Protein 3NYW (pdb70)

Organism: Bacteroides thetaiotaomicron (strain ATCC 29148 / DSM 2079 / JCM 5827 / CCUG 10774 / NCTC 10582 / VPI-5482 / E50) (NCBI:txid226186)

CATH classification: 3.40.50.720

Secondary structure (DSSP, 8-state):
----EEEEESTTSHHHHHHHHHHHHHT-EEEEEES-HHHHHHHHHH----TTSPPPEEEE--TT-HHHHHHHHHHHHHHH--EEEEEE--------S-HHHHHHH--TTTHHHHHHHHHHHH---SS-EEEEEE----TTHHHHHHHHHHHHHHHHHHHHGGGTEEEEEEEESS-----TTTT--S-TT---HHHHHHHHHHHHTS-TT----EEEE--HHHH-/---EEEEETTTSHHHHHHHHHHHHHT-EEEEEES-HHHHHHHHHH----SS-PPPEEEE--TTSHHHHHHHHHHHHHHH--EEEEEE-----HHHHHHH--TTTHHHHHHHHHHHH---SS-EEEEEE----SHHHHHHHHHHHHHHHHHHHHGGGTEEEEEEE-S---SS----------HHHHHHHHHHHHHS-TT----EEE----S--/---EEEEETTTSHHHHHHHHHHHHHT-EEEEEES-HHHHHHHHHH----SS-PPPEEEE--TT-HHHHHHHHHHHHHHH--EEEEEE------HHHHHHH--TTTHHHHHHHHHHHH---SS-EEEEEE----GGGHHHHHHHHHHHHHHHHHHHHGGGTEEEEEEEESS-----TTTT--S-S----HHHHHHHHHHHHHS-TT----EEEE--HHHH-/--SEEEEETTTSHHHHHHHHHHHHTT-EEEEEES-TTHHHHHHHH----SS----EEEE--TTSHHHHHHHHHHHHHHH--EEEEEE-----HHHHHHH--TTTHHHHHHHHHHHH---SS-EEEEEE----TTHHHHHHHHHHHHHHHHHHHHGGGTEEEEEEEES--------HHHHHHHHHHHHHS-TT----EEEE--TTT-

B-factor: mean 43.27, std 13.23, range [15.49, 85.85]

Sequence (862 aa):
KQKGLAIITGASQGIGAVIAAGLATDGYRVVLIARSKQNLEKVHDEIRSNKHVQEPIVLPLDITDCTKADTEIKDIHQKYGAVDILVNAAAFDGSLSEPVDNFRKIEINVIAQYGILKTVTEIKVQKNGYIFNVASADGGIYGSTKFALLGLAESLYRELAPLGIRVTTLCPGWVNTDAKKAGTPFKDEEIQPDDLLNTIRCLLNLSENVCIKDIVFEKKSIIEQKGLAIITGASQGIGAVIAAGLATDGYRVVLIARSKQNLEKVHDEIRSNKHVQEPIVLPLDITDCTKADTEIKDIHQKYGAVDILVNAAAFEPVDNFRKIEINVIAQYGILKTVTEIKVQKNGYIFNVAADGGIYGSTKFALLGLAESLYRELAPLGIRVTTLCPGWVNTDAKKFKDEEIQPDDLLNTIRCLLNLSENVCIKDIVFEKKSIIQKGLAIITGASQGIGAVIAAGLATDGYRVVLIARSKQNLEKVHDEIRSNKHVQEPIVLPLDITDCTKADTEIKDIHQKYGAVDILVNAAAFSEPVDNFRKIEINVIAQYGILKTVTEIKVQKNGYIFNVASFADGGIYGSTKFALLGLAESLYRELAPLGIRVTTLCPGWVNTDAKKAGTPFKDEEIQPDDLLNTIRCLLNLSENVCIKDIVFEKKSIIEQKGLAIITGASQGIGAVIAAGLATDGYRVVLIARSKQNLEKVHDEIRSNKHVQEPIVLPLDITDCTKADTEIKDIHQKYGAVDILVNAAAFEPVDNFRKIEINVIAQYGILKTVTEIKVQKNGYIFNVASRDGGIYGSTKFALLGLAESLYRELAPLGIRVTTLCPGWVNDEEIQPDDLLNTIRCLLNLSENVCIKDIVFEKKSII

InterPro domains:
  IPR002347 Short-chain dehydrogenase/reductase SDR [PF00106] (8-197)
  IPR002347 Short-chain dehydrogenase/reductase SDR [PR00080] (84-95)
  IPR002347 Short-chain dehydrogenase/reductase SDR [PR00080] (136-144)
  IPR002347 Short-chain dehydrogenase/reductase SDR [PR00080] (156-175)
  IPR002347 Short-chain dehydrogenase/reductase SDR [PR00081] (7-24)
  IPR002347 Short-chain dehydrogenase/reductase SDR [PR00081] (84-95)
  IPR002347 Short-chain dehydrogenase/reductase SDR [PR00081] (130-146)
  IPR002347 Short-chain dehydrogenase/reductase SDR [PR00081] (156-175)
  IPR002347 Short-chain dehydrogenase/reductase SDR [PR00081] (177-194)
  IPR036291 NAD(P)-binding domain superfamily [SSF51735] (6-208)

Solvent-accessible surface area: 37883 Å² total

Radius of gyration: 29.94 Å; Cα contacts (8 Å, |Δi|>4): 1720; chains: 4; bounding box: 65×70×88 Å

Structure (mmCIF, N/CA/C/O backbone):
data_3NYW
#
_entry.id   3NYW
#
_cell.length_a   59.883
_cell.length_b   105.715
_cell.length_c   78.830
_cell.angle_alpha   90.00
_cell.angle_beta   98.31
_cell.angle_gamma   90.00
#
_symmetry.space_group_name_H-M   'P 1 21 1'
#
loop_
_entity.id
_entity.type
_entity.pdbx_description
1 polymer 'Putative oxidoreductase'
2 water water
#
loop_
_atom_site.group_PDB
_atom_site.id
_atom_site.type_symbol
_atom_site.label_atom_id
_atom_site.label_alt_id
_atom_site.label_comp_id
_atom_site.label_asym_id
_atom_site.label_entity_id
_atom_site.label_seq_id
_atom_site.pdbx_PDB_ins_code
_atom_site.Cartn_x
_atom_site.Cartn_y
_atom_site.Cartn_z
_atom_site.occupancy
_atom_site.B_iso_or_equiv
_atom_site.auth_seq_id
_atom_site.auth_comp_id
_atom_site.auth_asym_id
_atom_site.auth_atom_id
_atom_site.pdbx_PDB_model_num
ATOM 1 N N . LYS A 1 5 ? 55.422 58.808 -16.872 1.00 54.74 3 LYS A N 1
ATOM 2 C CA . LYS A 1 5 ? 56.161 58.180 -15.732 1.00 55.19 3 LYS A CA 1
ATOM 3 C C . LYS A 1 5 ? 56.022 56.652 -15.694 1.00 52.74 3 LYS A C 1
ATOM 4 O O . LYS A 1 5 ? 54.946 56.118 -15.428 1.00 51.89 3 LYS A O 1
ATOM 10 N N . GLN A 1 6 ? 57.124 55.960 -15.967 1.00 51.29 4 GLN A N 1
ATOM 11 C CA . GLN A 1 6 ? 57.151 54.501 -15.968 1.00 50.74 4 GLN A CA 1
ATOM 12 C C . GLN A 1 6 ? 56.801 53.954 -14.583 1.00 47.25 4 GLN A C 1
ATOM 13 O O . GLN A 1 6 ? 57.145 54.562 -13.575 1.00 45.96 4 GLN A O 1
ATOM 19 N N . LYS A 1 7 ? 56.113 52.815 -14.538 1.00 43.26 5 LYS A N 1
ATOM 20 C CA . LYS A 1 7 ? 55.754 52.196 -13.265 1.00 39.62 5 LYS A CA 1
ATOM 21 C C . LYS A 1 7 ? 56.921 51.343 -12.750 1.00 37.32 5 LYS A C 1
ATOM 22 O O . LYS A 1 7 ? 57.437 50.476 -13.463 1.00 36.60 5 LYS A O 1
ATOM 28 N N . GLY A 1 8 ? 57.330 51.604 -11.510 1.00 32.46 6 GLY A N 1
ATOM 29 C CA . GLY A 1 8 ? 58.441 50.877 -10.924 1.00 29.05 6 GLY A CA 1
ATOM 30 C C . GLY A 1 8 ? 58.042 49.720 -10.032 1.00 26.38 6 GLY A C 1
ATOM 31 O O . GLY A 1 8 ? 57.041 49.043 -10.272 1.00 27.55 6 GLY A O 1
ATOM 32 N N . LEU A 1 9 ? 58.842 49.507 -8.993 1.00 25.35 7 LEU A N 1
ATOM 33 C CA . LEU A 1 9 ? 58.638 48.439 -8.026 1.00 24.71 7 LEU A CA 1
ATOM 34 C C . LEU A 1 9 ? 57.546 48.761 -7.007 1.00 24.86 7 LEU A C 1
ATOM 35 O O . LEU A 1 9 ? 57.382 49.909 -6.602 1.00 23.21 7 LEU A O 1
ATOM 40 N N . ALA A 1 10 ? 56.811 47.726 -6.608 1.00 23.53 8 ALA A N 1
ATOM 41 C CA . ALA A 1 10 ? 55.751 47.823 -5.611 1.00 23.47 8 ALA A CA 1
ATOM 42 C C . ALA A 1 10 ? 56.008 46.684 -4.632 1.00 23.72 8 ALA A C 1
ATOM 43 O O . ALA A 1 10 ? 55.819 45.503 -4.972 1.00 24.65 8 ALA A O 1
ATOM 45 N N . ILE A 1 11 ? 56.440 47.035 -3.425 1.00 22.49 9 ILE A N 1
ATOM 46 C CA . ILE A 1 11 ? 56.743 46.048 -2.406 1.00 21.38 9 ILE A CA 1
ATOM 47 C C . ILE A 1 11 ? 55.525 45.781 -1.527 1.00 23.06 9 ILE A C 1
ATOM 48 O O . ILE A 1 11 ? 54.980 46.714 -0.932 1.00 24.72 9 ILE A O 1
ATOM 53 N N . ILE A 1 12 ? 55.106 44.518 -1.436 1.00 21.90 10 ILE A N 1
ATOM 54 C CA . ILE A 1 12 ? 53.945 44.154 -0.610 1.00 21.33 10 ILE A CA 1
ATOM 55 C C . ILE A 1 12 ? 54.310 43.122 0.465 1.00 23.02 10 ILE A C 1
ATOM 56 O O . ILE A 1 12 ? 54.838 42.050 0.156 1.00 24.25 10 ILE A O 1
ATOM 61 N N . THR A 1 13 ? 54.064 43.451 1.731 1.00 23.41 11 THR A N 1
ATOM 62 C CA . THR A 1 13 ? 54.346 42.492 2.805 1.00 23.57 11 THR A CA 1
ATOM 63 C C . THR A 1 13 ? 53.073 41.663 3.028 1.00 24.72 11 THR A C 1
ATOM 64 O O . THR A 1 13 ? 51.962 42.127 2.725 1.00 25.03 11 THR A O 1
ATOM 68 N N . GLY A 1 14 ? 53.230 40.451 3.551 1.00 23.34 12 GLY A N 1
ATOM 69 C CA . GLY A 1 14 ? 52.089 39.570 3.757 1.00 22.39 12 GLY A CA 1
ATOM 70 C C . GLY A 1 14 ? 51.451 39.313 2.406 1.00 24.43 12 GLY A C 1
ATOM 71 O O . GLY A 1 14 ? 50.230 39.337 2.268 1.00 26.10 12 GLY A O 1
ATOM 72 N N . ALA A 1 15 ? 52.291 39.049 1.409 1.00 23.35 13 ALA A N 1
ATOM 73 C CA . ALA A 1 15 ? 51.841 38.849 0.040 1.00 23.31 13 ALA A CA 1
ATOM 74 C C . ALA A 1 15 ? 51.444 37.440 -0.365 1.00 23.15 13 ALA A C 1
ATOM 75 O O . ALA A 1 15 ? 50.917 37.245 -1.447 1.00 23.56 13 ALA A O 1
ATOM 77 N N . SER A 1 16 ? 51.690 36.456 0.490 1.00 24.63 14 SER A N 1
ATOM 78 C CA . SER A 1 16 ? 51.354 35.081 0.139 1.00 25.17 14 SER A CA 1
ATOM 79 C C . SER A 1 16 ? 49.886 34.699 0.383 1.00 27.97 14 SER A C 1
ATOM 80 O O . SER A 1 16 ? 49.441 33.641 -0.067 1.00 29.28 14 SER A O 1
ATOM 83 N N . GLN A 1 17 ? 49.141 35.554 1.081 1.00 27.46 15 GLN A N 1
ATOM 84 C CA . GLN A 1 17 ? 47.739 35.278 1.384 1.00 29.71 15 GLN A CA 1
ATOM 85 C C . GLN A 1 17 ? 46.956 36.541 1.739 1.00 28.95 15 GLN A C 1
ATOM 86 O O . GLN A 1 17 ? 47.462 37.656 1.636 1.00 28.40 15 GLN A O 1
ATOM 92 N N . GLY A 1 18 ? 45.714 36.336 2.170 1.00 28.59 16 GLY A N 1
ATOM 93 C CA . GLY A 1 18 ? 44.863 37.430 2.582 1.00 25.84 16 GLY A CA 1
ATOM 94 C C . GLY A 1 18 ? 44.811 38.649 1.689 1.00 25.71 16 GLY A C 1
ATOM 95 O O . GLY A 1 18 ? 44.818 38.546 0.462 1.00 26.83 16 GLY A O 1
ATOM 96 N N . ILE A 1 19 ? 44.743 39.808 2.333 1.00 25.85 17 ILE A N 1
ATOM 97 C CA . ILE A 1 19 ? 44.652 41.093 1.655 1.00 26.47 17 ILE A CA 1
ATOM 98 C C . ILE A 1 19 ? 45.899 41.413 0.837 1.00 25.42 17 ILE A C 1
ATOM 99 O O . ILE A 1 19 ? 45.792 41.905 -0.272 1.00 25.14 17 ILE A O 1
ATOM 104 N N . GLY A 1 20 ? 47.073 41.125 1.384 1.00 24.14 18 GLY A N 1
ATOM 105 C CA . GLY A 1 20 ? 48.306 41.410 0.671 1.00 26.24 18 GLY A CA 1
ATOM 106 C C . GLY A 1 20 ? 48.368 4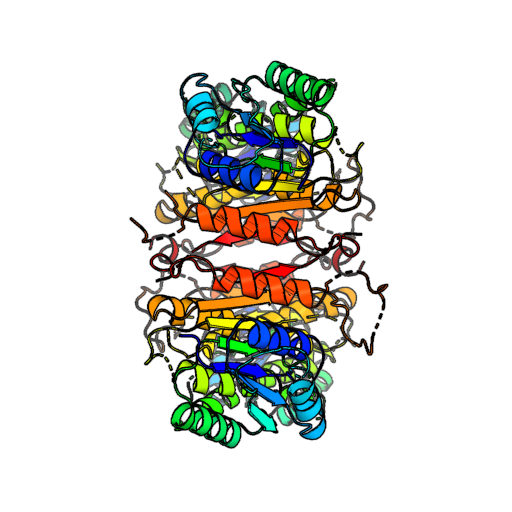0.712 -0.666 1.00 25.83 18 GLY A C 1
ATOM 107 O O . GLY A 1 20 ? 48.743 41.307 -1.670 1.00 24.86 18 GLY A O 1
ATOM 108 N N . ALA A 1 21 ? 47.979 39.442 -0.674 1.00 25.50 19 ALA A N 1
ATOM 109 C CA . ALA A 1 21 ? 47.991 38.646 -1.888 1.00 23.80 19 ALA A CA 1
ATOM 110 C C . ALA A 1 21 ? 47.135 39.269 -2.993 1.00 22.78 19 ALA A C 1
ATOM 111 O O . ALA A 1 21 ? 47.550 39.292 -4.136 1.00 20.95 19 ALA A O 1
ATOM 113 N N . VAL A 1 22 ? 45.952 39.781 -2.636 1.00 23.16 20 VAL A N 1
ATOM 114 C CA . VAL A 1 22 ? 45.037 40.417 -3.589 1.00 21.25 20 VAL A CA 1
ATOM 115 C C . VAL A 1 22 ? 45.565 41.760 -4.110 1.00 22.10 20 VAL A C 1
ATOM 116 O O . VAL A 1 22 ? 45.485 42.043 -5.305 1.00 21.04 20 VAL A O 1
ATOM 120 N N . ILE A 1 23 ? 46.080 42.597 -3.216 1.00 22.65 21 ILE A N 1
ATOM 121 C CA . ILE A 1 23 ? 46.607 43.894 -3.643 1.00 22.31 21 ILE A CA 1
ATOM 122 C C . ILE A 1 23 ? 47.798 43.664 -4.581 1.00 23.59 21 ILE A C 1
ATOM 123 O O . ILE A 1 23 ? 47.884 44.275 -5.641 1.00 23.41 21 ILE A O 1
ATOM 128 N N . ALA A 1 24 ? 48.697 42.755 -4.200 1.00 24.83 22 ALA A N 1
ATOM 129 C CA . ALA A 1 24 ? 49.870 42.457 -5.026 1.00 24.49 22 ALA A CA 1
ATOM 130 C C . ALA A 1 24 ? 49.439 42.070 -6.444 1.00 26.13 22 ALA A C 1
ATOM 131 O O . ALA A 1 24 ? 50.020 42.532 -7.435 1.00 27.07 22 ALA A O 1
ATOM 133 N N . ALA A 1 25 ? 48.420 41.219 -6.526 1.00 26.33 23 ALA A N 1
ATOM 134 C CA . ALA A 1 25 ? 47.874 40.751 -7.803 1.00 25.53 23 ALA A CA 1
ATOM 135 C C . ALA A 1 25 ? 47.370 41.936 -8.621 1.00 26.48 23 ALA A C 1
ATOM 136 O O . ALA A 1 25 ? 47.703 42.090 -9.799 1.00 28.96 23 ALA A O 1
ATOM 138 N N . GLY A 1 26 ? 46.574 42.786 -7.988 1.00 25.74 24 GLY A N 1
ATOM 139 C CA . GLY A 1 26 ? 46.062 43.940 -8.699 1.00 24.87 24 GLY A CA 1
ATOM 140 C C . GLY A 1 26 ? 47.154 44.900 -9.160 1.00 24.01 24 GLY A C 1
ATOM 141 O O . GLY A 1 26 ? 47.099 45.421 -10.281 1.00 24.87 24 GLY A O 1
ATOM 142 N N . LEU A 1 27 ? 48.147 45.147 -8.310 1.00 23.48 25 LEU A N 1
ATOM 143 C CA . LEU A 1 27 ? 49.209 46.078 -8.683 1.00 23.28 25 LEU A CA 1
ATOM 144 C C . LEU A 1 27 ? 50.024 45.515 -9.849 1.00 24.24 25 LEU A C 1
ATOM 145 O O . LEU A 1 27 ? 50.511 46.262 -10.698 1.00 24.76 25 LEU A O 1
ATOM 150 N N . ALA A 1 28 ? 50.155 44.196 -9.909 1.00 26.96 26 ALA A N 1
ATOM 151 C CA . ALA A 1 28 ? 50.875 43.584 -11.015 1.00 27.86 26 ALA A CA 1
ATOM 152 C C . ALA A 1 28 ? 50.066 43.842 -12.300 1.00 30.26 26 ALA A C 1
ATOM 153 O O . ALA A 1 28 ? 50.618 44.198 -13.336 1.00 29.85 26 ALA A O 1
ATOM 155 N N . THR A 1 29 ? 48.748 43.675 -12.224 1.00 32.74 27 THR A N 1
ATOM 156 C CA . THR A 1 29 ? 47.899 43.897 -13.391 1.00 33.28 27 THR A CA 1
ATOM 157 C C . THR A 1 29 ? 47.918 45.360 -13.832 1.00 33.78 27 THR A C 1
ATOM 158 O O . THR A 1 29 ? 47.690 45.660 -15.005 1.00 33.51 27 THR A O 1
ATOM 162 N N . ASP A 1 30 ? 48.188 46.264 -12.893 1.00 31.34 28 ASP A N 1
ATOM 163 C CA . ASP A 1 30 ? 48.234 47.691 -13.195 1.00 30.43 28 ASP A CA 1
ATOM 164 C C . ASP A 1 30 ? 49.535 48.118 -13.888 1.00 30.77 28 ASP A C 1
ATOM 165 O O . ASP A 1 30 ? 49.619 49.225 -14.423 1.00 31.13 28 ASP A O 1
ATOM 170 N N . GLY A 1 31 ? 50.546 47.254 -13.862 1.00 27.76 29 GLY A N 1
ATOM 171 C CA . GLY A 1 31 ? 51.799 47.575 -14.527 1.00 29.51 29 GLY A CA 1
ATOM 172 C C . GLY A 1 31 ? 53.043 47.634 -13.660 1.00 28.33 29 GLY A C 1
ATOM 173 O O . GLY A 1 31 ? 54.150 47.776 -14.170 1.00 29.36 29 GLY A O 1
ATOM 174 N N . TYR A 1 32 ? 52.868 47.534 -12.352 1.00 27.67 30 TYR A N 1
ATOM 175 C CA . TYR A 1 32 ? 54.001 47.573 -11.431 1.00 27.49 30 TYR A CA 1
ATOM 176 C C . TYR A 1 32 ? 54.705 46.220 -11.382 1.00 26.46 30 TYR A C 1
ATOM 177 O O . TYR A 1 32 ? 54.095 45.188 -11.652 1.00 27.71 30 TYR A O 1
ATOM 186 N N . ARG A 1 33 ? 55.988 46.234 -11.051 1.00 27.42 31 ARG A N 1
ATOM 187 C CA . ARG A 1 33 ? 56.741 45.004 -10.892 1.00 27.86 31 ARG A CA 1
ATOM 188 C C . ARG A 1 33 ? 56.654 44.811 -9.391 1.00 26.98 31 ARG A C 1
ATOM 189 O O . ARG A 1 33 ? 57.262 45.575 -8.619 1.00 27.12 31 ARG A O 1
ATOM 197 N N . VAL A 1 34 ? 55.889 43.806 -8.977 1.00 26.86 32 VAL A N 1
ATOM 198 C CA . VAL A 1 34 ? 55.672 43.555 -7.558 1.00 24.26 32 VAL A CA 1
ATOM 199 C C . VAL A 1 34 ? 56.704 42.660 -6.857 1.00 25.88 32 VAL A C 1
ATOM 200 O O . VAL A 1 34 ? 57.191 41.696 -7.418 1.00 27.47 32 VAL A O 1
ATOM 204 N N . VAL A 1 35 ? 57.013 42.999 -5.618 1.00 22.54 33 VAL A N 1
ATOM 205 C CA . VAL A 1 35 ? 57.957 42.273 -4.814 1.00 24.50 33 VAL A CA 1
ATOM 206 C C . VAL A 1 35 ? 57.113 41.650 -3.701 1.00 25.21 33 VAL A C 1
ATOM 207 O O . VAL A 1 35 ? 56.587 42.303 -2.794 1.00 25.87 33 VAL A O 1
ATOM 211 N N . LEU A 1 36 ? 56.988 40.344 -3.767 1.00 25.89 34 LEU A N 1
ATOM 212 C CA . LEU A 1 36 ? 56.162 39.630 -2.816 1.00 25.39 34 LEU A CA 1
ATOM 213 C C . LEU A 1 36 ? 56.984 39.241 -1.579 1.00 27.99 34 LEU A C 1
ATOM 214 O O . LEU A 1 36 ? 57.922 38.480 -1.656 1.00 27.60 34 LEU A O 1
ATOM 219 N N . ILE A 1 37 ? 56.632 39.779 -0.418 1.00 27.58 35 ILE A N 1
ATOM 220 C CA . ILE A 1 37 ? 57.337 39.447 0.849 1.00 26.11 35 ILE A CA 1
ATOM 221 C C . ILE A 1 37 ? 56.436 38.661 1.855 1.00 27.82 35 ILE A C 1
ATOM 222 O O . ILE A 1 37 ? 55.275 39.021 2.077 1.00 27.44 35 ILE A O 1
ATOM 227 N N . ALA A 1 38 ? 56.987 37.584 2.407 1.00 28.66 36 ALA A N 1
ATOM 228 C CA . ALA A 1 38 ? 56.335 36.722 3.368 1.00 32.39 36 ALA A CA 1
ATOM 229 C C . ALA A 1 38 ? 57.344 35.637 3.699 1.00 33.45 36 ALA A C 1
ATOM 230 O O . ALA A 1 38 ? 58.398 35.614 3.075 1.00 33.72 36 ALA A O 1
ATOM 232 N N . ARG A 1 39 ? 57.025 34.740 4.635 1.00 37.97 37 ARG A N 1
ATOM 233 C CA . ARG A 1 39 ? 57.963 33.681 4.968 1.00 39.83 37 ARG A CA 1
ATOM 234 C C . ARG A 1 39 ? 57.872 32.443 4.074 1.00 38.67 37 ARG A C 1
ATOM 235 O O . ARG A 1 39 ? 58.885 31.806 3.773 1.00 38.98 37 ARG A O 1
ATOM 243 N N . SER A 1 40 ? 56.667 32.096 3.641 1.00 39.34 38 SER A N 1
ATOM 244 C CA . SER A 1 40 ? 56.491 30.929 2.782 1.00 38.20 38 SER A CA 1
ATOM 245 C C . SER A 1 40 ? 56.909 31.135 1.332 1.00 37.60 38 SER A C 1
ATOM 246 O O . SER A 1 40 ? 56.209 31.785 0.549 1.00 36.24 38 SER A O 1
ATOM 249 N N . LYS A 1 41 ? 58.044 30.554 0.970 1.00 37.24 39 LYS A N 1
ATOM 250 C CA . LYS A 1 41 ? 58.533 30.645 -0.392 1.00 39.47 39 LYS A CA 1
ATOM 251 C C . LYS A 1 41 ? 57.513 29.936 -1.291 1.00 40.13 39 LYS A C 1
ATOM 252 O O . LYS A 1 41 ? 57.197 30.405 -2.390 1.00 40.26 39 LYS A O 1
ATOM 258 N N . GLN A 1 42 ? 56.994 28.810 -0.807 1.00 39.61 40 GLN A N 1
ATOM 259 C CA . GLN A 1 42 ? 56.013 28.024 -1.557 1.00 39.25 40 GLN A CA 1
ATOM 260 C C . GLN A 1 42 ? 54.780 28.848 -1.904 1.00 38.65 40 GLN A C 1
ATOM 261 O O . GLN A 1 42 ? 54.382 28.937 -3.068 1.00 37.47 40 GLN A O 1
ATOM 267 N N . ASN A 1 43 ? 54.180 29.447 -0.880 1.00 38.55 41 ASN A N 1
ATOM 268 C CA . ASN A 1 43 ? 52.975 30.241 -1.051 1.00 38.39 41 ASN A CA 1
ATOM 269 C C . ASN A 1 43 ? 53.217 31.538 -1.816 1.00 36.04 41 ASN A C 1
ATOM 270 O O . ASN A 1 43 ? 52.327 32.021 -2.518 1.00 36.73 41 ASN A O 1
ATOM 275 N N . LEU A 1 44 ? 54.418 32.097 -1.701 1.00 34.78 42 LEU A N 1
ATOM 276 C CA . LEU A 1 44 ? 54.720 33.313 -2.442 1.00 32.54 42 LEU A CA 1
ATOM 277 C C . LEU A 1 44 ? 54.740 32.906 -3.911 1.00 33.33 42 LEU A C 1
ATOM 278 O O . LEU A 1 44 ? 54.177 33.582 -4.775 1.00 29.68 42 LEU A O 1
ATOM 283 N N . GLU A 1 45 ? 55.371 31.771 -4.189 1.00 34.19 43 GLU A N 1
ATOM 284 C CA . GLU A 1 45 ? 55.443 31.296 -5.559 1.00 35.27 43 GLU A CA 1
ATOM 285 C C . GLU A 1 45 ? 54.071 30.999 -6.146 1.00 33.18 43 GLU A C 1
ATOM 286 O O . GLU A 1 45 ? 53.844 31.256 -7.333 1.00 33.22 43 GLU A O 1
ATOM 292 N N . LYS A 1 46 ? 53.145 30.477 -5.339 1.00 32.61 44 LYS A N 1
ATOM 293 C CA . LYS A 1 46 ? 51.810 30.221 -5.875 1.00 32.45 44 LYS A CA 1
ATOM 294 C C . LYS A 1 46 ? 51.224 31.564 -6.296 1.00 30.70 44 LYS A C 1
ATOM 295 O O . LYS A 1 46 ? 50.596 31.662 -7.347 1.00 32.19 44 LYS A O 1
ATOM 301 N N . VAL A 1 47 ? 51.441 32.604 -5.490 1.00 29.91 45 VAL A N 1
ATOM 302 C CA . VAL A 1 47 ? 50.920 33.924 -5.846 1.00 28.66 45 VAL A CA 1
ATOM 303 C C . VAL A 1 47 ? 51.624 34.383 -7.110 1.00 28.99 45 VAL A C 1
ATOM 304 O O . VAL A 1 47 ? 50.995 34.915 -8.029 1.00 28.16 45 VAL A O 1
ATOM 308 N N . HIS A 1 48 ? 52.931 34.167 -7.163 1.00 31.55 46 HIS A N 1
ATOM 309 C CA . HIS A 1 48 ? 53.689 34.519 -8.351 1.00 34.10 46 HIS A CA 1
ATOM 310 C C . HIS A 1 48 ? 53.097 33.794 -9.577 1.00 34.70 46 HIS A C 1
ATOM 311 O O . HIS A 1 48 ? 52.833 34.418 -10.607 1.00 35.18 46 HIS A O 1
ATOM 318 N N . ASP A 1 49 ? 52.875 32.484 -9.464 1.00 35.86 47 ASP A N 1
ATOM 319 C CA . ASP A 1 49 ? 52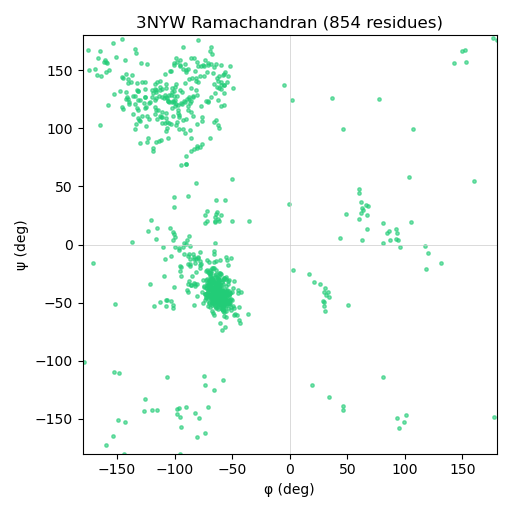.325 31.728 -10.591 1.00 38.01 47 ASP A CA 1
ATOM 320 C C . ASP A 1 49 ? 50.897 32.122 -10.969 1.00 37.90 47 ASP A C 1
ATOM 321 O O . ASP A 1 49 ? 50.561 32.130 -12.149 1.00 39.29 47 ASP A O 1
ATOM 326 N N . GLU A 1 50 ? 50.061 32.448 -9.982 1.00 37.89 48 GLU A N 1
ATOM 327 C CA . GLU A 1 50 ? 48.679 32.848 -10.257 1.00 37.92 48 GLU A CA 1
ATOM 328 C C . GLU A 1 50 ? 48.615 34.142 -11.070 1.00 37.74 48 GLU A C 1
ATOM 329 O O . GLU A 1 50 ? 47.815 34.262 -11.997 1.00 38.79 48 GLU A O 1
ATOM 335 N N . ILE A 1 51 ? 49.462 35.108 -10.720 1.00 37.55 49 ILE A N 1
ATOM 336 C CA . ILE A 1 51 ? 49.507 36.398 -11.414 1.00 34.88 49 ILE A CA 1
ATOM 337 C C . ILE A 1 51 ? 49.926 36.179 -12.875 1.00 35.88 49 ILE A C 1
ATOM 338 O O . ILE A 1 51 ? 49.341 36.746 -13.796 1.00 33.83 49 ILE A O 1
ATOM 351 N N . ARG A 1 53 ? 49.459 33.563 -14.628 1.00 42.81 51 ARG A N 1
ATOM 352 C CA . ARG A 1 53 ? 48.396 32.851 -15.338 1.00 44.94 51 ARG A CA 1
ATOM 353 C C . ARG A 1 53 ? 47.250 33.808 -15.655 1.00 45.32 51 ARG A C 1
ATOM 354 O O . ARG A 1 53 ? 46.560 33.656 -16.664 1.00 44.24 51 ARG A O 1
ATOM 362 N N . SER A 1 54 ? 47.041 34.784 -14.778 1.00 45.32 52 SER A N 1
ATOM 363 C CA . SER A 1 54 ? 45.980 35.765 -14.969 1.00 46.78 52 SER A CA 1
ATOM 364 C C . SER A 1 54 ? 46.317 36.674 -16.135 1.00 47.00 52 SER A C 1
ATOM 365 O O . SER A 1 54 ? 45.424 37.164 -16.833 1.00 45.55 52 SER A O 1
ATOM 368 N N . ASN A 1 55 ? 47.612 36.908 -16.328 1.00 46.88 53 ASN A N 1
ATOM 369 C CA . ASN A 1 55 ? 48.095 37.743 -17.416 1.00 49.34 53 ASN A CA 1
ATOM 370 C C . ASN A 1 55 ? 49.594 37.521 -17.601 1.00 49.65 53 ASN A C 1
ATOM 371 O O . ASN A 1 55 ? 50.420 38.035 -16.845 1.00 48.19 53 ASN A O 1
ATOM 376 N N . LYS A 1 56 ? 49.919 36.751 -18.631 1.00 50.96 54 LYS A N 1
ATOM 377 C CA . LYS A 1 56 ? 51.285 36.386 -18.979 1.00 52.99 54 LYS A CA 1
ATOM 378 C C . LYS A 1 56 ? 52.220 37.538 -19.343 1.00 53.30 54 LYS A C 1
ATOM 379 O O . LYS A 1 56 ? 53.439 37.416 -19.212 1.00 54.32 54 LYS A O 1
ATOM 385 N N . HIS A 1 57 ? 51.655 38.653 -19.789 1.00 53.39 55 HIS A N 1
ATOM 386 C CA . HIS A 1 57 ? 52.460 39.795 -20.216 1.00 53.83 55 HIS A CA 1
ATOM 387 C C . HIS A 1 57 ? 52.796 40.825 -19.137 1.00 53.52 55 HIS A C 1
ATOM 388 O O . HIS A 1 57 ? 53.465 41.825 -19.415 1.00 54.52 55 HIS A O 1
ATOM 395 N N . VAL A 1 58 ? 52.341 40.581 -17.913 1.00 51.26 56 VAL A N 1
ATOM 396 C CA . VAL A 1 58 ? 52.597 41.487 -16.796 1.00 48.74 56 VAL A CA 1
ATOM 397 C C . VAL A 1 58 ? 54.069 41.407 -16.409 1.00 47.48 56 VAL A C 1
ATOM 398 O O . VAL A 1 58 ? 54.722 40.398 -16.687 1.00 46.58 56 VAL A O 1
ATOM 402 N N . GLN A 1 59 ? 54.601 42.461 -15.786 1.00 44.09 57 GLN A N 1
ATOM 403 C CA . GLN A 1 59 ? 55.988 42.405 -15.342 1.00 42.62 57 GLN A CA 1
ATOM 404 C C . GLN A 1 59 ? 56.018 41.228 -14.376 1.00 40.55 57 GLN A C 1
ATOM 405 O O . GLN A 1 59 ? 55.074 41.031 -13.612 1.00 37.55 57 GLN A O 1
ATOM 411 N N . GLU A 1 60 ? 57.082 40.434 -14.425 1.00 39.38 58 GLU A N 1
ATOM 412 C CA . GLU A 1 60 ? 57.177 39.255 -13.566 1.00 38.56 58 GLU A CA 1
ATOM 413 C C . GLU A 1 60 ? 57.434 39.543 -12.096 1.00 36.34 58 GLU A C 1
ATOM 414 O O . GLU A 1 60 ? 58.423 40.177 -11.742 1.00 36.08 58 GLU A O 1
ATOM 420 N N . PRO A 1 61 ? 56.554 39.044 -11.218 1.00 35.12 59 PRO A N 1
ATOM 421 C CA . PRO A 1 61 ? 56.673 39.240 -9.775 1.00 33.74 59 PRO A CA 1
ATOM 422 C C . PRO A 1 61 ? 57.966 38.685 -9.220 1.00 33.32 59 PRO A C 1
ATOM 423 O O . PRO A 1 61 ? 58.383 37.586 -9.581 1.00 34.28 59 PRO A O 1
ATOM 427 N N . ILE A 1 62 ? 58.584 39.450 -8.331 1.00 32.00 60 ILE A N 1
ATOM 428 C CA . ILE A 1 62 ? 59.819 39.045 -7.680 1.00 31.00 60 ILE A CA 1
ATOM 429 C C . ILE A 1 62 ? 59.398 38.387 -6.381 1.00 32.66 60 ILE A C 1
ATOM 430 O O . ILE A 1 62 ? 58.733 39.012 -5.547 1.00 32.53 60 ILE A O 1
ATOM 435 N N . VAL A 1 63 ? 59.767 37.127 -6.216 1.00 30.54 61 VAL A N 1
ATOM 436 C CA . VAL A 1 63 ? 59.446 36.387 -5.005 1.00 30.64 61 VAL A CA 1
ATOM 437 C C . VAL A 1 63 ? 60.566 36.643 -3.990 1.00 31.29 61 VAL A C 1
ATOM 438 O O . VAL A 1 63 ? 61.738 36.468 -4.306 1.00 31.62 61 VAL A O 1
ATOM 442 N N . LEU A 1 64 ? 60.210 37.068 -2.783 1.00 30.41 62 LEU A N 1
ATOM 443 C CA . LEU A 1 64 ? 61.212 37.354 -1.760 1.00 33.13 62 LEU A CA 1
ATOM 444 C C . LEU A 1 64 ? 60.917 36.688 -0.423 1.00 36.74 62 LEU A C 1
ATOM 445 O O . LEU A 1 64 ? 60.282 37.290 0.455 1.00 36.77 62 LEU A O 1
ATOM 450 N N . PRO A 1 65 ? 61.384 35.435 -0.249 1.00 39.06 63 PRO A N 1
ATOM 451 C CA . PRO A 1 65 ? 61.198 34.641 0.972 1.00 40.50 63 PRO A CA 1
ATOM 452 C C . PRO A 1 65 ? 61.877 35.353 2.122 1.00 41.40 63 PRO A C 1
ATOM 453 O O . PRO A 1 65 ? 63.093 35.299 2.260 1.00 42.67 63 PRO A O 1
ATOM 457 N N . LEU A 1 66 ? 61.085 36.006 2.959 1.00 42.55 64 LEU A N 1
ATOM 458 C CA . LEU A 1 66 ? 61.646 36.756 4.063 1.00 42.07 64 LEU A CA 1
ATOM 459 C C . LEU A 1 66 ? 60.829 36.794 5.342 1.00 43.18 64 LEU A C 1
ATOM 460 O O . LEU A 1 66 ? 59.598 36.832 5.325 1.00 43.67 64 LEU A O 1
ATOM 465 N N . ASP A 1 67 ? 61.550 36.778 6.455 1.00 43.41 65 ASP A N 1
ATOM 466 C CA . ASP A 1 67 ? 60.959 36.894 7.770 1.00 45.19 65 ASP A CA 1
ATOM 467 C C . ASP A 1 67 ? 61.310 38.347 8.056 1.00 45.48 65 ASP A C 1
ATOM 468 O O . ASP A 1 67 ? 62.466 38.652 8.348 1.00 45.03 65 ASP A O 1
ATOM 473 N N . ILE A 1 68 ? 60.339 39.251 7.947 1.00 47.64 66 ILE A N 1
ATOM 474 C CA . ILE A 1 68 ? 60.626 40.669 8.164 1.00 49.45 66 ILE A CA 1
ATOM 475 C C . ILE A 1 68 ? 61.047 41.052 9.582 1.00 50.88 66 ILE A C 1
ATOM 476 O O . ILE A 1 68 ? 61.289 42.231 9.862 1.00 52.50 66 ILE A O 1
ATOM 481 N N . THR A 1 69 ? 61.140 40.064 10.474 1.00 51.80 67 THR A N 1
ATOM 482 C CA . THR A 1 69 ? 61.580 40.321 11.846 1.00 52.33 67 THR A CA 1
ATOM 483 C C . THR A 1 69 ? 63.106 40.340 11.810 1.00 52.02 67 THR A C 1
ATOM 484 O O . THR A 1 69 ? 63.757 40.748 12.771 1.00 52.98 67 THR A O 1
ATOM 488 N N . ASP A 1 70 ? 63.665 39.879 10.694 1.00 50.77 68 ASP A N 1
ATOM 489 C CA . ASP A 1 70 ? 65.111 39.883 10.499 1.00 51.24 68 ASP A CA 1
ATOM 490 C C . ASP A 1 70 ? 65.413 41.182 9.747 1.00 50.60 68 ASP A C 1
ATOM 491 O O . ASP A 1 70 ? 65.799 41.176 8.571 1.00 48.82 68 ASP A O 1
ATOM 496 N N . CYS A 1 71 ? 65.217 42.291 10.456 1.00 50.48 69 CYS A N 1
ATOM 497 C CA . CYS A 1 71 ? 65.419 43.630 9.922 1.00 50.42 69 CYS A CA 1
ATOM 498 C C . CYS A 1 71 ? 66.672 43.807 9.059 1.00 49.58 69 CYS A C 1
ATOM 499 O O . CYS A 1 71 ? 66.620 44.472 8.019 1.00 49.95 69 CYS A O 1
ATOM 502 N N . THR A 1 72 ? 67.788 43.211 9.476 1.00 48.42 70 THR A N 1
ATOM 503 C CA . THR A 1 72 ? 69.034 43.320 8.723 1.00 47.83 70 THR A CA 1
ATOM 504 C C . THR A 1 72 ? 68.971 42.592 7.378 1.00 46.71 70 THR A C 1
ATOM 505 O O . THR A 1 72 ? 69.435 43.111 6.358 1.00 47.50 70 THR A O 1
ATOM 509 N N . LYS A 1 73 ? 68.389 41.399 7.366 1.00 45.65 71 LYS A N 1
ATOM 510 C CA . LYS A 1 73 ? 68.273 40.645 6.120 1.00 44.18 71 LYS A CA 1
ATOM 511 C C . LYS A 1 73 ? 67.265 41.309 5.186 1.00 40.71 71 LYS A C 1
ATOM 512 O O . LYS A 1 73 ? 67.387 41.229 3.967 1.00 40.08 71 LYS A O 1
ATOM 518 N N . ALA A 1 74 ? 66.267 41.962 5.767 1.00 37.74 72 ALA A N 1
ATOM 519 C CA . ALA A 1 74 ? 65.248 42.642 4.975 1.00 35.58 72 ALA A CA 1
ATOM 520 C C . ALA A 1 74 ? 65.866 43.843 4.262 1.00 34.97 72 ALA A C 1
ATOM 521 O O . ALA A 1 74 ? 65.668 44.040 3.064 1.00 34.24 72 ALA A O 1
ATOM 523 N N . ASP A 1 75 ? 66.625 44.635 5.009 1.00 34.23 73 ASP A N 1
ATOM 524 C CA . ASP A 1 75 ? 67.289 45.817 4.466 1.00 34.23 73 ASP A CA 1
ATOM 525 C C . ASP A 1 75 ? 68.182 45.411 3.295 1.00 34.80 73 ASP A C 1
ATOM 526 O O . ASP A 1 75 ? 68.122 45.996 2.218 1.00 33.93 73 ASP A O 1
ATOM 531 N N . THR A 1 76 ? 69.009 44.396 3.514 1.00 35.78 74 THR A N 1
ATOM 532 C CA . THR A 1 76 ? 69.921 43.915 2.482 1.00 35.85 74 THR A CA 1
ATOM 533 C C . THR A 1 76 ? 69.211 43.480 1.186 1.00 35.74 74 THR A C 1
ATOM 534 O O . THR A 1 76 ? 69.560 43.930 0.087 1.00 34.35 74 THR A O 1
ATOM 538 N N . GLU A 1 77 ? 68.210 42.616 1.316 1.00 35.60 75 GLU A N 1
ATOM 539 C CA . GLU A 1 77 ? 67.471 42.124 0.158 1.00 35.45 75 GLU A CA 1
ATOM 540 C C . GLU A 1 77 ? 66.778 43.261 -0.591 1.00 34.81 75 GLU A C 1
ATOM 541 O O . GLU A 1 77 ? 66.912 43.391 -1.807 1.00 34.64 75 GLU A O 1
ATOM 547 N N . ILE A 1 78 ? 66.024 44.077 0.140 1.00 34.63 76 ILE A N 1
ATOM 548 C CA . ILE A 1 78 ? 65.304 45.190 -0.470 1.00 32.50 76 ILE A CA 1
ATOM 549 C C . ILE A 1 78 ? 66.237 46.132 -1.221 1.00 32.22 76 ILE A C 1
ATOM 550 O O . ILE A 1 78 ? 65.977 46.482 -2.381 1.00 32.19 76 ILE A O 1
ATOM 555 N N . LYS A 1 79 ? 67.329 46.537 -0.582 1.00 31.99 77 LYS A N 1
ATOM 556 C CA . LYS A 1 79 ? 68.266 47.430 -1.249 1.00 31.86 77 LYS A CA 1
ATOM 557 C C . LYS A 1 79 ? 68.886 46.819 -2.506 1.00 30.69 77 LYS A C 1
ATOM 558 O O . LYS A 1 79 ? 69.119 47.524 -3.489 1.00 27.91 77 LYS A O 1
ATOM 564 N N . ASP A 1 80 ? 69.138 45.513 -2.491 1.00 31.78 78 ASP A N 1
ATOM 565 C CA . ASP A 1 80 ? 69.704 44.860 -3.672 1.00 34.54 78 ASP A CA 1
ATOM 566 C C . ASP A 1 80 ? 68.698 44.922 -4.829 1.00 34.01 78 ASP A C 1
ATOM 567 O O . ASP A 1 80 ? 69.073 45.138 -5.984 1.00 33.92 78 ASP A O 1
ATOM 572 N N . ILE A 1 81 ? 67.418 44.726 -4.514 1.00 31.97 79 ILE A N 1
ATOM 573 C CA . ILE A 1 81 ? 66.381 44.770 -5.536 1.00 29.42 79 ILE A CA 1
ATOM 574 C C . ILE A 1 81 ? 66.266 46.181 -6.095 1.00 29.01 79 ILE A C 1
ATOM 575 O O . ILE A 1 81 ? 66.049 46.355 -7.291 1.00 28.92 79 ILE A O 1
ATOM 580 N N . HIS A 1 82 ? 66.417 47.187 -5.236 1.00 27.12 80 HIS A N 1
ATOM 581 C CA . HIS A 1 82 ? 66.353 48.577 -5.694 1.00 28.84 80 HIS A CA 1
ATOM 582 C C . HIS A 1 82 ? 67.530 48.841 -6.635 1.00 30.04 80 HIS A C 1
ATOM 583 O O . HIS A 1 82 ? 67.375 49.470 -7.685 1.00 30.40 80 HIS A O 1
ATOM 590 N N . GLN A 1 83 ? 68.705 48.348 -6.260 1.00 32.49 81 GLN A N 1
ATOM 591 C CA . GLN A 1 83 ? 69.883 48.531 -7.095 1.00 36.71 81 GLN A CA 1
ATOM 592 C C . GLN A 1 83 ? 69.636 47.824 -8.415 1.00 36.37 81 GLN A C 1
ATOM 593 O O . GLN A 1 83 ? 69.955 48.334 -9.478 1.00 35.97 81 GLN A O 1
ATOM 599 N N . LYS A 1 84 ? 69.023 46.652 -8.331 1.00 38.50 82 LYS A N 1
ATOM 600 C CA . LYS A 1 84 ? 68.749 45.832 -9.504 1.00 39.04 82 LYS A CA 1
ATOM 601 C C . LYS A 1 84 ? 67.633 46.318 -10.432 1.00 38.45 82 LYS A C 1
ATOM 602 O O . LYS A 1 84 ? 67.805 46.356 -11.651 1.00 36.18 82 LYS A O 1
ATOM 608 N N . TYR A 1 85 ? 66.496 46.706 -9.860 1.00 36.74 83 TYR A N 1
ATOM 609 C CA . TYR A 1 85 ? 65.364 47.118 -10.679 1.00 35.31 83 TYR A CA 1
ATOM 610 C C . TYR A 1 85 ? 64.957 48.577 -10.709 1.00 33.08 83 TYR A C 1
ATOM 611 O O . TYR A 1 85 ? 64.026 48.932 -11.413 1.00 31.79 83 TYR A O 1
ATOM 620 N N . GLY A 1 86 ? 65.631 49.430 -9.954 1.00 30.88 84 GLY A N 1
ATOM 621 C CA . GLY A 1 86 ? 65.273 50.833 -10.011 1.00 27.59 84 GLY A CA 1
ATOM 622 C C . GLY A 1 86 ? 64.313 51.352 -8.968 1.00 26.95 84 GLY A C 1
ATOM 623 O O . GLY A 1 86 ? 64.158 50.778 -7.897 1.00 28.73 84 GLY A O 1
ATOM 624 N N . ALA A 1 87 ? 63.668 52.460 -9.309 1.00 27.09 85 ALA A N 1
ATOM 625 C CA . ALA A 1 87 ? 62.739 53.154 -8.425 1.00 25.56 85 ALA A CA 1
ATOM 626 C C . ALA A 1 87 ? 61.660 52.314 -7.740 1.00 23.50 85 ALA A C 1
ATOM 627 O O . ALA A 1 87 ? 61.026 51.458 -8.351 1.00 21.05 85 ALA A O 1
ATOM 629 N N . VAL A 1 88 ? 61.493 52.564 -6.449 1.00 21.88 86 VAL A N 1
ATOM 630 C CA . VAL A 1 88 ? 60.477 51.893 -5.648 1.00 23.89 86 VAL A CA 1
ATOM 631 C C . VAL A 1 88 ? 59.337 52.911 -5.532 1.00 23.08 86 VAL A C 1
ATOM 632 O O . VAL A 1 88 ? 59.479 53.951 -4.882 1.00 22.41 86 VAL A O 1
ATOM 636 N N . ASP A 1 89 ? 58.222 52.616 -6.192 1.00 23.37 87 ASP A N 1
ATOM 637 C CA . ASP A 1 89 ? 57.075 53.524 -6.201 1.00 22.63 87 ASP A CA 1
ATOM 638 C C . ASP A 1 89 ? 56.136 53.356 -5.040 1.00 21.93 87 ASP A C 1
ATOM 639 O O . ASP A 1 89 ? 55.562 54.319 -4.567 1.00 21.03 87 ASP A O 1
ATOM 644 N N . ILE A 1 90 ? 55.982 52.116 -4.594 1.00 23.48 88 ILE A N 1
ATOM 645 C CA . ILE A 1 90 ? 55.007 51.806 -3.565 1.00 22.88 88 ILE A CA 1
ATOM 646 C C . ILE A 1 90 ? 55.441 50.769 -2.551 1.00 23.40 88 ILE A C 1
ATOM 647 O O . ILE A 1 90 ? 56.159 49.819 -2.878 1.00 23.15 88 ILE A O 1
ATOM 652 N N . LEU A 1 91 ? 54.966 50.948 -1.324 1.00 21.55 89 LEU A N 1
ATOM 653 C CA . LEU A 1 91 ? 55.178 49.975 -0.261 1.00 20.86 89 LEU A CA 1
ATOM 654 C C . LEU A 1 91 ? 53.788 49.732 0.344 1.00 21.33 89 LEU A C 1
ATOM 655 O O . LEU A 1 91 ? 53.099 50.676 0.743 1.00 20.50 89 LEU A O 1
ATOM 660 N N . VAL A 1 92 ? 53.354 48.482 0.384 1.00 23.02 90 VAL A N 1
ATOM 661 C CA . VAL A 1 92 ? 52.067 48.173 1.007 1.00 20.95 90 VAL A CA 1
ATOM 662 C C . VAL A 1 92 ? 52.384 47.268 2.189 1.00 21.76 90 VAL A C 1
ATOM 663 O O . VAL A 1 92 ? 52.951 46.184 2.001 1.00 22.52 90 VAL A O 1
ATOM 667 N N . ASN A 1 93 ? 52.050 47.719 3.395 1.00 21.67 91 ASN A N 1
ATOM 668 C CA . ASN A 1 93 ? 52.267 46.924 4.590 1.00 22.33 91 ASN A CA 1
ATOM 669 C C . ASN A 1 93 ? 50.952 46.234 4.875 1.00 23.51 91 ASN A C 1
ATOM 670 O O . ASN A 1 93 ? 50.029 46.829 5.442 1.00 22.44 91 ASN A O 1
ATOM 675 N N . ALA A 1 94 ? 50.871 44.972 4.472 1.00 23.88 92 ALA A N 1
ATOM 676 C CA . ALA A 1 94 ? 49.658 44.194 4.643 1.00 23.45 92 ALA A CA 1
ATOM 677 C C . ALA A 1 94 ? 49.900 42.908 5.430 1.00 26.90 92 ALA A C 1
ATOM 678 O O . ALA A 1 94 ? 49.039 42.029 5.455 1.00 26.42 92 ALA A O 1
ATOM 680 N N . ALA A 1 95 ? 51.075 42.789 6.049 1.00 28.96 93 ALA A N 1
ATOM 681 C CA . ALA A 1 95 ? 51.379 41.609 6.860 1.00 32.81 93 ALA A CA 1
ATOM 682 C C . ALA A 1 95 ? 50.330 41.543 7.975 1.00 36.81 93 ALA A C 1
ATOM 683 O O . ALA A 1 95 ? 50.025 42.552 8.620 1.00 36.92 93 ALA A O 1
ATOM 685 N N . ALA A 1 96 ? 49.775 40.357 8.189 1.00 40.49 94 ALA A N 1
ATOM 686 C CA . ALA A 1 96 ? 48.755 40.164 9.208 1.00 44.39 94 ALA A CA 1
ATOM 687 C C . ALA A 1 96 ? 49.251 40.566 10.584 1.00 47.80 94 ALA A C 1
ATOM 688 O O . ALA A 1 96 ? 50.447 40.706 10.813 1.00 49.37 94 ALA A O 1
ATOM 698 N N . PHE A 1 98 ? 50.153 39.706 14.168 1.00 56.85 96 PHE A N 1
ATOM 699 C CA . PHE A 1 98 ? 50.525 38.549 14.983 1.00 59.69 96 PHE A CA 1
ATOM 700 C C . PHE A 1 98 ? 50.028 38.873 16.384 1.00 61.30 96 PHE A C 1
ATOM 701 O O . PHE A 1 98 ? 50.696 39.580 17.138 1.00 59.15 96 PHE A O 1
ATOM 717 N N . ASP A 1 100 ? 49.262 36.989 19.489 1.00 66.03 98 ASP A N 1
ATOM 718 C CA . ASP A 1 100 ? 49.246 35.915 20.473 1.00 65.74 98 ASP A CA 1
ATOM 719 C C . ASP A 1 100 ? 50.568 35.185 20.574 1.00 65.86 98 ASP A C 1
ATOM 720 O O . ASP A 1 100 ? 51.115 34.704 19.582 1.00 65.82 98 ASP A O 1
ATOM 725 N N . GLY A 1 101 ? 51.071 35.119 21.800 1.00 67.85 99 GLY A N 1
ATOM 726 C CA . GLY A 1 101 ? 52.318 34.439 22.069 1.00 71.21 99 GLY A CA 1
ATOM 727 C C . GLY A 1 101 ? 52.079 33.409 23.152 1.00 73.14 99 GLY A C 1
ATOM 728 O O . GLY A 1 101 ? 51.694 33.735 24.277 1.00 72.21 99 GLY A O 1
ATOM 729 N N . SER A 1 102 ? 52.289 32.152 22.801 1.00 74.97 100 SER A N 1
ATOM 730 C CA . SER A 1 102 ? 52.108 31.062 23.740 1.00 76.71 100 SER A CA 1
ATOM 731 C C . SER A 1 102 ? 53.339 30.946 24.637 1.00 76.77 100 SER A C 1
ATOM 732 O O . SER A 1 102 ? 54.251 30.159 24.371 1.00 76.96 100 SER A O 1
ATOM 735 N N . LEU A 1 103 ? 53.364 31.762 25.686 1.00 76.72 101 LEU A N 1
ATOM 736 C CA . LEU A 1 103 ? 54.460 31.765 26.650 1.00 75.55 101 LEU A CA 1
ATOM 737 C C . LEU A 1 103 ? 53.896 32.003 28.041 1.00 74.70 101 LEU A C 1
ATOM 738 O O . LEU A 1 103 ? 52.796 32.537 28.194 1.00 74.68 101 LEU A O 1
ATOM 743 N N . SER A 1 104 ? 54.659 31.609 29.054 1.00 74.34 102 SER A N 1
ATOM 744 C CA . SER A 1 104 ? 54.243 31.765 30.441 1.00 73.45 102 SER A CA 1
ATOM 745 C C . SER A 1 104 ? 54.003 33.224 30.827 1.00 72.78 102 SER A C 1
ATOM 746 O O . SER A 1 104 ? 52.867 33.627 31.087 1.00 72.58 102 SER A O 1
ATOM 749 N N . GLU A 1 105 ? 55.078 34.010 30.857 1.00 71.39 103 GLU A N 1
ATOM 750 C CA . GLU A 1 105 ? 55.003 35.418 31.235 1.00 69.79 103 GLU A CA 1
ATOM 751 C C . GLU A 1 105 ? 54.452 36.341 30.146 1.00 67.98 103 GLU A C 1
ATOM 752 O O . GLU A 1 105 ? 55.018 36.444 29.053 1.00 67.87 103 GLU A O 1
ATOM 758 N N . PRO A 1 106 ? 53.329 37.023 30.435 1.00 66.06 104 PRO A N 1
ATOM 759 C CA . PRO A 1 106 ? 52.682 37.951 29.498 1.00 64.26 104 PRO A CA 1
ATOM 760 C C . PRO A 1 106 ? 53.565 39.149 29.129 1.00 62.60 104 PRO A C 1
ATOM 761 O O . PRO A 1 106 ? 53.507 39.645 28.004 1.00 62.93 104 PRO A O 1
ATOM 765 N N . VAL A 1 107 ? 54.376 39.617 30.074 1.00 59.79 105 VAL A N 1
ATOM 766 C CA . VAL A 1 107 ? 55.254 40.745 29.800 1.00 57.83 105 VAL A CA 1
ATOM 767 C C . VAL A 1 107 ? 56.214 40.340 28.689 1.00 57.72 105 VAL A C 1
ATOM 768 O O . VAL A 1 107 ? 56.677 41.181 27.912 1.00 56.29 105 VAL A O 1
ATOM 772 N N . ASP A 1 108 ? 56.506 39.044 28.615 1.00 57.63 106 ASP A N 1
ATOM 773 C CA . ASP A 1 108 ? 57.403 38.536 27.587 1.00 58.25 106 ASP A CA 1
ATOM 774 C C . ASP A 1 108 ? 56.625 38.374 26.289 1.00 57.27 106 ASP A C 1
ATOM 775 O O . ASP A 1 108 ? 57.170 38.577 25.207 1.00 57.59 106 ASP A O 1
ATOM 780 N N . ASN A 1 109 ? 55.350 38.011 26.397 1.00 55.80 107 ASN A N 1
ATOM 781 C CA . ASN A 1 109 ? 54.510 37.871 25.213 1.00 54.93 107 ASN A CA 1
ATOM 782 C C . ASN A 1 109 ? 54.315 39.250 24.612 1.00 53.30 107 ASN A C 1
ATOM 783 O O . ASN A 1 109 ? 54.247 39.400 23.396 1.00 52.24 107 ASN A O 1
ATOM 788 N N . PHE A 1 110 ? 54.229 40.259 25.474 1.00 51.48 108 PHE A N 1
ATOM 789 C CA . PHE A 1 110 ? 54.062 41.630 25.014 1.00 50.42 108 PHE A CA 1
ATOM 790 C C . PHE A 1 110 ? 55.316 42.049 24.245 1.00 49.98 108 PHE A C 1
ATOM 791 O O . PHE A 1 110 ? 55.224 42.698 23.211 1.00 49.06 108 PHE A O 1
ATOM 799 N N . ARG A 1 111 ? 56.488 41.670 24.744 1.00 51.27 109 ARG A N 1
ATOM 800 C CA . ARG A 1 111 ? 57.729 42.005 24.056 1.00 52.36 109 ARG A CA 1
ATOM 801 C C . ARG A 1 111 ? 57.718 41.425 22.657 1.00 52.15 109 ARG A C 1
ATOM 802 O O . ARG A 1 111 ? 57.905 42.144 21.678 1.00 52.55 109 ARG A O 1
ATOM 810 N N . LYS A 1 112 ? 57.503 40.116 22.570 1.00 50.89 110 LYS A N 1
ATOM 811 C CA . LYS A 1 112 ? 57.485 39.433 21.283 1.00 50.29 110 LYS A CA 1
ATOM 812 C C . LYS A 1 112 ? 56.439 40.000 20.332 1.00 48.09 110 LYS A C 1
ATOM 813 O O . LYS A 1 112 ? 56.688 40.136 19.138 1.00 47.93 110 LYS A O 1
ATOM 819 N N . ILE A 1 113 ? 55.264 40.322 20.856 1.00 46.46 111 ILE A N 1
ATOM 820 C CA . ILE A 1 113 ? 54.207 40.874 20.022 1.00 44.90 111 ILE A CA 1
ATOM 821 C C . ILE A 1 113 ? 54.624 42.240 19.472 1.00 43.62 111 ILE A C 1
ATOM 822 O O . ILE A 1 113 ? 54.399 42.541 18.309 1.00 40.81 111 ILE A O 1
ATOM 835 N N . GLU A 1 115 ? 57.719 43.277 19.089 1.00 41.77 113 GLU A N 1
ATOM 836 C CA . GLU A 1 115 ? 58.844 43.032 18.191 1.00 43.05 113 GLU A CA 1
ATOM 837 C C . GLU A 1 115 ? 58.389 42.627 16.791 1.00 42.63 113 GLU A C 1
ATOM 838 O O . GLU A 1 115 ? 58.869 43.167 15.791 1.00 42.19 113 GLU A O 1
ATOM 844 N N . ILE A 1 116 ? 57.467 41.673 16.730 1.00 40.70 114 ILE A N 1
ATOM 845 C CA . ILE A 1 116 ? 56.961 41.169 15.461 1.00 42.05 114 ILE A CA 1
ATOM 846 C C . ILE A 1 116 ? 56.069 42.135 14.672 1.00 41.73 114 ILE A C 1
ATOM 847 O O . ILE A 1 116 ? 56.069 42.111 13.438 1.00 42.04 114 ILE A O 1
ATOM 852 N N . ASN A 1 117 ? 55.314 42.979 15.371 1.00 40.04 115 ASN A N 1
ATOM 853 C CA . ASN A 1 117 ? 54.411 43.910 14.692 1.00 40.05 115 ASN A CA 1
ATOM 854 C C . ASN A 1 117 ? 54.865 45.352 14.534 1.00 38.69 115 ASN A C 1
ATOM 855 O O . ASN A 1 117 ? 54.568 45.976 13.519 1.00 39.65 115 ASN A O 1
ATOM 860 N N . VAL A 1 118 ? 55.562 45.893 15.526 1.00 35.58 116 VAL A N 1
ATOM 861 C CA . VAL A 1 118 ? 55.988 47.284 15.438 1.00 34.77 116 VAL A CA 1
ATOM 862 C C . VAL A 1 118 ? 57.446 47.499 15.059 1.00 35.06 116 VAL A C 1
ATOM 863 O O . VAL A 1 118 ? 57.740 48.258 14.137 1.00 34.31 116 VAL A O 1
ATOM 867 N N . ILE A 1 119 ? 58.355 46.849 15.774 1.00 34.94 117 ILE A N 1
ATOM 868 C CA . ILE A 1 119 ? 59.776 46.987 15.481 1.00 36.33 117 ILE A CA 1
ATOM 869 C C . ILE A 1 119 ? 60.063 46.503 14.063 1.00 35.40 117 ILE A C 1
ATOM 870 O O . ILE A 1 119 ? 60.797 47.147 13.317 1.00 36.13 117 ILE A O 1
ATOM 875 N N . ALA A 1 120 ? 59.464 45.375 13.692 1.00 34.48 118 ALA A N 1
ATOM 876 C CA . ALA A 1 120 ? 59.662 44.803 12.365 1.00 34.24 118 ALA A CA 1
ATOM 877 C C . ALA A 1 120 ? 59.149 45.779 11.310 1.00 33.38 118 ALA A C 1
ATOM 878 O O . ALA A 1 120 ? 59.846 46.096 10.350 1.00 33.28 118 ALA A O 1
ATOM 880 N N . GLN A 1 121 ? 57.923 46.247 11.502 1.00 33.69 119 GLN A N 1
ATOM 881 C CA . GLN A 1 121 ? 57.309 47.206 10.594 1.00 34.69 119 GLN A CA 1
ATOM 882 C C . GLN A 1 121 ? 58.219 48.430 10.444 1.00 33.25 119 GLN A C 1
ATOM 883 O O . GLN A 1 121 ? 58.421 48.931 9.344 1.00 32.90 119 GLN A O 1
ATOM 889 N N . TYR A 1 122 ? 58.760 48.898 11.565 1.00 33.05 120 TYR A N 1
ATOM 890 C CA . TYR A 1 122 ? 59.662 50.053 11.588 1.00 33.30 120 TYR A CA 1
ATOM 891 C C . TYR A 1 122 ? 60.866 49.792 10.676 1.00 33.29 120 TYR A C 1
ATOM 892 O O . TYR A 1 122 ? 61.288 50.661 9.909 1.00 32.51 120 TYR A O 1
ATOM 901 N N . GLY A 1 123 ? 61.404 48.581 10.771 1.00 33.47 121 GLY A N 1
ATOM 902 C CA . GLY A 1 123 ? 62.546 48.204 9.967 1.00 31.93 121 GLY A CA 1
ATOM 903 C C . GLY A 1 123 ? 62.262 48.338 8.489 1.00 31.75 121 GLY A C 1
ATOM 904 O O . GLY A 1 123 ? 62.991 49.030 7.783 1.00 33.70 121 GLY A O 1
ATOM 905 N N . ILE A 1 124 ? 61.210 47.672 8.021 1.00 29.84 122 ILE A N 1
ATOM 906 C CA . ILE A 1 124 ? 60.821 47.735 6.612 1.00 28.52 122 ILE A CA 1
ATOM 907 C C . ILE A 1 124 ? 60.653 49.186 6.190 1.00 27.26 122 ILE A C 1
ATOM 908 O O . ILE A 1 124 ? 61.163 49.606 5.152 1.00 25.09 122 ILE A O 1
ATOM 913 N N . LEU A 1 125 ? 59.911 49.935 7.001 1.00 27.60 123 LEU A N 1
ATOM 914 C CA . LEU A 1 125 ? 59.659 51.346 6.746 1.00 27.17 123 LEU A CA 1
ATOM 915 C C . LEU A 1 125 ? 60.956 52.128 6.602 1.00 27.91 123 LEU A C 1
ATOM 916 O O . LEU A 1 125 ? 61.127 52.888 5.653 1.00 28.04 123 LEU A O 1
ATOM 921 N N . LYS A 1 126 ? 61.862 51.933 7.555 1.00 28.35 124 LYS A N 1
ATOM 922 C CA . LYS A 1 126 ? 63.145 52.621 7.549 1.00 29.50 124 LYS A CA 1
ATOM 923 C C . LYS A 1 126 ? 63.895 52.396 6.236 1.00 27.32 124 LYS A C 1
ATOM 924 O O . LYS A 1 126 ? 64.375 53.340 5.626 1.00 24.32 124 LYS A O 1
ATOM 930 N N . THR A 1 127 ? 63.973 51.146 5.795 1.00 25.85 125 THR A N 1
ATOM 931 C CA . THR A 1 127 ? 64.674 50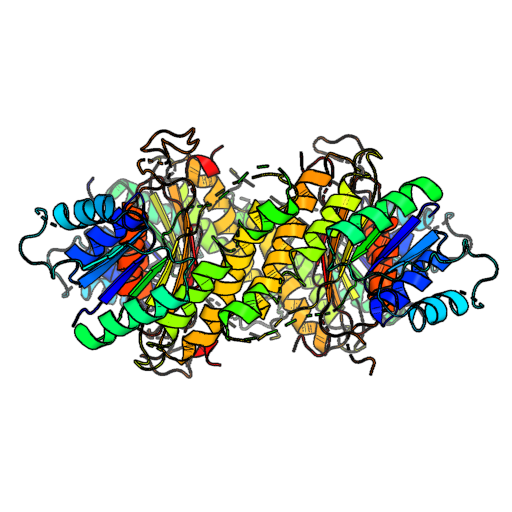.826 4.555 1.00 26.93 125 THR A CA 1
ATOM 932 C C . THR A 1 127 ? 64.023 51.447 3.318 1.00 25.58 125 THR A C 1
ATOM 933 O O . THR A 1 127 ? 64.697 52.076 2.507 1.00 26.73 125 THR A O 1
ATOM 937 N N . VAL A 1 128 ? 62.714 51.270 3.176 1.00 25.50 126 VAL A N 1
ATOM 938 C CA . VAL A 1 128 ? 62.010 51.803 2.019 1.00 22.22 126 VAL A CA 1
ATOM 939 C C . VAL A 1 128 ? 61.930 53.327 2.018 1.00 22.31 126 VAL A C 1
ATOM 940 O O . VAL A 1 128 ? 62.029 53.938 0.955 1.00 22.94 126 VAL A O 1
ATOM 944 N N . THR A 1 129 ? 61.760 53.940 3.190 1.00 23.67 127 THR A N 1
ATOM 945 C CA . THR A 1 129 ? 61.685 55.395 3.246 1.00 23.22 127 THR A CA 1
ATOM 946 C C . THR A 1 129 ? 63.036 56.028 2.907 1.00 26.38 127 THR A C 1
ATOM 947 O O . THR A 1 129 ? 63.082 57.101 2.308 1.00 26.09 127 THR A O 1
ATOM 951 N N . GLU A 1 130 ? 64.150 55.395 3.265 1.00 27.85 128 GLU A N 1
ATOM 952 C CA . GLU A 1 130 ? 65.399 56.047 2.884 1.00 29.95 128 GLU A CA 1
ATOM 953 C C . GLU A 1 130 ? 65.631 55.913 1.377 1.00 27.21 128 GLU A C 1
ATOM 954 O O . GLU A 1 130 ? 66.322 56.734 0.773 1.00 30.09 128 GLU A O 1
ATOM 960 N N . ILE A 1 131 ? 65.018 54.909 0.758 1.00 25.66 129 ILE A N 1
ATOM 961 C CA . ILE A 1 131 ? 65.135 54.744 -0.686 1.00 22.71 129 ILE A CA 1
ATOM 962 C C . ILE A 1 131 ? 64.279 55.838 -1.336 1.00 23.46 129 ILE A C 1
ATOM 963 O O . ILE A 1 131 ? 64.730 56.570 -2.236 1.00 22.61 129 ILE A O 1
ATOM 976 N N . LYS A 1 133 ? 63.214 58.584 0.039 1.00 21.09 131 LYS A N 1
ATOM 977 C CA . LYS A 1 133 ? 63.693 59.921 0.358 1.00 24.32 131 LYS A CA 1
ATOM 978 C C . LYS A 1 133 ? 64.688 60.373 -0.704 1.00 24.63 131 LYS A C 1
ATOM 979 O O . LYS A 1 133 ? 64.677 61.525 -1.118 1.00 23.70 131 LYS A O 1
ATOM 985 N N . VAL A 1 134 ? 65.548 59.456 -1.139 1.00 23.84 132 VAL A N 1
ATOM 986 C CA . VAL A 1 134 ? 66.518 59.777 -2.172 1.00 23.60 132 VAL A CA 1
ATOM 987 C C . VAL A 1 134 ? 65.764 60.103 -3.459 1.00 24.61 132 VAL A C 1
ATOM 988 O O . VAL A 1 134 ? 66.091 61.062 -4.150 1.00 23.91 132 VAL A O 1
ATOM 992 N N . GLN A 1 135 ? 64.724 59.324 -3.751 1.00 23.33 133 GLN A N 1
ATOM 993 C CA . GLN A 1 135 ? 63.910 59.525 -4.949 1.00 22.15 133 GLN A CA 1
ATOM 994 C C . GLN A 1 135 ? 63.048 60.798 -4.854 1.00 22.23 133 GLN A C 1
ATOM 995 O O . GLN A 1 135 ? 62.648 61.349 -5.871 1.00 18.79 133 GLN A O 1
ATOM 1001 N N . LYS A 1 136 ? 62.767 61.258 -3.636 1.00 24.13 134 LYS A N 1
ATOM 1002 C CA . LYS A 1 136 ? 61.881 62.415 -3.442 1.00 26.55 134 LYS A CA 1
ATOM 1003 C C . LYS A 1 136 ? 60.497 62.040 -4.007 1.00 26.34 134 LYS A C 1
ATOM 1004 O O . LYS A 1 136 ? 59.812 62.878 -4.606 1.00 27.20 134 LYS A O 1
ATOM 1010 N N . ASN A 1 137 ? 60.105 60.777 -3.834 1.00 26.17 135 ASN A N 1
ATOM 1011 C CA . ASN A 1 137 ? 58.815 60.283 -4.327 1.00 24.50 135 ASN A CA 1
ATOM 1012 C C . ASN A 1 137 ? 58.532 58.844 -3.890 1.00 23.06 135 ASN A C 1
ATOM 1013 O O . ASN A 1 137 ? 59.447 58.044 -3.680 1.00 20.32 135 ASN A O 1
ATOM 1018 N N . GLY A 1 138 ? 57.250 58.537 -3.743 1.00 21.48 136 GLY A N 1
ATOM 1019 C CA . GLY A 1 138 ? 56.837 57.211 -3.334 1.00 21.86 136 GLY A CA 1
ATOM 1020 C C . GLY A 1 138 ? 55.510 57.267 -2.600 1.00 22.28 136 GLY A C 1
ATOM 1021 O O . GLY A 1 138 ? 55.043 58.346 -2.228 1.00 20.51 136 GLY A O 1
ATOM 1022 N N . TYR A 1 139 ? 54.888 56.111 -2.400 1.00 22.63 137 TYR A N 1
ATOM 1023 C CA . TYR A 1 139 ? 53.615 56.070 -1.685 1.00 23.24 137 TYR A CA 1
ATOM 1024 C C . TYR A 1 139 ? 53.588 54.854 -0.759 1.00 22.44 137 TYR A C 1
ATOM 1025 O O . TYR A 1 139 ? 53.767 53.717 -1.198 1.00 23.35 137 TYR A O 1
ATOM 1034 N N . ILE A 1 140 ? 53.388 55.113 0.526 1.00 19.56 138 ILE A N 1
ATOM 1035 C CA . ILE A 1 140 ? 53.323 54.065 1.513 1.00 20.51 138 ILE A CA 1
ATOM 1036 C C . ILE A 1 140 ? 51.861 53.843 1.944 1.00 23.30 138 ILE A C 1
ATOM 1037 O O . ILE A 1 140 ? 51.163 54.796 2.312 1.00 23.43 138 ILE A O 1
ATOM 1042 N N . PHE A 1 141 ? 51.414 52.591 1.894 1.00 23.32 139 PHE A N 1
ATOM 1043 C CA . PHE A 1 141 ? 50.059 52.208 2.295 1.00 23.31 139 PHE A CA 1
ATOM 1044 C C . PHE A 1 141 ? 50.113 51.222 3.476 1.00 24.35 139 PHE A C 1
ATOM 1045 O O . PHE A 1 141 ? 50.851 50.236 3.430 1.00 25.16 139 PHE A O 1
ATOM 1053 N N . ASN A 1 142 ? 49.344 51.481 4.529 1.00 23.24 140 ASN A N 1
ATOM 1054 C CA . ASN A 1 142 ? 49.317 50.566 5.667 1.00 25.80 140 ASN A CA 1
ATOM 1055 C C . ASN A 1 142 ? 47.924 49.977 5.807 1.00 28.41 140 ASN A C 1
ATOM 1056 O O . ASN A 1 142 ? 46.924 50.691 5.738 1.00 28.11 140 ASN A O 1
ATOM 1061 N N . VAL A 1 143 ? 47.853 48.667 5.979 1.00 28.83 141 VAL A N 1
ATOM 1062 C CA . VAL A 1 143 ? 46.567 48.018 6.145 1.00 32.24 141 VAL A CA 1
ATOM 1063 C C . VAL A 1 143 ? 46.391 47.602 7.593 1.00 34.70 141 VAL A C 1
ATOM 1064 O O . VAL A 1 143 ? 46.940 46.589 8.020 1.00 36.20 141 VAL A O 1
ATOM 1068 N N . ALA A 1 144 ? 45.639 48.390 8.349 1.00 35.23 142 ALA A N 1
ATOM 1069 C CA . ALA A 1 144 ? 45.398 48.076 9.753 1.00 39.98 142 ALA A CA 1
ATOM 1070 C C . ALA A 1 144 ? 44.315 47.002 9.866 1.00 42.52 142 ALA A C 1
ATOM 1071 O O . ALA A 1 144 ? 43.734 46.581 8.868 1.00 43.51 142 ALA A O 1
ATOM 1073 N N . SER A 1 145 ? 44.051 46.550 11.085 1.00 47.80 143 SER A N 1
ATOM 1074 C CA . SER A 1 145 ? 43.019 45.542 11.301 1.00 50.53 143 SER A CA 1
ATOM 1075 C C . SER A 1 145 ? 42.376 45.760 12.657 1.00 50.35 143 SER A C 1
ATOM 1076 O O . SER A 1 145 ? 42.074 46.892 13.025 1.00 50.60 143 SER A O 1
ATOM 1079 N N . ALA A 1 153 ? 39.991 41.211 27.137 1.00 71.56 151 ALA A N 1
ATOM 1080 C CA . ALA A 1 153 ? 40.758 41.487 28.346 1.00 71.19 151 ALA A CA 1
ATOM 1081 C C . ALA A 1 153 ? 42.235 41.190 28.104 1.00 70.68 151 ALA A C 1
ATOM 1082 O O . ALA A 1 153 ? 42.851 40.408 28.825 1.00 70.82 151 ALA A O 1
ATOM 1084 N N . ASP A 1 154 ? 42.788 41.832 27.082 1.00 69.83 152 ASP A N 1
ATOM 1085 C CA . ASP A 1 154 ? 44.182 41.666 26.702 1.00 68.85 152 ASP A CA 1
ATOM 1086 C C . ASP A 1 154 ? 45.148 42.212 27.746 1.00 67.37 152 ASP A C 1
ATOM 1087 O O . ASP A 1 154 ? 46.321 41.833 27.781 1.00 67.44 152 ASP A O 1
ATOM 1092 N N . GLY A 1 155 ? 44.652 43.098 28.602 1.00 64.91 153 GLY A N 1
ATOM 1093 C CA . GLY A 1 155 ? 45.518 43.708 29.589 1.00 61.72 153 GLY A CA 1
ATOM 1094 C C . GLY A 1 155 ? 46.142 44.899 28.884 1.00 59.69 153 GLY A C 1
ATOM 1095 O O . GLY A 1 155 ? 47.096 45.507 29.368 1.00 59.05 153 GLY A O 1
ATOM 1096 N N . GLY A 1 156 ? 45.589 45.210 27.713 1.00 57.35 154 GLY A N 1
ATOM 1097 C CA . GLY A 1 156 ? 46.057 46.329 26.919 1.00 54.98 154 GLY A CA 1
ATOM 1098 C C . GLY A 1 156 ? 47.055 45.993 25.827 1.00 53.52 154 GLY A C 1
ATOM 1099 O O . GLY A 1 156 ? 47.464 46.878 25.079 1.00 52.54 154 GLY A O 1
ATOM 1100 N N . ILE A 1 157 ? 47.444 44.728 25.714 1.00 52.06 155 ILE A N 1
ATOM 1101 C CA . ILE A 1 157 ? 48.425 44.337 24.702 1.00 52.65 155 ILE A CA 1
ATOM 1102 C C . ILE A 1 157 ? 48.003 44.574 23.245 1.00 52.46 155 ILE A C 1
ATOM 1103 O O . ILE A 1 157 ? 48.795 45.060 22.443 1.00 52.16 155 ILE A O 1
ATOM 1108 N N . TYR A 1 158 ? 46.766 44.245 22.892 1.00 52.20 156 TYR A N 1
ATOM 1109 C CA . TYR A 1 158 ? 46.324 44.464 21.520 1.00 51.67 156 TYR A CA 1
ATOM 1110 C C . TYR A 1 158 ? 46.249 45.957 21.211 1.00 50.39 156 TYR A C 1
ATOM 1111 O O . TYR A 1 158 ? 46.910 46.440 20.300 1.00 50.63 156 TYR A O 1
ATOM 1120 N N . GLY A 1 159 ? 45.438 46.681 21.975 1.00 48.03 157 GLY A N 1
ATOM 1121 C CA . GLY A 1 159 ? 45.281 48.110 21.753 1.00 44.93 157 GLY A CA 1
ATOM 1122 C C . GLY A 1 159 ? 46.577 48.892 21.653 1.00 42.33 157 GLY A C 1
ATOM 1123 O O . GLY A 1 159 ? 46.708 49.788 20.822 1.00 41.56 157 GLY A O 1
ATOM 1124 N N . SER A 1 160 ? 47.540 48.552 22.499 1.00 40.17 158 SER A N 1
ATOM 1125 C CA . SER A 1 160 ? 48.827 49.231 22.508 1.00 37.27 158 SER A CA 1
ATOM 1126 C C . SER A 1 160 ? 49.604 49.014 21.200 1.00 37.16 158 SER A C 1
ATOM 1127 O O . SER A 1 160 ? 50.167 49.957 20.634 1.00 34.44 158 SER A O 1
ATOM 1130 N N . THR A 1 161 ? 49.633 47.768 20.729 1.00 36.10 159 THR A N 1
ATOM 1131 C CA . THR A 1 161 ? 50.336 47.425 19.496 1.00 35.96 159 THR A CA 1
ATOM 1132 C C . THR A 1 161 ? 49.680 48.109 18.290 1.00 35.04 159 THR A C 1
ATOM 1133 O O . THR A 1 161 ? 50.357 48.582 17.381 1.00 34.09 159 THR A O 1
ATOM 1137 N N . LYS A 1 162 ? 48.355 48.167 18.302 1.00 34.86 160 LYS A N 1
ATOM 1138 C CA . LYS A 1 162 ? 47.604 48.800 17.234 1.00 35.91 160 LYS A CA 1
ATOM 1139 C C . LYS A 1 162 ? 47.911 50.303 17.159 1.00 36.29 160 LYS A C 1
ATOM 1140 O O . LYS A 1 162 ? 48.223 50.824 16.090 1.00 36.51 160 LYS A O 1
ATOM 1146 N N . PHE A 1 163 ? 47.828 51.002 18.286 1.00 35.16 161 PHE A N 1
ATOM 1147 C CA . PHE A 1 163 ? 48.112 52.432 18.281 1.00 36.23 161 PHE A CA 1
ATOM 1148 C C . PHE A 1 163 ? 49.561 52.725 17.928 1.00 34.65 161 PHE A C 1
ATOM 1149 O O . PHE A 1 163 ? 49.840 53.676 17.211 1.00 35.84 161 PHE A O 1
ATOM 1157 N N . ALA A 1 164 ? 50.482 51.914 18.436 1.00 33.93 162 ALA A N 1
ATOM 1158 C CA . ALA A 1 164 ? 51.892 52.111 18.137 1.00 32.57 162 ALA A CA 1
ATOM 1159 C C . ALA A 1 164 ? 52.072 52.189 16.622 1.00 31.75 162 ALA A C 1
ATOM 1160 O O . ALA A 1 164 ? 52.852 52.992 16.121 1.00 31.99 162 ALA A O 1
ATOM 1162 N N . LEU A 1 165 ? 51.350 51.349 15.891 1.00 31.05 163 LEU A N 1
ATOM 1163 C CA . LEU A 1 165 ? 51.447 51.368 14.440 1.00 31.24 163 LEU A CA 1
ATOM 1164 C C . LEU A 1 165 ? 50.847 52.660 13.883 1.00 30.57 163 LEU A C 1
ATOM 1165 O O . LEU A 1 165 ? 51.424 53.287 13.007 1.00 29.97 163 LEU A O 1
ATOM 1170 N N . LEU A 1 166 ? 49.691 53.059 14.401 1.00 31.75 164 LEU A N 1
ATOM 1171 C CA . LEU A 1 166 ? 49.046 54.289 13.957 1.00 30.50 164 LEU A CA 1
ATOM 1172 C C . LEU A 1 166 ? 49.922 55.505 14.281 1.00 30.04 164 LEU A C 1
ATOM 1173 O O . LEU A 1 166 ? 49.998 56.463 13.501 1.00 28.95 164 LEU A O 1
ATOM 1178 N N . GLY A 1 167 ? 50.579 55.460 15.438 1.00 27.34 165 GLY A N 1
ATOM 1179 C CA . GLY A 1 167 ? 51.442 56.553 15.836 1.00 27.44 165 GLY A CA 1
ATOM 1180 C C . GLY A 1 167 ? 52.613 56.685 14.887 1.00 25.72 165 GLY A C 1
ATOM 1181 O O . GLY A 1 167 ? 53.060 57.783 14.572 1.00 26.46 165 GLY A O 1
ATOM 1182 N N . LEU A 1 168 ? 53.106 55.550 14.423 1.00 26.01 166 LEU A N 1
ATOM 1183 C CA . LEU A 1 168 ? 54.221 55.524 13.504 1.00 27.62 166 LEU A CA 1
ATOM 1184 C C . LEU A 1 168 ? 53.788 56.142 12.161 1.00 28.14 166 LEU A C 1
ATOM 1185 O O . LEU A 1 168 ? 54.462 57.027 11.611 1.00 25.00 166 LEU A O 1
ATOM 1190 N N . ALA A 1 169 ? 52.643 55.689 11.658 1.00 26.35 167 ALA A N 1
ATOM 1191 C CA . ALA A 1 169 ? 52.092 56.185 10.401 1.00 26.57 167 ALA A CA 1
ATOM 1192 C C . ALA A 1 169 ? 51.854 57.702 10.456 1.00 27.06 167 ALA A C 1
ATOM 1193 O O . ALA A 1 169 ? 52.268 58.446 9.575 1.00 25.09 167 ALA A O 1
ATOM 1195 N N . GLU A 1 170 ? 51.194 58.153 11.508 1.00 30.08 168 GLU A N 1
ATOM 1196 C CA . GLU A 1 170 ? 50.896 59.567 11.644 1.00 32.73 168 GLU A CA 1
ATOM 1197 C C . GLU A 1 170 ? 52.138 60.447 11.585 1.00 32.04 168 GLU A C 1
ATOM 1198 O O . GLU A 1 170 ? 52.123 61.486 10.934 1.00 32.36 168 GLU A O 1
ATOM 1204 N N . SER A 1 171 ? 53.216 60.044 12.247 1.00 30.54 169 SER A N 1
ATOM 1205 C CA . SER A 1 171 ? 54.416 60.868 12.210 1.00 32.52 169 SER A CA 1
ATOM 1206 C C . SER A 1 171 ? 55.113 60.824 10.853 1.00 31.22 169 SER A C 1
ATOM 1207 O O . SER A 1 171 ? 55.625 61.838 10.398 1.00 32.28 169 SER A O 1
ATOM 1210 N N . LEU A 1 172 ? 55.133 59.671 10.187 1.00 30.54 170 LEU A N 1
ATOM 1211 C CA . LEU A 1 172 ? 55.771 59.616 8.868 1.00 29.68 170 LEU A CA 1
ATOM 1212 C C . LEU A 1 172 ? 54.919 60.408 7.863 1.00 30.02 170 LEU A C 1
ATOM 1213 O O . LEU A 1 172 ? 55.422 60.931 6.869 1.00 28.11 170 LEU A O 1
ATOM 1218 N N . TYR A 1 173 ? 53.621 60.495 8.129 1.00 28.73 171 TYR A N 1
ATOM 1219 C CA . TYR A 1 173 ? 52.724 61.241 7.250 1.00 29.71 171 TYR A CA 1
ATOM 1220 C C . TYR A 1 173 ? 53.216 62.689 7.187 1.00 30.16 171 TYR A C 1
ATOM 1221 O O . TYR A 1 173 ? 53.444 63.242 6.113 1.00 30.50 171 TYR A O 1
ATOM 1230 N N . ARG A 1 174 ? 53.392 63.292 8.355 1.00 31.37 172 ARG A N 1
ATOM 1231 C CA . ARG A 1 174 ? 53.867 64.673 8.447 1.00 34.79 172 ARG A CA 1
ATOM 1232 C C . ARG A 1 174 ? 55.336 64.777 8.046 1.00 34.51 172 ARG A C 1
ATOM 1233 O O . ARG A 1 174 ? 55.731 65.693 7.328 1.00 33.74 172 ARG A O 1
ATOM 1241 N N . GLU A 1 175 ? 56.144 63.839 8.525 1.00 34.42 173 GLU A N 1
ATOM 1242 C CA . GLU A 1 175 ? 57.570 63.828 8.213 1.00 35.20 173 GLU A CA 1
ATOM 1243 C C . GLU A 1 175 ? 57.894 63.685 6.731 1.00 34.75 173 GLU A C 1
ATOM 1244 O O . GLU A 1 175 ? 58.755 64.388 6.218 1.00 35.58 173 GLU A O 1
ATOM 1250 N N . LEU A 1 176 ? 57.201 62.781 6.047 1.00 33.03 174 LEU A N 1
ATOM 1251 C CA . LEU A 1 176 ? 57.467 62.509 4.635 1.00 33.78 174 LEU A CA 1
ATOM 1252 C C . LEU A 1 176 ? 56.792 63.397 3.595 1.00 34.26 174 LEU A C 1
ATOM 1253 O O . LEU A 1 176 ? 57.306 63.546 2.487 1.00 33.81 174 LEU A O 1
ATOM 1258 N N . ALA A 1 177 ? 55.642 63.961 3.940 1.00 36.79 175 ALA A N 1
ATOM 1259 C CA . ALA A 1 177 ? 54.901 64.817 3.020 1.00 41.34 175 ALA A CA 1
ATOM 1260 C C . ALA A 1 177 ? 55.771 65.824 2.265 1.00 41.34 175 ALA A C 1
ATOM 1261 O O . ALA A 1 177 ? 55.732 65.881 1.037 1.00 43.49 175 ALA A O 1
ATOM 1263 N N . PRO A 1 178 ? 56.567 66.628 2.985 1.00 42.64 176 PRO A N 1
ATOM 1264 C CA . PRO A 1 178 ? 57.429 67.618 2.332 1.00 43.37 176 PRO A CA 1
ATOM 1265 C C . PRO A 1 178 ? 58.549 67.029 1.471 1.00 44.68 176 PRO A C 1
ATOM 1266 O O . PRO A 1 178 ? 59.244 67.756 0.756 1.00 46.12 176 PRO A O 1
ATOM 1270 N N . LEU A 1 179 ? 58.725 65.714 1.537 1.00 43.57 177 LEU A N 1
ATOM 1271 C CA . LEU A 1 179 ? 59.764 65.056 0.754 1.00 41.75 177 LEU A CA 1
ATOM 1272 C C . LEU A 1 179 ? 59.205 64.412 -0.500 1.00 39.06 177 LEU A C 1
ATOM 1273 O O . LEU A 1 179 ? 59.914 63.714 -1.212 1.00 41.60 177 LEU A O 1
ATOM 1278 N N . GLY A 1 180 ? 57.928 64.655 -0.766 1.00 36.49 178 GLY A N 1
ATOM 1279 C CA . GLY A 1 180 ? 57.297 64.089 -1.944 1.00 32.39 178 GLY A CA 1
ATOM 1280 C C . GLY A 1 180 ? 56.801 62.675 -1.704 1.00 28.67 178 GLY A C 1
ATOM 1281 O O . GLY A 1 180 ? 56.416 61.987 -2.633 1.00 29.39 178 GLY A O 1
ATOM 1282 N N . ILE A 1 181 ? 56.810 62.241 -0.452 1.00 25.28 179 ILE A N 1
ATOM 1283 C CA . ILE A 1 181 ? 56.368 60.895 -0.112 1.00 21.98 179 ILE A CA 1
ATOM 1284 C C . ILE A 1 181 ? 55.036 60.912 0.642 1.00 22.73 179 ILE A C 1
ATOM 1285 O O . ILE A 1 181 ? 54.906 61.583 1.662 1.00 21.91 179 ILE A O 1
ATOM 1290 N N . ARG A 1 182 ? 54.062 60.157 0.141 1.00 23.17 180 ARG A N 1
ATOM 1291 C CA . ARG A 1 182 ? 52.739 60.094 0.767 1.00 22.97 180 ARG A CA 1
ATOM 1292 C C . ARG A 1 182 ? 52.477 58.828 1.563 1.00 23.26 180 ARG A C 1
ATOM 1293 O O . ARG A 1 182 ? 53.008 57.757 1.262 1.00 21.55 180 ARG A O 1
ATOM 1301 N N . VAL A 1 183 ? 51.659 58.988 2.597 1.00 22.54 181 VAL A N 1
ATOM 1302 C CA . VAL A 1 183 ? 51.304 57.910 3.504 1.00 23.40 181 VAL A CA 1
ATOM 1303 C C . VAL A 1 183 ? 49.797 57.864 3.742 1.00 25.61 181 VAL A C 1
ATOM 1304 O O . VAL A 1 183 ? 49.159 58.893 4.015 1.00 23.35 181 VAL A O 1
ATOM 1308 N N . THR A 1 184 ? 49.232 56.665 3.644 1.00 24.39 182 THR A N 1
ATOM 1309 C CA . THR A 1 184 ? 47.807 56.488 3.881 1.00 23.33 182 THR A CA 1
ATOM 1310 C C . THR A 1 184 ? 47.603 55.178 4.608 1.00 23.14 182 THR A C 1
ATOM 1311 O O . THR A 1 184 ? 48.156 54.153 4.218 1.00 26.81 182 THR A O 1
ATOM 1315 N N . THR A 1 185 ? 46.833 55.224 5.683 1.00 23.32 183 THR A N 1
ATOM 1316 C CA . THR A 1 185 ? 46.534 54.022 6.448 1.00 22.79 183 THR A CA 1
ATOM 1317 C C . THR A 1 185 ? 45.083 53.642 6.193 1.00 24.22 183 THR A C 1
ATOM 1318 O O . THR A 1 185 ? 44.178 54.466 6.334 1.00 20.14 183 THR A O 1
ATOM 1322 N N . LEU A 1 186 ? 44.865 52.397 5.795 1.00 23.13 184 LEU A N 1
ATOM 1323 C CA . LEU A 1 186 ? 43.517 51.928 5.545 1.00 24.66 184 LEU A CA 1
ATOM 1324 C C . LEU A 1 186 ? 43.141 51.105 6.767 1.00 25.46 184 LEU A C 1
ATOM 1325 O O . LEU A 1 186 ? 43.916 50.262 7.215 1.00 24.42 184 LEU A O 1
ATOM 1330 N N . CYS A 1 187 ? 41.965 51.372 7.323 1.00 25.71 185 CYS A N 1
ATOM 1331 C CA . CYS A 1 187 ? 41.512 50.662 8.509 1.00 27.73 185 CYS A CA 1
ATOM 1332 C C . CYS A 1 187 ? 40.171 49.999 8.234 1.00 27.48 185 CYS A C 1
ATOM 1333 O O . CYS A 1 187 ? 39.120 50.595 8.439 1.00 27.17 185 CYS A O 1
ATOM 1336 N N . PRO A 1 188 ? 40.194 48.741 7.776 1.00 28.76 186 PRO A N 1
ATOM 1337 C CA . PRO A 1 188 ? 38.944 48.044 7.483 1.00 29.02 186 PRO A CA 1
ATOM 1338 C C . PRO A 1 188 ? 38.472 47.177 8.626 1.00 28.73 186 PRO A C 1
ATOM 1339 O O . PRO A 1 188 ? 39.253 46.793 9.496 1.00 29.34 186 PRO A O 1
ATOM 1343 N N . GLY A 1 189 ? 37.180 46.874 8.613 1.00 31.27 187 GLY A N 1
ATOM 1344 C CA . GLY A 1 189 ? 36.633 45.971 9.607 1.00 29.83 187 GLY A CA 1
ATOM 1345 C C . GLY A 1 189 ? 36.972 44.620 8.999 1.00 30.39 187 GLY A C 1
ATOM 1346 O O . GLY A 1 189 ? 38.015 44.490 8.352 1.00 27.70 187 GLY A O 1
ATOM 1347 N N . TRP A 1 190 ? 36.115 43.622 9.170 1.00 29.99 188 TRP A N 1
ATOM 1348 C CA . TRP A 1 190 ? 36.389 42.305 8.589 1.00 31.71 188 TRP A CA 1
ATOM 1349 C C . TRP A 1 190 ? 36.471 42.390 7.060 1.00 31.98 188 TRP A C 1
ATOM 1350 O O . TRP A 1 190 ? 35.622 43.020 6.419 1.00 32.62 188 TRP A O 1
ATOM 1361 N N . VAL A 1 191 ? 37.482 41.750 6.481 1.00 30.60 189 VAL A N 1
ATOM 1362 C CA . VAL A 1 191 ? 37.649 41.747 5.035 1.00 29.90 189 VAL A CA 1
ATOM 1363 C C . VAL A 1 191 ? 37.478 40.312 4.539 1.00 30.40 189 VAL A C 1
ATOM 1364 O O . VAL A 1 191 ? 37.952 39.365 5.170 1.00 31.41 189 VAL A O 1
ATOM 1368 N N . ASN A 1 192 ? 36.804 40.163 3.403 1.00 29.82 190 ASN A N 1
ATOM 1369 C CA . ASN A 1 192 ? 36.517 38.852 2.832 1.00 29.46 190 ASN A CA 1
ATOM 1370 C C . ASN A 1 192 ? 37.665 38.132 2.128 1.00 29.32 190 ASN A C 1
ATOM 1371 O O . ASN A 1 192 ? 37.826 38.227 0.914 1.00 30.79 190 ASN A O 1
ATOM 1376 N N . THR A 1 193 ? 38.461 37.398 2.894 1.00 28.37 191 THR A N 1
ATOM 1377 C CA . THR A 1 193 ? 39.570 36.644 2.316 1.00 28.97 191 THR A CA 1
ATOM 1378 C C . THR A 1 193 ? 39.696 35.345 3.077 1.00 29.77 191 THR A C 1
ATOM 1379 O O . THR A 1 193 ? 38.943 35.097 4.021 1.00 28.45 191 THR A O 1
ATOM 1383 N N . ASP A 1 194 ? 40.669 34.530 2.676 1.00 30.11 192 ASP A N 1
ATOM 1384 C CA . ASP A 1 194 ? 40.904 33.252 3.333 1.00 31.96 192 ASP A CA 1
ATOM 1385 C C . ASP A 1 194 ? 41.332 33.434 4.787 1.00 30.68 192 ASP A C 1
ATOM 1386 O O . ASP A 1 194 ? 41.010 32.609 5.646 1.00 30.69 192 ASP A O 1
ATOM 1399 N N . ALA A 1 196 ? 40.215 35.620 6.812 1.00 29.89 194 ALA A N 1
ATOM 1400 C CA . ALA A 1 196 ? 39.013 35.851 7.612 1.00 30.53 194 ALA A CA 1
ATOM 1401 C C . ALA A 1 196 ? 38.448 34.470 7.978 1.00 30.52 194 ALA A C 1
ATOM 1402 O O . ALA A 1 196 ? 38.004 34.249 9.105 1.00 31.13 194 ALA A O 1
ATOM 1404 N N . LYS A 1 197 ? 38.467 33.549 7.020 1.00 29.19 195 LYS A N 1
ATOM 1405 C CA . LYS A 1 197 ? 37.984 32.192 7.276 1.00 32.30 195 LYS A CA 1
ATOM 1406 C C . LYS A 1 197 ? 38.858 31.553 8.361 1.00 31.84 195 LYS A C 1
ATOM 1407 O O . LYS A 1 197 ? 38.363 30.940 9.297 1.00 32.52 195 LYS A O 1
ATOM 1413 N N . LYS A 1 198 ? 40.166 31.717 8.234 1.00 33.23 196 LYS A N 1
ATOM 1414 C CA . LYS A 1 198 ? 41.099 31.181 9.213 1.00 33.44 196 LYS A CA 1
ATOM 1415 C C . LYS A 1 198 ? 40.816 31.758 10.609 1.00 33.75 196 LYS A C 1
ATOM 1416 O O . LYS A 1 198 ? 41.018 31.084 11.618 1.00 31.03 196 LYS A O 1
ATOM 1422 N N . ALA A 1 199 ? 40.343 33.001 10.669 1.00 34.36 197 ALA A N 1
ATOM 1423 C CA . ALA A 1 199 ? 40.034 33.633 11.955 1.00 36.07 197 ALA A CA 1
ATOM 1424 C C . ALA A 1 199 ? 38.601 33.323 12.390 1.00 38.13 197 ALA A C 1
ATOM 1425 O O . ALA A 1 199 ? 38.097 33.877 13.376 1.00 37.85 197 ALA A O 1
ATOM 1427 N N . GLY A 1 200 ? 37.949 32.441 11.635 1.00 38.90 198 GLY A N 1
ATOM 1428 C CA . GLY A 1 200 ? 36.590 32.033 11.947 1.00 40.90 198 GLY A CA 1
ATOM 1429 C C . GLY A 1 200 ? 35.546 33.134 11.959 1.00 41.95 198 GLY A C 1
ATOM 1430 O O . GLY A 1 200 ? 34.746 33.219 12.889 1.00 42.80 198 GLY A O 1
ATOM 1431 N N . THR A 1 201 ? 35.537 33.971 10.927 1.00 41.78 199 THR A N 1
ATOM 1432 C CA . THR A 1 201 ? 34.572 35.058 10.844 1.00 42.60 199 THR A CA 1
ATOM 1433 C C . THR A 1 201 ? 33.144 34.536 10.918 1.00 44.03 199 THR A C 1
ATOM 1434 O O . THR A 1 201 ? 32.812 33.535 10.299 1.00 44.03 199 THR A O 1
ATOM 1438 N N . PRO A 1 202 ? 32.277 35.220 11.678 1.00 46.18 200 PRO A N 1
ATOM 1439 C CA . PRO A 1 202 ? 30.887 34.776 11.793 1.00 46.00 200 PRO A CA 1
ATOM 1440 C C . PRO A 1 202 ? 30.014 35.341 10.669 1.00 46.28 200 PRO A C 1
ATOM 1441 O O . PRO A 1 202 ? 28.819 35.027 10.578 1.00 47.53 200 PRO A O 1
ATOM 1445 N N . PHE A 1 203 ? 30.621 36.148 9.800 1.00 43.50 201 PHE A N 1
ATOM 1446 C CA . PHE A 1 203 ? 29.900 36.781 8.700 1.00 41.58 201 PHE A CA 1
ATOM 1447 C C . PHE A 1 203 ? 29.964 36.059 7.360 1.00 42.32 201 PHE A C 1
ATOM 1448 O O . PHE A 1 203 ? 30.915 35.333 7.068 1.00 43.72 201 PHE A O 1
ATOM 1456 N N . LYS A 1 204 ? 28.936 36.277 6.546 1.00 41.85 202 LYS A N 1
ATOM 1457 C CA . LYS A 1 204 ? 28.872 35.704 5.211 1.00 41.47 202 LYS A CA 1
ATOM 1458 C C . LYS A 1 204 ? 29.922 36.468 4.415 1.00 41.05 202 LYS A C 1
ATOM 1459 O O . LYS A 1 204 ? 30.236 37.618 4.739 1.00 38.81 202 LYS A O 1
ATOM 1465 N N . ASP A 1 205 ? 30.449 35.850 3.365 1.00 40.19 203 ASP A N 1
ATOM 1466 C CA . ASP A 1 205 ? 31.467 36.507 2.552 1.00 40.97 203 ASP A CA 1
ATOM 1467 C C . ASP A 1 205 ? 31.040 37.894 2.071 1.00 41.34 203 ASP A C 1
ATOM 1468 O O . ASP A 1 205 ? 31.784 38.864 2.241 1.00 40.29 203 ASP A O 1
ATOM 1473 N N . GLU A 1 206 ? 29.844 37.985 1.487 1.00 42.00 204 GLU A N 1
ATOM 1474 C CA . GLU A 1 206 ? 29.352 39.257 0.965 1.00 43.84 204 GLU A CA 1
ATOM 1475 C C . GLU A 1 206 ? 29.052 40.302 2.028 1.00 42.07 204 GLU A C 1
ATOM 1476 O O . GLU A 1 206 ? 28.997 41.494 1.728 1.00 43.17 204 GLU A O 1
ATOM 1482 N N . GLU A 1 207 ? 28.868 39.870 3.268 1.00 39.54 205 GLU A N 1
ATOM 1483 C CA . GLU A 1 207 ? 28.576 40.814 4.332 1.00 38.15 205 GLU A CA 1
ATOM 1484 C C . GLU A 1 207 ? 29.798 41.634 4.692 1.00 36.14 205 GLU A C 1
ATOM 1485 O O . GLU A 1 207 ? 29.680 42.763 5.157 1.00 34.35 205 GLU A O 1
ATOM 1499 N N . ILE A 1 209 ? 33.765 43.432 4.074 1.00 34.42 207 ILE A N 1
ATOM 1500 C CA . ILE A 1 209 ? 34.433 44.361 3.175 1.00 33.77 207 ILE A CA 1
ATOM 1501 C C . ILE A 1 209 ? 35.180 43.439 2.204 1.00 32.52 207 ILE A C 1
ATOM 1502 O O . ILE A 1 209 ? 35.795 42.466 2.629 1.00 33.35 207 ILE A O 1
ATOM 1507 N N . GLN A 1 210 ? 35.124 43.724 0.913 1.00 30.66 208 GLN A N 1
ATOM 1508 C CA . GLN A 1 210 ? 35.834 42.883 -0.038 1.00 30.56 208 GLN A CA 1
ATOM 1509 C C . GLN A 1 210 ? 37.268 43.388 -0.212 1.00 30.13 208 GLN A C 1
ATOM 1510 O O . GLN A 1 210 ? 37.543 44.574 -0.043 1.00 30.07 208 GLN A O 1
ATOM 1516 N N . PRO A 1 211 ? 38.202 42.479 -0.529 1.00 31.24 209 PRO A N 1
ATOM 1517 C CA . PRO A 1 211 ? 39.615 42.811 -0.729 1.00 29.24 209 PRO A CA 1
ATOM 1518 C C . PRO A 1 211 ? 39.755 43.859 -1.812 1.00 28.80 209 PRO A C 1
ATOM 1519 O O . PRO A 1 211 ? 40.540 44.793 -1.683 1.00 30.31 209 PRO A O 1
ATOM 1523 N N . ASP A 1 212 ? 38.993 43.685 -2.889 1.00 29.71 210 ASP A N 1
ATOM 1524 C CA . ASP A 1 212 ? 39.022 44.619 -4.000 1.00 31.03 210 ASP A CA 1
ATOM 1525 C C . ASP A 1 212 ? 38.744 46.062 -3.600 1.00 29.76 210 ASP A C 1
ATOM 1526 O O . ASP A 1 212 ? 39.224 46.991 -4.256 1.00 31.36 210 ASP A O 1
ATOM 1531 N N . ASP A 1 213 ? 37.951 46.258 -2.551 1.00 27.31 211 ASP A N 1
ATOM 1532 C CA . ASP A 1 213 ? 37.655 47.607 -2.107 1.00 25.61 211 ASP A CA 1
ATOM 1533 C C . ASP A 1 213 ? 38.940 48.288 -1.636 1.00 25.41 211 ASP A C 1
ATOM 1534 O O . ASP A 1 213 ? 39.150 49.467 -1.919 1.00 24.62 211 ASP A O 1
ATOM 1539 N N . LEU A 1 214 ? 39.789 47.553 -0.916 1.00 24.23 212 LEU A N 1
ATOM 1540 C CA . LEU A 1 214 ? 41.057 48.118 -0.453 1.00 23.95 212 LEU A CA 1
ATOM 1541 C C . LEU A 1 214 ? 41.948 48.368 -1.666 1.00 22.46 212 LEU A C 1
ATOM 1542 O O . LEU A 1 214 ? 42.522 49.440 -1.804 1.00 20.41 212 LEU A O 1
ATOM 1547 N N . LEU A 1 215 ? 42.038 47.370 -2.546 1.00 23.46 213 LEU A N 1
ATOM 1548 C CA . LEU A 1 215 ? 42.829 47.478 -3.768 1.00 21.56 213 LEU A CA 1
ATOM 1549 C C . LEU A 1 215 ? 42.352 48.648 -4.631 1.00 22.84 213 LEU A C 1
ATOM 1550 O O . LEU A 1 215 ? 43.146 49.467 -5.074 1.00 20.71 213 LEU A O 1
ATOM 1555 N N . ASN A 1 216 ? 41.048 48.720 -4.871 1.00 22.76 214 ASN A N 1
ATOM 1556 C CA . ASN A 1 216 ? 40.508 49.802 -5.682 1.00 24.09 214 ASN A CA 1
ATOM 1557 C C . ASN A 1 216 ? 40.687 51.152 -5.003 1.00 23.08 214 ASN A C 1
ATOM 1558 O O . ASN A 1 216 ? 40.868 52.146 -5.681 1.00 25.04 214 ASN A O 1
ATOM 1563 N N . THR A 1 217 ? 40.674 51.197 -3.669 1.00 23.80 215 THR A N 1
ATOM 1564 C CA . THR A 1 217 ? 40.873 52.474 -2.991 1.00 23.35 215 THR A CA 1
ATOM 1565 C C . THR A 1 217 ? 42.347 52.900 -3.168 1.00 23.95 215 THR A C 1
ATOM 1566 O O . THR A 1 217 ? 42.643 54.081 -3.371 1.00 22.04 215 THR A O 1
ATOM 1570 N N . ILE A 1 218 ? 43.254 51.929 -3.099 1.00 23.21 216 ILE A N 1
ATOM 1571 C CA . ILE A 1 218 ? 44.673 52.196 -3.284 1.00 22.70 216 ILE A CA 1
ATOM 1572 C C . ILE A 1 218 ? 44.872 52.739 -4.706 1.00 23.50 216 ILE A C 1
ATOM 1573 O O . ILE A 1 218 ? 45.621 53.701 -4.920 1.00 24.10 216 ILE A O 1
ATOM 1578 N N . ARG A 1 219 ? 44.174 52.138 -5.671 1.00 24.89 217 ARG A N 1
ATOM 1579 C CA . ARG A 1 219 ? 44.249 52.595 -7.058 1.00 22.71 217 ARG A CA 1
ATOM 1580 C C . ARG A 1 219 ? 43.748 54.039 -7.166 1.00 23.83 217 ARG A C 1
ATOM 1581 O O . ARG A 1 219 ? 44.315 54.852 -7.894 1.00 24.19 217 ARG A O 1
ATOM 1589 N N . CYS A 1 220 ? 42.687 54.362 -6.438 1.00 23.63 218 CYS A N 1
ATOM 1590 C CA . CYS A 1 220 ? 42.161 55.720 -6.474 1.00 23.47 218 CYS A CA 1
ATOM 1591 C C . CYS A 1 220 ? 43.181 56.722 -5.888 1.00 24.57 218 CYS A C 1
ATOM 1592 O O . CYS A 1 220 ? 43.390 57.807 -6.442 1.00 26.64 218 CYS A O 1
ATOM 1595 N N . LEU A 1 221 ? 43.813 56.359 -4.775 1.00 23.13 219 LEU A N 1
ATOM 1596 C CA . LEU A 1 221 ? 44.807 57.223 -4.140 1.00 24.45 219 LEU A CA 1
ATOM 1597 C C . LEU A 1 221 ? 46.000 57.480 -5.057 1.00 24.34 219 LEU A C 1
ATOM 1598 O O . LEU A 1 221 ? 46.494 58.607 -5.147 1.00 23.56 219 LEU A O 1
ATOM 1603 N N . LEU A 1 222 ? 46.456 56.432 -5.735 1.00 24.68 220 LEU A N 1
ATOM 1604 C CA . LEU A 1 222 ? 47.599 56.533 -6.645 1.00 26.84 220 LEU A CA 1
ATOM 1605 C C . LEU A 1 222 ? 47.315 57.462 -7.831 1.00 28.84 220 LEU A C 1
ATOM 1606 O O . LEU A 1 222 ? 48.241 57.965 -8.453 1.00 32.21 220 LEU A O 1
ATOM 1611 N N . ASN A 1 223 ? 46.042 57.685 -8.143 1.00 28.80 221 ASN A N 1
ATOM 1612 C CA . ASN A 1 223 ? 45.683 58.542 -9.260 1.00 30.42 221 ASN A CA 1
ATOM 1613 C C . ASN A 1 223 ? 45.283 59.956 -8.851 1.00 30.91 221 ASN A C 1
ATOM 1614 O O . ASN A 1 223 ? 44.994 60.790 -9.707 1.00 30.82 221 ASN A O 1
ATOM 1619 N N . LEU A 1 224 ? 45.270 60.232 -7.551 1.00 29.18 222 LEU A N 1
ATOM 1620 C CA . LEU A 1 224 ? 44.945 61.577 -7.071 1.00 30.06 222 LEU A CA 1
ATOM 1621 C C . LEU A 1 224 ? 46.073 62.509 -7.497 1.00 31.37 222 LEU A C 1
ATOM 1622 O O . LEU A 1 224 ? 47.158 62.045 -7.846 1.00 30.55 222 LEU A O 1
ATOM 1627 N N . SER A 1 225 ? 45.847 63.819 -7.460 1.00 31.99 223 SER A N 1
ATOM 1628 C CA . SER A 1 225 ? 46.926 64.718 -7.849 1.00 33.41 223 SER A CA 1
ATOM 1629 C C . SER A 1 225 ? 48.050 64.607 -6.804 1.00 34.30 223 SER A C 1
ATOM 1630 O O . SER A 1 225 ? 47.794 64.369 -5.624 1.00 34.10 223 SER A O 1
ATOM 1633 N N . GLU A 1 226 ? 49.293 64.764 -7.246 1.00 36.43 224 GLU A N 1
ATOM 1634 C CA . GLU A 1 226 ? 50.453 64.620 -6.363 1.00 38.47 224 GLU A CA 1
ATOM 1635 C C . GLU A 1 226 ? 50.428 65.353 -5.022 1.00 36.25 224 GLU A C 1
ATOM 1636 O O . GLU A 1 226 ? 50.997 64.874 -4.047 1.00 37.50 224 GLU A O 1
ATOM 1642 N N . ASN A 1 227 ? 49.774 66.502 -4.958 1.00 36.35 225 ASN A N 1
ATOM 1643 C CA . ASN A 1 227 ? 49.739 67.243 -3.707 1.00 35.34 225 ASN A CA 1
ATOM 1644 C C . ASN A 1 227 ? 48.598 66.898 -2.759 1.00 33.40 225 ASN A C 1
ATOM 1645 O O . ASN A 1 227 ? 48.451 67.511 -1.706 1.00 32.12 225 ASN A O 1
ATOM 1650 N N . VAL A 1 228 ? 47.799 65.908 -3.129 1.00 31.12 226 VAL A N 1
ATOM 1651 C CA . VAL A 1 228 ? 46.676 65.503 -2.295 1.00 30.71 226 VAL A CA 1
ATOM 1652 C C . VAL A 1 228 ? 47.091 64.453 -1.289 1.00 28.20 226 VAL A C 1
ATOM 1653 O O . VAL A 1 228 ? 47.536 63.367 -1.656 1.00 28.01 226 VAL A O 1
ATOM 1657 N N . CYS A 1 229 ? 46.935 64.787 -0.015 1.00 27.11 227 CYS A N 1
ATOM 1658 C CA . CYS A 1 229 ? 47.288 63.882 1.060 1.00 26.21 227 CYS A CA 1
ATOM 1659 C C . CYS A 1 229 ? 46.055 63.485 1.879 1.00 26.18 227 CYS A C 1
ATOM 1660 O O . CYS A 1 229 ? 45.241 64.339 2.278 1.00 26.55 227 CYS A O 1
ATOM 1663 N N . ILE A 1 230 ? 45.918 62.180 2.095 1.00 23.26 228 ILE A N 1
ATOM 1664 C CA . ILE A 1 230 ? 44.820 61.603 2.861 1.00 23.99 228 ILE A CA 1
ATOM 1665 C C . ILE A 1 230 ? 45.502 60.671 3.843 1.00 24.93 228 ILE A C 1
ATOM 1666 O O . ILE A 1 230 ? 46.003 59.612 3.463 1.00 26.54 228 ILE A O 1
ATOM 1671 N N . LYS A 1 231 ? 45.528 61.071 5.106 1.00 25.62 229 LYS A N 1
ATOM 1672 C CA . LYS A 1 231 ? 46.183 60.286 6.138 1.00 25.22 229 LYS A CA 1
ATOM 1673 C C . LYS A 1 231 ? 45.590 58.888 6.332 1.00 26.86 229 LYS A C 1
ATOM 1674 O O . LYS A 1 231 ? 46.326 57.896 6.434 1.00 26.74 229 LYS A O 1
ATOM 1680 N N . ASP A 1 232 ? 44.267 58.794 6.376 1.00 26.58 230 ASP A N 1
ATOM 1681 C CA . ASP A 1 232 ? 43.652 57.494 6.588 1.00 27.22 230 ASP A CA 1
ATOM 1682 C C . ASP A 1 232 ? 42.211 57.403 6.117 1.00 26.43 230 ASP A C 1
ATOM 1683 O O . ASP A 1 232 ? 41.515 58.409 5.991 1.00 27.92 230 ASP A O 1
ATOM 1688 N N . ILE A 1 233 ? 41.789 56.180 5.836 1.00 24.70 231 ILE A N 1
ATOM 1689 C CA . ILE A 1 233 ? 40.435 55.907 5.410 1.00 24.85 231 ILE A CA 1
ATOM 1690 C C . ILE A 1 233 ? 39.882 54.747 6.232 1.00 25.53 231 ILE A C 1
ATOM 1691 O O . ILE A 1 233 ? 40.472 53.672 6.273 1.00 24.21 231 ILE A O 1
ATOM 1696 N N . VAL A 1 234 ? 38.750 54.976 6.890 1.00 26.12 232 VAL A N 1
ATOM 1697 C CA . VAL A 1 234 ? 38.126 53.942 7.706 1.00 26.48 232 VAL A CA 1
ATOM 1698 C C . VAL A 1 234 ? 36.971 53.252 6.966 1.00 28.04 232 VAL A C 1
ATOM 1699 O O . VAL A 1 234 ? 36.040 53.912 6.491 1.00 25.71 232 VAL A O 1
ATOM 1703 N N . PHE A 1 235 ? 37.058 51.924 6.870 1.00 26.70 233 PHE A N 1
ATOM 1704 C CA . PHE A 1 235 ? 36.062 51.097 6.190 1.00 26.39 233 PHE A CA 1
ATOM 1705 C C . PHE A 1 235 ? 35.201 50.342 7.206 1.00 28.58 233 PHE A C 1
ATOM 1706 O O . PHE A 1 235 ? 35.724 49.601 8.032 1.00 30.57 233 PHE A O 1
ATOM 1714 N N . GLU A 1 236 ? 33.891 50.521 7.134 1.00 27.66 234 GLU A N 1
ATOM 1715 C CA . GLU A 1 236 ? 32.972 49.831 8.032 1.00 29.17 234 GLU A CA 1
ATOM 1716 C C . GLU A 1 236 ? 31.997 48.948 7.255 1.00 30.43 234 GLU A C 1
ATOM 1717 O O . GLU A 1 236 ? 31.598 49.280 6.141 1.00 28.87 234 GLU A O 1
ATOM 1731 N N . LYS A 1 238 ? 28.363 47.388 6.676 1.00 34.16 236 LYS A N 1
ATOM 1732 C CA . LYS A 1 238 ? 27.000 47.809 6.951 1.00 38.10 236 LYS A CA 1
ATOM 1733 C C . LYS A 1 238 ? 26.464 47.072 8.184 1.00 38.97 236 LYS A C 1
ATOM 1734 O O . LYS A 1 238 ? 25.923 47.693 9.098 1.00 37.59 236 LYS A O 1
ATOM 1740 N N . LYS A 1 239 ? 26.641 45.754 8.209 1.00 41.69 237 LYS A N 1
ATOM 1741 C CA . LYS A 1 239 ? 26.166 44.926 9.319 1.00 45.81 237 LYS A CA 1
ATOM 1742 C C . LYS A 1 239 ? 26.653 45.416 10.683 1.00 45.71 237 LYS A C 1
ATOM 1743 O O . LYS A 1 239 ? 25.863 45.539 11.618 1.00 46.13 237 LYS A O 1
ATOM 1749 N N . SER A 1 240 ? 27.951 45.683 10.793 1.00 46.33 238 SER A N 1
ATOM 1750 C CA . SER A 1 240 ? 28.537 46.161 12.043 1.00 47.13 238 SER A CA 1
ATOM 1751 C C . SER A 1 240 ? 27.805 47.399 12.534 1.00 47.46 238 SER A C 1
ATOM 1752 O O . SER A 1 240 ? 27.583 47.566 13.734 1.00 49.31 238 SER A O 1
ATOM 1755 N N . ILE A 1 241 ? 27.428 48.269 11.603 1.00 46.19 239 ILE A N 1
ATOM 1756 C CA . ILE A 1 241 ? 26.693 49.479 11.947 1.00 45.23 239 ILE A CA 1
ATOM 1757 C C . ILE A 1 241 ? 25.262 49.077 12.295 1.00 46.11 239 ILE A C 1
ATOM 1758 O O . ILE A 1 241 ? 24.681 49.565 13.263 1.00 46.57 239 ILE A O 1
ATOM 1763 N N . ILE A 1 242 ? 24.700 48.172 11.501 1.00 46.19 240 ILE A N 1
ATOM 1764 C CA . ILE A 1 242 ? 23.341 47.713 11.727 1.00 48.04 240 ILE A CA 1
ATOM 1765 C C . ILE A 1 242 ? 23.236 47.063 13.092 1.00 49.50 240 ILE A C 1
ATOM 1766 O O . ILE A 1 242 ? 22.158 47.017 13.677 1.00 50.88 240 ILE A O 1
ATOM 1771 N N . GLU A 1 243 ? 24.362 46.553 13.591 1.00 50.95 241 GLU A N 1
ATOM 1772 C CA . GLU A 1 243 ? 24.410 45.946 14.910 1.00 50.78 241 GLU A CA 1
ATOM 1773 C C . GLU A 1 243 ? 24.639 47.128 15.851 1.00 51.62 241 GLU A C 1
ATOM 1774 O O . GLU A 1 243 ? 25.525 47.049 16.743 1.00 51.77 241 GLU A O 1
ATOM 1780 N N . GLN B 1 6 ? 39.466 54.447 55.154 1.00 66.61 4 GLN B N 1
ATOM 1781 C CA . GLN B 1 6 ? 40.904 54.779 55.396 1.00 66.56 4 GLN B CA 1
ATOM 1782 C C . GLN B 1 6 ? 41.693 54.785 54.087 1.00 64.44 4 GLN B C 1
ATOM 1783 O O . GLN B 1 6 ? 41.457 53.961 53.200 1.00 65.06 4 GLN B O 1
ATOM 1789 N N . LYS B 1 7 ? 42.628 55.722 53.972 1.00 60.73 5 LYS B N 1
ATOM 1790 C CA . LYS B 1 7 ? 43.441 55.845 52.771 1.00 56.57 5 LYS B CA 1
ATOM 1791 C C . LYS B 1 7 ? 44.643 54.909 52.777 1.00 53.95 5 LYS B C 1
ATOM 1792 O O . LYS B 1 7 ? 45.426 54.885 53.728 1.00 54.25 5 LYS B O 1
ATOM 1798 N N . GLY B 1 8 ? 44.781 54.140 51.701 1.00 50.30 6 GLY B N 1
ATOM 1799 C CA . GLY B 1 8 ? 45.884 53.204 51.585 1.00 46.14 6 GLY B CA 1
ATOM 1800 C C . GLY B 1 8 ? 47.082 53.729 50.815 1.00 43.30 6 GLY B C 1
ATOM 1801 O O . GLY B 1 8 ? 47.374 54.924 50.829 1.00 41.60 6 GLY B O 1
ATOM 1802 N N . LEU B 1 9 ? 47.772 52.820 50.135 1.00 42.37 7 LEU B N 1
ATOM 1803 C CA . LEU B 1 9 ? 48.962 53.148 49.355 1.00 42.39 7 LEU B CA 1
ATOM 1804 C C . LEU B 1 9 ? 48.701 53.929 48.063 1.00 42.56 7 LEU B C 1
ATOM 1805 O O . LEU B 1 9 ? 47.667 53.769 47.417 1.00 43.94 7 LEU B O 1
ATOM 1810 N N . ALA B 1 10 ? 49.664 54.772 47.704 1.00 41.93 8 ALA B N 1
ATOM 1811 C CA . ALA B 1 10 ? 49.618 55.560 46.483 1.00 41.33 8 ALA B CA 1
ATOM 1812 C C . ALA B 1 10 ? 51.001 55.380 45.872 1.00 41.06 8 ALA B C 1
ATOM 1813 O O . ALA B 1 10 ? 51.976 55.960 46.344 1.00 42.29 8 ALA B O 1
ATOM 1815 N N . ILE B 1 11 ? 51.082 54.554 44.838 1.00 40.32 9 ILE B N 1
ATOM 1816 C CA . ILE B 1 11 ? 52.344 54.263 44.168 1.00 39.10 9 ILE B CA 1
ATOM 1817 C C . ILE B 1 11 ? 52.666 55.293 43.081 1.00 39.39 9 ILE B C 1
ATOM 1818 O O . ILE B 1 11 ? 51.874 55.506 42.163 1.00 39.59 9 ILE B O 1
ATOM 1823 N N . ILE B 1 12 ? 53.829 55.926 43.179 1.00 39.08 10 ILE B N 1
ATOM 1824 C CA . ILE B 1 12 ? 54.218 56.942 42.205 1.00 39.95 10 ILE B CA 1
ATOM 1825 C C . ILE B 1 12 ? 55.564 56.697 41.520 1.00 40.86 10 ILE B C 1
ATOM 1826 O O . ILE B 1 12 ? 56.607 56.665 42.178 1.00 40.98 10 ILE B O 1
ATOM 1831 N N . THR B 1 13 ? 55.540 56.538 40.198 1.00 40.57 11 THR B N 1
ATOM 1832 C CA . THR B 1 13 ? 56.770 56.347 39.433 1.00 40.63 11 THR B CA 1
ATOM 1833 C C . THR B 1 13 ? 57.248 57.736 39.015 1.00 40.34 11 THR B C 1
ATOM 1834 O O . THR B 1 13 ? 56.437 58.648 38.828 1.00 39.14 11 THR B O 1
ATOM 1838 N N . GLY B 1 14 ? 58.559 57.891 38.868 1.00 40.89 12 GLY B N 1
ATOM 1839 C CA . GLY B 1 14 ? 59.111 59.184 38.513 1.00 39.84 12 GLY B CA 1
ATOM 1840 C C . GLY B 1 14 ? 58.882 60.110 39.696 1.00 40.96 12 GLY B C 1
ATOM 1841 O O . GLY B 1 14 ? 58.674 61.308 39.531 1.00 40.80 12 GLY B O 1
ATOM 1842 N N . ALA B 1 15 ? 58.931 59.541 40.896 1.00 41.03 13 ALA B N 1
ATOM 1843 C CA . ALA B 1 15 ? 58.693 60.291 42.122 1.00 42.74 13 ALA B CA 1
ATOM 1844 C C . ALA B 1 15 ? 59.865 61.088 42.676 1.00 44.66 13 ALA B C 1
ATOM 1845 O O . ALA B 1 15 ? 59.669 61.922 43.555 1.00 46.15 13 ALA B O 1
ATOM 1847 N N . SER B 1 16 ? 61.075 60.850 42.174 1.00 47.15 14 SER B N 1
ATOM 1848 C CA . SER B 1 16 ? 62.248 61.558 42.683 1.00 49.25 14 SER B CA 1
ATOM 1849 C C . SER B 1 16 ? 62.398 62.989 42.175 1.00 50.45 14 SER B C 1
ATOM 1850 O O . SER B 1 16 ? 63.133 63.784 42.760 1.00 50.79 14 SER B O 1
ATOM 1853 N N . GLN B 1 17 ? 61.702 63.320 41.094 1.00 52.54 15 GLN B N 1
ATOM 1854 C CA . GLN B 1 17 ? 61.800 64.656 40.518 1.00 54.42 15 GLN B CA 1
ATOM 1855 C C . GLN B 1 17 ? 60.564 65.101 39.739 1.00 53.80 15 GLN B C 1
ATOM 1856 O O . GLN B 1 17 ? 59.626 64.331 39.518 1.00 54.36 15 GLN B O 1
ATOM 1862 N N . GLY B 1 18 ? 60.590 66.362 39.325 1.00 52.04 16 GLY B N 1
ATOM 1863 C CA . GLY B 1 18 ? 59.511 66.928 38.544 1.00 50.37 16 GLY B CA 1
ATOM 1864 C C . GLY B 1 18 ? 58.089 66.684 39.001 1.00 49.11 16 GLY B C 1
ATOM 1865 O O . GLY B 1 18 ? 57.772 66.729 40.191 1.00 49.37 16 GLY B O 1
ATOM 1866 N N . ILE B 1 19 ? 57.226 66.419 38.028 1.00 47.81 17 ILE B N 1
ATOM 1867 C CA . ILE B 1 19 ? 55.813 66.201 38.279 1.00 45.39 17 ILE B CA 1
ATOM 1868 C C . ILE B 1 19 ? 55.533 65.106 39.293 1.00 44.43 17 ILE B C 1
ATOM 1869 O O . ILE B 1 19 ? 54.741 65.305 40.213 1.00 43.57 17 ILE B O 1
ATOM 1874 N N . GLY B 1 20 ? 56.180 63.956 39.135 1.00 42.51 18 GLY B N 1
ATOM 1875 C CA . GLY B 1 20 ? 55.969 62.870 40.071 1.00 40.95 18 GLY B CA 1
ATOM 1876 C C . GLY B 1 20 ? 56.290 63.338 41.478 1.00 40.70 18 GLY B C 1
ATOM 1877 O O . GLY B 1 20 ? 55.579 63.024 42.436 1.00 39.63 18 GLY B O 1
ATOM 1878 N N . ALA B 1 21 ? 57.370 64.101 41.602 1.00 40.00 19 ALA B N 1
ATOM 1879 C CA . ALA B 1 21 ? 57.770 64.620 42.900 1.00 39.35 19 ALA B CA 1
ATOM 1880 C C . ALA B 1 21 ? 56.615 65.425 43.501 1.00 38.34 19 ALA B C 1
ATOM 1881 O O . ALA B 1 21 ? 56.124 65.100 44.584 1.00 37.57 19 ALA B O 1
ATOM 1883 N N . VAL B 1 22 ? 56.175 66.458 42.783 1.00 37.15 20 VAL B N 1
ATOM 1884 C CA . VAL B 1 22 ? 55.092 67.317 43.249 1.00 36.62 20 VAL B CA 1
ATOM 1885 C C . VAL B 1 22 ? 53.800 66.559 43.518 1.00 35.41 20 VAL B C 1
ATOM 1886 O O . VAL B 1 22 ? 53.059 66.909 44.434 1.00 36.31 20 VAL B O 1
ATOM 1890 N N . ILE B 1 23 ? 53.522 65.518 42.736 1.00 33.74 21 ILE B N 1
ATOM 1891 C CA . ILE B 1 23 ? 52.296 64.750 42.945 1.00 32.67 21 ILE B CA 1
ATOM 1892 C C . ILE B 1 23 ? 52.427 63.891 44.208 1.00 33.44 21 ILE B C 1
ATOM 1893 O O . ILE B 1 23 ? 51.498 63.793 45.001 1.00 32.53 21 ILE B O 1
ATOM 1898 N N . ALA B 1 24 ? 53.588 63.274 44.391 1.00 33.77 22 ALA B N 1
ATOM 1899 C CA . ALA B 1 24 ? 53.831 62.439 45.563 1.00 35.78 22 ALA B CA 1
ATOM 1900 C C . ALA B 1 24 ? 53.643 63.207 46.875 1.00 35.68 22 ALA B C 1
ATOM 1901 O O . ALA B 1 24 ? 52.889 62.780 47.750 1.00 35.56 22 ALA B O 1
ATOM 1903 N N . ALA B 1 25 ? 54.319 64.344 47.011 1.00 36.58 23 ALA B N 1
ATOM 1904 C CA . ALA B 1 25 ? 54.204 65.141 48.233 1.00 36.21 23 ALA B CA 1
ATOM 1905 C C . ALA B 1 25 ? 52.761 65.599 48.425 1.00 36.39 23 ALA B C 1
ATOM 1906 O O . ALA B 1 25 ? 52.274 65.715 49.557 1.00 37.40 23 ALA B O 1
ATOM 1908 N N . GLY B 1 26 ? 52.079 65.847 47.310 1.00 36.01 24 GLY B N 1
ATOM 1909 C CA . GLY B 1 26 ? 50.696 66.291 47.369 1.00 34.44 24 GLY B CA 1
ATOM 1910 C C . GLY B 1 26 ? 49.780 65.223 47.940 1.00 34.88 24 GLY B C 1
ATOM 1911 O O . GLY B 1 26 ? 48.975 65.493 48.840 1.00 35.43 24 GLY B O 1
ATOM 1912 N N . LEU B 1 27 ? 49.893 64.008 47.410 1.00 34.18 25 LEU B N 1
ATOM 1913 C CA . LEU B 1 27 ? 49.077 62.896 47.890 1.00 35.91 25 LEU B CA 1
ATOM 1914 C C . LEU B 1 27 ? 49.464 62.522 49.336 1.00 35.53 25 LEU B C 1
ATOM 1915 O O . LEU B 1 27 ? 48.629 62.053 50.108 1.00 34.31 25 LEU B O 1
ATOM 1920 N N . ALA B 1 28 ? 50.728 62.729 49.693 1.00 35.66 26 ALA B N 1
ATOM 1921 C CA . ALA B 1 28 ? 51.179 62.432 51.049 1.00 36.02 26 ALA B CA 1
ATOM 1922 C C . ALA B 1 28 ? 50.423 63.375 51.980 1.00 36.18 26 ALA B C 1
ATOM 1923 O O . ALA B 1 28 ? 49.762 62.939 52.925 1.00 35.16 26 ALA B O 1
ATOM 1925 N N . THR B 1 29 ? 50.515 64.669 51.695 1.00 36.65 27 THR B N 1
ATOM 1926 C CA . THR B 1 29 ? 49.811 65.675 52.482 1.00 37.36 27 THR B CA 1
ATOM 1927 C C . THR B 1 29 ? 48.315 65.335 52.569 1.00 39.70 27 THR B C 1
ATOM 1928 O O . THR B 1 29 ? 47.670 65.594 53.588 1.00 39.34 27 THR B O 1
ATOM 1932 N N . ASP B 1 30 ? 47.771 64.749 51.502 1.00 40.88 28 ASP B N 1
ATOM 1933 C CA . ASP B 1 30 ? 46.354 64.398 51.469 1.00 41.33 28 ASP B CA 1
ATOM 1934 C C . ASP B 1 30 ? 45.978 63.220 52.354 1.00 41.26 28 ASP B C 1
ATOM 1935 O O . ASP B 1 30 ? 44.812 63.070 52.703 1.00 42.35 28 ASP B O 1
ATOM 1940 N N . GLY B 1 31 ? 46.943 62.374 52.702 1.00 41.31 29 GLY B N 1
ATOM 1941 C CA . GLY B 1 31 ? 46.627 61.251 53.566 1.00 39.85 29 GLY B CA 1
ATOM 1942 C C . GLY B 1 31 ? 47.103 59.864 53.166 1.00 39.93 29 GLY B C 1
ATOM 1943 O O . GLY B 1 31 ? 47.113 58.951 53.993 1.00 40.06 29 GLY B O 1
ATOM 1944 N N . TYR B 1 32 ? 47.492 59.694 51.908 1.00 39.74 30 TYR B N 1
ATOM 1945 C CA . TYR B 1 32 ? 47.957 58.393 51.423 1.00 39.86 30 TYR B CA 1
ATOM 1946 C C . TYR B 1 32 ? 49.383 58.089 51.869 1.00 38.98 30 TYR B C 1
ATOM 1947 O O . TYR B 1 32 ? 50.167 59.001 52.116 1.00 37.98 30 TYR B O 1
ATOM 1956 N N . ARG B 1 33 ? 49.707 56.803 51.980 1.00 39.95 31 ARG B N 1
ATOM 1957 C CA . ARG B 1 33 ? 51.065 56.385 52.305 1.00 41.53 31 ARG B CA 1
ATOM 1958 C C . ARG B 1 33 ? 51.632 56.189 50.912 1.00 41.20 31 ARG B C 1
ATOM 1959 O O . ARG B 1 33 ? 51.281 55.224 50.231 1.00 41.57 31 ARG B O 1
ATOM 1967 N N . VAL B 1 34 ? 52.495 57.101 50.480 1.00 40.73 32 VAL B N 1
ATOM 1968 C CA . VAL B 1 34 ? 53.048 57.012 49.139 1.00 39.73 32 VAL B CA 1
ATOM 1969 C C . VAL B 1 34 ? 54.350 56.241 48.983 1.00 41.05 32 VAL B C 1
ATOM 1970 O O . VAL B 1 34 ? 55.272 56.352 49.804 1.00 41.13 32 VAL B O 1
ATOM 1974 N N . VAL B 1 35 ? 54.404 55.458 47.908 1.00 38.72 33 VAL B N 1
ATOM 1975 C CA . VAL B 1 35 ? 55.576 54.674 47.561 1.00 37.83 33 VAL B CA 1
ATOM 1976 C C . VAL B 1 35 ? 56.311 55.489 46.498 1.00 38.47 33 VAL B C 1
ATOM 1977 O O . VAL B 1 35 ? 55.752 55.792 45.439 1.00 39.33 33 VAL B O 1
ATOM 1981 N N . LEU B 1 36 ? 57.554 55.853 46.781 1.00 37.85 34 LEU B N 1
ATOM 1982 C CA . LEU B 1 36 ? 58.350 56.645 45.856 1.00 39.25 34 LEU B CA 1
ATOM 1983 C C . LEU B 1 36 ? 59.242 55.745 45.009 1.00 40.91 34 LEU B C 1
ATOM 1984 O O . LEU B 1 36 ? 60.185 55.150 45.518 1.00 41.30 34 LEU B O 1
ATOM 1989 N N . ILE B 1 37 ? 58.950 55.653 43.716 1.00 43.42 35 ILE B N 1
ATOM 1990 C CA . ILE B 1 37 ? 59.740 54.808 42.824 1.00 45.10 35 ILE B CA 1
ATOM 1991 C C . ILE B 1 37 ? 60.563 55.607 41.812 1.00 46.77 35 ILE B C 1
ATOM 1992 O O . ILE B 1 37 ? 60.072 56.536 41.173 1.00 47.35 35 ILE B O 1
ATOM 1997 N N . ALA B 1 38 ? 61.825 55.220 41.682 1.00 49.55 36 ALA B N 1
ATOM 1998 C CA . ALA B 1 38 ? 62.767 55.849 40.768 1.00 53.17 36 ALA B CA 1
ATOM 1999 C C . ALA B 1 38 ? 64.092 55.139 41.015 1.00 56.29 36 ALA B C 1
ATOM 2000 O O . ALA B 1 38 ? 64.170 54.271 41.884 1.00 56.76 36 ALA B O 1
ATOM 2002 N N . ARG B 1 39 ? 65.131 55.502 40.268 1.00 58.96 37 ARG B N 1
ATOM 2003 C CA . ARG B 1 39 ? 66.431 54.862 40.438 1.00 61.61 37 ARG B CA 1
ATOM 2004 C C . ARG B 1 39 ? 67.283 55.428 41.571 1.00 62.48 37 ARG B C 1
ATOM 2005 O O . ARG B 1 39 ? 67.763 54.678 42.425 1.00 62.70 37 ARG B O 1
ATOM 2013 N N . SER B 1 40 ? 67.468 56.745 41.578 1.00 62.24 38 SER B N 1
ATOM 2014 C CA . SER B 1 40 ? 68.288 57.397 42.593 1.00 61.71 38 SER B CA 1
ATOM 2015 C C . SER B 1 40 ? 67.746 57.283 44.004 1.00 61.85 38 SER B C 1
ATOM 2016 O O . SER B 1 40 ? 66.770 57.942 44.355 1.00 62.18 38 SER B O 1
ATOM 2019 N N . LYS B 1 41 ? 68.393 56.461 44.822 1.00 60.76 39 LYS B N 1
ATOM 2020 C CA . LYS B 1 41 ? 67.956 56.292 46.197 1.00 61.25 39 LYS B CA 1
ATOM 2021 C C . LYS B 1 41 ? 68.011 57.612 46.965 1.00 61.69 39 LYS B C 1
ATOM 2022 O O . LYS B 1 41 ? 67.044 58.001 47.621 1.00 60.62 39 LYS B O 1
ATOM 2028 N N . GLN B 1 42 ? 69.144 58.298 46.875 1.00 62.28 40 GLN B N 1
ATOM 2029 C CA . GLN B 1 42 ? 69.320 59.560 47.578 1.00 62.45 40 GLN B CA 1
ATOM 2030 C C . GLN B 1 42 ? 68.243 60.580 47.232 1.00 60.84 40 GLN B C 1
ATOM 2031 O O . GLN B 1 42 ? 67.720 61.257 48.113 1.00 60.00 40 GLN B O 1
ATOM 2037 N N . ASN B 1 43 ? 67.909 60.691 45.952 1.00 59.96 41 ASN B N 1
ATOM 2038 C CA . ASN B 1 43 ? 66.890 61.642 45.538 1.00 59.42 41 ASN B CA 1
ATOM 2039 C C . ASN B 1 43 ? 65.512 61.253 46.068 1.00 58.57 41 ASN B C 1
ATOM 2040 O O . ASN B 1 43 ? 64.734 62.124 46.461 1.00 58.03 41 ASN B O 1
ATOM 2045 N N . LEU B 1 44 ? 65.206 59.957 46.084 1.00 56.84 42 LEU B N 1
ATOM 2046 C CA . LEU B 1 44 ? 63.931 59.508 46.631 1.00 55.94 42 LEU B CA 1
ATOM 2047 C C . LEU B 1 44 ? 63.921 59.926 48.100 1.00 56.31 42 LEU B C 1
ATOM 2048 O O . LEU B 1 44 ? 62.892 60.325 48.639 1.00 56.27 42 LEU B O 1
ATOM 2053 N N . GLU B 1 45 ? 65.082 59.826 48.739 1.00 56.76 43 GLU B N 1
ATOM 2054 C CA . GLU B 1 45 ? 65.237 60.201 50.138 1.00 58.16 43 GLU B CA 1
ATOM 2055 C C . GLU B 1 45 ? 64.849 61.666 50.340 1.00 57.23 43 GLU B C 1
ATOM 2056 O O . GLU B 1 45 ? 64.105 62.002 51.259 1.00 58.31 43 GLU B O 1
ATOM 2062 N N . LYS B 1 46 ? 65.366 62.532 49.477 1.00 56.05 44 LYS B N 1
ATOM 2063 C CA . LYS B 1 46 ? 65.071 63.955 49.552 1.00 55.83 44 LYS B CA 1
ATOM 2064 C C . LYS B 1 46 ? 63.566 64.153 49.682 1.00 54.38 44 LYS B C 1
ATOM 2065 O O . LYS B 1 46 ? 63.081 64.708 50.671 1.00 54.13 44 LYS B O 1
ATOM 2071 N N . VAL B 1 47 ? 62.838 63.682 48.674 1.00 52.13 45 VAL B N 1
ATOM 2072 C CA . VAL B 1 47 ? 61.384 63.792 48.637 1.00 50.79 45 VAL B CA 1
ATOM 2073 C C . VAL B 1 47 ? 60.793 63.259 49.930 1.00 49.90 45 VAL B C 1
ATOM 2074 O O . VAL B 1 47 ? 59.864 63.843 50.491 1.00 47.82 45 VAL B O 1
ATOM 2078 N N . HIS B 1 48 ? 61.342 62.140 50.391 1.00 50.70 46 HIS B N 1
ATOM 2079 C CA . HIS B 1 48 ? 60.895 61.503 51.619 1.00 51.22 46 HIS B CA 1
ATOM 2080 C C . HIS B 1 48 ? 60.999 62.449 52.815 1.00 50.67 46 HIS B C 1
ATOM 2081 O O . HIS B 1 48 ? 60.030 62.633 53.558 1.00 49.18 46 HIS B O 1
ATOM 2088 N N . ASP B 1 49 ? 62.177 63.046 52.992 1.00 50.38 47 ASP B N 1
ATOM 2089 C CA . ASP B 1 49 ? 62.409 63.953 54.111 1.00 51.37 47 ASP B CA 1
ATOM 2090 C C . ASP B 1 49 ? 61.655 65.269 53.991 1.00 50.80 47 ASP B C 1
ATOM 2091 O O . ASP B 1 49 ? 61.182 65.800 54.996 1.00 51.92 47 ASP B O 1
ATOM 2096 N N . GLU B 1 50 ? 61.547 65.798 52.775 1.00 50.25 48 GLU B N 1
ATOM 2097 C CA . GLU B 1 50 ? 60.812 67.043 52.568 1.00 49.69 48 GLU B CA 1
ATOM 2098 C C . GLU B 1 50 ? 59.390 66.795 53.051 1.00 46.80 48 GLU B C 1
ATOM 2099 O O . GLU B 1 50 ? 58.874 67.509 53.904 1.00 46.60 48 GLU B O 1
ATOM 2105 N N . ILE B 1 51 ? 58.771 65.763 52.495 1.00 43.99 49 ILE B N 1
ATOM 2106 C CA . ILE B 1 51 ? 57.419 65.386 52.858 1.00 42.71 49 ILE B CA 1
ATOM 2107 C C . ILE B 1 51 ? 57.327 65.294 54.374 1.00 42.83 49 ILE B C 1
ATOM 2108 O O . ILE B 1 51 ? 56.393 65.815 54.985 1.00 40.16 49 ILE B O 1
ATOM 2121 N N . ARG B 1 53 ? 59.320 66.647 56.854 1.00 46.81 51 ARG B N 1
ATOM 2122 C CA . ARG B 1 53 ? 59.403 67.936 57.534 1.00 48.85 51 ARG B CA 1
ATOM 2123 C C . ARG B 1 53 ? 58.334 68.945 57.105 1.00 48.69 51 ARG B C 1
ATOM 2124 O O . ARG B 1 53 ? 58.024 69.871 57.858 1.00 48.23 51 ARG B O 1
ATOM 2132 N N . SER B 1 54 ? 57.765 68.758 55.912 1.00 48.31 52 SER B N 1
ATOM 2133 C CA . SER B 1 54 ? 56.741 69.667 55.375 1.00 47.69 52 SER B CA 1
ATOM 2134 C C . SER B 1 54 ? 55.337 69.508 55.957 1.00 47.47 52 SER B C 1
ATOM 2135 O O . SER B 1 54 ? 54.491 70.387 55.792 1.00 47.27 52 SER B O 1
ATOM 2138 N N . ASN B 1 55 ? 55.079 68.387 56.619 1.00 47.56 53 ASN B N 1
ATOM 2139 C CA . ASN B 1 55 ? 53.766 68.143 57.207 1.00 48.76 53 ASN B CA 1
ATOM 2140 C C . ASN B 1 55 ? 53.908 67.813 58.691 1.00 50.59 53 ASN B C 1
ATOM 2141 O O . ASN B 1 55 ? 54.824 67.100 59.090 1.00 50.43 53 ASN B O 1
ATOM 2146 N N . LYS B 1 56 ? 53.002 68.344 59.503 1.00 53.01 54 LYS B N 1
ATOM 2147 C CA . LYS B 1 56 ? 53.022 68.081 60.934 1.00 55.67 54 LYS B CA 1
ATOM 2148 C C . LYS B 1 56 ? 52.865 66.575 61.113 1.00 56.23 54 LYS B C 1
ATOM 2149 O O . LYS B 1 56 ? 53.639 65.929 61.820 1.00 56.53 54 LYS B O 1
ATOM 2155 N N . HIS B 1 57 ? 51.852 66.026 60.452 1.00 55.89 55 HIS B N 1
ATOM 2156 C CA . HIS B 1 57 ? 51.574 64.600 60.504 1.00 55.84 55 HIS B CA 1
ATOM 2157 C C . HIS B 1 57 ? 51.353 64.105 59.082 1.00 54.91 55 HIS B C 1
ATOM 2158 O O . HIS B 1 57 ? 50.698 64.772 58.278 1.00 54.35 55 HIS B O 1
ATOM 2165 N N . VAL B 1 58 ? 51.895 62.932 58.782 1.00 53.42 56 VAL B N 1
ATOM 2166 C CA . VAL B 1 58 ? 51.758 62.334 57.460 1.00 51.58 56 VAL B CA 1
ATOM 2167 C C . VAL B 1 58 ? 52.206 60.886 57.535 1.00 50.69 56 VAL B C 1
ATOM 2168 O O . VAL B 1 58 ? 53.108 60.553 58.303 1.00 49.69 56 VAL B O 1
ATOM 2172 N N . GLN B 1 59 ? 51.567 60.014 56.768 1.00 48.99 57 GLN B N 1
ATOM 2173 C CA . GLN B 1 59 ? 52.003 58.633 56.767 1.00 49.26 57 GLN B CA 1
ATOM 2174 C C . GLN B 1 59 ? 53.395 58.727 56.159 1.00 48.93 57 GLN B C 1
ATOM 2175 O O . GLN B 1 59 ? 53.608 59.488 55.214 1.00 48.72 57 GLN B O 1
ATOM 2181 N N . GLU B 1 60 ? 54.351 57.988 56.710 1.00 48.14 58 GLU B N 1
ATOM 2182 C CA . GLU B 1 60 ? 55.714 58.061 56.204 1.00 47.15 58 GLU B CA 1
ATOM 2183 C C . GLU B 1 60 ? 55.889 57.420 54.834 1.00 47.03 58 GLU B C 1
ATOM 2184 O O . GLU B 1 60 ? 55.600 56.239 54.641 1.00 46.80 58 GLU B O 1
ATOM 2190 N N . PRO B 1 61 ? 56.378 58.199 53.863 1.00 47.37 59 PRO B N 1
ATOM 2191 C CA . PRO B 1 61 ? 56.589 57.683 52.510 1.00 47.54 59 PRO B CA 1
ATOM 2192 C C . PRO B 1 61 ? 57.617 56.552 52.425 1.00 48.72 59 PRO B C 1
ATOM 2193 O O . PRO B 1 61 ? 58.696 56.611 53.027 1.00 49.81 59 PRO B O 1
ATOM 2197 N N . ILE B 1 62 ? 57.260 55.520 51.670 1.00 48.21 60 ILE B N 1
ATOM 2198 C CA . ILE B 1 62 ? 58.120 54.367 51.461 1.00 48.11 60 ILE B CA 1
ATOM 2199 C C . ILE B 1 62 ? 59.033 54.670 50.283 1.00 48.40 60 ILE B C 1
ATOM 2200 O O . ILE B 1 62 ? 58.558 54.960 49.197 1.00 48.68 60 ILE B O 1
ATOM 2205 N N . VAL B 1 63 ? 60.342 54.624 50.503 1.00 49.51 61 VAL B N 1
ATOM 2206 C CA . VAL B 1 63 ? 61.298 54.882 49.431 1.00 50.61 61 VAL B CA 1
ATOM 2207 C C . VAL B 1 63 ? 61.620 53.554 48.770 1.00 50.86 61 VAL B C 1
ATOM 2208 O O . VAL B 1 63 ? 62.059 52.614 49.431 1.00 52.62 61 VAL B O 1
ATOM 2212 N N . LEU B 1 64 ? 61.386 53.478 47.466 1.00 50.16 62 LEU B N 1
ATOM 2213 C CA . LEU B 1 64 ? 61.626 52.252 46.719 1.00 50.00 62 LEU B CA 1
ATOM 2214 C C . LEU B 1 64 ? 62.572 52.468 45.549 1.00 50.28 62 LEU B C 1
ATOM 2215 O O . LEU B 1 64 ? 62.141 52.759 44.441 1.00 49.88 62 LEU B O 1
ATOM 2220 N N . PRO B 1 65 ? 63.886 52.346 45.792 1.00 51.28 63 PRO B N 1
ATOM 2221 C CA . PRO B 1 65 ? 64.880 52.528 44.729 1.00 52.30 63 PRO B CA 1
ATOM 2222 C C . PRO B 1 65 ? 64.672 51.383 43.740 1.00 53.67 63 PRO B C 1
ATOM 2223 O O . PRO B 1 65 ? 65.025 50.231 44.017 1.00 53.02 63 PRO B O 1
ATOM 2227 N N . LEU B 1 66 ? 64.088 51.692 42.590 1.00 55.62 64 LEU B N 1
ATOM 2228 C CA . LEU B 1 66 ? 63.811 50.653 41.614 1.00 56.95 64 LEU B CA 1
ATOM 2229 C C . LEU B 1 66 ? 63.757 51.099 40.164 1.00 57.97 64 LEU B C 1
ATOM 2230 O O . LEU B 1 66 ? 63.056 52.043 39.811 1.00 59.21 64 LEU B O 1
ATOM 2235 N N . ASP B 1 67 ? 64.500 50.391 39.325 1.00 58.98 65 ASP B N 1
ATOM 2236 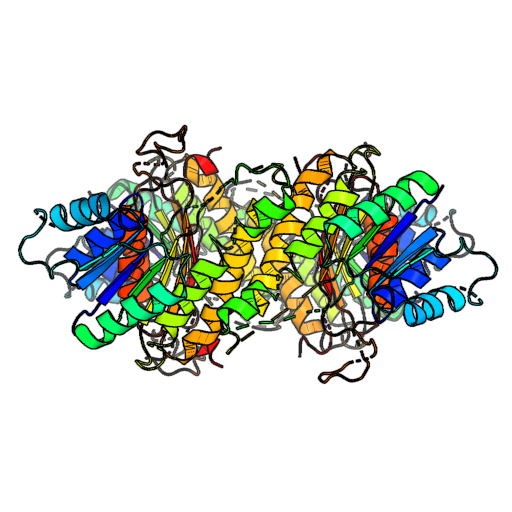C CA . ASP B 1 67 ? 64.515 50.661 37.895 1.00 59.84 65 ASP B CA 1
ATOM 2237 C C . ASP B 1 67 ? 63.414 49.775 37.311 1.00 59.98 65 ASP B C 1
ATOM 2238 O O . ASP B 1 67 ? 63.647 48.593 37.038 1.00 60.03 65 ASP B O 1
ATOM 2243 N N . ILE B 1 68 ? 62.221 50.341 37.128 1.00 59.10 66 ILE B N 1
ATOM 2244 C CA . ILE B 1 68 ? 61.088 49.571 36.614 1.00 58.33 66 ILE B CA 1
ATOM 2245 C C . ILE B 1 68 ? 61.382 48.793 35.338 1.00 57.69 66 ILE B C 1
ATOM 2246 O O . ILE B 1 68 ? 60.596 47.934 34.935 1.00 57.12 66 ILE B O 1
ATOM 2251 N N . THR B 1 69 ? 62.519 49.083 34.713 1.00 58.04 67 THR B N 1
ATOM 2252 C CA . THR B 1 69 ? 62.933 48.374 33.506 1.00 58.66 67 THR B CA 1
ATOM 2253 C C . THR B 1 69 ? 63.120 46.893 33.853 1.00 59.22 67 THR B C 1
ATOM 2254 O O . THR B 1 69 ? 62.916 46.013 33.014 1.00 59.43 67 THR B O 1
ATOM 2258 N N . ASP B 1 70 ? 63.514 46.629 35.096 1.00 58.96 68 ASP B N 1
ATOM 2259 C CA . ASP B 1 70 ? 63.698 45.267 35.581 1.00 58.51 68 ASP B CA 1
ATOM 2260 C C . ASP B 1 70 ? 62.318 44.803 36.055 1.00 58.79 68 ASP B C 1
ATOM 2261 O O . ASP B 1 70 ? 62.011 44.832 37.252 1.00 57.79 68 ASP B O 1
ATOM 2266 N N . CYS B 1 71 ? 61.494 44.386 35.098 1.00 58.27 69 CYS B N 1
ATOM 2267 C CA . CYS B 1 71 ? 60.126 43.949 35.357 1.00 58.28 69 CYS B CA 1
ATOM 2268 C C . CYS B 1 71 ? 59.923 42.995 36.534 1.00 58.19 69 CYS B C 1
ATOM 2269 O O . CYS B 1 71 ? 59.196 43.312 37.475 1.00 58.58 69 CYS B O 1
ATOM 2272 N N . THR B 1 72 ? 60.557 41.830 36.481 1.00 58.23 70 THR B N 1
ATOM 2273 C CA . THR B 1 72 ? 60.422 40.837 37.544 1.00 58.24 70 THR B CA 1
ATOM 2274 C C . THR B 1 72 ? 60.705 41.388 38.937 1.00 56.77 70 THR B C 1
ATOM 2275 O O . THR B 1 72 ? 59.975 41.098 39.881 1.00 56.35 70 THR B O 1
ATOM 2279 N N . LYS B 1 73 ? 61.772 42.172 39.065 1.00 56.09 71 LYS B N 1
ATOM 2280 C CA . LYS B 1 73 ? 62.135 42.762 40.351 1.00 54.41 71 LYS B CA 1
ATOM 2281 C C . LYS B 1 73 ? 61.065 43.755 40.788 1.00 53.30 71 LYS B C 1
ATOM 2282 O O . LYS B 1 73 ? 60.695 43.809 41.957 1.00 52.00 71 LYS B O 1
ATOM 2288 N N . ALA B 1 74 ? 60.575 44.540 39.834 1.00 52.74 72 ALA B N 1
ATOM 2289 C CA . ALA B 1 74 ? 59.548 45.536 40.105 1.00 50.98 72 ALA B CA 1
ATOM 2290 C C . ALA B 1 74 ? 58.290 44.867 40.638 1.00 50.00 72 ALA B C 1
ATOM 2291 O O . ALA B 1 74 ? 57.717 45.295 41.631 1.00 49.25 72 ALA B O 1
ATOM 2293 N N . ASP B 1 75 ? 57.861 43.806 39.970 1.00 50.68 73 ASP B N 1
ATOM 2294 C CA . ASP B 1 75 ? 56.669 43.099 40.397 1.00 50.91 73 ASP B CA 1
ATOM 2295 C C . ASP B 1 75 ? 56.851 42.540 41.803 1.00 50.52 73 ASP B C 1
ATOM 2296 O O . ASP B 1 75 ? 55.939 42.592 42.624 1.00 49.75 73 ASP B O 1
ATOM 2301 N N . THR B 1 76 ? 58.035 42.010 42.079 1.00 50.97 74 THR B N 1
ATOM 2302 C CA . THR B 1 76 ? 58.327 41.459 43.397 1.00 51.92 74 THR B CA 1
ATOM 2303 C C . THR B 1 76 ? 58.276 42.564 44.457 1.00 51.13 74 THR B C 1
ATOM 2304 O O . THR B 1 76 ? 57.560 42.452 45.453 1.00 51.48 74 THR B O 1
ATOM 2308 N N . GLU B 1 77 ? 59.032 43.633 44.233 1.00 49.88 75 GLU B N 1
ATOM 2309 C CA . GLU B 1 77 ? 59.069 44.744 45.174 1.00 48.88 75 GLU B CA 1
ATOM 2310 C C . GLU B 1 77 ? 57.685 45.300 45.482 1.00 47.51 75 GLU B C 1
ATOM 2311 O O . GLU B 1 77 ? 57.392 45.632 46.628 1.00 47.08 75 GLU B O 1
ATOM 2317 N N . ILE B 1 78 ? 56.832 45.400 44.468 1.00 45.21 76 ILE B N 1
ATOM 2318 C CA . ILE B 1 78 ? 55.498 45.945 44.674 1.00 43.70 76 ILE B CA 1
ATOM 2319 C C . ILE B 1 78 ? 54.599 44.991 45.455 1.00 45.62 76 ILE B C 1
ATOM 2320 O O . ILE B 1 78 ? 53.698 45.414 46.182 1.00 44.59 76 ILE B O 1
ATOM 2325 N N . LYS B 1 79 ? 54.849 43.698 45.304 1.00 47.36 77 LYS B N 1
ATOM 2326 C CA . LYS B 1 79 ? 54.064 42.693 46.006 1.00 50.45 77 LYS B CA 1
ATOM 2327 C C . LYS B 1 79 ? 54.394 42.678 47.496 1.00 50.56 77 LYS B C 1
ATOM 2328 O O . LYS B 1 79 ? 53.513 42.460 48.326 1.00 50.38 77 LYS B O 1
ATOM 2334 N N . ASP B 1 80 ? 55.657 42.923 47.833 1.00 52.55 78 ASP B N 1
ATOM 2335 C CA . ASP B 1 80 ? 56.074 42.944 49.236 1.00 53.99 78 ASP B CA 1
ATOM 2336 C C . ASP B 1 80 ? 55.376 44.101 49.939 1.00 53.67 78 ASP B C 1
ATOM 2337 O O . ASP B 1 80 ? 54.740 43.922 50.979 1.00 53.36 78 ASP B O 1
ATOM 2342 N N . ILE B 1 81 ? 55.507 45.291 49.356 1.00 53.37 79 ILE B N 1
ATOM 2343 C CA . ILE B 1 81 ? 54.899 46.494 49.909 1.00 51.76 79 ILE B CA 1
ATOM 2344 C C . ILE B 1 81 ? 53.403 46.278 50.081 1.00 52.28 79 ILE B C 1
ATOM 2345 O O . ILE B 1 81 ? 52.796 46.772 51.034 1.00 52.73 79 ILE B O 1
ATOM 2350 N N . HIS B 1 82 ? 52.810 45.538 49.151 1.00 51.99 80 HIS B N 1
ATOM 2351 C CA . HIS B 1 82 ? 51.386 45.259 49.212 1.00 52.20 80 HIS B CA 1
ATOM 2352 C C . HIS B 1 82 ? 51.104 44.282 50.346 1.00 54.76 80 HIS B C 1
ATOM 2353 O O . HIS B 1 82 ? 50.131 44.429 51.093 1.00 53.35 80 HIS B O 1
ATOM 2360 N N . GLN B 1 83 ? 51.969 43.281 50.458 1.00 56.74 81 GLN B N 1
ATOM 2361 C CA . GLN B 1 83 ? 51.845 42.270 51.492 1.00 60.24 81 GLN B CA 1
ATOM 2362 C C . GLN B 1 83 ? 51.980 42.970 52.842 1.00 60.90 81 GLN B C 1
ATOM 2363 O O . GLN B 1 83 ? 51.105 42.887 53.702 1.00 60.93 81 GLN B O 1
ATOM 2369 N N . LYS B 1 84 ? 53.086 43.685 52.996 1.00 61.70 82 LYS B N 1
ATOM 2370 C CA . LYS B 1 84 ? 53.400 44.386 54.227 1.00 62.96 82 LYS B CA 1
ATOM 2371 C C . LYS B 1 84 ? 52.509 45.572 54.585 1.00 62.41 82 LYS B C 1
ATOM 2372 O O . LYS B 1 84 ? 52.189 45.762 55.758 1.00 63.10 82 LYS B O 1
ATOM 2378 N N . TYR B 1 85 ? 52.091 46.360 53.598 1.00 61.46 83 TYR B N 1
ATOM 2379 C CA . TYR B 1 85 ? 51.282 47.541 53.899 1.00 59.89 83 TYR B CA 1
ATOM 2380 C C . TYR B 1 85 ? 49.808 47.522 53.533 1.00 58.57 83 TYR B C 1
ATOM 2381 O O . TYR B 1 85 ? 49.059 48.398 53.958 1.00 58.79 83 TYR B O 1
ATOM 2390 N N . GLY B 1 86 ? 49.380 46.548 52.741 1.00 57.55 84 GLY B N 1
ATOM 2391 C CA . GLY B 1 86 ? 47.969 46.481 52.402 1.00 55.99 84 GLY B CA 1
ATOM 2392 C C . GLY B 1 86 ? 47.491 46.990 51.052 1.00 55.63 84 GLY B C 1
ATOM 2393 O O . GLY B 1 86 ? 48.192 46.895 50.041 1.00 55.49 84 GLY B O 1
ATOM 2394 N N . ALA B 1 87 ? 46.277 47.539 51.058 1.00 53.39 85 ALA B N 1
ATOM 2395 C CA . ALA B 1 87 ? 45.612 48.047 49.861 1.00 52.07 85 ALA B CA 1
ATOM 2396 C C . ALA B 1 87 ? 46.323 49.135 49.058 1.00 50.86 85 ALA B C 1
ATOM 2397 O O . ALA B 1 87 ? 47.019 49.996 49.608 1.00 50.38 85 ALA B O 1
ATOM 2399 N N . VAL B 1 88 ? 46.124 49.079 47.742 1.00 48.52 86 VAL B N 1
ATOM 2400 C CA . VAL B 1 88 ? 46.691 50.055 46.818 1.00 45.57 86 VAL B CA 1
ATOM 2401 C C . VAL B 1 88 ? 45.528 50.882 46.270 1.00 43.91 86 VAL B C 1
ATOM 2402 O O . VAL B 1 88 ? 44.706 50.381 45.506 1.00 43.80 86 VAL B O 1
ATOM 2406 N N . ASP B 1 89 ? 45.451 52.147 46.665 1.00 41.57 87 ASP B N 1
ATOM 2407 C CA . ASP B 1 89 ? 44.362 53.000 46.206 1.00 39.71 87 ASP B CA 1
ATOM 2408 C C . ASP B 1 89 ? 44.674 53.705 44.900 1.00 38.63 87 ASP B C 1
ATOM 2409 O O . ASP B 1 89 ? 43.818 53.820 44.023 1.00 39.72 87 ASP B O 1
ATOM 2414 N N . ILE B 1 90 ? 45.909 54.168 44.780 1.00 36.16 88 ILE B N 1
ATOM 2415 C CA . ILE B 1 90 ? 46.332 54.913 43.614 1.00 33.72 88 ILE B CA 1
ATOM 2416 C C . ILE B 1 90 ? 47.619 54.392 42.991 1.00 34.04 88 ILE B C 1
ATOM 2417 O O . ILE B 1 90 ? 48.421 53.724 43.644 1.00 32.71 88 ILE B O 1
ATOM 2422 N N . LEU B 1 91 ? 47.775 54.687 41.704 1.00 33.77 89 LEU B N 1
ATOM 2423 C CA . LEU B 1 91 ? 48.976 54.372 40.937 1.00 33.56 89 LEU B CA 1
ATOM 2424 C C . LEU B 1 91 ? 49.094 55.551 39.996 1.00 32.70 89 LEU B C 1
ATOM 2425 O O . LEU B 1 91 ? 48.202 55.788 39.179 1.00 33.36 89 LEU B O 1
ATOM 2430 N N . VAL B 1 92 ? 50.172 56.311 40.137 1.00 32.67 90 VAL B N 1
ATOM 2431 C CA . VAL B 1 92 ? 50.397 57.459 39.278 1.00 33.62 90 VAL B CA 1
ATOM 2432 C C . VAL B 1 92 ? 51.656 57.190 38.488 1.00 35.16 90 VAL B C 1
ATOM 2433 O O . VAL B 1 92 ? 52.736 57.064 39.067 1.00 35.32 90 VAL B O 1
ATOM 2437 N N . ASN B 1 93 ? 51.513 57.073 37.172 1.00 34.52 91 ASN B N 1
ATOM 2438 C CA . ASN B 1 93 ? 52.659 56.845 36.308 1.00 36.41 91 ASN B CA 1
ATOM 2439 C C . ASN B 1 93 ? 53.099 58.235 35.860 1.00 37.61 91 ASN B C 1
ATOM 2440 O O . ASN B 1 93 ? 52.501 58.827 34.965 1.00 37.92 91 ASN B O 1
ATOM 2445 N N . ALA B 1 94 ? 54.133 58.756 36.511 1.00 38.86 92 ALA B N 1
ATOM 2446 C CA . ALA B 1 94 ? 54.645 60.083 36.206 1.00 39.39 92 ALA B CA 1
ATOM 2447 C C . ALA B 1 94 ? 56.068 60.004 35.687 1.00 40.19 92 ALA B C 1
ATOM 2448 O O . ALA B 1 94 ? 56.706 61.024 35.456 1.00 40.41 92 ALA B O 1
ATOM 2450 N N . ALA B 1 95 ? 56.560 58.785 35.511 1.00 42.00 93 ALA B N 1
ATOM 2451 C CA . ALA B 1 95 ? 57.903 58.581 35.000 1.00 45.16 93 ALA B CA 1
ATOM 2452 C C . ALA B 1 95 ? 58.036 59.344 33.687 1.00 47.70 93 ALA B C 1
ATOM 2453 O O . ALA B 1 95 ? 57.079 59.454 32.919 1.00 47.54 93 ALA B O 1
ATOM 2455 N N . ALA B 1 96 ? 59.222 59.881 33.438 1.00 50.15 94 ALA B N 1
ATOM 2456 C CA . ALA B 1 96 ? 59.464 60.633 32.214 1.00 53.57 94 ALA B CA 1
ATOM 2457 C C . ALA B 1 96 ? 59.584 59.732 30.991 1.00 55.36 94 ALA B C 1
ATOM 2458 O O . ALA B 1 96 ? 59.813 58.528 31.097 1.00 55.68 94 ALA B O 1
ATOM 2468 N N . PHE B 1 98 ? 61.512 58.260 28.261 1.00 65.04 96 PHE B N 1
ATOM 2469 C CA . PHE B 1 98 ? 62.901 58.028 27.859 1.00 66.93 96 PHE B CA 1
ATOM 2470 C C . PHE B 1 98 ? 62.975 58.067 26.339 1.00 68.24 96 PHE B C 1
ATOM 2471 O O . PHE B 1 98 ? 62.318 57.276 25.664 1.00 68.58 96 PHE B O 1
ATOM 2487 N N . GLU B 1 105 ? 72.400 51.142 15.455 1.00 65.71 103 GLU B N 1
ATOM 2488 C CA . GLU B 1 105 ? 71.308 50.932 14.510 1.00 66.10 103 GLU B CA 1
ATOM 2489 C C . GLU B 1 105 ? 70.029 51.521 15.102 1.00 64.60 103 GLU B C 1
ATOM 2490 O O . GLU B 1 105 ? 69.632 51.167 16.214 1.00 64.80 103 GLU B O 1
ATOM 2496 N N . PRO B 1 106 ? 69.371 52.433 14.372 1.00 62.71 104 PRO B N 1
ATOM 2497 C CA . PRO B 1 106 ? 68.134 53.041 14.873 1.00 60.94 104 PRO B CA 1
ATOM 2498 C C . PRO B 1 106 ? 67.097 51.995 15.274 1.00 59.28 104 PRO B C 1
ATOM 2499 O O . PRO B 1 106 ? 66.307 52.218 16.187 1.00 59.11 104 PRO B O 1
ATOM 2503 N N . VAL B 1 107 ? 67.109 50.852 14.594 1.00 57.30 105 VAL B N 1
ATOM 2504 C CA . VAL B 1 107 ? 66.161 49.783 14.888 1.00 55.98 105 VAL B CA 1
ATOM 2505 C C . VAL B 1 107 ? 66.292 49.288 16.318 1.00 56.11 105 VAL B C 1
ATOM 2506 O O . VAL B 1 107 ? 65.305 49.229 17.050 1.00 54.61 105 VAL B O 1
ATOM 2510 N N . ASP B 1 108 ? 67.507 48.926 16.719 1.00 56.60 106 ASP B N 1
ATOM 2511 C CA . ASP B 1 108 ? 67.715 48.434 18.072 1.00 57.31 106 ASP B CA 1
ATOM 2512 C C . ASP B 1 108 ? 67.409 49.536 19.083 1.00 56.02 106 ASP B C 1
ATOM 2513 O O . ASP B 1 108 ? 66.935 49.269 20.188 1.00 54.85 106 ASP B O 1
ATOM 2518 N N . ASN B 1 109 ? 67.676 50.777 18.694 1.00 53.96 107 ASN B N 1
ATOM 2519 C CA . ASN B 1 109 ? 67.420 51.912 19.565 1.00 53.57 107 ASN B CA 1
ATOM 2520 C C . ASN B 1 109 ? 65.915 52.073 19.806 1.00 52.05 107 ASN B C 1
ATOM 2521 O O . ASN B 1 109 ? 65.481 52.390 20.915 1.00 51.35 107 ASN B O 1
ATOM 2526 N N . PHE B 1 110 ? 65.127 51.847 18.759 1.00 49.96 108 PHE B N 1
ATOM 2527 C CA . PHE B 1 110 ? 63.678 51.948 18.843 1.00 47.08 108 PHE B CA 1
ATOM 2528 C C . PHE B 1 110 ? 63.197 50.839 19.764 1.00 46.82 108 PHE B C 1
ATOM 2529 O O . PHE B 1 110 ? 62.324 51.045 20.608 1.00 46.54 108 PHE B O 1
ATOM 2537 N N . ARG B 1 111 ? 63.795 49.665 19.609 1.00 46.77 109 ARG B N 1
ATOM 2538 C CA . ARG B 1 111 ? 63.436 48.502 20.410 1.00 47.17 109 ARG B CA 1
ATOM 2539 C C . ARG B 1 111 ? 63.662 48.809 21.888 1.00 46.65 109 ARG B C 1
ATOM 2540 O O . ARG B 1 111 ? 62.876 48.404 22.746 1.00 44.96 109 ARG B O 1
ATOM 2548 N N . LYS B 1 112 ? 64.738 49.533 22.178 1.00 46.61 110 LYS B N 1
ATOM 2549 C CA . LYS B 1 112 ? 65.058 49.888 23.554 1.00 47.62 110 LYS B CA 1
ATOM 2550 C C . LYS B 1 112 ? 64.079 50.920 24.096 1.00 46.57 110 LYS B C 1
ATOM 2551 O O . LYS B 1 112 ? 63.625 50.814 25.231 1.00 44.58 110 LYS B O 1
ATOM 2557 N N . ILE B 1 113 ? 63.759 51.919 23.281 1.00 44.30 111 ILE B N 1
ATOM 2558 C CA . ILE B 1 113 ? 62.832 52.961 23.695 1.00 44.18 111 ILE B CA 1
ATOM 2559 C C . ILE B 1 113 ? 61.464 52.370 24.043 1.00 43.75 111 ILE B C 1
ATOM 2560 O O . ILE B 1 113 ? 60.804 52.838 24.968 1.00 42.29 111 ILE B O 1
ATOM 2573 N N . GLU B 1 115 ? 60.933 49.182 25.065 1.00 44.37 113 GLU B N 1
ATOM 2574 C CA . GLU B 1 115 ? 61.140 48.386 26.269 1.00 45.38 113 GLU B CA 1
ATOM 2575 C C . GLU B 1 115 ? 61.036 49.283 27.502 1.00 45.62 113 GLU B C 1
ATOM 2576 O O . GLU B 1 115 ? 60.206 49.054 28.389 1.00 46.77 113 GLU B O 1
ATOM 2582 N N . ILE B 1 116 ? 61.867 50.318 27.538 1.00 44.32 114 ILE B N 1
ATOM 2583 C CA . ILE B 1 116 ? 61.893 51.253 28.653 1.00 44.83 114 ILE B CA 1
ATOM 2584 C C . ILE B 1 116 ? 60.582 51.996 28.915 1.00 43.84 114 ILE B C 1
ATOM 2585 O O . ILE B 1 116 ? 60.151 52.125 30.061 1.00 43.66 114 ILE B O 1
ATOM 2590 N N . ASN B 1 117 ? 59.951 52.476 27.849 1.00 42.20 115 ASN B N 1
ATOM 2591 C CA . ASN B 1 117 ? 58.730 53.259 27.981 1.00 40.73 115 ASN B CA 1
ATOM 2592 C C . ASN B 1 117 ? 57.389 52.543 27.991 1.00 39.43 115 ASN B C 1
ATOM 2593 O O . ASN B 1 117 ? 56.491 52.932 28.738 1.00 38.69 115 ASN B O 1
ATOM 2598 N N . VAL B 1 118 ? 57.241 51.511 27.167 1.00 38.44 116 VAL B N 1
ATOM 2599 C CA . VAL B 1 118 ? 55.973 50.797 27.087 1.00 37.14 116 VAL B CA 1
ATOM 2600 C C . VAL B 1 118 ? 55.976 49.422 27.742 1.00 37.24 116 VAL B C 1
ATOM 2601 O O . VAL B 1 118 ? 55.057 49.092 28.486 1.00 37.55 116 VAL B O 1
ATOM 2605 N N . ILE B 1 119 ? 56.993 48.615 27.459 1.00 39.29 117 ILE B N 1
ATOM 2606 C CA . ILE B 1 119 ? 57.075 47.279 28.045 1.00 42.55 117 ILE B CA 1
ATOM 2607 C C . ILE B 1 119 ? 57.187 47.375 29.557 1.00 43.67 117 ILE B C 1
ATOM 2608 O O . ILE B 1 119 ? 56.557 46.613 30.291 1.00 45.26 117 ILE B O 1
ATOM 2613 N N . ALA B 1 120 ? 57.994 48.323 30.016 1.00 43.94 118 ALA B N 1
ATOM 2614 C CA . ALA B 1 120 ? 58.193 48.519 31.443 1.00 44.52 118 ALA B CA 1
ATOM 2615 C C . ALA B 1 120 ? 56.899 48.960 32.118 1.00 44.96 118 ALA B C 1
ATOM 2616 O O . ALA B 1 120 ? 56.510 48.402 33.141 1.00 44.91 118 ALA B O 1
ATOM 2618 N N . GLN B 1 121 ? 56.234 49.960 31.545 1.00 45.35 119 GLN B N 1
ATOM 2619 C CA . GLN B 1 121 ? 54.993 50.458 32.118 1.00 44.47 119 GLN B CA 1
ATOM 2620 C C . GLN B 1 121 ? 53.939 49.365 32.150 1.00 43.35 119 GLN B C 1
ATOM 2621 O O . GLN B 1 121 ? 53.216 49.227 33.129 1.00 42.79 119 GLN B O 1
ATOM 2627 N N . TYR B 1 122 ? 53.852 48.589 31.075 1.00 43.04 120 TYR B N 1
ATOM 2628 C CA . TYR B 1 122 ? 52.897 47.491 31.019 1.00 42.07 120 TYR B CA 1
ATOM 2629 C C . TYR B 1 122 ? 53.142 46.590 32.232 1.00 40.58 120 TYR B C 1
ATOM 2630 O O . TYR B 1 122 ? 52.204 46.145 32.889 1.00 41.94 120 TYR B O 1
ATOM 2639 N N . GLY B 1 123 ? 54.414 46.324 32.512 1.00 39.38 121 GLY B N 1
ATOM 2640 C CA . GLY B 1 123 ? 54.777 45.485 33.641 1.00 39.33 121 GLY B CA 1
ATOM 2641 C C . GLY B 1 123 ? 54.269 46.032 34.962 1.00 39.48 121 GLY B C 1
ATOM 2642 O O . GLY B 1 123 ? 53.733 45.289 35.788 1.00 36.66 121 GLY B O 1
ATOM 2643 N N . ILE B 1 124 ? 54.436 47.333 35.166 1.00 37.99 122 ILE B N 1
ATOM 2644 C CA . ILE B 1 124 ? 53.961 47.957 36.391 1.00 38.96 122 ILE B CA 1
ATOM 2645 C C . ILE B 1 124 ? 52.443 47.820 36.492 1.00 39.99 122 ILE B C 1
ATOM 2646 O O . ILE B 1 124 ? 51.918 47.406 37.526 1.00 39.67 122 ILE B O 1
ATOM 2651 N N . LEU B 1 125 ? 51.752 48.176 35.409 1.00 40.01 123 LEU B N 1
ATOM 2652 C CA . LEU B 1 125 ? 50.291 48.119 35.346 1.00 41.25 123 LEU B CA 1
ATOM 2653 C C . LEU B 1 125 ? 49.763 46.722 35.624 1.00 42.38 123 LEU B C 1
ATOM 2654 O O . LEU B 1 125 ? 48.742 46.548 36.284 1.00 42.75 123 LEU B O 1
ATOM 2659 N N . LYS B 1 126 ? 50.463 45.733 35.092 1.00 43.18 124 LYS B N 1
ATOM 2660 C CA . LYS B 1 126 ? 50.099 44.340 35.265 1.00 44.51 124 LYS B CA 1
ATOM 2661 C C . LYS B 1 126 ? 50.059 44.032 36.758 1.00 44.51 124 LYS B C 1
ATOM 2662 O O . LYS B 1 126 ? 49.042 43.569 37.284 1.00 45.55 124 LYS B O 1
ATOM 2668 N N . THR B 1 127 ? 51.167 44.307 37.440 1.00 42.53 125 THR B N 1
ATOM 2669 C CA . THR B 1 127 ? 51.264 44.068 38.876 1.00 40.66 125 THR B CA 1
ATOM 2670 C C . THR B 1 127 ? 50.178 44.804 39.658 1.00 40.10 125 THR B C 1
ATOM 2671 O O . THR B 1 127 ? 49.413 44.187 40.395 1.00 40.41 125 THR B O 1
ATOM 2675 N N . VAL B 1 128 ? 50.113 46.121 39.497 1.00 39.19 126 VAL B N 1
ATOM 2676 C CA . VAL B 1 128 ? 49.118 46.927 40.198 1.00 39.80 126 VAL B CA 1
ATOM 2677 C C . VAL B 1 128 ? 47.683 46.552 39.839 1.00 41.53 126 VAL B C 1
ATOM 2678 O O . VAL B 1 128 ? 46.802 46.522 40.709 1.00 41.88 126 VAL B O 1
ATOM 2682 N N . THR B 1 129 ? 47.439 46.278 38.564 1.00 41.75 127 THR B N 1
ATOM 2683 C CA . THR B 1 129 ? 46.098 45.900 38.134 1.00 44.24 127 THR B CA 1
ATOM 2684 C C . THR B 1 129 ? 45.645 44.622 38.843 1.00 43.87 127 THR B C 1
ATOM 2685 O O . THR B 1 129 ? 44.514 44.532 39.310 1.00 42.43 127 THR B O 1
ATOM 2689 N N . GLU B 1 130 ? 46.532 43.636 38.918 1.00 44.94 128 GLU B N 1
ATOM 2690 C CA . GLU B 1 130 ? 46.204 42.386 39.588 1.00 47.32 128 GLU B CA 1
ATOM 2691 C C . GLU B 1 130 ? 45.675 42.671 40.992 1.00 46.90 128 GLU B C 1
ATOM 2692 O O . GLU B 1 130 ? 44.641 42.142 41.392 1.00 47.30 128 GLU B O 1
ATOM 2698 N N . ILE B 1 131 ? 46.377 43.529 41.726 1.00 46.56 129 ILE B N 1
ATOM 2699 C CA . ILE B 1 131 ? 45.980 43.884 43.085 1.00 46.50 129 ILE B CA 1
ATOM 2700 C C . ILE B 1 131 ? 44.616 44.571 43.136 1.00 47.56 129 ILE B C 1
ATOM 2701 O O . ILE B 1 131 ? 43.718 44.128 43.859 1.00 47.96 129 ILE B O 1
ATOM 2714 N N . LYS B 1 133 ? 42.322 44.488 41.124 1.00 47.10 131 LYS B N 1
ATOM 2715 C CA . LYS B 1 133 ? 41.313 43.548 40.640 1.00 49.24 131 LYS B CA 1
ATOM 2716 C C . LYS B 1 133 ? 40.587 42.928 41.827 1.00 49.15 131 LYS B C 1
ATOM 2717 O O . LYS B 1 133 ? 39.355 42.921 41.893 1.00 46.83 131 LYS B O 1
ATOM 2723 N N . VAL B 1 134 ? 41.383 42.402 42.755 1.00 50.26 132 VAL B N 1
ATOM 2724 C CA . VAL B 1 134 ? 40.889 41.760 43.966 1.00 51.66 132 VAL B CA 1
ATOM 2725 C C . VAL B 1 134 ? 40.146 42.734 44.867 1.00 52.64 132 VAL B C 1
ATOM 2726 O O . VAL B 1 134 ? 39.102 42.402 45.432 1.00 54.20 132 VAL B O 1
ATOM 2730 N N . GLN B 1 135 ? 40.690 43.938 45.005 1.00 52.65 133 GLN B N 1
ATOM 2731 C CA . GLN B 1 135 ? 40.072 44.951 45.843 1.00 51.45 133 GLN B CA 1
ATOM 2732 C C . GLN B 1 135 ? 38.769 45.454 45.226 1.00 51.51 133 GLN B C 1
ATOM 2733 O O . GLN B 1 135 ? 37.887 45.938 45.935 1.00 51.74 133 GLN B O 1
ATOM 2739 N N . LYS B 1 136 ? 38.649 45.328 43.906 1.00 51.39 134 LYS B N 1
ATOM 2740 C CA . LYS B 1 136 ? 37.462 45.799 43.187 1.00 51.82 134 LYS B CA 1
ATOM 2741 C C . LYS B 1 136 ? 37.393 47.308 43.355 1.00 50.44 134 LYS B C 1
ATOM 2742 O O . LYS B 1 136 ? 36.312 47.900 43.363 1.00 50.10 134 LYS B O 1
ATOM 2748 N N . ASN B 1 137 ? 38.560 47.923 43.490 1.00 48.82 135 ASN B N 1
ATOM 2749 C CA . ASN B 1 137 ? 38.639 49.358 43.681 1.00 47.15 135 ASN B CA 1
ATOM 2750 C C . ASN B 1 137 ? 40.029 49.859 43.300 1.00 45.11 135 ASN B C 1
ATOM 2751 O O . ASN B 1 137 ? 40.990 49.093 43.298 1.00 46.23 135 ASN B O 1
ATOM 2756 N N . GLY B 1 138 ? 40.138 51.143 42.973 1.00 44.11 136 GLY B N 1
ATOM 2757 C CA . GLY B 1 138 ? 41.432 51.696 42.611 1.00 41.84 136 GLY B CA 1
ATOM 2758 C C . GLY B 1 138 ? 41.393 52.726 41.499 1.00 41.48 136 GLY B C 1
ATOM 2759 O O . GLY B 1 138 ? 40.463 52.754 40.684 1.00 40.65 136 GLY B O 1
ATOM 2760 N N . TYR B 1 139 ? 42.410 53.581 41.466 1.00 38.89 137 TYR B N 1
ATOM 2761 C CA . TYR B 1 139 ? 42.495 54.610 40.438 1.00 36.89 137 TYR B CA 1
ATOM 2762 C C . TYR B 1 139 ? 43.910 54.722 39.855 1.00 35.24 137 TYR B C 1
ATOM 2763 O O . TYR B 1 139 ? 44.887 54.852 40.583 1.00 34.58 137 TYR B O 1
ATOM 2772 N N . ILE B 1 140 ? 44.006 54.658 38.533 1.00 34.28 138 ILE B N 1
ATOM 2773 C CA . ILE B 1 140 ? 45.284 54.764 37.841 1.00 32.86 138 ILE B CA 1
ATOM 2774 C C . ILE B 1 140 ? 45.348 56.075 37.057 1.00 34.19 138 ILE B C 1
ATOM 2775 O O . ILE B 1 140 ? 44.456 56.377 36.261 1.00 32.28 138 ILE B O 1
ATOM 2780 N N . PHE B 1 141 ? 46.410 56.843 37.293 1.00 34.18 139 PHE B N 1
ATOM 2781 C CA . PHE B 1 141 ? 46.610 58.125 36.630 1.00 34.15 139 PHE B CA 1
ATOM 2782 C C . PHE B 1 141 ? 47.848 58.076 35.755 1.00 35.40 139 PHE B C 1
ATOM 2783 O O . PHE B 1 141 ? 48.927 57.730 36.228 1.00 35.92 139 PHE B O 1
ATOM 2791 N N . ASN B 1 142 ? 47.686 58.418 34.480 1.00 36.42 140 ASN B N 1
ATOM 2792 C CA . ASN B 1 142 ? 48.802 58.441 33.534 1.00 37.49 140 ASN B CA 1
ATOM 2793 C C . ASN B 1 142 ? 49.165 59.887 33.221 1.00 39.52 140 ASN B C 1
ATOM 2794 O O . ASN B 1 142 ? 48.290 60.727 33.040 1.00 40.99 140 ASN B O 1
ATOM 2799 N N . VAL B 1 143 ? 50.456 60.177 33.161 1.00 42.24 141 VAL B N 1
ATOM 2800 C CA . VAL B 1 143 ? 50.904 61.512 32.814 1.00 43.98 141 VAL B CA 1
ATOM 2801 C C . VAL B 1 143 ? 51.679 61.383 31.509 1.00 45.25 141 VAL B C 1
ATOM 2802 O O . VAL B 1 143 ? 52.740 60.774 31.471 1.00 45.56 141 VAL B O 1
ATOM 2806 N N . ALA B 1 144 ? 51.126 61.935 30.436 1.00 46.66 142 ALA B N 1
ATOM 2807 C CA . ALA B 1 144 ? 51.773 61.876 29.133 1.00 48.62 142 ALA B CA 1
ATOM 2808 C C . ALA B 1 144 ? 52.575 63.147 28.911 1.00 49.25 142 ALA B C 1
ATOM 2809 O O . ALA B 1 144 ? 52.505 64.074 29.717 1.00 50.80 142 ALA B O 1
ATOM 2811 N N . ALA B 1 153 ? 61.978 64.237 11.855 1.00 65.73 151 ALA B N 1
ATOM 2812 C CA . ALA B 1 153 ? 63.057 63.417 11.319 1.00 65.57 151 ALA B CA 1
ATOM 2813 C C . ALA B 1 153 ? 63.425 62.362 12.348 1.00 64.92 151 ALA B C 1
ATOM 2814 O O . ALA B 1 153 ? 64.590 61.979 12.494 1.00 65.03 151 ALA B O 1
ATOM 2816 N N . ASP B 1 154 ? 62.409 61.893 13.056 1.00 63.22 152 ASP B N 1
ATOM 2817 C CA . ASP B 1 154 ? 62.583 60.901 14.104 1.00 61.04 152 ASP B CA 1
ATOM 2818 C C . ASP B 1 154 ? 62.339 59.489 13.553 1.00 58.39 152 ASP B C 1
ATOM 2819 O O . ASP B 1 154 ? 62.826 58.503 14.104 1.00 57.36 152 ASP B O 1
ATOM 2824 N N . GLY B 1 155 ? 61.599 59.399 12.450 1.00 55.48 153 GLY B N 1
ATOM 2825 C CA . GLY B 1 155 ? 61.314 58.103 11.860 1.00 50.87 153 GLY B CA 1
ATOM 2826 C C . GLY B 1 155 ? 60.072 57.495 12.483 1.00 49.98 153 GLY B C 1
ATOM 2827 O O . GLY B 1 155 ? 59.691 56.361 12.174 1.00 48.97 153 GLY B O 1
ATOM 2828 N N . GLY B 1 156 ? 59.444 58.262 13.371 1.00 48.04 154 GLY B N 1
ATOM 2829 C CA . GLY B 1 156 ? 58.236 57.810 14.035 1.00 46.17 154 GLY B CA 1
ATOM 2830 C C . GLY B 1 156 ? 58.425 57.107 15.371 1.00 44.54 154 GLY B C 1
ATOM 2831 O O . GLY B 1 156 ? 57.491 56.497 15.877 1.00 41.54 154 GLY B O 1
ATOM 2832 N N . ILE B 1 157 ? 59.616 57.194 15.956 1.00 44.00 155 ILE B N 1
ATOM 2833 C CA . ILE B 1 157 ? 59.854 56.525 17.232 1.00 44.53 155 ILE B CA 1
ATOM 2834 C C . ILE B 1 157 ? 59.048 57.140 18.379 1.00 43.08 155 ILE B C 1
ATOM 2835 O O . ILE B 1 157 ? 58.271 56.454 19.040 1.00 42.19 155 ILE B O 1
ATOM 2840 N N . TYR B 1 158 ? 59.227 58.435 18.610 1.00 42.79 156 TYR B N 1
ATOM 2841 C CA . TYR B 1 158 ? 58.511 59.107 19.682 1.00 42.66 156 TYR B CA 1
ATOM 2842 C C . TYR B 1 158 ? 57.002 59.022 19.488 1.00 40.17 156 TYR B C 1
ATOM 2843 O O . TYR B 1 158 ? 56.265 58.776 20.434 1.00 39.87 156 TYR B O 1
ATOM 2852 N N . GLY B 1 159 ? 56.549 59.237 18.257 1.00 38.44 157 GLY B N 1
ATOM 2853 C CA . GLY B 1 159 ? 55.128 59.173 17.973 1.00 36.24 157 GLY B CA 1
ATOM 2854 C C . GLY B 1 159 ? 54.561 57.795 18.258 1.00 34.93 157 GLY B C 1
ATOM 2855 O O . GLY B 1 159 ? 53.488 57.658 18.855 1.00 34.38 157 GLY B O 1
ATOM 2856 N N . SER B 1 160 ? 55.294 56.768 17.837 1.00 33.27 158 SER B N 1
ATOM 2857 C CA . SER B 1 160 ? 54.863 55.397 18.046 1.00 32.84 158 SER B CA 1
ATOM 2858 C C . SER B 1 160 ? 54.755 55.097 19.546 1.00 33.88 158 SER B C 1
ATOM 2859 O O . SER B 1 160 ? 53.712 54.649 20.029 1.00 33.73 158 SER B O 1
ATOM 2862 N N . THR B 1 161 ? 55.832 55.357 20.278 1.00 33.06 159 THR B N 1
ATOM 2863 C CA . THR B 1 161 ? 55.851 55.119 21.719 1.00 33.24 159 THR B CA 1
ATOM 2864 C C . THR B 1 161 ? 54.681 55.813 22.420 1.00 33.03 159 THR B C 1
ATOM 2865 O O . THR B 1 161 ? 53.948 55.195 23.190 1.00 32.21 159 THR B O 1
ATOM 2869 N N . LYS B 1 162 ? 54.504 57.097 22.135 1.00 33.93 160 LYS B N 1
ATOM 2870 C CA . LYS B 1 162 ? 53.442 57.874 22.752 1.00 36.57 160 LYS B CA 1
ATOM 2871 C C . LYS B 1 162 ? 52.070 57.263 22.506 1.00 36.18 160 LYS B C 1
ATOM 2872 O O . LYS B 1 162 ? 51.256 57.168 23.421 1.00 35.54 160 LYS B O 1
ATOM 2878 N N . PHE B 1 163 ? 51.813 56.856 21.268 1.00 35.36 161 PHE B N 1
ATOM 2879 C CA . PHE B 1 163 ? 50.536 56.247 20.928 1.00 36.32 161 PHE B CA 1
ATOM 2880 C C . PHE B 1 163 ? 50.392 54.891 21.593 1.00 34.31 161 PHE B C 1
ATOM 2881 O O . PHE B 1 163 ? 49.303 54.517 22.022 1.00 35.80 161 PHE B O 1
ATOM 2889 N N . ALA B 1 164 ? 51.490 54.150 21.671 1.00 32.46 162 ALA B N 1
ATOM 2890 C CA . ALA B 1 164 ? 51.459 52.831 22.297 1.00 34.05 162 ALA B CA 1
ATOM 2891 C C . ALA B 1 164 ? 50.938 52.975 23.723 1.00 35.18 162 ALA B C 1
ATOM 2892 O O . ALA B 1 164 ? 50.043 52.244 24.151 1.00 35.20 162 ALA B O 1
ATOM 2894 N N . LEU B 1 165 ? 51.494 53.936 24.451 1.00 35.74 163 LEU B N 1
ATOM 2895 C CA . LEU B 1 165 ? 51.070 54.186 25.823 1.00 37.34 163 LEU B CA 1
ATOM 2896 C C . LEU B 1 165 ? 49.589 54.562 25.884 1.00 37.59 163 LEU B C 1
ATOM 2897 O O . LEU B 1 165 ? 48.871 54.136 26.788 1.00 37.75 163 LEU B O 1
ATOM 2902 N N . LEU B 1 166 ? 49.137 55.354 24.916 1.00 38.46 164 LEU B N 1
ATOM 2903 C CA . LEU B 1 166 ? 47.738 55.772 24.861 1.00 38.81 164 LEU B CA 1
ATOM 2904 C C . LEU B 1 166 ? 46.801 54.602 24.559 1.00 38.22 164 LEU B C 1
ATOM 2905 O O . LEU B 1 166 ? 45.731 54.483 25.160 1.00 37.10 164 LEU B O 1
ATOM 2910 N N . GLY B 1 167 ? 47.200 53.749 23.621 1.00 36.81 165 GLY B N 1
ATOM 2911 C CA . GLY B 1 167 ? 46.379 52.601 23.271 1.00 36.52 165 GLY B CA 1
ATOM 2912 C C . GLY B 1 167 ? 46.228 51.689 24.472 1.00 35.70 165 GLY B C 1
ATOM 2913 O O . GLY B 1 167 ? 45.185 51.077 24.666 1.00 37.07 165 GLY B O 1
ATOM 2914 N N . LEU B 1 168 ? 47.277 51.620 25.285 1.00 36.12 166 LEU B N 1
ATOM 2915 C CA . LEU B 1 168 ? 47.289 50.796 26.488 1.00 35.97 166 LEU B CA 1
ATOM 2916 C C . LEU B 1 168 ? 46.313 51.361 27.509 1.00 35.43 166 LEU B C 1
ATOM 2917 O O . LEU B 1 168 ? 45.474 50.637 28.046 1.00 35.04 166 LEU B O 1
ATOM 2922 N N . ALA B 1 169 ? 46.421 52.661 27.761 1.00 34.63 167 ALA B N 1
ATOM 2923 C CA . ALA B 1 169 ? 45.550 53.338 28.711 1.00 36.16 167 ALA B CA 1
ATOM 2924 C C . ALA B 1 169 ? 44.100 53.276 28.259 1.00 36.66 167 ALA B C 1
ATOM 2925 O O . ALA B 1 169 ? 43.201 53.114 29.076 1.00 37.48 167 ALA B O 1
ATOM 2927 N N . GLU B 1 170 ? 43.869 53.408 26.958 1.00 38.31 168 GLU B N 1
ATOM 2928 C CA . GLU B 1 170 ? 42.506 53.368 26.439 1.00 40.20 168 GLU B CA 1
ATOM 2929 C C . GLU B 1 170 ? 41.953 51.967 26.600 1.00 39.31 168 GLU B C 1
ATOM 2930 O O . GLU B 1 170 ? 40.797 51.775 26.972 1.00 37.64 168 GLU B O 1
ATOM 2936 N N . SER B 1 171 ? 42.801 50.989 26.326 1.00 39.80 169 SER B N 1
ATOM 2937 C CA . SER B 1 171 ? 42.429 49.592 26.451 1.00 40.79 169 SER B CA 1
ATOM 2938 C C . SER B 1 171 ? 42.015 49.282 27.889 1.00 40.90 169 SER B C 1
ATOM 2939 O O . SER B 1 171 ? 40.943 48.718 28.129 1.00 40.85 169 SER B O 1
ATOM 2942 N N . LEU B 1 172 ? 42.862 49.660 28.844 1.00 39.24 170 LEU B N 1
ATOM 2943 C CA . LEU B 1 172 ? 42.581 49.404 30.255 1.00 39.15 170 LEU B CA 1
ATOM 2944 C C . LEU B 1 172 ? 41.398 50.209 30.783 1.00 38.22 170 LEU B C 1
ATOM 2945 O O . LEU B 1 172 ? 40.659 49.754 31.652 1.00 38.53 170 LEU B O 1
ATOM 2950 N N . TYR B 1 173 ? 41.226 51.409 30.250 1.00 38.84 171 TYR B N 1
ATOM 2951 C CA . TYR B 1 173 ? 40.133 52.278 30.653 1.00 38.44 171 TYR B CA 1
ATOM 2952 C C . TYR B 1 173 ? 38.785 51.544 30.665 1.00 41.53 171 TYR B C 1
ATOM 2953 O O . TYR B 1 173 ? 38.088 51.535 31.677 1.00 39.80 171 TYR B O 1
ATOM 2962 N N . ARG B 1 174 ? 38.418 50.927 29.545 1.00 43.98 172 ARG B N 1
ATOM 2963 C CA . ARG B 1 174 ? 37.146 50.221 29.468 1.00 47.49 172 ARG B CA 1
ATOM 2964 C C . ARG B 1 174 ? 37.210 48.780 29.952 1.00 47.85 172 ARG B C 1
ATOM 2965 O O . ARG B 1 174 ? 36.179 48.149 30.170 1.00 47.89 172 ARG B O 1
ATOM 2973 N N . GLU B 1 175 ? 38.418 48.263 30.137 1.00 48.96 173 GLU B N 1
ATOM 2974 C CA . GLU B 1 175 ? 38.579 46.899 30.624 1.00 51.73 173 GLU B CA 1
ATOM 2975 C C . GLU B 1 175 ? 38.439 46.852 32.145 1.00 51.88 173 GLU B C 1
ATOM 2976 O O . GLU B 1 175 ? 37.930 45.883 32.699 1.00 51.30 173 GLU B O 1
ATOM 2982 N N . LEU B 1 176 ? 38.897 47.913 32.807 1.00 51.33 174 LEU B N 1
ATOM 2983 C CA . LEU B 1 176 ? 38.866 48.007 34.261 1.00 51.63 174 LEU B CA 1
ATOM 2984 C C . LEU B 1 176 ? 37.647 48.736 34.812 1.00 52.54 174 LEU B C 1
ATOM 2985 O O . LEU B 1 176 ? 37.316 48.593 35.988 1.00 51.44 174 LEU B O 1
ATOM 2990 N N . ALA B 1 177 ? 36.981 49.525 33.979 1.00 53.78 175 ALA B N 1
ATOM 2991 C CA . ALA B 1 177 ? 35.810 50.261 34.445 1.00 56.51 175 ALA B CA 1
ATOM 2992 C C . ALA B 1 177 ? 34.793 49.351 35.153 1.00 57.98 175 ALA B C 1
ATOM 2993 O O . ALA B 1 177 ? 34.396 49.624 36.288 1.00 58.27 175 ALA B O 1
ATOM 2995 N N . PRO B 1 178 ? 34.365 48.256 34.499 1.00 58.79 176 PRO B N 1
ATOM 2996 C CA . PRO B 1 178 ? 33.395 47.335 35.105 1.00 59.69 176 PRO B CA 1
ATOM 2997 C C . PRO B 1 178 ? 33.913 46.593 36.335 1.00 60.31 176 PRO B C 1
ATOM 2998 O O . PRO B 1 178 ? 33.164 45.861 36.983 1.00 62.12 176 PRO B O 1
ATOM 3002 N N . LEU B 1 179 ? 35.192 46.772 36.649 1.00 59.09 177 LEU B N 1
ATOM 3003 C CA . LEU B 1 179 ? 35.793 46.117 37.807 1.00 56.83 177 LEU B CA 1
ATOM 3004 C C . LEU B 1 179 ? 35.917 47.067 38.989 1.00 55.26 177 LEU B C 1
ATOM 3005 O O . LEU B 1 179 ? 36.467 46.698 40.023 1.00 56.31 177 LEU B O 1
ATOM 3010 N N . GLY B 1 180 ? 35.407 48.286 38.831 1.00 53.35 178 GLY B N 1
ATOM 3011 C CA . GLY B 1 180 ? 35.481 49.273 39.896 1.00 50.60 178 GLY B CA 1
ATOM 3012 C C . GLY B 1 180 ? 36.831 49.972 39.965 1.00 50.11 178 GLY B C 1
ATOM 3013 O O . GLY B 1 180 ? 37.185 50.565 40.991 1.00 49.44 178 GLY B O 1
ATOM 3014 N N . ILE B 1 181 ? 37.587 49.902 38.871 1.00 47.72 179 ILE B N 1
ATOM 3015 C CA . ILE B 1 181 ? 38.901 50.527 38.794 1.00 45.84 179 ILE B CA 1
ATOM 3016 C C . ILE B 1 181 ? 38.877 51.597 37.706 1.00 45.40 179 ILE B C 1
ATOM 3017 O O . ILE B 1 181 ? 38.530 51.323 36.557 1.00 44.58 179 ILE B O 1
ATOM 3022 N N . ARG B 1 182 ? 39.234 52.820 38.068 1.00 43.61 180 ARG B N 1
ATOM 3023 C CA . ARG B 1 182 ? 39.228 53.905 37.101 1.00 43.45 180 ARG B CA 1
ATOM 3024 C C . ARG B 1 182 ? 40.601 54.250 36.543 1.00 42.12 180 ARG B C 1
ATOM 3025 O O . ARG B 1 182 ? 41.643 53.963 37.152 1.00 40.63 180 ARG B O 1
ATOM 3033 N N . VAL B 1 183 ? 40.583 54.843 35.356 1.00 39.71 181 VAL B N 1
ATOM 3034 C CA . VAL B 1 183 ? 41.797 55.246 34.666 1.00 37.75 181 VAL B CA 1
ATOM 3035 C C . VAL B 1 183 ? 41.560 56.602 34.007 1.00 37.03 181 VAL B C 1
ATOM 3036 O O . VAL B 1 183 ? 40.492 56.852 33.451 1.00 36.28 181 VAL B O 1
ATOM 3040 N N . THR B 1 184 ? 42.558 57.475 34.088 1.00 35.17 182 THR B N 1
ATOM 3041 C CA . THR B 1 184 ? 42.485 58.798 33.482 1.00 34.15 182 THR B CA 1
ATOM 3042 C C . THR B 1 184 ? 43.880 59.189 33.037 1.00 34.68 182 THR B C 1
ATOM 3043 O O . THR B 1 184 ? 44.843 59.039 33.789 1.00 35.62 182 THR B O 1
ATOM 3047 N N . THR B 1 185 ? 43.994 59.672 31.807 1.00 33.74 183 THR B N 1
ATOM 3048 C CA . THR B 1 185 ? 45.285 60.093 31.291 1.00 33.86 183 THR B CA 1
ATOM 3049 C C . THR B 1 185 ? 45.333 61.612 31.256 1.00 34.76 183 THR B C 1
ATOM 3050 O O . THR B 1 185 ? 44.466 62.263 30.671 1.00 34.50 183 THR B O 1
ATOM 3054 N N . LEU B 1 186 ? 46.331 62.182 31.918 1.00 36.15 184 LEU B N 1
ATOM 3055 C CA . LEU B 1 186 ? 46.484 63.628 31.937 1.00 36.27 184 LEU B CA 1
ATOM 3056 C C . LEU B 1 186 ? 47.502 64.011 30.869 1.00 37.75 184 LEU B C 1
ATOM 3057 O O . LEU B 1 186 ? 48.674 63.665 30.976 1.00 37.24 184 LEU B O 1
ATOM 3062 N N . CYS B 1 187 ? 47.043 64.707 29.832 1.00 39.42 185 CYS B N 1
ATOM 3063 C CA . CYS B 1 187 ? 47.918 65.128 28.740 1.00 42.16 185 CYS B CA 1
ATOM 3064 C C . CYS B 1 187 ? 48.212 66.617 28.810 1.00 42.42 185 CYS B C 1
ATOM 3065 O O . CYS B 1 187 ? 47.482 67.428 28.259 1.00 40.66 185 CYS B O 1
ATOM 3068 N N . PRO B 1 188 ? 49.303 66.992 29.482 1.00 45.08 186 PRO B N 1
ATOM 3069 C CA . PRO B 1 188 ? 49.631 68.412 29.584 1.00 48.26 186 PRO B CA 1
ATOM 3070 C C . PRO B 1 188 ? 50.570 68.893 28.483 1.00 50.13 186 PRO B C 1
ATOM 3071 O O . PRO B 1 188 ? 51.121 68.101 27.721 1.00 50.20 186 PRO B O 1
ATOM 3075 N N . GLY B 1 189 ? 50.727 70.206 28.402 1.00 53.35 187 GLY B N 1
ATOM 3076 C CA . GLY B 1 189 ? 51.646 70.785 27.447 1.00 56.83 187 GLY B CA 1
ATOM 3077 C C . GLY B 1 189 ? 52.899 71.001 28.275 1.00 58.36 187 GLY B C 1
ATOM 3078 O O . GLY B 1 189 ? 53.232 70.159 29.119 1.00 58.70 187 GLY B O 1
ATOM 3079 N N . TRP B 1 190 ? 53.593 72.113 28.062 1.00 58.92 188 TRP B N 1
ATOM 3080 C CA . TRP B 1 190 ? 54.783 72.383 28.852 1.00 59.54 188 TRP B CA 1
ATOM 3081 C C . TRP B 1 190 ? 54.388 72.670 30.294 1.00 57.60 188 TRP B C 1
ATOM 3082 O O . TRP B 1 190 ? 53.536 73.520 30.558 1.00 56.86 188 TRP B O 1
ATOM 3093 N N . VAL B 1 191 ? 54.999 71.939 31.220 1.00 55.20 189 VAL B N 1
ATOM 3094 C CA . VAL B 1 191 ? 54.742 72.131 32.643 1.00 53.49 189 VAL B CA 1
ATOM 3095 C C . VAL B 1 191 ? 56.033 72.694 33.238 1.00 51.54 189 VAL B C 1
ATOM 3096 O O . VAL B 1 191 ? 57.123 72.287 32.848 1.00 52.57 189 VAL B O 1
ATOM 3100 N N . ASN B 1 192 ? 55.915 73.647 34.158 1.00 51.86 190 ASN B N 1
ATOM 3101 C CA . ASN B 1 192 ? 57.096 74.253 34.779 1.00 51.03 190 ASN B CA 1
ATOM 3102 C C . ASN B 1 192 ? 57.698 73.411 35.908 1.00 50.37 190 ASN B C 1
ATOM 3103 O O . ASN B 1 192 ? 57.389 73.618 37.083 1.00 51.05 190 ASN B O 1
ATOM 3108 N N . THR B 1 193 ? 58.546 72.455 35.527 1.00 49.91 191 THR B N 1
ATOM 3109 C CA . THR B 1 193 ? 59.269 71.579 36.454 1.00 50.49 191 THR B CA 1
ATOM 3110 C C . THR B 1 193 ? 60.713 71.824 36.033 1.00 52.11 191 THR B C 1
ATOM 3111 O O . THR B 1 193 ? 60.951 72.207 34.884 1.00 52.48 191 THR B O 1
ATOM 3115 N N . ASP B 1 194 ? 61.688 71.610 36.911 1.00 53.39 192 ASP B N 1
ATOM 3116 C CA . ASP B 1 194 ? 63.054 71.871 36.467 1.00 55.76 192 ASP B CA 1
ATOM 3117 C C . ASP B 1 194 ? 63.558 70.874 35.427 1.00 56.12 192 ASP B C 1
ATOM 3118 O O . ASP B 1 194 ? 64.669 71.041 34.892 1.00 56.17 192 ASP B O 1
ATOM 3131 N N . ALA B 1 196 ? 63.461 70.957 32.961 1.00 54.93 194 ALA B N 1
ATOM 3132 C CA . ALA B 1 196 ? 63.537 71.877 31.840 1.00 53.04 194 ALA B CA 1
ATOM 3133 C C . ALA B 1 196 ? 64.862 71.837 31.099 1.00 52.21 194 ALA B C 1
ATOM 3134 O O . ALA B 1 196 ? 65.568 72.859 31.003 1.00 50.89 194 ALA B O 1
ATOM 3136 N N . LYS B 1 197 ? 65.217 70.657 30.590 1.00 51.50 195 LYS B N 1
ATOM 3137 C CA . LYS B 1 197 ? 66.434 70.556 29.799 1.00 51.39 195 LYS B CA 1
ATOM 3138 C C . LYS B 1 197 ? 66.071 71.566 28.714 1.00 52.13 195 LYS B C 1
ATOM 3139 O O . LYS B 1 197 ? 66.569 72.703 28.704 1.00 53.40 195 LYS B O 1
ATOM 3145 N N . LYS B 1 198 ? 65.161 71.158 27.830 1.00 52.05 196 LYS B N 1
ATOM 3146 C CA . LYS B 1 198 ? 64.680 72.025 26.766 1.00 51.82 196 LYS B CA 1
ATOM 3147 C C . LYS B 1 198 ? 63.534 72.860 27.335 1.00 53.21 196 LYS B C 1
ATOM 3148 O O . LYS B 1 198 ? 63.440 74.073 27.089 1.00 56.36 196 LYS B O 1
ATOM 3154 N N . PHE B 1 203 ? 61.376 76.469 26.527 1.00 51.92 201 PHE B N 1
ATOM 3155 C CA . PHE B 1 203 ? 61.314 77.630 25.639 1.00 51.47 201 PHE B CA 1
ATOM 3156 C C . PHE B 1 203 ? 60.320 78.682 26.133 1.00 51.74 201 PHE B C 1
ATOM 3157 O O . PHE B 1 203 ? 60.349 79.836 25.671 1.00 52.15 201 PHE B O 1
ATOM 3159 N N . LYS B 1 204 ? 59.444 78.288 27.064 1.00 51.27 202 LYS B N 1
ATOM 3160 C CA . LYS B 1 204 ? 58.431 79.201 27.614 1.00 50.77 202 LYS B CA 1
ATOM 3161 C C . LYS B 1 204 ? 58.867 79.787 28.958 1.00 51.86 202 LYS B C 1
ATOM 3162 O O . LYS B 1 204 ? 59.738 79.221 29.636 1.00 52.12 202 LYS B O 1
ATOM 3168 N N . ASP B 1 205 ? 58.242 80.904 29.348 1.00 52.16 203 ASP B N 1
ATOM 3169 C CA . ASP B 1 205 ? 58.599 81.611 30.580 1.00 54.23 203 ASP B CA 1
ATOM 3170 C C . ASP B 1 205 ? 57.894 81.248 31.881 1.00 54.97 203 ASP B C 1
ATOM 3171 O O . ASP B 1 205 ? 57.017 81.992 32.353 1.00 55.58 203 ASP B O 1
ATOM 3176 N N . GLU B 1 206 ? 58.284 80.118 32.466 1.00 54.46 204 GLU B N 1
ATOM 3177 C CA . GLU B 1 206 ? 57.725 79.670 33.736 1.00 54.97 204 GLU B CA 1
ATOM 3178 C C . GLU B 1 206 ? 56.198 79.796 33.877 1.00 55.08 204 GLU B C 1
ATOM 3179 O O . GLU B 1 206 ? 55.628 79.550 34.961 1.00 54.61 204 GLU B O 1
ATOM 3185 N N . GLU B 1 207 ? 55.541 80.194 32.791 1.00 56.65 205 GLU B N 1
ATOM 3186 C CA . GLU B 1 207 ? 54.088 80.305 32.770 1.00 56.98 205 GLU B CA 1
ATOM 3187 C C . GLU B 1 207 ? 53.560 79.219 31.844 1.00 58.06 205 GLU B C 1
ATOM 3188 O O . GLU B 1 207 ? 52.831 79.464 30.861 1.00 57.42 205 GLU B O 1
ATOM 3202 N N . ILE B 1 209 ? 52.231 74.967 32.246 1.00 55.15 207 ILE B N 1
ATOM 3203 C CA . ILE B 1 209 ? 51.286 74.329 33.141 1.00 53.90 207 ILE B CA 1
ATOM 3204 C C . ILE B 1 209 ? 52.053 74.106 34.434 1.00 53.30 207 ILE B C 1
ATOM 3205 O O . ILE B 1 209 ? 53.190 73.649 34.406 1.00 53.57 207 ILE B O 1
ATOM 3210 N N . GLN B 1 210 ? 51.454 74.451 35.566 1.00 53.15 208 GLN B N 1
ATOM 3211 C CA . GLN B 1 210 ? 52.131 74.245 36.838 1.00 52.72 208 GLN B CA 1
ATOM 3212 C C . GLN B 1 210 ? 51.872 72.814 37.297 1.00 52.45 208 GLN B C 1
ATOM 3213 O O . GLN B 1 210 ? 50.788 72.271 37.082 1.00 52.25 208 GLN B O 1
ATOM 3219 N N . PRO B 1 211 ? 52.873 72.172 37.916 1.00 52.04 209 PRO B N 1
ATOM 3220 C CA . PRO B 1 211 ? 52.650 70.798 38.374 1.00 51.49 209 PRO B CA 1
ATOM 3221 C C . PRO B 1 211 ? 51.452 70.716 39.325 1.00 50.89 209 PRO B C 1
ATOM 3222 O O . PRO B 1 211 ? 50.778 69.689 39.404 1.00 50.02 209 PRO B O 1
ATOM 3226 N N . ASP B 1 212 ? 51.194 71.807 40.039 1.00 49.31 210 ASP B N 1
ATOM 3227 C CA . ASP B 1 212 ? 50.076 71.871 40.972 1.00 49.90 210 ASP B CA 1
ATOM 3228 C C . ASP B 1 212 ? 48.741 71.711 40.246 1.00 48.10 210 ASP B C 1
ATOM 3229 O O . ASP B 1 212 ? 47.766 71.229 40.822 1.00 47.84 210 ASP B O 1
ATOM 3234 N N . ASP B 1 213 ? 48.693 72.133 38.986 1.00 46.00 211 ASP B N 1
ATOM 3235 C CA . ASP B 1 213 ? 47.461 72.012 38.214 1.00 44.60 211 ASP B CA 1
ATOM 3236 C C . ASP B 1 213 ? 47.128 70.537 38.018 1.00 42.74 211 ASP B C 1
ATOM 3237 O O . ASP B 1 213 ? 45.975 70.124 38.181 1.00 42.19 211 ASP B O 1
ATOM 3242 N N . LEU B 1 214 ? 48.138 69.744 37.675 1.00 38.95 212 LEU B N 1
ATOM 3243 C CA . LEU B 1 214 ? 47.938 68.316 37.492 1.00 38.79 212 LEU B CA 1
ATOM 3244 C C . LEU B 1 214 ? 47.583 67.672 38.834 1.00 38.11 212 LEU B C 1
ATOM 3245 O O . LEU B 1 214 ? 46.685 66.826 38.904 1.00 35.05 212 LEU B O 1
ATOM 3250 N N . LEU B 1 215 ? 48.294 68.077 39.890 1.00 35.97 213 LEU B N 1
ATOM 3251 C CA . LEU B 1 215 ? 48.055 67.543 41.231 1.00 34.42 213 LEU B CA 1
ATOM 3252 C C . LEU B 1 215 ? 46.627 67.812 41.654 1.00 33.20 213 LEU B C 1
ATOM 3253 O O . LEU B 1 215 ? 45.921 66.914 42.098 1.00 32.70 213 LEU B O 1
ATOM 3258 N N . ASN B 1 216 ? 46.201 69.058 41.498 1.00 33.64 214 ASN B N 1
ATOM 3259 C CA . ASN B 1 216 ? 44.850 69.437 41.876 1.00 34.30 214 ASN B CA 1
ATOM 3260 C C . ASN B 1 216 ? 43.781 68.801 41.006 1.00 33.74 214 ASN B C 1
ATOM 3261 O O . ASN B 1 216 ? 42.661 68.576 41.457 1.00 33.68 214 ASN B O 1
ATOM 3266 N N . THR B 1 217 ? 44.118 68.515 39.757 1.00 31.20 215 THR B N 1
ATOM 3267 C CA . THR B 1 217 ? 43.156 67.879 38.875 1.00 31.99 215 THR B CA 1
ATOM 3268 C C . THR B 1 217 ? 42.932 66.473 39.418 1.00 33.03 215 THR B C 1
ATOM 3269 O O . THR B 1 217 ? 41.799 66.036 39.562 1.00 31.58 215 THR B O 1
ATOM 3273 N N . ILE B 1 218 ? 44.022 65.774 39.726 1.00 34.04 216 ILE B N 1
ATOM 3274 C CA . ILE B 1 218 ? 43.936 64.427 40.277 1.00 34.97 216 ILE B CA 1
ATOM 3275 C C . ILE B 1 218 ? 43.134 64.487 41.585 1.00 34.59 216 ILE B C 1
ATOM 3276 O O . ILE B 1 218 ? 42.348 63.594 41.881 1.00 34.06 216 ILE B O 1
ATOM 3281 N N . ARG B 1 219 ? 43.325 65.557 42.349 1.00 36.48 217 ARG B N 1
ATOM 3282 C CA . ARG B 1 219 ? 42.600 65.760 43.603 1.00 38.26 217 ARG B CA 1
ATOM 3283 C C . ARG B 1 219 ? 41.105 65.708 43.301 1.00 37.49 217 ARG B C 1
ATOM 3284 O O . ARG B 1 219 ? 40.350 64.992 43.952 1.00 39.01 217 ARG B O 1
ATOM 3292 N N . CYS B 1 220 ? 40.692 66.483 42.304 1.00 36.53 218 CYS B N 1
ATOM 3293 C CA . CYS B 1 220 ? 39.297 66.560 41.894 1.00 36.38 218 CYS B CA 1
ATOM 3294 C C . CYS B 1 220 ? 38.745 65.216 41.431 1.00 35.94 218 CYS B C 1
ATOM 3295 O O . CYS B 1 220 ? 37.656 64.811 41.837 1.00 35.16 218 CYS B O 1
ATOM 3298 N N . LEU B 1 221 ? 39.495 64.531 40.575 1.00 36.24 219 LEU B N 1
ATOM 3299 C CA . LEU B 1 221 ? 39.072 63.237 40.055 1.00 38.59 219 LEU B CA 1
ATOM 3300 C C . LEU B 1 221 ? 38.848 62.220 41.174 1.00 39.13 219 LEU B C 1
ATOM 3301 O O . LEU B 1 221 ? 37.887 61.452 41.135 1.00 39.04 219 LEU B O 1
ATOM 3306 N N . LEU B 1 222 ? 39.733 62.223 42.168 1.00 39.23 220 LEU B N 1
ATOM 3307 C CA . LEU B 1 222 ? 39.617 61.316 43.308 1.00 40.50 220 LEU B CA 1
ATOM 3308 C C . LEU B 1 222 ? 38.338 61.566 44.122 1.00 41.32 220 LEU B C 1
ATOM 3309 O O . LEU B 1 222 ? 37.796 60.649 44.728 1.00 42.39 220 LEU B O 1
ATOM 3314 N N . ASN B 1 223 ? 37.850 62.803 44.108 1.00 42.53 221 ASN B N 1
ATOM 3315 C CA . ASN B 1 223 ? 36.656 63.181 44.866 1.00 44.76 221 ASN B CA 1
ATOM 3316 C C . ASN B 1 223 ? 35.320 63.066 44.128 1.00 46.38 221 ASN B C 1
ATOM 3317 O O . ASN B 1 223 ? 34.263 63.245 44.731 1.00 45.22 221 ASN B O 1
ATOM 3322 N N . LEU B 1 224 ? 35.360 62.790 42.830 1.00 47.40 222 LEU B N 1
ATOM 3323 C CA . LEU B 1 224 ? 34.131 62.653 42.055 1.00 49.37 222 LEU B CA 1
ATOM 3324 C C . LEU B 1 224 ? 33.405 61.389 42.485 1.00 50.17 222 LEU B C 1
ATOM 3325 O O . LEU B 1 224 ? 33.976 60.550 43.181 1.00 50.47 222 LEU B O 1
ATOM 3330 N N . SER B 1 225 ? 32.144 61.261 42.086 1.00 50.80 223 SER B N 1
ATOM 3331 C CA . SER B 1 225 ? 31.358 60.078 42.424 1.00 52.29 223 SER B CA 1
ATOM 3332 C C . SER B 1 225 ? 32.113 58.874 41.902 1.00 52.76 223 SER B C 1
ATOM 3333 O O . SER B 1 225 ? 32.761 58.950 40.864 1.00 52.96 223 SER B O 1
ATOM 3336 N N . GLU B 1 226 ? 32.025 57.756 42.607 1.00 55.28 224 GLU B N 1
ATOM 3337 C CA . GLU B 1 226 ? 32.743 56.566 42.172 1.00 57.03 224 GLU B CA 1
ATOM 3338 C C . GLU B 1 226 ? 32.286 55.995 40.827 1.00 55.16 224 GLU B C 1
ATOM 3339 O O . GLU B 1 226 ? 32.989 55.177 40.240 1.00 54.01 224 GLU B O 1
ATOM 3345 N N . ASN B 1 227 ? 31.133 56.435 40.325 1.00 54.36 225 ASN B N 1
ATOM 3346 C CA . ASN B 1 227 ? 30.642 55.933 39.042 1.00 54.45 225 ASN B CA 1
ATOM 3347 C C . ASN B 1 227 ? 30.978 56.809 37.840 1.00 52.67 225 ASN B C 1
ATOM 3348 O O . ASN B 1 227 ? 30.682 56.443 36.704 1.00 52.93 225 ASN B O 1
ATOM 3353 N N . VAL B 1 228 ? 31.582 57.966 38.086 1.00 50.77 226 VAL B N 1
ATOM 3354 C CA . VAL B 1 228 ? 31.956 58.873 37.008 1.00 47.86 226 VAL B CA 1
ATOM 3355 C C . VAL B 1 228 ? 33.319 58.474 36.454 1.00 46.58 226 VAL B C 1
ATOM 3356 O O . VAL B 1 228 ? 34.247 58.194 37.214 1.00 46.44 226 VAL B O 1
ATOM 3360 N N . CYS B 1 229 ? 33.426 58.440 35.128 1.00 44.30 227 CYS B N 1
ATOM 3361 C CA . CYS B 1 229 ? 34.665 58.063 34.460 1.00 42.72 227 CYS B CA 1
ATOM 3362 C C . CYS B 1 229 ? 35.140 59.105 33.451 1.00 41.84 227 CYS B C 1
ATOM 3363 O O . CYS B 1 229 ? 34.390 59.517 32.562 1.00 41.66 227 CYS B O 1
ATOM 3366 N N . ILE B 1 230 ? 36.392 59.524 33.592 1.00 39.92 228 ILE B N 1
ATOM 3367 C CA . ILE B 1 230 ? 36.988 60.505 32.690 1.00 39.60 228 ILE B CA 1
ATOM 3368 C C . ILE B 1 230 ? 38.245 59.868 32.105 1.00 40.14 228 ILE B C 1
ATOM 3369 O O . ILE B 1 230 ? 39.233 59.656 32.805 1.00 39.83 228 ILE B O 1
ATOM 3374 N N . LYS B 1 231 ? 38.186 59.561 30.817 1.00 39.18 229 LYS B N 1
ATOM 3375 C CA . LYS B 1 231 ? 39.277 58.909 30.111 1.00 40.70 229 LYS B CA 1
ATOM 3376 C C . LYS B 1 231 ? 40.559 59.731 29.988 1.00 40.24 229 LYS B C 1
ATOM 3377 O O . LYS B 1 231 ? 41.661 59.191 30.084 1.00 40.44 229 LYS B O 1
ATOM 3383 N N . ASP B 1 232 ? 40.422 61.033 29.775 1.00 39.78 230 ASP B N 1
ATOM 3384 C CA . ASP B 1 232 ? 41.589 61.890 29.640 1.00 41.86 230 ASP B CA 1
ATOM 3385 C C . ASP B 1 232 ? 41.240 63.362 29.732 1.00 40.74 230 ASP B C 1
ATOM 3386 O O . ASP B 1 232 ? 40.087 63.753 29.566 1.00 40.68 230 ASP B O 1
ATOM 3391 N N . ILE B 1 233 ? 42.252 64.173 30.019 1.00 41.83 231 ILE B N 1
ATOM 3392 C CA . ILE B 1 233 ? 42.086 65.615 30.110 1.00 41.57 231 ILE B CA 1
ATOM 3393 C C . ILE B 1 233 ? 43.285 66.298 29.467 1.00 41.68 231 ILE B C 1
ATOM 3394 O O . ILE B 1 233 ? 44.428 66.082 29.876 1.00 43.15 231 ILE B O 1
ATOM 3399 N N . VAL B 1 234 ? 43.017 67.117 28.453 1.00 40.97 232 VAL B N 1
ATOM 3400 C CA . VAL B 1 234 ? 44.077 67.815 27.734 1.00 42.11 232 VAL B CA 1
ATOM 3401 C C . VAL B 1 234 ? 44.275 69.237 28.237 1.00 42.54 232 VAL B C 1
ATOM 3402 O O . VAL B 1 234 ? 43.381 70.075 28.119 1.00 43.38 232 VAL B O 1
ATOM 3406 N N . PHE B 1 235 ? 45.449 69.496 28.807 1.00 42.42 233 PHE B N 1
ATOM 3407 C CA . PHE B 1 235 ? 45.776 70.822 29.315 1.00 44.02 233 PHE B CA 1
ATOM 3408 C C . PHE B 1 235 ? 46.559 71.584 28.246 1.00 46.12 233 PHE B C 1
ATOM 3409 O O . PHE B 1 235 ? 47.499 71.049 27.657 1.00 45.57 233 PHE B O 1
ATOM 3417 N N . GLU B 1 236 ? 46.168 72.831 28.000 1.00 48.79 234 GLU B N 1
ATOM 3418 C CA . GLU B 1 236 ? 46.844 73.662 27.010 1.00 51.01 234 GLU B CA 1
ATOM 3419 C C . GLU B 1 236 ? 47.294 74.982 27.614 1.00 52.38 234 GLU B C 1
ATOM 3420 O O . GLU B 1 236 ? 46.765 75.427 28.635 1.00 52.04 234 GLU B O 1
ATOM 3434 N N . LYS B 1 238 ? 47.559 78.966 27.397 1.00 51.72 236 LYS B N 1
ATOM 3435 C CA . LYS B 1 238 ? 46.888 80.087 26.767 1.00 52.04 236 LYS B CA 1
ATOM 3436 C C . LYS B 1 238 ? 47.816 80.636 25.680 1.00 51.76 236 LYS B C 1
ATOM 3437 O O . LYS B 1 238 ? 47.363 81.203 24.683 1.00 52.81 236 LYS B O 1
ATOM 3443 N N . LYS B 1 239 ? 49.118 80.428 25.889 1.00 52.76 237 LYS B N 1
ATOM 3444 C CA . LYS B 1 239 ? 50.183 80.860 24.987 1.00 52.74 237 LYS B CA 1
ATOM 3445 C C . LYS B 1 239 ? 50.254 80.004 23.725 1.00 53.55 237 LYS B C 1
ATOM 3446 O O . LYS B 1 239 ? 50.352 80.517 22.604 1.00 54.36 237 LYS B O 1
ATOM 3452 N N . SER B 1 240 ? 50.232 78.690 23.924 1.00 53.67 238 SER B N 1
ATOM 3453 C CA . SER B 1 240 ? 50.320 77.753 22.820 1.00 53.17 238 SER B CA 1
ATOM 3454 C C . SER B 1 240 ? 49.218 77.982 21.811 1.00 53.12 238 SER B C 1
ATOM 3455 O O . SER B 1 240 ? 49.371 77.666 20.629 1.00 54.75 238 SER B O 1
ATOM 3458 N N . ILE B 1 241 ? 48.083 78.484 22.287 1.00 51.82 239 ILE B N 1
ATOM 3459 C CA . ILE B 1 241 ? 46.975 78.807 21.402 1.00 50.83 239 ILE B CA 1
ATOM 3460 C C . ILE B 1 241 ? 47.341 80.259 21.088 1.00 51.99 239 ILE B C 1
ATOM 3461 O O . ILE B 1 241 ? 46.692 81.200 21.560 1.00 51.36 239 ILE B O 1
ATOM 3466 N N . ILE B 1 242 ? 48.433 80.395 20.331 1.00 52.42 240 ILE B N 1
ATOM 3467 C CA . ILE B 1 242 ? 49.038 81.660 19.903 1.00 52.90 240 ILE B CA 1
ATOM 3468 C C . ILE B 1 242 ? 48.442 82.987 20.418 1.00 54.46 240 ILE B C 1
ATOM 3469 O O . ILE B 1 242 ? 47.749 83.001 21.466 1.00 54.06 240 ILE B O 1
ATOM 3474 N N . GLN C 1 6 ? 21.154 49.644 -13.929 1.00 52.55 4 GLN C N 1
ATOM 3475 C CA . GLN C 1 6 ? 20.941 50.848 -14.785 1.00 52.76 4 GLN C CA 1
ATOM 3476 C C . GLN C 1 6 ? 21.076 52.140 -13.984 1.00 49.57 4 GLN C C 1
ATOM 3477 O O . GLN C 1 6 ? 20.460 52.297 -12.932 1.00 49.40 4 GLN C O 1
ATOM 3483 N N . LYS C 1 7 ? 21.878 53.065 -14.501 1.00 45.74 5 LYS C N 1
ATOM 3484 C CA . LYS C 1 7 ? 22.115 54.335 -13.833 1.00 42.14 5 LYS C CA 1
ATOM 3485 C C . LYS C 1 7 ? 20.923 55.282 -13.847 1.00 38.34 5 LYS C C 1
ATOM 3486 O O . LYS C 1 7 ? 20.399 55.637 -14.906 1.00 39.19 5 LYS C O 1
ATOM 3492 N N . GLY C 1 8 ? 20.505 55.693 -12.656 1.00 33.96 6 GLY C N 1
ATOM 3493 C CA . GLY C 1 8 ? 19.383 56.604 -12.542 1.00 29.21 6 GLY C CA 1
ATOM 3494 C C . GLY C 1 8 ? 19.788 58.063 -12.379 1.00 27.50 6 GLY C C 1
ATOM 3495 O O . GLY C 1 8 ? 20.762 58.535 -12.985 1.00 27.45 6 GLY C O 1
ATOM 3496 N N . LEU C 1 9 ? 19.039 58.771 -11.542 1.00 22.91 7 LEU C N 1
ATOM 3497 C CA . LEU C 1 9 ? 19.264 60.191 -11.288 1.00 23.64 7 LEU C CA 1
ATOM 3498 C C . LEU C 1 9 ? 20.360 60.505 -10.277 1.00 22.12 7 LEU C C 1
ATOM 3499 O O . LEU C 1 9 ? 20.515 59.810 -9.289 1.00 21.18 7 LEU C O 1
ATOM 3504 N N . ALA C 1 10 ? 21.100 61.576 -10.542 1.00 22.46 8 ALA C N 1
ATOM 3505 C CA . ALA C 1 10 ? 22.149 62.066 -9.650 1.00 23.34 8 ALA C CA 1
ATOM 3506 C C . ALA C 1 10 ? 21.879 63.565 -9.487 1.00 22.02 8 ALA C C 1
ATOM 3507 O O . ALA C 1 10 ? 22.103 64.357 -10.402 1.00 23.51 8 ALA C O 1
ATOM 3509 N N . ILE C 1 11 ? 21.383 63.941 -8.319 1.00 23.63 9 ILE C N 1
ATOM 3510 C CA . ILE C 1 11 ? 21.043 65.327 -8.019 1.00 20.69 9 ILE C CA 1
ATOM 3511 C C . ILE C 1 11 ? 22.249 66.035 -7.430 1.00 21.32 9 ILE C C 1
ATOM 3512 O O . ILE C 1 11 ? 22.816 65.575 -6.444 1.00 22.87 9 ILE C O 1
ATOM 3517 N N . ILE C 1 12 ? 22.637 67.147 -8.038 1.00 20.80 10 ILE C N 1
ATOM 3518 C CA . ILE C 1 12 ? 23.786 67.922 -7.582 1.00 22.36 10 ILE C CA 1
ATOM 3519 C C . ILE C 1 12 ? 23.379 69.360 -7.259 1.00 22.62 10 ILE C C 1
ATOM 3520 O O . ILE C 1 12 ? 22.852 70.061 -8.118 1.00 22.11 10 ILE C O 1
ATOM 3525 N N . THR C 1 13 ? 23.616 69.787 -6.021 1.00 23.14 11 THR C N 1
ATOM 3526 C CA . THR C 1 13 ? 23.309 71.152 -5.617 1.00 24.38 11 THR C CA 1
ATOM 3527 C C . THR C 1 13 ? 24.585 71.982 -5.837 1.00 25.92 11 THR C C 1
ATOM 3528 O O . THR C 1 13 ? 25.698 71.452 -5.764 1.00 27.21 11 THR C O 1
ATOM 3532 N N . GLY C 1 14 ? 24.424 73.275 -6.107 1.00 26.16 12 GLY C N 1
ATOM 3533 C CA . GLY C 1 14 ? 25.577 74.118 -6.381 1.00 23.68 12 GLY C CA 1
ATOM 3534 C C . GLY C 1 14 ? 26.175 73.617 -7.686 1.00 24.40 12 GLY C C 1
ATOM 3535 O O . GLY C 1 14 ? 27.379 73.662 -7.893 1.00 26.08 12 GLY C O 1
ATOM 3536 N N . ALA C 1 15 ? 25.314 73.157 -8.586 1.00 24.61 13 ALA C N 1
ATOM 3537 C CA . ALA C 1 15 ? 25.757 72.592 -9.855 1.00 24.01 13 ALA C CA 1
ATOM 3538 C C . ALA C 1 15 ? 26.142 73.576 -10.943 1.00 26.11 13 ALA C C 1
ATOM 3539 O O . ALA C 1 15 ? 26.723 73.171 -11.951 1.00 23.43 13 ALA C O 1
ATOM 3541 N N . SER C 1 16 ? 25.836 74.857 -10.744 1.00 25.59 14 SER C N 1
ATOM 3542 C CA . SER C 1 16 ? 26.137 75.867 -11.757 1.00 26.86 14 SER C CA 1
ATOM 3543 C C . SER C 1 16 ? 27.580 76.380 -11.746 1.00 29.04 14 SER C C 1
ATOM 3544 O O . SER C 1 16 ? 28.020 76.996 -12.715 1.00 27.76 14 SER C O 1
ATOM 3547 N N . GLN C 1 17 ? 28.307 76.116 -10.658 1.00 30.61 15 GLN C N 1
ATOM 3548 C CA . GLN C 1 17 ? 29.684 76.583 -10.514 1.00 32.50 15 GLN C CA 1
ATOM 3549 C C . GLN C 1 17 ? 30.599 75.623 -9.754 1.00 30.84 15 GLN C C 1
ATOM 3550 O O . GLN C 1 17 ? 30.172 74.591 -9.244 1.00 30.82 15 GLN C O 1
ATOM 3556 N N . GLY C 1 18 ? 31.867 76.019 -9.680 1.00 30.14 16 GLY C N 1
ATOM 3557 C CA . GLY C 1 18 ? 32.889 75.276 -8.970 1.00 27.34 16 GLY C CA 1
ATOM 3558 C C . GLY C 1 18 ? 32.848 73.761 -8.926 1.00 25.76 16 GLY C C 1
ATOM 3559 O O . GLY C 1 18 ? 32.701 73.105 -9.949 1.00 25.56 16 GLY C O 1
ATOM 3560 N N . ILE C 1 19 ? 32.988 73.218 -7.721 1.00 26.34 17 ILE C N 1
ATOM 3561 C CA . ILE C 1 19 ? 33.029 71.773 -7.505 1.00 27.91 17 ILE C CA 1
ATOM 3562 C C . ILE C 1 19 ? 31.795 71.054 -8.023 1.00 26.44 17 ILE C C 1
ATOM 3563 O O . ILE C 1 19 ? 31.899 69.985 -8.629 1.00 25.33 17 ILE C O 1
ATOM 3568 N N . GLY C 1 20 ? 30.636 71.660 -7.781 1.00 25.39 18 GLY C N 1
ATOM 3569 C CA . GLY C 1 20 ? 29.381 71.086 -8.209 1.00 24.41 18 GLY C CA 1
ATOM 3570 C C . GLY C 1 20 ? 29.314 70.864 -9.702 1.00 22.73 18 GLY C C 1
ATOM 3571 O O . GLY C 1 20 ? 28.929 69.794 -10.161 1.00 20.33 18 GLY C O 1
ATOM 3572 N N . ALA C 1 21 ? 29.695 71.883 -10.461 1.00 22.11 19 ALA C N 1
ATOM 3573 C CA . ALA C 1 21 ? 29.678 71.795 -11.916 1.00 24.74 19 ALA C CA 1
ATOM 3574 C C . ALA C 1 21 ? 30.615 70.688 -12.420 1.00 23.50 19 ALA C C 1
ATOM 3575 O O . ALA C 1 21 ? 30.316 70.021 -13.405 1.00 25.58 19 ALA C O 1
ATOM 3577 N N . VAL C 1 22 ? 31.731 70.498 -11.726 1.00 24.00 20 VAL C N 1
ATOM 3578 C CA . VAL C 1 22 ? 32.716 69.482 -12.091 1.00 25.55 20 VAL C CA 1
ATOM 3579 C C . VAL C 1 22 ? 32.170 68.067 -11.861 1.00 25.80 20 VAL C C 1
ATOM 3580 O O . VAL C 1 22 ? 32.175 67.230 -12.762 1.00 23.21 20 VAL C O 1
ATOM 3584 N N . ILE C 1 23 ? 31.697 67.812 -10.648 1.00 25.86 21 ILE C N 1
ATOM 3585 C CA . ILE C 1 23 ? 31.143 66.506 -10.308 1.00 24.84 21 ILE C CA 1
ATOM 3586 C C . ILE C 1 23 ? 29.947 66.180 -11.199 1.00 25.86 21 ILE C C 1
ATOM 3587 O O . ILE C 1 23 ? 29.806 65.047 -11.664 1.00 25.79 21 ILE C O 1
ATOM 3592 N N . ALA C 1 24 ? 29.101 67.180 -11.448 1.00 25.95 22 ALA C N 1
ATOM 3593 C CA . ALA C 1 24 ? 27.911 66.995 -12.288 1.00 27.51 22 ALA C CA 1
ATOM 3594 C C . ALA C 1 24 ? 28.286 66.585 -13.709 1.00 27.00 22 ALA C C 1
ATOM 3595 O O . ALA C 1 24 ? 27.713 65.642 -14.272 1.00 25.82 22 ALA C O 1
ATOM 3597 N N . ALA C 1 25 ? 29.236 67.304 -14.296 1.00 25.15 23 ALA C N 1
ATOM 3598 C CA . ALA C 1 25 ? 29.679 66.986 -15.648 1.00 25.93 23 ALA C CA 1
ATOM 3599 C C . ALA C 1 25 ? 30.273 65.577 -15.654 1.00 25.89 23 ALA C C 1
ATOM 3600 O O . ALA C 1 25 ? 30.060 64.818 -16.586 1.00 28.05 23 ALA C O 1
ATOM 3602 N N . GLY C 1 26 ? 31.002 65.231 -14.596 1.00 26.15 24 GLY C N 1
ATOM 3603 C CA . GLY C 1 26 ? 31.622 63.917 -14.505 1.00 24.90 24 GLY C CA 1
ATOM 3604 C C . GLY C 1 26 ? 30.654 62.746 -14.378 1.00 25.72 24 GLY C C 1
ATOM 3605 O O . GLY C 1 26 ? 30.820 61.719 -15.039 1.00 24.59 24 GLY C O 1
ATOM 3606 N N . LEU C 1 27 ? 29.641 62.887 -13.528 1.00 25.89 25 LEU C N 1
ATOM 3607 C CA . LEU C 1 27 ? 28.669 61.818 -13.348 1.00 23.26 25 LEU C CA 1
ATOM 3608 C C . LEU C 1 27 ? 27.822 61.661 -14.597 1.00 24.58 25 LEU C C 1
ATOM 3609 O O . LEU C 1 27 ? 27.396 60.549 -14.932 1.00 26.01 25 LEU C O 1
ATOM 3614 N N . ALA C 1 28 ? 27.588 62.770 -15.291 1.00 23.74 26 ALA C N 1
ATOM 3615 C CA . ALA C 1 28 ? 26.827 62.740 -16.525 1.00 24.02 26 ALA C CA 1
ATOM 3616 C C . ALA C 1 28 ? 27.650 61.918 -17.515 1.00 24.45 26 ALA C C 1
ATOM 3617 O O . ALA C 1 28 ? 27.133 61.033 -18.178 1.00 26.08 26 ALA C O 1
ATOM 3619 N N . THR C 1 29 ? 28.936 62.219 -17.623 1.00 26.66 27 THR C N 1
ATOM 3620 C CA . THR C 1 29 ? 29.786 61.450 -18.520 1.00 28.72 27 THR C CA 1
ATOM 3621 C C . THR C 1 29 ? 29.723 59.953 -18.142 1.00 29.64 27 THR C C 1
ATOM 3622 O O . THR C 1 29 ? 29.649 59.097 -19.024 1.00 29.24 27 THR C O 1
ATOM 3626 N N . ASP C 1 30 ? 29.721 59.651 -16.839 1.00 28.84 28 ASP C N 1
ATOM 3627 C CA . ASP C 1 30 ? 29.650 58.267 -16.358 1.00 28.09 28 ASP C CA 1
ATOM 3628 C C . ASP C 1 30 ? 28.327 57.558 -16.682 1.00 28.00 28 ASP C C 1
ATOM 3629 O O . ASP C 1 30 ? 28.238 56.336 -16.561 1.00 26.87 28 ASP C O 1
ATOM 3634 N N . GLY C 1 31 ? 27.301 58.316 -17.069 1.00 25.70 29 GLY C N 1
ATOM 3635 C CA . GLY C 1 31 ? 26.035 57.695 -17.423 1.00 25.98 29 GLY C CA 1
ATOM 3636 C C . GLY C 1 31 ? 24.782 58.013 -16.618 1.00 25.69 29 GLY C C 1
ATOM 3637 O O . GLY C 1 31 ? 23.708 57.496 -16.926 1.00 27.65 29 GLY C O 1
ATOM 3638 N N . TYR C 1 32 ? 24.905 58.834 -15.586 1.00 24.57 30 TYR C N 1
ATOM 3639 C CA . TYR C 1 32 ? 23.751 59.201 -14.775 1.00 24.19 30 TYR C CA 1
ATOM 3640 C C . TYR C 1 32 ? 23.004 60.335 -15.456 1.00 24.81 30 TYR C C 1
ATOM 3641 O O . TYR C 1 32 ? 23.553 61.022 -16.321 1.00 26.34 30 TYR C O 1
ATOM 3650 N N . ARG C 1 33 ? 21.744 60.519 -15.085 1.00 25.06 31 ARG C N 1
ATOM 3651 C CA . ARG C 1 33 ? 20.978 61.631 -15.611 1.00 25.59 31 ARG C CA 1
ATOM 3652 C C . ARG C 1 33 ? 21.111 62.626 -14.460 1.00 25.15 31 ARG C C 1
ATOM 3653 O O . ARG C 1 33 ? 20.467 62.481 -13.421 1.00 26.72 31 ARG C O 1
ATOM 3661 N N . VAL C 1 34 ? 21.972 63.620 -14.629 1.00 24.63 32 VAL C N 1
ATOM 3662 C CA . VAL C 1 34 ? 22.181 64.588 -13.574 1.00 22.97 32 VAL C CA 1
ATOM 3663 C C . VAL C 1 34 ? 21.101 65.667 -13.498 1.00 24.91 32 VAL C C 1
ATOM 3664 O O . VAL C 1 34 ? 20.600 66.131 -14.522 1.00 25.63 32 VAL C O 1
ATOM 3668 N N . VAL C 1 35 ? 20.728 66.019 -12.271 1.00 22.57 33 VAL C N 1
ATOM 3669 C CA . VAL C 1 35 ? 19.758 67.072 -11.994 1.00 22.56 33 VAL C CA 1
ATOM 3670 C C . VAL C 1 35 ? 20.595 68.210 -11.434 1.00 22.75 33 VAL C C 1
ATOM 3671 O O . VAL C 1 35 ? 21.175 68.094 -10.340 1.00 23.11 33 VAL C O 1
ATOM 3675 N N . LEU C 1 36 ? 20.654 69.298 -12.191 1.00 24.28 34 LEU C N 1
ATOM 3676 C CA . LEU C 1 36 ? 21.453 70.468 -11.844 1.00 24.89 34 LEU C CA 1
ATOM 3677 C C . LEU C 1 36 ? 20.690 71.506 -11.017 1.00 25.30 34 LEU C C 1
ATOM 3678 O O . LEU C 1 36 ? 19.823 72.215 -11.529 1.00 26.10 34 LEU C O 1
ATOM 3683 N N . ILE C 1 37 ? 21.025 71.613 -9.738 1.00 24.02 35 ILE C N 1
ATOM 3684 C CA . ILE C 1 37 ? 20.337 72.575 -8.888 1.00 23.46 35 ILE C CA 1
ATOM 3685 C C . ILE C 1 37 ? 21.228 73.764 -8.539 1.00 24.96 35 ILE C C 1
ATOM 3686 O O . ILE C 1 37 ? 22.395 73.605 -8.195 1.00 24.98 35 ILE C O 1
ATOM 3691 N N . ALA C 1 38 ? 20.654 74.954 -8.653 1.00 24.72 36 ALA C N 1
ATOM 3692 C CA . ALA C 1 38 ? 21.322 76.215 -8.344 1.00 27.15 36 ALA C CA 1
ATOM 3693 C C . ALA C 1 38 ? 20.259 77.301 -8.511 1.00 28.65 36 ALA C C 1
ATOM 3694 O O . ALA C 1 38 ? 19.196 77.043 -9.062 1.00 29.11 36 ALA C O 1
ATOM 3696 N N . ARG C 1 39 ? 20.544 78.508 -8.039 1.00 31.32 37 ARG C N 1
ATOM 3697 C CA . ARG C 1 39 ? 19.591 79.607 -8.145 1.00 33.01 37 ARG C CA 1
ATOM 3698 C C . ARG C 1 39 ? 19.405 80.138 -9.567 1.00 33.63 37 ARG C C 1
ATOM 3699 O O . ARG C 1 39 ? 18.282 80.378 -10.003 1.00 34.26 37 ARG C O 1
ATOM 3707 N N . SER C 1 40 ? 20.503 80.299 -10.294 1.00 33.19 38 SER C N 1
ATOM 3708 C CA . SER C 1 40 ? 20.447 80.828 -11.648 1.00 34.07 38 SER C CA 1
ATOM 3709 C C . SER C 1 40 ? 20.146 79.834 -12.765 1.00 33.81 38 SER C C 1
ATOM 3710 O O . SER C 1 40 ? 20.969 78.987 -13.104 1.00 32.28 38 SER C O 1
ATOM 3713 N N . LYS C 1 41 ? 18.963 79.968 -13.347 1.00 33.81 39 LYS C N 1
ATOM 3714 C CA . LYS C 1 41 ? 18.540 79.127 -14.457 1.00 36.34 39 LYS C CA 1
ATOM 3715 C C . LYS C 1 41 ? 19.543 79.305 -15.600 1.00 37.96 39 LYS C C 1
ATOM 3716 O O . LYS C 1 41 ? 19.962 78.336 -16.228 1.00 39.48 39 LYS C O 1
ATOM 3722 N N . GLN C 1 42 ? 19.955 80.548 -15.833 1.00 38.62 40 GLN C N 1
ATOM 3723 C CA . GLN C 1 42 ? 20.907 80.883 -16.893 1.00 39.77 40 GLN C CA 1
ATOM 3724 C C . GLN C 1 42 ? 22.247 80.153 -16.781 1.00 37.12 40 GLN C C 1
ATOM 3725 O O . GLN C 1 42 ? 22.720 79.539 -17.744 1.00 35.21 40 GLN C O 1
ATOM 3731 N N . ASN C 1 43 ? 22.864 80.239 -15.609 1.00 33.89 41 ASN C N 1
ATOM 3732 C CA . ASN C 1 43 ? 24.151 79.601 -15.393 1.00 32.20 41 ASN C CA 1
ATOM 3733 C C . ASN C 1 43 ? 24.045 78.074 -15.370 1.00 31.90 41 ASN C C 1
ATOM 3734 O O . ASN C 1 43 ? 25.014 77.377 -15.672 1.00 31.34 41 ASN C O 1
ATOM 3739 N N . LEU C 1 44 ? 22.873 77.554 -15.023 1.00 30.09 42 LEU C N 1
ATOM 3740 C CA . LEU C 1 44 ? 22.684 76.109 -15.012 1.00 31.05 42 LEU C CA 1
ATOM 3741 C C . LEU C 1 44 ? 22.624 75.626 -16.463 1.00 33.52 42 LEU C C 1
ATOM 3742 O O . LEU C 1 44 ? 23.266 74.638 -16.831 1.00 32.80 42 LEU C O 1
ATOM 3747 N N . GLU C 1 45 ? 21.872 76.340 -17.294 1.00 34.39 43 GLU C N 1
ATOM 3748 C CA . GLU C 1 45 ? 21.743 75.967 -18.694 1.00 37.43 43 GLU C CA 1
ATOM 3749 C C . GLU C 1 45 ? 23.107 75.865 -19.352 1.00 37.42 43 GLU C C 1
ATOM 3750 O O . GLU C 1 45 ? 23.294 75.098 -20.287 1.00 38.24 43 GLU C O 1
ATOM 3756 N N . LYS C 1 46 ? 24.064 76.625 -18.839 1.00 38.60 44 LYS C N 1
ATOM 3757 C CA . LYS C 1 46 ? 25.421 76.620 -19.374 1.00 39.69 44 LYS C CA 1
ATOM 3758 C C . LYS C 1 46 ? 26.151 75.320 -19.040 1.00 38.36 44 LYS C C 1
ATOM 3759 O O . LYS C 1 46 ? 26.869 74.779 -19.877 1.00 41.20 44 LYS C O 1
ATOM 3765 N N . VAL C 1 47 ? 25.981 74.822 -17.819 1.00 35.65 45 VAL C N 1
ATOM 3766 C CA . VAL C 1 47 ? 26.622 73.569 -17.433 1.00 33.03 45 VAL C CA 1
ATOM 3767 C C . VAL C 1 47 ? 25.975 72.476 -18.271 1.00 34.08 45 VAL C C 1
ATOM 3768 O O . VAL C 1 47 ? 26.638 71.564 -18.758 1.00 33.08 45 VAL C O 1
ATOM 3772 N N . HIS C 1 48 ? 24.665 72.594 -18.437 1.00 33.39 46 HIS C N 1
ATOM 3773 C CA . HIS C 1 48 ? 23.887 71.658 -19.229 1.00 35.05 46 HIS C CA 1
ATOM 3774 C C . HIS C 1 48 ? 24.411 71.641 -20.667 1.00 37.88 46 HIS C C 1
ATOM 3775 O O . HIS C 1 48 ? 24.644 70.570 -21.241 1.00 35.47 46 HIS C O 1
ATOM 3782 N N . ASP C 1 49 ? 24.598 72.831 -21.236 1.00 38.98 47 ASP C N 1
ATOM 3783 C CA . ASP C 1 49 ? 25.088 72.967 -22.611 1.00 43.39 47 ASP C CA 1
ATOM 3784 C C . ASP C 1 49 ? 26.470 72.361 -22.774 1.00 44.81 47 ASP C C 1
ATOM 3785 O O . ASP C 1 49 ? 26.729 71.638 -23.731 1.00 46.76 47 ASP C O 1
ATOM 3790 N N . GLU C 1 50 ? 27.348 72.664 -21.829 1.00 46.30 48 GLU C N 1
ATOM 3791 C CA . GLU C 1 50 ? 28.712 72.170 -21.843 1.00 48.71 48 GLU C CA 1
ATOM 3792 C C . GLU C 1 50 ? 28.727 70.638 -21.853 1.00 48.04 48 GLU C C 1
ATOM 3793 O O . GLU C 1 50 ? 29.518 70.024 -22.568 1.00 47.36 48 GLU C O 1
ATOM 3799 N N . ILE C 1 51 ? 27.839 70.030 -21.069 1.00 46.71 49 ILE C N 1
ATOM 3800 C CA . ILE C 1 51 ? 27.752 68.576 -20.984 1.00 44.87 49 ILE C CA 1
ATOM 3801 C C . ILE C 1 51 ? 27.314 67.936 -22.302 1.00 46.80 49 ILE C C 1
ATOM 3802 O O . ILE C 1 51 ? 27.992 67.044 -22.803 1.00 47.28 49 ILE C O 1
ATOM 3815 N N . ARG C 1 53 ? 27.381 69.087 -25.286 1.00 55.26 51 ARG C N 1
ATOM 3816 C CA . ARG C 1 53 ? 28.468 69.381 -26.204 1.00 58.10 51 ARG C CA 1
ATOM 3817 C C . ARG C 1 53 ? 29.676 68.460 -26.045 1.00 58.96 51 ARG C C 1
ATOM 3818 O O . ARG C 1 53 ? 30.244 67.997 -27.032 1.00 59.36 51 ARG C O 1
ATOM 3826 N N . SER C 1 54 ? 30.064 68.197 -24.800 1.00 59.45 52 SER C N 1
ATOM 3827 C CA . SER C 1 54 ? 31.230 67.367 -24.511 1.00 59.77 52 SER C CA 1
ATOM 3828 C C . SER C 1 54 ? 30.987 65.863 -24.510 1.00 59.73 52 SER C C 1
ATOM 3829 O O . SER C 1 54 ? 31.934 65.086 -24.429 1.00 60.04 52 SER C O 1
ATOM 3832 N N . ASN C 1 55 ? 29.729 65.447 -24.599 1.00 60.09 53 ASN C N 1
ATOM 3833 C CA . ASN C 1 55 ? 29.413 64.023 -24.578 1.00 60.78 53 ASN C CA 1
ATOM 3834 C C . ASN C 1 55 ? 28.579 63.571 -25.764 1.00 61.92 53 ASN C C 1
ATOM 3835 O O . ASN C 1 55 ? 27.587 64.209 -26.127 1.00 62.32 53 ASN C O 1
ATOM 3840 N N . LYS C 1 56 ? 28.987 62.455 -26.357 1.00 62.59 54 LYS C N 1
ATOM 3841 C CA . LYS C 1 56 ? 28.286 61.895 -27.501 1.00 62.89 54 LYS C CA 1
ATOM 3842 C C . LYS C 1 56 ? 26.947 61.318 -27.061 1.00 63.14 54 LYS C C 1
ATOM 3843 O O . LYS C 1 56 ? 25.898 61.654 -27.611 1.00 63.55 54 LYS C O 1
ATOM 3849 N N . HIS C 1 57 ? 26.988 60.447 -26.062 1.00 62.31 55 HIS C N 1
ATOM 3850 C CA . HIS C 1 57 ? 25.774 59.831 -25.553 1.00 61.65 55 HIS C CA 1
ATOM 3851 C C . HIS C 1 57 ? 25.607 60.046 -24.053 1.00 58.84 55 HIS C C 1
ATOM 3852 O O . HIS C 1 57 ? 26.260 59.387 -23.249 1.00 59.50 55 HIS C O 1
ATOM 3859 N N . VAL C 1 58 ? 24.750 60.984 -23.676 1.00 55.22 56 VAL C N 1
ATOM 3860 C CA . VAL C 1 58 ? 24.483 61.230 -22.269 1.00 52.18 56 VAL C CA 1
ATOM 3861 C C . VAL C 1 58 ? 23.038 61.603 -22.111 1.00 49.84 56 VAL C C 1
ATOM 3862 O O . VAL C 1 58 ? 22.469 62.278 -22.964 1.00 49.65 56 VAL C O 1
ATOM 3866 N N . GLN C 1 59 ? 22.441 61.142 -21.021 1.00 47.51 57 GLN C N 1
ATOM 3867 C CA . GLN C 1 59 ? 21.062 61.473 -20.731 1.00 45.14 57 GLN C CA 1
ATOM 3868 C C . GLN C 1 59 ? 21.095 62.983 -20.505 1.00 43.53 57 GLN C C 1
ATOM 3869 O O . GLN C 1 59 ? 21.943 63.490 -19.770 1.00 43.84 57 GLN C O 1
ATOM 3875 N N . GLU C 1 60 ? 20.201 63.703 -21.167 1.00 41.62 58 GLU C N 1
ATOM 3876 C CA . GLU C 1 60 ? 20.163 65.152 -21.045 1.00 40.34 58 GLU C CA 1
ATOM 3877 C C . GLU C 1 60 ? 19.978 65.626 -19.612 1.00 37.17 58 GLU C C 1
ATOM 3878 O O . GLU C 1 60 ? 18.979 65.305 -18.964 1.00 36.10 58 GLU C O 1
ATOM 3884 N N . PRO C 1 61 ? 20.941 66.406 -19.101 1.00 34.10 59 PRO C N 1
ATOM 3885 C CA . PRO C 1 61 ? 20.819 66.903 -17.733 1.00 31.75 59 PRO C CA 1
ATOM 3886 C C . PRO C 1 61 ? 19.511 67.658 -17.570 1.00 31.03 59 PRO C C 1
ATOM 3887 O O . PRO C 1 61 ? 19.002 68.269 -18.518 1.00 30.68 59 PRO C O 1
ATOM 3891 N N . ILE C 1 62 ? 18.966 67.599 -16.367 1.00 27.74 60 ILE C N 1
ATOM 3892 C CA . ILE C 1 62 ? 17.737 68.294 -16.041 1.00 27.63 60 ILE C CA 1
ATOM 3893 C C . ILE C 1 62 ? 18.124 69.583 -15.309 1.00 27.46 60 ILE C C 1
ATOM 3894 O O . ILE C 1 62 ? 18.775 69.546 -14.260 1.00 27.50 60 ILE C O 1
ATOM 3899 N N . VAL C 1 63 ? 17.750 70.715 -15.884 1.00 27.45 61 VAL C N 1
ATOM 3900 C CA . VAL C 1 63 ? 18.048 72.018 -15.300 1.00 27.04 61 VAL C CA 1
ATOM 3901 C C . VAL C 1 63 ? 16.982 72.387 -14.298 1.00 27.80 61 VAL C C 1
ATOM 3902 O O . VAL C 1 63 ? 15.842 72.602 -14.679 1.00 28.98 61 VAL C O 1
ATOM 3906 N N . LEU C 1 64 ? 17.353 72.478 -13.023 1.00 27.87 62 LEU C N 1
ATOM 3907 C CA . LEU C 1 64 ? 16.388 72.816 -11.978 1.00 27.39 62 LEU C CA 1
ATOM 3908 C C . LEU C 1 64 ? 16.702 74.100 -11.226 1.00 29.19 62 LEU C C 1
ATOM 3909 O O . LEU C 1 64 ? 17.295 74.075 -10.152 1.00 29.99 62 LEU C O 1
ATOM 3914 N N . PRO C 1 65 ? 16.306 75.251 -11.789 1.00 30.87 63 PRO C N 1
ATOM 3915 C CA . PRO C 1 65 ? 16.570 76.523 -11.113 1.00 31.04 63 PRO C CA 1
ATOM 3916 C C . PRO C 1 65 ? 15.796 76.423 -9.811 1.00 33.31 63 PRO C C 1
ATOM 3917 O O . PRO C 1 65 ? 14.592 76.185 -9.817 1.00 33.06 63 PRO C O 1
ATOM 3921 N N . LEU C 1 66 ? 16.474 76.591 -8.690 1.00 34.13 64 LEU C N 1
ATOM 3922 C CA . LEU C 1 66 ? 15.776 76.462 -7.433 1.00 35.13 64 LEU C CA 1
ATOM 3923 C C . LEU C 1 66 ? 16.563 77.048 -6.296 1.00 37.43 64 LEU C C 1
ATOM 3924 O O . LEU C 1 66 ? 17.786 77.011 -6.301 1.00 38.43 64 LEU C O 1
ATOM 3929 N N . ASP C 1 67 ? 15.856 77.627 -5.338 1.00 38.74 65 ASP C N 1
ATOM 3930 C CA . ASP C 1 67 ? 16.505 78.140 -4.143 1.00 40.56 65 ASP C CA 1
ATOM 3931 C C . ASP C 1 67 ? 16.150 77.095 -3.089 1.00 39.24 65 ASP C C 1
ATOM 3932 O O . ASP C 1 67 ? 15.008 77.051 -2.621 1.00 38.20 65 ASP C O 1
ATOM 3937 N N . ILE C 1 68 ? 17.113 76.242 -2.736 1.00 39.63 66 ILE C N 1
ATOM 3938 C CA . ILE C 1 68 ? 16.865 75.180 -1.762 1.00 40.16 66 ILE C CA 1
ATOM 3939 C C . ILE C 1 68 ? 16.305 75.691 -0.438 1.00 40.01 66 ILE C C 1
ATOM 3940 O O . ILE C 1 68 ? 15.799 74.908 0.364 1.00 40.40 66 ILE C O 1
ATOM 3945 N N . THR C 1 69 ? 16.371 77.007 -0.226 1.00 40.91 67 THR C N 1
ATOM 3946 C CA . THR C 1 69 ? 15.825 77.628 0.983 1.00 39.94 67 THR C CA 1
ATOM 3947 C C . THR C 1 69 ? 14.315 77.416 0.995 1.00 37.60 67 THR C C 1
ATOM 3948 O O . THR C 1 69 ? 13.707 77.276 2.053 1.00 37.53 67 THR C O 1
ATOM 3952 N N . ASP C 1 70 ? 13.711 77.408 -0.190 1.00 35.26 68 ASP C N 1
ATOM 3953 C CA . ASP C 1 70 ? 12.281 77.150 -0.312 1.00 33.37 68 ASP C CA 1
ATOM 3954 C C . ASP C 1 70 ? 12.150 75.622 -0.307 1.00 33.45 68 ASP C C 1
ATOM 3955 O O . ASP C 1 70 ? 12.043 74.989 -1.365 1.00 29.41 68 ASP C O 1
ATOM 3960 N N . CYS C 1 71 ? 12.165 75.038 0.890 1.00 31.73 69 CYS C N 1
ATOM 3961 C CA . CYS C 1 71 ? 12.091 73.593 1.038 1.00 34.23 69 CYS C CA 1
ATOM 3962 C C . CYS C 1 71 ? 10.809 73.000 0.476 1.00 32.66 69 CYS C C 1
ATOM 3963 O O . CYS C 1 71 ? 10.802 71.872 0.001 1.00 31.25 69 CYS C O 1
ATOM 3966 N N . THR C 1 72 ? 9.721 73.758 0.511 1.00 32.53 70 THR C N 1
ATOM 3967 C CA . THR C 1 72 ? 8.464 73.257 -0.026 1.00 33.55 70 THR C CA 1
ATOM 3968 C C . THR C 1 72 ? 8.546 73.088 -1.544 1.00 33.45 70 THR C C 1
ATOM 3969 O O . THR C 1 72 ? 8.094 72.081 -2.091 1.00 34.32 70 THR C O 1
ATOM 3973 N N . LYS C 1 73 ? 9.126 74.065 -2.226 1.00 31.69 71 LYS C N 1
ATOM 3974 C CA . LYS C 1 73 ? 9.245 73.971 -3.677 1.00 33.23 71 LYS C CA 1
ATOM 3975 C C . LYS C 1 73 ? 10.243 72.877 -4.064 1.00 31.07 71 LYS C C 1
ATOM 3976 O O . LYS C 1 73 ? 10.037 72.140 -5.032 1.00 29.23 71 LYS C O 1
ATOM 3982 N N . ALA C 1 74 ? 11.316 72.773 -3.289 1.00 28.54 72 ALA C N 1
ATOM 3983 C CA . ALA C 1 74 ? 12.350 71.767 -3.525 1.00 27.02 72 ALA C CA 1
ATOM 3984 C C . ALA C 1 74 ? 11.756 70.356 -3.436 1.00 26.00 72 ALA C C 1
ATOM 3985 O O . ALA C 1 74 ? 12.006 69.521 -4.296 1.00 24.07 72 ALA C O 1
ATOM 3987 N N . ASP C 1 75 ? 10.972 70.098 -2.391 1.00 26.23 73 ASP C N 1
ATOM 3988 C CA . ASP C 1 75 ? 10.342 68.792 -2.211 1.00 27.46 73 ASP C CA 1
ATOM 3989 C C . ASP C 1 75 ? 9.422 68.434 -3.394 1.00 29.50 73 ASP C C 1
ATOM 3990 O O . ASP C 1 75 ? 9.487 67.327 -3.920 1.00 29.11 73 ASP C O 1
ATOM 3995 N N . THR C 1 76 ? 8.569 69.372 -3.806 1.00 29.07 74 THR C N 1
ATOM 3996 C CA . THR C 1 76 ? 7.658 69.141 -4.927 1.00 31.98 74 THR C CA 1
ATOM 3997 C C . THR C 1 76 ? 8.411 68.859 -6.225 1.00 30.54 74 THR C C 1
ATOM 3998 O O . THR C 1 76 ? 8.143 67.871 -6.912 1.00 31.52 74 THR C O 1
ATOM 4002 N N . GLU C 1 77 ? 9.343 69.738 -6.565 1.00 29.30 75 GLU C N 1
ATOM 4003 C CA . GLU C 1 77 ? 10.111 69.588 -7.799 1.00 30.08 75 GLU C CA 1
ATOM 4004 C C . GLU C 1 77 ? 10.850 68.248 -7.876 1.00 26.99 75 GLU C C 1
ATOM 4005 O O . GLU C 1 77 ? 10.736 67.515 -8.874 1.00 25.18 75 GLU C O 1
ATOM 4011 N N . ILE C 1 78 ? 11.603 67.933 -6.822 1.00 22.79 76 ILE C N 1
ATOM 4012 C CA . ILE C 1 78 ? 12.368 66.700 -6.803 1.00 21.12 76 ILE C CA 1
ATOM 4013 C C . ILE C 1 78 ? 11.480 65.468 -6.880 1.00 21.99 76 ILE C C 1
ATOM 4014 O O . ILE C 1 78 ? 11.776 64.543 -7.621 1.00 20.69 76 ILE C O 1
ATOM 4019 N N . LYS C 1 79 ? 10.383 65.460 -6.134 1.00 23.40 77 LYS C N 1
ATOM 4020 C CA . LYS C 1 79 ? 9.478 64.329 -6.197 1.00 23.91 77 LYS C CA 1
ATOM 4021 C C . LYS C 1 79 ? 8.858 64.223 -7.604 1.00 25.11 77 LYS C C 1
ATOM 4022 O O . LYS C 1 79 ? 8.648 63.118 -8.087 1.00 24.25 77 LYS C O 1
ATOM 4028 N N . ASP C 1 80 ? 8.590 65.357 -8.262 1.00 25.66 78 ASP C N 1
ATOM 4029 C CA . ASP C 1 80 ? 8.055 65.325 -9.643 1.00 27.22 78 ASP C CA 1
ATOM 4030 C C . ASP C 1 80 ? 9.108 64.643 -10.546 1.00 27.31 78 ASP C C 1
ATOM 4031 O O . ASP C 1 80 ? 8.800 63.732 -11.324 1.00 28.56 78 ASP C O 1
ATOM 4036 N N . ILE C 1 81 ? 10.356 65.099 -10.447 1.00 26.91 79 ILE C N 1
ATOM 4037 C CA . ILE C 1 81 ? 11.425 64.517 -11.245 1.00 24.67 79 ILE C CA 1
ATOM 4038 C C . ILE C 1 81 ? 11.518 63.005 -10.984 1.00 26.66 79 ILE C C 1
ATOM 4039 O O . ILE C 1 81 ? 11.619 62.216 -11.918 1.00 25.68 79 ILE C O 1
ATOM 4044 N N . HIS C 1 82 ? 11.443 62.599 -9.724 1.00 25.51 80 HIS C N 1
ATOM 4045 C CA . HIS C 1 82 ? 11.501 61.176 -9.375 1.00 26.40 80 HIS C CA 1
ATOM 4046 C C . HIS C 1 82 ? 10.353 60.380 -10.033 1.00 28.95 80 HIS C C 1
ATOM 4047 O O . HIS C 1 82 ? 10.557 59.274 -10.540 1.00 28.49 80 HIS C O 1
ATOM 4054 N N . GLN C 1 83 ? 9.153 60.952 -10.023 1.00 30.98 81 GLN C N 1
ATOM 4055 C CA . GLN C 1 83 ? 7.985 60.304 -10.614 1.00 32.97 81 GLN C CA 1
ATOM 4056 C C . GLN C 1 83 ? 8.135 60.139 -12.124 1.00 33.65 81 GLN C C 1
ATOM 4057 O O . GLN C 1 83 ? 7.743 59.124 -12.700 1.00 34.45 81 GLN C O 1
ATOM 4063 N N . LYS C 1 84 ? 8.723 61.147 -12.752 1.00 32.10 82 LYS C N 1
ATOM 4064 C CA . LYS C 1 84 ? 8.920 61.168 -14.194 1.00 31.70 82 LYS C CA 1
ATOM 4065 C C . LYS C 1 84 ? 10.112 60.364 -14.713 1.00 31.21 82 LYS C C 1
ATOM 4066 O O . LYS C 1 84 ? 9.994 59.635 -15.702 1.00 29.60 82 LYS C O 1
ATOM 4072 N N . TYR C 1 85 ? 11.253 60.483 -14.040 1.00 28.69 83 TYR C N 1
ATOM 4073 C CA . TYR C 1 85 ? 12.463 59.818 -14.491 1.00 28.61 83 TYR C CA 1
ATOM 4074 C C . TYR C 1 85 ? 12.905 58.545 -13.764 1.00 29.41 83 TYR C C 1
ATOM 4075 O O . TYR C 1 85 ? 13.823 57.850 -14.216 1.00 30.67 83 TYR C O 1
ATOM 4084 N N . GLY C 1 86 ? 12.270 58.237 -12.643 1.00 27.81 84 GLY C N 1
ATOM 4085 C CA . GLY C 1 86 ? 12.626 57.024 -11.941 1.00 26.11 84 GLY C CA 1
ATOM 4086 C C . GLY C 1 86 ? 13.561 57.177 -10.760 1.00 25.63 84 GLY C C 1
ATOM 4087 O O . GLY C 1 86 ? 13.624 58.231 -10.119 1.00 25.61 84 GLY C O 1
ATOM 4088 N N . ALA C 1 87 ? 14.304 56.108 -10.493 1.00 22.19 85 ALA C N 1
ATOM 4089 C CA . ALA C 1 87 ? 15.228 56.034 -9.370 1.00 23.54 85 ALA C CA 1
ATOM 4090 C C . ALA C 1 87 ? 16.290 57.122 -9.221 1.00 23.53 85 ALA C C 1
ATOM 4091 O O . ALA C 1 87 ? 16.900 57.576 -10.193 1.00 24.86 85 ALA C O 1
ATOM 4093 N N . VAL C 1 88 ? 16.505 57.526 -7.971 1.00 23.99 86 VAL C N 1
ATOM 4094 C CA . VAL C 1 88 ? 17.505 58.534 -7.628 1.00 22.58 86 VAL C CA 1
ATOM 4095 C C . VAL C 1 88 ? 18.660 57.778 -6.970 1.00 22.91 86 VAL C C 1
ATOM 4096 O O . VAL C 1 88 ? 18.544 57.335 -5.824 1.00 19.04 86 VAL C O 1
ATOM 4100 N N . ASP C 1 89 ? 19.760 57.609 -7.699 1.00 22.46 87 ASP C N 1
ATOM 4101 C CA . ASP C 1 89 ? 20.891 56.867 -7.157 1.00 22.77 87 ASP C CA 1
ATOM 4102 C C . ASP C 1 89 ? 21.789 57.710 -6.265 1.00 21.82 87 ASP C C 1
ATOM 4103 O O . ASP C 1 89 ? 22.298 57.223 -5.260 1.00 22.05 87 ASP C O 1
ATOM 4108 N N . ILE C 1 90 ? 21.950 58.981 -6.615 1.00 21.96 88 ILE C N 1
ATOM 4109 C CA . ILE C 1 90 ? 22.868 59.848 -5.889 1.00 20.84 88 ILE C CA 1
ATOM 4110 C C . ILE C 1 90 ? 22.409 61.257 -5.563 1.00 19.92 88 ILE C C 1
ATOM 4111 O O . ILE C 1 90 ? 21.712 61.892 -6.345 1.00 21.62 88 ILE C O 1
ATOM 4116 N N . LEU C 1 91 ? 22.844 61.746 -4.407 1.00 20.46 89 LEU C N 1
ATOM 4117 C CA . LEU C 1 91 ? 22.612 63.133 -4.037 1.00 20.20 89 LEU C CA 1
ATOM 4118 C C . LEU C 1 91 ? 24.018 63.642 -3.722 1.00 19.50 89 LEU C C 1
ATOM 4119 O O . LEU C 1 91 ? 24.761 63.035 -2.935 1.00 19.75 89 LEU C O 1
ATOM 4124 N N . VAL C 1 92 ? 24.390 64.738 -4.356 1.00 21.59 90 VAL C N 1
ATOM 4125 C CA . VAL C 1 92 ? 25.680 65.342 -4.098 1.00 21.22 90 VAL C CA 1
ATOM 4126 C C . VAL C 1 92 ? 25.424 66.769 -3.642 1.00 20.90 90 VAL C C 1
ATOM 4127 O O . VAL C 1 92 ? 25.022 67.600 -4.445 1.00 20.35 90 VAL C O 1
ATOM 4131 N N . ASN C 1 93 ? 25.636 67.035 -2.355 1.00 21.19 91 ASN C N 1
ATOM 4132 C CA . ASN C 1 93 ? 25.468 68.372 -1.806 1.00 22.22 91 ASN C CA 1
ATOM 4133 C C . ASN C 1 93 ? 26.795 69.112 -2.007 1.00 23.52 91 ASN C C 1
ATOM 4134 O O . ASN C 1 93 ? 27.747 68.914 -1.241 1.00 23.09 91 ASN C O 1
ATOM 4139 N N . ALA C 1 94 ? 26.870 69.934 -3.050 1.00 22.45 92 ALA C N 1
ATOM 4140 C CA . ALA C 1 94 ? 28.086 70.695 -3.316 1.00 24.93 92 ALA C CA 1
ATOM 4141 C C . ALA C 1 94 ? 27.809 72.203 -3.315 1.00 27.57 92 ALA C C 1
ATOM 4142 O O . ALA C 1 94 ? 28.562 72.978 -3.896 1.00 28.33 92 ALA C O 1
ATOM 4144 N N . ALA C 1 95 ? 26.715 72.612 -2.679 1.00 29.14 93 ALA C N 1
ATOM 4145 C CA . ALA C 1 95 ? 26.395 74.031 -2.598 1.00 31.87 93 ALA C CA 1
ATOM 4146 C C . ALA C 1 95 ? 27.523 74.707 -1.828 1.00 35.49 93 ALA C C 1
ATOM 4147 O O . ALA C 1 95 ? 28.042 74.158 -0.859 1.00 33.98 93 ALA C O 1
ATOM 4149 N N . ALA C 1 96 ? 27.912 75.896 -2.265 1.00 40.04 94 ALA C N 1
ATOM 4150 C CA . ALA C 1 96 ? 28.981 76.626 -1.591 1.00 44.41 94 ALA C CA 1
ATOM 4151 C C . ALA C 1 96 ? 28.569 77.050 -0.182 1.00 44.89 94 ALA C C 1
ATOM 4152 O O . ALA C 1 96 ? 27.392 77.270 0.096 1.00 43.94 94 ALA C O 1
ATOM 4162 N N . PHE C 1 98 ? 27.980 79.488 2.695 1.00 50.26 96 PHE C N 1
ATOM 4163 C CA . PHE C 1 98 ? 27.611 80.895 2.778 1.00 52.31 96 PHE C CA 1
ATOM 4164 C C . PHE C 1 98 ? 28.145 81.496 4.078 1.00 54.04 96 PHE C C 1
ATOM 4165 O O . PHE C 1 98 ? 28.143 80.839 5.120 1.00 53.73 96 PHE C O 1
ATOM 4181 N N . SER C 1 104 ? 24.094 94.067 9.939 1.00 70.30 102 SER C N 1
ATOM 4182 C CA . SER C 1 104 ? 23.566 95.077 10.852 1.00 69.80 102 SER C CA 1
ATOM 4183 C C . SER C 1 104 ? 23.430 94.531 12.264 1.00 68.88 102 SER C C 1
ATOM 4184 O O . SER C 1 104 ? 23.453 95.288 13.233 1.00 69.37 102 SER C O 1
ATOM 4187 N N . GLU C 1 105 ? 23.289 93.214 12.369 1.00 67.26 103 GLU C N 1
ATOM 4188 C CA . GLU C 1 105 ? 23.126 92.552 13.657 1.00 65.85 103 GLU C CA 1
ATOM 4189 C C . GLU C 1 105 ? 23.526 91.082 13.549 1.00 63.46 103 GLU C C 1
ATOM 4190 O O . GLU C 1 105 ? 22.939 90.320 12.776 1.00 63.65 103 GLU C O 1
ATOM 4196 N N . PRO C 1 106 ? 24.531 90.664 14.334 1.00 60.72 104 PRO C N 1
ATOM 4197 C CA . PRO C 1 106 ? 25.007 89.281 14.310 1.00 57.85 104 PRO C CA 1
ATOM 4198 C C . PRO C 1 106 ? 23.945 88.208 14.512 1.00 54.52 104 PRO C C 1
ATOM 4199 O O . PRO C 1 106 ? 23.862 87.271 13.723 1.00 54.20 104 PRO C O 1
ATOM 4203 N N . VAL C 1 107 ? 23.129 88.343 15.551 1.00 51.09 105 VAL C N 1
ATOM 4204 C CA . VAL C 1 107 ? 22.111 87.333 15.831 1.00 49.39 105 VAL C CA 1
ATOM 4205 C C . VAL C 1 107 ? 21.211 87.003 14.634 1.00 48.61 105 VAL C C 1
ATOM 4206 O O . VAL C 1 107 ? 20.923 85.832 14.386 1.00 46.43 105 VAL C O 1
ATOM 4210 N N . ASP C 1 108 ? 20.770 88.022 13.894 1.00 46.56 106 ASP C N 1
ATOM 4211 C CA . ASP C 1 108 ? 19.932 87.791 12.720 1.00 45.72 106 ASP C CA 1
ATOM 4212 C C . ASP C 1 108 ? 20.795 87.256 11.589 1.00 44.27 106 ASP C C 1
ATOM 4213 O O . ASP C 1 108 ? 20.365 86.424 10.791 1.00 44.02 106 ASP C O 1
ATOM 4218 N N . ASN C 1 109 ? 22.023 87.743 11.528 1.00 42.64 107 ASN C N 1
ATOM 4219 C CA . ASN C 1 109 ? 22.967 87.310 10.516 1.00 41.41 107 ASN C CA 1
ATOM 4220 C C . ASN C 1 109 ? 23.266 85.823 10.759 1.00 40.15 107 ASN C C 1
ATOM 4221 O O . ASN C 1 109 ? 23.366 85.034 9.812 1.00 39.44 107 ASN C O 1
ATOM 4226 N N . PHE C 1 110 ? 23.392 85.444 12.030 1.00 35.98 108 PHE C N 1
ATOM 4227 C CA . PHE C 1 110 ? 23.672 84.056 12.391 1.00 36.02 108 PHE C CA 1
ATOM 4228 C C . PHE C 1 110 ? 22.503 83.173 11.947 1.00 34.60 108 PHE C C 1
ATOM 4229 O O . PHE C 1 110 ? 22.711 82.069 11.452 1.00 33.79 108 PHE C O 1
ATOM 4237 N N . ARG C 1 111 ? 21.279 83.670 12.109 1.00 34.31 109 ARG C N 1
ATOM 4238 C CA . ARG C 1 111 ? 20.090 82.922 11.704 1.00 35.62 109 ARG C CA 1
ATOM 4239 C C . ARG C 1 111 ? 20.068 82.664 10.197 1.00 36.13 109 ARG C C 1
ATOM 4240 O O . ARG C 1 111 ? 19.800 81.547 9.750 1.00 33.60 109 ARG C O 1
ATOM 4248 N N . LYS C 1 112 ? 20.334 83.708 9.418 1.00 35.19 110 LYS C N 1
ATOM 4249 C CA . LYS C 1 112 ? 20.326 83.581 7.971 1.00 37.37 110 LYS C CA 1
ATOM 4250 C C . LYS C 1 112 ? 21.390 82.595 7.499 1.00 36.20 110 LYS C C 1
ATOM 4251 O O . LYS C 1 112 ? 21.217 81.899 6.497 1.00 33.74 110 LYS C O 1
ATOM 4257 N N . ILE C 1 113 ? 22.495 82.541 8.228 1.00 34.53 111 ILE C N 1
ATOM 4258 C CA . ILE C 1 113 ? 23.577 81.633 7.885 1.00 34.95 111 ILE C CA 1
ATOM 4259 C C . ILE C 1 113 ? 23.190 80.192 8.226 1.00 35.07 111 ILE C C 1
ATOM 4260 O O . ILE C 1 113 ? 23.521 79.265 7.498 1.00 33.61 111 ILE C O 1
ATOM 4273 N N . GLU C 1 115 ? 20.065 79.086 8.390 1.00 34.70 113 GLU C N 1
ATOM 4274 C CA . GLU C 1 115 ? 18.969 78.804 7.471 1.00 34.91 113 GLU C CA 1
ATOM 4275 C C . GLU C 1 115 ? 19.458 78.374 6.097 1.00 35.18 113 GLU C C 1
ATOM 4276 O O . GLU C 1 115 ? 19.006 77.368 5.541 1.00 33.45 113 GLU C O 1
ATOM 4282 N N . ILE C 1 116 ? 20.381 79.150 5.550 1.00 34.43 114 ILE C N 1
ATOM 4283 C CA . ILE C 1 116 ? 20.914 78.877 4.229 1.00 35.20 114 ILE C CA 1
ATOM 4284 C C . ILE C 1 116 ? 21.812 77.653 4.151 1.00 35.31 114 ILE C C 1
ATOM 4285 O O . ILE C 1 116 ? 21.680 76.844 3.236 1.00 35.34 114 ILE C O 1
ATOM 4290 N N . ASN C 1 117 ? 22.712 77.498 5.116 1.00 33.45 115 ASN C N 1
ATOM 4291 C CA . ASN C 1 117 ? 23.636 76.370 5.095 1.00 32.41 115 ASN C CA 1
ATOM 4292 C C . ASN C 1 117 ? 23.164 75.090 5.769 1.00 32.20 115 ASN C C 1
ATOM 4293 O O . ASN C 1 117 ? 23.499 73.991 5.326 1.00 32.97 115 ASN C O 1
ATOM 4298 N N . VAL C 1 118 ? 22.389 75.209 6.837 1.00 30.15 116 VAL C N 1
ATOM 4299 C CA . VAL C 1 118 ? 21.980 74.012 7.545 1.00 29.29 116 VAL C CA 1
ATOM 4300 C C . VAL C 1 118 ? 20.527 73.601 7.390 1.00 29.37 116 VAL C C 1
ATOM 4301 O O . VAL C 1 118 ? 20.236 72.454 7.033 1.00 29.08 116 VAL C O 1
ATOM 4305 N N . ILE C 1 119 ? 19.620 74.531 7.658 1.00 29.13 117 ILE C N 1
ATOM 4306 C CA . ILE C 1 119 ? 18.192 74.258 7.562 1.00 30.14 117 ILE C CA 1
ATOM 4307 C C . ILE C 1 119 ? 17.825 73.805 6.139 1.00 30.60 117 ILE C C 1
ATOM 4308 O O . ILE C 1 119 ? 17.097 72.822 5.954 1.00 31.10 117 ILE C O 1
ATOM 4313 N N . ALA C 1 120 ? 18.352 74.510 5.142 1.00 29.10 118 ALA C N 1
ATOM 4314 C CA . ALA C 1 120 ? 18.081 74.177 3.747 1.00 29.68 118 ALA C CA 1
ATOM 4315 C C . ALA C 1 120 ? 18.627 72.786 3.376 1.00 30.51 118 ALA C C 1
ATOM 4316 O O . ALA C 1 120 ? 17.925 71.988 2.751 1.00 28.53 118 ALA C O 1
ATOM 4318 N N . GLN C 1 121 ? 19.867 72.479 3.749 1.00 30.97 119 GLN C N 1
ATOM 4319 C CA . GLN C 1 121 ? 20.377 71.161 3.400 1.00 32.15 119 GLN C CA 1
ATOM 4320 C C . GLN C 1 121 ? 19.520 70.084 4.057 1.00 30.70 119 GLN C C 1
ATOM 4321 O O . GLN C 1 121 ? 19.299 69.017 3.486 1.00 31.37 119 GLN C O 1
ATOM 4327 N N . TYR C 1 122 ? 19.028 70.371 5.257 1.00 30.96 120 TYR C N 1
ATOM 4328 C CA . TYR C 1 122 ? 18.174 69.421 5.949 1.00 28.21 120 TYR C CA 1
ATOM 4329 C C . TYR C 1 122 ? 16.955 69.144 5.070 1.00 26.51 120 TYR C C 1
ATOM 4330 O O . TYR C 1 122 ? 16.544 67.999 4.921 1.00 26.20 120 TYR C O 1
ATOM 4339 N N . GLY C 1 123 ? 16.388 70.200 4.496 1.00 25.43 121 GLY C N 1
ATOM 4340 C CA . GLY C 1 123 ? 15.225 70.061 3.627 1.00 23.09 121 GLY C CA 1
ATOM 4341 C C . GLY C 1 123 ? 15.489 69.160 2.432 1.00 23.91 121 GLY C C 1
ATOM 4342 O O . GLY C 1 123 ? 14.713 68.234 2.145 1.00 20.33 121 GLY C O 1
ATOM 4343 N N . ILE C 1 124 ? 16.586 69.428 1.726 1.00 22.59 122 ILE C N 1
ATOM 4344 C CA . ILE C 1 124 ? 16.957 68.616 0.577 1.00 23.21 122 ILE C CA 1
ATOM 4345 C C . ILE C 1 124 ? 17.150 67.162 1.028 1.00 22.43 122 ILE C C 1
ATOM 4346 O O . ILE C 1 124 ? 16.609 66.241 0.423 1.00 21.73 122 ILE C O 1
ATOM 4351 N N . LEU C 1 125 ? 17.925 66.973 2.098 1.00 23.36 123 LEU C N 1
ATOM 4352 C CA . LEU C 1 125 ? 18.202 65.643 2.647 1.00 23.10 123 LEU C CA 1
ATOM 4353 C C . LEU C 1 125 ? 16.935 64.893 3.037 1.00 23.48 123 LEU C C 1
ATOM 4354 O O . LEU C 1 125 ? 16.826 63.690 2.812 1.00 22.99 123 LEU C O 1
ATOM 4359 N N . LYS C 1 126 ? 15.972 65.595 3.621 1.00 24.10 124 LYS C N 1
ATOM 4360 C CA . LYS C 1 126 ? 14.748 64.931 4.003 1.00 23.94 124 LYS C CA 1
ATOM 4361 C C . LYS C 1 126 ? 13.997 64.452 2.768 1.00 23.95 124 LYS C C 1
ATOM 4362 O O . LYS C 1 126 ? 13.519 63.324 2.727 1.00 25.94 124 LYS C O 1
ATOM 4368 N N . THR C 1 127 ? 13.891 65.321 1.768 1.00 22.18 125 THR C N 1
ATOM 4369 C CA . THR C 1 127 ? 13.197 64.979 0.531 1.00 21.46 125 THR C CA 1
ATOM 4370 C C . THR C 1 127 ? 13.824 63.759 -0.117 1.00 21.96 125 THR C C 1
ATOM 4371 O O . THR C 1 127 ? 13.170 62.749 -0.359 1.00 20.69 125 THR C O 1
ATOM 4375 N N . VAL C 1 128 ? 15.110 63.870 -0.396 1.00 21.39 126 VAL C N 1
ATOM 4376 C CA . VAL C 1 128 ? 15.819 62.798 -1.046 1.00 18.90 126 VAL C CA 1
ATOM 4377 C C . VAL C 1 128 ? 15.857 61.486 -0.267 1.00 19.69 126 VAL C C 1
ATOM 4378 O O . VAL C 1 128 ? 15.667 60.435 -0.854 1.00 21.02 126 VAL C O 1
ATOM 4382 N N . THR C 1 129 ? 16.092 61.537 1.042 1.00 21.30 127 THR C N 1
ATOM 4383 C CA . THR C 1 129 ? 16.135 60.298 1.805 1.00 23.23 127 THR C CA 1
ATOM 4384 C C . THR C 1 129 ? 14.762 59.597 1.812 1.00 24.07 127 THR C C 1
ATOM 4385 O O . THR C 1 129 ? 14.696 58.381 1.922 1.00 21.93 127 THR C O 1
ATOM 4389 N N . GLU C 1 130 ? 13.680 60.364 1.684 1.00 25.64 128 GLU C N 1
ATOM 4390 C CA . GLU C 1 130 ? 12.341 59.777 1.641 1.00 25.47 128 GLU C CA 1
ATOM 4391 C C . GLU C 1 130 ? 12.279 58.900 0.398 1.00 24.66 128 GLU C C 1
ATOM 4392 O O . GLU C 1 130 ? 11.758 57.796 0.419 1.00 24.98 128 GLU C O 1
ATOM 4398 N N . ILE C 1 131 ? 12.795 59.429 -0.701 1.00 25.33 129 ILE C N 1
ATOM 4399 C CA . ILE C 1 131 ? 12.815 58.691 -1.948 1.00 23.64 129 ILE C CA 1
ATOM 4400 C C . ILE C 1 131 ? 13.714 57.446 -1.824 1.00 23.78 129 ILE C C 1
ATOM 4401 O O . ILE C 1 131 ? 13.305 56.326 -2.182 1.00 21.35 129 ILE C O 1
ATOM 4414 N N . LYS C 1 133 ? 14.736 55.876 0.882 1.00 24.15 131 LYS C N 1
ATOM 4415 C CA . LYS C 1 133 ? 14.260 54.904 1.854 1.00 25.58 131 LYS C CA 1
ATOM 4416 C C . LYS C 1 133 ? 13.280 53.946 1.191 1.00 24.47 131 LYS C C 1
ATOM 4417 O O . LYS C 1 133 ? 13.275 52.762 1.477 1.00 23.84 131 LYS C O 1
ATOM 4423 N N . VAL C 1 134 ? 12.459 54.464 0.290 1.00 25.61 132 VAL C N 1
ATOM 4424 C CA . VAL C 1 134 ? 11.511 53.621 -0.413 1.00 24.33 132 VAL C CA 1
ATOM 4425 C C . VAL C 1 134 ? 12.231 52.680 -1.374 1.00 24.78 132 VAL C C 1
ATOM 4426 O O . VAL C 1 134 ? 11.828 51.534 -1.545 1.00 25.05 132 VAL C O 1
ATOM 4430 N N . GLN C 1 135 ? 13.299 53.159 -2.003 1.00 24.41 133 GLN C N 1
ATOM 4431 C CA . GLN C 1 135 ? 14.055 52.325 -2.933 1.00 24.18 133 GLN C CA 1
ATOM 4432 C C . GLN C 1 135 ? 14.961 51.357 -2.166 1.00 25.50 133 GLN C C 1
ATOM 4433 O O . GLN C 1 135 ? 15.392 50.344 -2.710 1.00 27.15 133 GLN C O 1
ATOM 4439 N N . LYS C 1 136 ? 15.249 51.678 -0.904 1.00 26.36 134 LYS C N 1
ATOM 4440 C CA . LYS C 1 136 ? 16.146 50.873 -0.085 1.00 28.22 134 LYS C CA 1
ATOM 4441 C C . LYS C 1 136 ? 17.517 50.922 -0.774 1.00 27.79 134 LYS C C 1
ATOM 4442 O O . LYS C 1 136 ? 18.285 49.955 -0.716 1.00 26.21 134 LYS C O 1
ATOM 4448 N N . ASN C 1 137 ? 17.806 52.045 -1.435 1.00 24.97 135 ASN C N 1
ATOM 4449 C CA . ASN C 1 137 ? 19.074 52.222 -2.143 1.00 25.41 135 ASN C CA 1
ATOM 4450 C C . ASN C 1 137 ? 19.388 53.697 -2.372 1.00 24.44 135 ASN C C 1
ATOM 4451 O O . ASN C 1 137 ? 18.481 54.522 -2.528 1.00 24.13 135 ASN C O 1
ATOM 4456 N N . GLY C 1 138 ? 20.678 54.023 -2.387 1.00 22.54 136 GLY C N 1
ATOM 4457 C CA . GLY C 1 138 ? 21.088 55.392 -2.615 1.00 22.33 136 GLY C CA 1
ATOM 4458 C C . GLY C 1 138 ? 22.421 55.745 -1.992 1.00 20.37 136 GLY C C 1
ATOM 4459 O O . GLY C 1 138 ? 22.870 55.101 -1.043 1.00 20.93 136 GLY C O 1
ATOM 4460 N N . TYR C 1 139 ? 23.061 56.770 -2.543 1.00 21.98 137 TYR C N 1
ATOM 4461 C CA . TYR C 1 139 ? 24.331 57.232 -2.011 1.00 20.72 137 TYR C CA 1
ATOM 4462 C C . TYR C 1 139 ? 24.324 58.757 -1.912 1.00 21.09 137 TYR C C 1
ATOM 4463 O O . TYR C 1 139 ? 24.134 59.468 -2.908 1.00 19.87 137 TYR C O 1
ATOM 4472 N N . ILE C 1 140 ? 24.523 59.245 -0.693 1.00 19.96 138 ILE C N 1
ATOM 4473 C CA . ILE C 1 140 ? 24.555 60.675 -0.418 1.00 20.63 138 ILE C CA 1
ATOM 4474 C C . ILE C 1 140 ? 25.996 61.135 -0.180 1.00 20.65 138 ILE C C 1
ATOM 4475 O O . ILE C 1 140 ? 26.680 60.616 0.696 1.00 19.09 138 ILE C O 1
ATOM 4480 N N . PHE C 1 141 ? 26.448 62.097 -0.971 1.00 21.37 139 PHE C N 1
ATOM 4481 C CA . PHE C 1 141 ? 27.790 62.649 -0.820 1.00 24.26 139 PHE C CA 1
ATOM 4482 C C . PHE C 1 141 ? 27.690 64.101 -0.357 1.00 23.46 139 PHE C C 1
ATOM 4483 O O . PHE C 1 141 ? 26.865 64.860 -0.861 1.00 24.13 139 PHE C O 1
ATOM 4491 N N . ASN C 1 142 ? 28.518 64.473 0.618 1.00 25.08 140 ASN C N 1
ATOM 4492 C CA . ASN C 1 142 ? 28.545 65.839 1.110 1.00 26.16 140 ASN C CA 1
ATOM 4493 C C . ASN C 1 142 ? 29.920 66.401 0.807 1.00 27.52 140 ASN C C 1
ATOM 4494 O O . ASN C 1 142 ? 30.938 65.740 1.045 1.00 29.97 140 ASN C O 1
ATOM 4499 N N . VAL C 1 143 ? 29.956 67.613 0.281 1.00 28.54 141 VAL C N 1
ATOM 4500 C CA . VAL C 1 143 ? 31.219 68.259 0.029 1.00 31.42 141 VAL C CA 1
ATOM 4501 C C . VAL C 1 143 ? 31.293 69.417 1.010 1.00 32.85 141 VAL C C 1
ATOM 4502 O O . VAL C 1 143 ? 30.527 70.374 0.918 1.00 32.47 141 VAL C O 1
ATOM 4506 N N . ALA C 1 144 ? 32.178 69.299 1.988 1.00 34.80 142 ALA C N 1
ATOM 4507 C CA . ALA C 1 144 ? 32.368 70.365 2.963 1.00 38.85 142 ALA C CA 1
ATOM 4508 C C . ALA C 1 144 ? 33.522 71.222 2.448 1.00 41.74 142 ALA C C 1
ATOM 4509 O O . ALA C 1 144 ? 33.820 71.236 1.255 1.00 44.19 142 ALA C O 1
ATOM 4511 N N . SER C 1 145 ? 34.170 71.944 3.346 1.00 45.98 143 SER C N 1
ATOM 4512 C CA . SER C 1 145 ? 35.294 72.795 2.981 1.00 47.14 143 SER C CA 1
ATOM 4513 C C . SER C 1 145 ? 35.779 73.414 4.272 1.00 47.68 143 SER C C 1
ATOM 4514 O O . SER C 1 145 ? 35.299 73.030 5.342 1.00 47.89 143 SER C O 1
ATOM 4517 N N . PHE C 1 152 ? 37.016 81.206 11.954 1.00 51.35 150 PHE C N 1
ATOM 4518 C CA . PHE C 1 152 ? 38.007 82.291 11.934 1.00 51.69 150 PHE C CA 1
ATOM 4519 C C . PHE C 1 152 ? 37.562 83.422 12.862 1.00 52.50 150 PHE C C 1
ATOM 4520 O O . PHE C 1 152 ? 37.476 84.582 12.452 1.00 53.44 150 PHE C O 1
ATOM 4528 N N . ALA C 1 153 ? 37.296 83.066 14.118 1.00 53.16 151 ALA C N 1
ATOM 4529 C CA . ALA C 1 153 ? 36.825 84.016 15.126 1.00 52.68 151 ALA C CA 1
ATOM 4530 C C . ALA C 1 153 ? 35.314 84.199 14.926 1.00 52.88 151 ALA C C 1
ATOM 4531 O O . ALA C 1 153 ? 34.540 83.244 15.129 1.00 54.47 151 ALA C O 1
ATOM 4533 N N . ASP C 1 154 ? 34.901 85.408 14.538 1.00 50.76 152 ASP C N 1
ATOM 4534 C CA . ASP C 1 154 ? 33.493 85.724 14.278 1.00 49.80 152 ASP C CA 1
ATOM 4535 C C . ASP C 1 154 ? 32.512 85.301 15.356 1.00 48.56 152 ASP C C 1
ATOM 4536 O O . ASP C 1 154 ? 31.338 85.069 15.058 1.00 48.04 152 ASP C O 1
ATOM 4541 N N . GLY C 1 155 ? 32.966 85.191 16.596 1.00 48.35 153 GLY C N 1
ATOM 4542 C CA . GLY C 1 155 ? 32.046 84.787 17.643 1.00 47.99 153 GLY C CA 1
ATOM 4543 C C . GLY C 1 155 ? 31.554 83.352 17.500 1.00 48.10 153 GLY C C 1
ATOM 4544 O O . GLY C 1 155 ? 30.577 82.965 18.148 1.00 48.26 153 GLY C O 1
ATOM 4545 N N . GLY C 1 156 ? 32.203 82.569 16.635 1.00 48.73 154 GLY C N 1
ATOM 4546 C CA . GLY C 1 156 ? 31.825 81.171 16.474 1.00 48.55 154 GLY C CA 1
ATOM 4547 C C . GLY C 1 156 ? 30.824 80.784 15.405 1.00 49.21 154 GLY C C 1
ATOM 4548 O O . GLY C 1 156 ? 30.443 79.614 15.324 1.00 47.24 154 GLY C O 1
ATOM 4549 N N . ILE C 1 157 ? 30.409 81.742 14.582 1.00 47.90 155 ILE C N 1
ATOM 4550 C CA . ILE C 1 157 ? 29.439 81.486 13.521 1.00 49.34 155 ILE C CA 1
ATOM 4551 C C . ILE C 1 157 ? 29.897 80.423 12.516 1.00 48.85 155 ILE C C 1
ATOM 4552 O O . ILE C 1 157 ? 29.205 79.434 12.288 1.00 47.17 155 ILE C O 1
ATOM 4557 N N . TYR C 1 158 ? 31.064 80.623 11.919 1.00 47.77 156 TYR C N 1
ATOM 4558 C CA . TYR C 1 158 ? 31.580 79.669 10.945 1.00 48.61 156 TYR C CA 1
ATOM 4559 C C . TYR C 1 158 ? 31.656 78.219 11.447 1.00 45.90 156 TYR C C 1
ATOM 4560 O O . TYR C 1 158 ? 31.119 77.314 10.816 1.00 44.89 156 TYR C O 1
ATOM 4569 N N . GLY C 1 159 ? 32.333 78.003 12.572 1.00 44.36 157 GLY C N 1
ATOM 4570 C CA . GLY C 1 159 ? 32.468 76.661 13.122 1.00 42.18 157 GLY C CA 1
ATOM 4571 C C . GLY C 1 159 ? 31.163 75.992 13.538 1.00 40.63 157 GLY C C 1
ATOM 4572 O O . GLY C 1 159 ? 30.976 74.794 13.318 1.00 40.62 157 GLY C O 1
ATOM 4573 N N . SER C 1 160 ? 30.265 76.757 14.154 1.00 37.19 158 SER C N 1
ATOM 4574 C CA . SER C 1 160 ? 28.979 76.224 14.577 1.00 35.12 158 SER C CA 1
ATOM 4575 C C . SER C 1 160 ? 28.287 75.630 13.358 1.00 36.08 158 SER C C 1
ATOM 4576 O O . SER C 1 160 ? 27.855 74.476 13.370 1.00 35.84 158 SER C O 1
ATOM 4579 N N . THR C 1 161 ? 28.206 76.432 12.303 1.00 35.29 159 THR C N 1
ATOM 4580 C CA . THR C 1 161 ? 27.572 76.031 11.058 1.00 35.30 159 THR C CA 1
ATOM 4581 C C . THR C 1 161 ? 28.193 74.779 10.458 1.00 34.60 159 THR C C 1
ATOM 4582 O O . THR C 1 161 ? 27.481 73.859 10.071 1.00 33.25 159 THR C O 1
ATOM 4586 N N . LYS C 1 162 ? 29.519 74.750 10.386 1.00 35.05 160 LYS C N 1
ATOM 4587 C CA . LYS C 1 162 ? 30.246 73.617 9.829 1.00 35.91 160 LYS C CA 1
ATOM 4588 C C . LYS C 1 162 ? 29.985 72.332 10.634 1.00 34.68 160 LYS C C 1
ATOM 4589 O O . LYS C 1 162 ? 29.651 71.288 10.070 1.00 34.67 160 LYS C O 1
ATOM 4595 N N . PHE C 1 163 ? 30.138 72.420 11.952 1.00 33.28 161 PHE C N 1
ATOM 4596 C CA . PHE C 1 163 ? 29.903 71.286 12.839 1.00 33.16 161 PHE C CA 1
ATOM 4597 C C . PHE C 1 163 ? 28.465 70.771 12.748 1.00 31.69 161 PHE C C 1
ATOM 4598 O O . PHE C 1 163 ? 28.220 69.569 12.882 1.00 31.30 161 PHE C O 1
ATOM 4606 N N . ALA C 1 164 ? 27.518 71.685 12.542 1.00 28.22 162 ALA C N 1
ATOM 4607 C CA . ALA C 1 164 ? 26.114 71.304 12.446 1.00 27.85 162 ALA C CA 1
ATOM 4608 C C . ALA C 1 164 ? 25.901 70.405 11.230 1.00 27.88 162 ALA C C 1
ATOM 4609 O O . ALA C 1 164 ? 25.107 69.467 11.272 1.00 29.16 162 ALA C O 1
ATOM 4611 N N . LEU C 1 165 ? 26.612 70.689 10.146 1.00 27.62 163 LEU C N 1
ATOM 4612 C CA . LEU C 1 165 ? 26.481 69.876 8.945 1.00 29.68 163 LEU C CA 1
ATOM 4613 C C . LEU C 1 165 ? 27.095 68.507 9.171 1.00 29.71 163 LEU C C 1
ATOM 4614 O O . LEU C 1 165 ? 26.570 67.508 8.699 1.00 29.84 163 LEU C O 1
ATOM 4619 N N . LEU C 1 166 ? 28.199 68.456 9.905 1.00 31.25 164 LEU C N 1
ATOM 4620 C CA . LEU C 1 166 ? 28.834 67.175 10.185 1.00 30.82 164 LEU C CA 1
ATOM 4621 C C . LEU C 1 166 ? 27.977 66.378 11.162 1.00 29.66 164 LEU C C 1
ATOM 4622 O O . LEU C 1 166 ? 27.901 65.159 11.075 1.00 29.81 164 LEU C O 1
ATOM 4627 N N . GLY C 1 167 ? 27.326 67.073 12.091 1.00 29.57 165 GLY C N 1
ATOM 4628 C CA . GLY C 1 167 ? 26.485 66.387 13.052 1.00 28.25 165 GLY C CA 1
ATOM 4629 C C . GLY C 1 167 ? 25.296 65.773 12.345 1.00 29.69 165 GLY C C 1
ATOM 4630 O O . GLY C 1 167 ? 24.804 64.705 12.719 1.00 30.95 165 GLY C O 1
ATOM 4631 N N . LEU C 1 168 ? 24.829 66.471 11.318 1.00 27.92 166 LEU C N 1
ATOM 4632 C CA . LEU C 1 168 ? 23.708 66.014 10.521 1.00 29.54 166 LEU C CA 1
ATOM 4633 C C . LEU C 1 168 ? 24.206 64.771 9.769 1.00 29.54 166 LEU C C 1
ATOM 4634 O O . LEU C 1 168 ? 23.573 63.712 9.785 1.00 27.68 166 LEU C O 1
ATOM 4639 N N . ALA C 1 169 ? 25.358 64.921 9.121 1.00 27.43 167 ALA C N 1
ATOM 4640 C CA . ALA C 1 169 ? 25.979 63.841 8.365 1.00 28.38 167 ALA C CA 1
ATOM 4641 C C . ALA C 1 169 ? 26.212 62.596 9.226 1.00 28.21 167 ALA C C 1
ATOM 4642 O O . ALA C 1 169 ? 25.893 61.482 8.817 1.00 27.62 167 ALA C O 1
ATOM 4644 N N . GLU C 1 170 ? 26.764 62.790 10.419 1.00 31.10 168 GLU C N 1
ATOM 4645 C CA . GLU C 1 170 ? 27.046 61.685 11.338 1.00 32.37 168 GLU C CA 1
ATOM 4646 C C . GLU C 1 170 ? 25.785 60.891 11.657 1.00 31.91 168 GLU C C 1
ATOM 4647 O O . GLU C 1 170 ? 25.773 59.656 11.609 1.00 30.42 168 GLU C O 1
ATOM 4653 N N . SER C 1 171 ? 24.725 61.611 11.999 1.00 30.94 169 SER C N 1
ATOM 4654 C CA . SER C 1 171 ? 23.461 60.987 12.337 1.00 32.46 169 SER C CA 1
ATOM 4655 C C . SER C 1 171 ? 22.906 60.172 11.166 1.00 31.21 169 SER C C 1
ATOM 4656 O O . SER C 1 171 ? 22.550 59.000 11.338 1.00 33.33 169 SER C O 1
ATOM 4659 N N . LEU C 1 172 ? 22.847 60.768 9.976 1.00 30.29 170 LEU C N 1
ATOM 4660 C CA . LEU C 1 172 ? 22.313 60.054 8.818 1.00 30.20 170 LEU C CA 1
ATOM 4661 C C . LEU C 1 172 ? 23.145 58.834 8.441 1.00 29.79 170 LEU C C 1
ATOM 4662 O O . LEU C 1 172 ? 22.606 57.815 8.031 1.00 29.77 170 LEU C O 1
ATOM 4667 N N . TYR C 1 173 ? 24.460 58.940 8.585 1.00 30.77 171 TYR C N 1
ATOM 4668 C CA . TYR C 1 173 ? 25.341 57.817 8.293 1.00 31.19 171 TYR C CA 1
ATOM 4669 C C . TYR C 1 173 ? 24.851 56.595 9.067 1.00 31.45 171 TYR C C 1
ATOM 4670 O O . TYR C 1 173 ? 24.714 55.517 8.514 1.00 33.53 171 TYR C O 1
ATOM 4679 N N . ARG C 1 174 ? 24.595 56.783 10.357 1.00 34.85 172 ARG C N 1
ATOM 4680 C CA . ARG C 1 174 ? 24.143 55.700 11.237 1.00 38.04 172 ARG C CA 1
ATOM 4681 C C . ARG C 1 174 ? 22.718 55.246 10.939 1.00 36.94 172 ARG C C 1
ATOM 4682 O O . ARG C 1 174 ? 22.448 54.053 10.795 1.00 36.57 172 ARG C O 1
ATOM 4690 N N . GLU C 1 175 ? 21.811 56.213 10.850 1.00 37.08 173 GLU C N 1
ATOM 4691 C CA . GLU C 1 175 ? 20.396 55.951 10.591 1.00 37.75 173 GLU C CA 1
ATOM 4692 C C . GLU C 1 175 ? 20.088 55.281 9.252 1.00 37.19 173 GLU C C 1
ATOM 4693 O O . GLU C 1 175 ? 19.248 54.386 9.177 1.00 38.05 173 GLU C O 1
ATOM 4699 N N . LEU C 1 176 ? 20.770 55.715 8.200 1.00 34.97 174 LEU C N 1
ATOM 4700 C CA . LEU C 1 176 ? 20.516 55.200 6.861 1.00 34.27 174 LEU C CA 1
ATOM 4701 C C . LEU C 1 176 ? 21.276 53.928 6.486 1.00 34.77 174 LEU C C 1
ATOM 4702 O O . LEU C 1 176 ? 20.914 53.260 5.530 1.00 33.59 174 LEU C O 1
ATOM 4707 N N . ALA C 1 177 ? 22.328 53.601 7.228 1.00 37.57 175 ALA C N 1
ATOM 4708 C CA . ALA C 1 177 ? 23.125 52.415 6.918 1.00 41.30 175 ALA C CA 1
ATOM 4709 C C . ALA C 1 177 ? 22.283 51.159 6.671 1.00 42.84 175 ALA C C 1
ATOM 4710 O O . ALA C 1 177 ? 22.336 50.573 5.591 1.00 43.37 175 ALA C O 1
ATOM 4712 N N . PRO C 1 178 ? 21.489 50.735 7.664 1.00 44.19 176 PRO C N 1
ATOM 4713 C CA . PRO C 1 178 ? 20.661 49.539 7.493 1.00 45.83 176 PRO C CA 1
ATOM 4714 C C . PRO C 1 178 ? 19.638 49.585 6.357 1.00 47.34 176 PRO C C 1
ATOM 4715 O O . PRO C 1 178 ? 19.239 48.544 5.833 1.00 49.68 176 PRO C O 1
ATOM 4719 N N . LEU C 1 179 ? 19.220 50.786 5.975 1.00 46.50 177 LEU C N 1
ATOM 4720 C CA . LEU C 1 179 ? 18.226 50.944 4.925 1.00 44.01 177 LEU C CA 1
ATOM 4721 C C . LEU C 1 179 ? 18.810 50.757 3.531 1.00 41.91 177 LEU C C 1
ATOM 4722 O O . LEU C 1 179 ? 18.079 50.714 2.542 1.00 42.27 177 LEU C O 1
ATOM 4727 N N . GLY C 1 180 ? 20.129 50.617 3.468 1.00 40.19 178 GLY C N 1
ATOM 4728 C CA . GLY C 1 180 ? 20.801 50.422 2.193 1.00 36.30 178 GLY C CA 1
ATOM 4729 C C . GLY C 1 180 ? 21.282 51.723 1.576 1.00 32.97 178 GLY C C 1
ATOM 4730 O O . GLY C 1 180 ? 21.703 51.755 0.422 1.00 33.15 178 GLY C O 1
ATOM 4731 N N . ILE C 1 181 ? 21.216 52.802 2.346 1.00 29.56 179 ILE C N 1
ATOM 4732 C CA . ILE C 1 181 ? 21.637 54.109 1.859 1.00 27.15 179 ILE C CA 1
ATOM 4733 C C . ILE C 1 181 ? 22.963 54.517 2.480 1.00 25.79 179 ILE C C 1
ATOM 4734 O O . ILE C 1 181 ? 23.119 54.523 3.707 1.00 23.92 179 ILE C O 1
ATOM 4739 N N . ARG C 1 182 ? 23.930 54.855 1.638 1.00 24.71 180 ARG C N 1
ATOM 4740 C CA . ARG C 1 182 ? 25.225 55.246 2.168 1.00 24.33 180 ARG C CA 1
ATOM 4741 C C . ARG C 1 182 ? 25.473 56.739 2.146 1.00 23.16 180 ARG C C 1
ATOM 4742 O O . ARG C 1 182 ? 24.958 57.461 1.292 1.00 23.31 180 ARG C O 1
ATOM 4750 N N . VAL C 1 183 ? 26.254 57.182 3.125 1.00 22.39 181 VAL C N 1
ATOM 4751 C CA . VAL C 1 183 ? 26.593 58.581 3.292 1.00 22.44 181 VAL C CA 1
ATOM 4752 C C . VAL C 1 183 ? 28.097 58.754 3.491 1.00 21.83 181 VAL C C 1
ATOM 4753 O O . VAL C 1 183 ? 28.709 58.052 4.292 1.00 22.62 181 VAL C O 1
ATOM 4757 N N . THR C 1 184 ? 28.683 59.689 2.758 1.00 21.05 182 THR C N 1
ATOM 4758 C CA . THR C 1 184 ? 30.103 59.969 2.899 1.00 22.51 182 THR C CA 1
ATOM 4759 C C . THR C 1 184 ? 30.343 61.465 2.772 1.00 19.76 182 THR C C 1
ATOM 4760 O O . THR C 1 184 ? 29.924 62.096 1.796 1.00 19.52 182 THR C O 1
ATOM 4764 N N . THR C 1 185 ? 30.986 62.034 3.782 1.00 20.50 183 THR C N 1
ATOM 4765 C CA . THR C 1 185 ? 31.309 63.449 3.742 1.00 20.86 183 THR C CA 1
ATOM 4766 C C . THR C 1 185 ? 32.757 63.596 3.271 1.00 22.86 183 THR C C 1
ATOM 4767 O O . THR C 1 185 ? 33.653 62.938 3.807 1.00 24.60 183 THR C O 1
ATOM 4771 N N . LEU C 1 186 ? 32.971 64.420 2.246 1.00 23.15 184 LEU C N 1
ATOM 4772 C CA . LEU C 1 186 ? 34.321 64.685 1.725 1.00 23.88 184 LEU C CA 1
ATOM 4773 C C . LEU C 1 186 ? 34.761 66.059 2.254 1.00 24.71 184 LEU C C 1
ATOM 4774 O O . LEU C 1 186 ? 34.074 67.056 2.037 1.00 24.13 184 LEU C O 1
ATOM 4779 N N . CYS C 1 187 ? 35.894 66.100 2.953 1.00 26.19 185 CYS C N 1
ATOM 4780 C CA . CYS C 1 187 ? 36.411 67.346 3.538 1.00 29.63 185 CYS C CA 1
ATOM 4781 C C . CYS C 1 187 ? 37.726 67.796 2.901 1.00 29.68 185 CYS C C 1
ATOM 4782 O O . CYS C 1 187 ? 38.809 67.441 3.368 1.00 27.38 185 CYS C O 1
ATOM 4785 N N . PRO C 1 188 ? 37.648 68.588 1.819 1.00 30.96 186 PRO C N 1
ATOM 4786 C CA . PRO C 1 188 ? 38.883 69.041 1.178 1.00 33.21 186 PRO C CA 1
ATOM 4787 C C . PRO C 1 188 ? 39.332 70.420 1.655 1.00 36.35 186 PRO C C 1
ATOM 4788 O O . PRO C 1 188 ? 38.525 71.225 2.124 1.00 37.02 186 PRO C O 1
ATOM 4792 N N . GLY C 1 189 ? 40.632 70.677 1.559 1.00 38.31 187 GLY C N 1
ATOM 4793 C CA . GLY C 1 189 ? 41.131 71.988 1.923 1.00 40.95 187 GLY C CA 1
ATOM 4794 C C . GLY C 1 189 ? 40.786 72.821 0.701 1.00 42.60 187 GLY C C 1
ATOM 4795 O O . GLY C 1 189 ? 39.795 72.531 0.024 1.00 43.84 187 GLY C O 1
ATOM 4796 N N . TRP C 1 190 ? 41.582 73.836 0.390 1.00 43.77 188 TRP C N 1
ATOM 4797 C CA . TRP C 1 190 ? 41.302 74.644 -0.790 1.00 44.12 188 TRP C CA 1
ATOM 4798 C C . TRP C 1 190 ? 41.255 73.760 -2.025 1.00 43.02 188 TRP C C 1
ATOM 4799 O O . TRP C 1 190 ? 42.087 72.868 -2.190 1.00 43.87 188 TRP C O 1
ATOM 4810 N N . VAL C 1 191 ? 40.277 74.013 -2.886 1.00 40.98 189 VAL C N 1
ATOM 4811 C CA . VAL C 1 191 ? 40.113 73.254 -4.120 1.00 40.81 189 VAL C CA 1
ATOM 4812 C C . VAL C 1 191 ? 40.295 74.210 -5.300 1.00 41.14 189 VAL C C 1
ATOM 4813 O O . VAL C 1 191 ? 39.800 75.334 -5.277 1.00 41.48 189 VAL C O 1
ATOM 4817 N N . ASN C 1 192 ? 40.998 73.763 -6.332 1.00 40.36 190 ASN C N 1
ATOM 4818 C CA . ASN C 1 192 ? 41.258 74.618 -7.477 1.00 41.24 190 ASN C CA 1
ATOM 4819 C C . ASN C 1 192 ? 40.127 74.811 -8.486 1.00 41.68 190 ASN C C 1
ATOM 4820 O O . ASN C 1 192 ? 40.066 74.143 -9.522 1.00 39.55 190 ASN C O 1
ATOM 4825 N N . THR C 1 193 ? 39.242 75.748 -8.178 1.00 44.14 191 THR C N 1
ATOM 4826 C CA . THR C 1 193 ? 38.135 76.086 -9.067 1.00 46.83 191 THR C CA 1
ATOM 4827 C C . THR C 1 193 ? 38.097 77.604 -9.128 1.00 49.27 191 THR C C 1
ATOM 4828 O O . THR C 1 193 ? 38.757 78.273 -8.335 1.00 48.57 191 THR C O 1
ATOM 4832 N N . ASP C 1 194 ? 37.321 78.141 -10.062 1.00 52.12 192 ASP C N 1
ATOM 4833 C CA . ASP C 1 194 ? 37.192 79.583 -10.210 1.00 55.28 192 ASP C CA 1
ATOM 4834 C C . ASP C 1 194 ? 36.725 80.176 -8.895 1.00 56.26 192 ASP C C 1
ATOM 4835 O O . ASP C 1 194 ? 37.113 81.285 -8.523 1.00 56.24 192 ASP C O 1
ATOM 4848 N N . ALA C 1 196 ? 37.604 79.309 -6.121 1.00 58.50 194 ALA C N 1
ATOM 4849 C CA . ALA C 1 196 ? 38.756 79.386 -5.229 1.00 58.14 194 ALA C CA 1
ATOM 4850 C C . ALA C 1 196 ? 39.492 80.701 -5.412 1.00 57.41 194 ALA C C 1
ATOM 4851 O O . ALA C 1 196 ? 39.861 81.359 -4.441 1.00 56.87 194 ALA C O 1
ATOM 4853 N N . LYS C 1 197 ? 39.704 81.079 -6.665 1.00 56.43 195 LYS C N 1
ATOM 4854 C CA . LYS C 1 197 ? 40.402 82.317 -6.968 1.00 56.17 195 LYS C CA 1
ATOM 4855 C C . LYS C 1 197 ? 39.562 83.503 -6.517 1.00 54.99 195 LYS C C 1
ATOM 4856 O O . LYS C 1 197 ? 40.086 84.449 -5.923 1.00 54.15 195 LYS C O 1
ATOM 4862 N N . LYS C 1 198 ? 38.258 83.455 -6.782 1.00 54.86 196 LYS C N 1
ATOM 4863 C CA . LYS C 1 198 ? 37.413 84.568 -6.381 1.00 53.59 196 LYS C CA 1
ATOM 4864 C C . LYS C 1 198 ? 37.336 84.603 -4.852 1.00 54.03 196 LYS C C 1
ATOM 4865 O O . LYS C 1 198 ? 37.167 85.662 -4.257 1.00 54.95 196 LYS C O 1
ATOM 4871 N N . ALA C 1 199 ? 37.486 83.448 -4.208 1.00 54.58 197 ALA C N 1
ATOM 4872 C CA . ALA C 1 199 ? 37.499 83.418 -2.749 1.00 54.45 197 ALA C CA 1
ATOM 4873 C C . ALA C 1 199 ? 38.882 84.006 -2.430 1.00 55.35 197 ALA C C 1
ATOM 4874 O O . ALA C 1 199 ? 39.484 84.621 -3.303 1.00 53.26 197 ALA C O 1
ATOM 4876 N N . GLY C 1 200 ? 39.406 83.821 -1.224 1.00 54.60 198 GLY C N 1
ATOM 4877 C CA . GLY C 1 200 ? 40.714 84.395 -0.932 1.00 57.60 198 GLY C CA 1
ATOM 4878 C C . GLY C 1 200 ? 41.913 83.455 -1.000 1.00 58.34 198 GLY C C 1
ATOM 4879 O O . GLY C 1 200 ? 42.818 83.555 -0.172 1.00 56.29 198 GLY C O 1
ATOM 4880 N N . THR C 1 201 ? 41.942 82.567 -1.992 1.00 59.70 199 THR C N 1
ATOM 4881 C CA . THR C 1 201 ? 43.032 81.600 -2.133 1.00 62.40 199 THR C CA 1
ATOM 4882 C C . THR C 1 201 ? 44.430 82.192 -2.315 1.00 62.68 199 THR C C 1
ATOM 4883 O O . THR C 1 201 ? 44.694 82.923 -3.269 1.00 63.21 199 THR C O 1
ATOM 4887 N N . PRO C 1 202 ? 45.343 81.887 -1.378 1.00 63.33 200 PRO C N 1
ATOM 4888 C CA . PRO C 1 202 ? 46.723 82.377 -1.425 1.00 63.08 200 PRO C CA 1
ATOM 4889 C C . PRO C 1 202 ? 47.665 81.388 -2.121 1.00 62.79 200 PRO C C 1
ATOM 4890 O O . PRO C 1 202 ? 48.855 81.662 -2.292 1.00 62.32 200 PRO C O 1
ATOM 4894 N N . PHE C 1 203 ? 47.120 80.247 -2.534 1.00 60.94 201 PHE C N 1
ATOM 4895 C CA . PHE C 1 203 ? 47.913 79.212 -3.189 1.00 59.25 201 PHE C CA 1
ATOM 4896 C C . PHE C 1 203 ? 47.754 79.219 -4.702 1.00 58.49 201 PHE C C 1
ATOM 4897 O O . PHE C 1 203 ? 46.736 79.670 -5.224 1.00 58.37 201 PHE C O 1
ATOM 4905 N N . LYS C 1 204 ? 48.771 78.715 -5.397 1.00 57.51 202 LYS C N 1
ATOM 4906 C CA . LYS C 1 204 ? 48.727 78.612 -6.853 1.00 57.00 202 LYS C CA 1
ATOM 4907 C C . LYS C 1 204 ? 47.781 77.464 -7.186 1.00 55.61 202 LYS C C 1
ATOM 4908 O O . LYS C 1 204 ? 47.541 76.594 -6.351 1.00 54.70 202 LYS C O 1
ATOM 4914 N N . ASP C 1 205 ? 47.260 77.454 -8.406 1.00 54.24 203 ASP C N 1
ATOM 4915 C CA . ASP C 1 205 ? 46.346 76.402 -8.826 1.00 54.17 203 ASP C CA 1
ATOM 4916 C C . ASP C 1 205 ? 46.855 75.035 -8.390 1.00 53.33 203 ASP C C 1
ATOM 4917 O O . ASP C 1 205 ? 46.238 74.373 -7.559 1.00 52.39 203 ASP C O 1
ATOM 4922 N N . GLU C 1 206 ? 47.992 74.639 -8.956 1.00 53.53 204 GLU C N 1
ATOM 4923 C CA . GLU C 1 206 ? 48.641 73.355 -8.685 1.00 53.58 204 GLU C CA 1
ATOM 4924 C C . GLU C 1 206 ? 48.727 72.933 -7.219 1.00 51.15 204 GLU C C 1
ATOM 4925 O O . GLU C 1 206 ? 48.537 71.761 -6.897 1.00 50.18 204 GLU C O 1
ATOM 4931 N N . GLU C 1 207 ? 49.041 73.884 -6.345 1.00 49.88 205 GLU C N 1
ATOM 4932 C CA . GLU C 1 207 ? 49.191 73.625 -4.912 1.00 48.14 205 GLU C CA 1
ATOM 4933 C C . GLU C 1 207 ? 47.933 73.168 -4.181 1.00 46.91 205 GLU C C 1
ATOM 4934 O O . GLU C 1 207 ? 48.018 72.563 -3.108 1.00 46.56 205 GLU C O 1
ATOM 4948 N N . ILE C 1 209 ? 43.976 71.270 -3.810 1.00 38.43 207 ILE C N 1
ATOM 4949 C CA . ILE C 1 209 ? 43.341 70.004 -4.126 1.00 35.81 207 ILE C CA 1
ATOM 4950 C C . ILE C 1 209 ? 42.614 70.295 -5.437 1.00 35.60 207 ILE C C 1
ATOM 4951 O O . ILE C 1 209 ? 42.027 71.371 -5.597 1.00 34.67 207 ILE C O 1
ATOM 4956 N N . GLN C 1 210 ? 42.667 69.359 -6.377 1.00 34.24 208 GLN C N 1
ATOM 4957 C CA . GLN C 1 210 ? 42.022 69.557 -7.671 1.00 33.32 208 GLN C CA 1
ATOM 4958 C C . GLN C 1 210 ? 40.570 69.065 -7.688 1.00 33.74 208 GLN C C 1
ATOM 4959 O O . GLN C 1 210 ? 40.222 68.106 -7.001 1.00 33.82 208 GLN C O 1
ATOM 4965 N N . PRO C 1 211 ? 39.702 69.721 -8.477 1.00 34.06 209 PRO C N 1
ATOM 4966 C CA . PRO C 1 211 ? 38.294 69.314 -8.551 1.00 32.76 209 PRO C CA 1
ATOM 4967 C C . PRO C 1 211 ? 38.096 67.855 -8.939 1.00 31.17 209 PRO C C 1
ATOM 4968 O O . PRO C 1 211 ? 37.234 67.172 -8.391 1.00 29.63 209 PRO C O 1
ATOM 4972 N N . ASP C 1 212 ? 38.896 67.382 -9.885 1.00 31.78 210 ASP C N 1
ATOM 4973 C CA . ASP C 1 212 ? 38.800 66.006 -10.331 1.00 32.49 210 ASP C CA 1
ATOM 4974 C C . ASP C 1 212 ? 39.146 64.999 -9.243 1.00 32.15 210 ASP C C 1
ATOM 4975 O O . ASP C 1 212 ? 38.700 63.851 -9.291 1.00 34.02 210 ASP C O 1
ATOM 4980 N N . ASP C 1 213 ? 39.951 65.417 -8.274 1.00 30.04 211 ASP C N 1
ATOM 4981 C CA . ASP C 1 213 ? 40.313 64.526 -7.186 1.00 28.39 211 ASP C CA 1
ATOM 4982 C C . ASP C 1 213 ? 39.045 64.133 -6.435 1.00 28.10 211 ASP C C 1
ATOM 4983 O O . ASP C 1 213 ? 38.892 62.979 -6.027 1.00 27.75 211 ASP C O 1
ATOM 4988 N N . LEU C 1 214 ? 38.143 65.094 -6.247 1.00 25.34 212 LEU C N 1
ATOM 4989 C CA . LEU C 1 214 ? 36.893 64.821 -5.539 1.00 26.58 212 LEU C CA 1
ATOM 4990 C C . LEU C 1 214 ? 35.980 63.931 -6.377 1.00 26.30 212 LEU C C 1
ATOM 4991 O O . LEU C 1 214 ? 35.388 62.983 -5.862 1.00 27.04 212 LEU C O 1
ATOM 4996 N N . LEU C 1 215 ? 35.892 64.230 -7.672 1.00 25.91 213 LEU C N 1
ATOM 4997 C CA . LEU C 1 215 ? 35.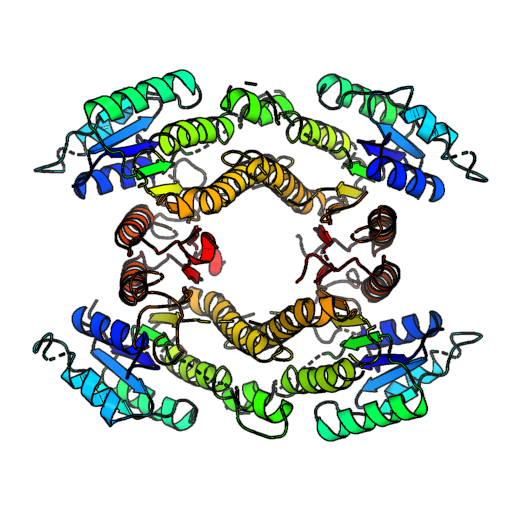050 63.463 -8.577 1.00 25.67 213 LEU C CA 1
ATOM 4998 C C . LEU C 1 215 ? 35.524 62.019 -8.673 1.00 26.05 213 LEU C C 1
ATOM 4999 O O . LEU C 1 215 ? 34.720 61.094 -8.610 1.00 26.20 213 LEU C O 1
ATOM 5004 N N . ASN C 1 216 ? 36.829 61.825 -8.826 1.00 24.73 214 ASN C N 1
ATOM 5005 C CA . ASN C 1 216 ? 37.340 60.476 -8.923 1.00 24.66 214 ASN C CA 1
ATOM 5006 C C . ASN C 1 216 ? 37.194 59.753 -7.590 1.00 23.47 214 ASN C C 1
ATOM 5007 O O . ASN C 1 216 ? 36.990 58.553 -7.570 1.00 26.18 214 ASN C O 1
ATOM 5012 N N . THR C 1 217 ? 37.275 60.467 -6.473 1.00 26.16 215 THR C N 1
ATOM 5013 C CA . THR C 1 217 ? 37.088 59.797 -5.185 1.00 24.68 215 THR C CA 1
ATOM 5014 C C . THR C 1 217 ? 35.615 59.335 -5.110 1.00 25.37 215 THR C C 1
ATOM 5015 O O . THR C 1 217 ? 35.318 58.222 -4.671 1.00 24.78 215 THR C O 1
ATOM 5019 N N . ILE C 1 218 ? 34.694 60.179 -5.565 1.00 25.33 216 ILE C N 1
ATOM 5020 C CA . ILE C 1 218 ? 33.275 59.801 -5.567 1.00 24.19 216 ILE C CA 1
ATOM 5021 C C . ILE C 1 218 ? 33.061 58.594 -6.484 1.00 23.08 216 ILE C C 1
ATOM 5022 O O . ILE C 1 218 ? 32.277 57.711 -6.169 1.00 22.26 216 ILE C O 1
ATOM 5027 N N . ARG C 1 219 ? 33.778 58.562 -7.603 1.00 24.62 217 ARG C N 1
ATOM 5028 C CA . ARG C 1 219 ? 33.691 57.448 -8.548 1.00 24.96 217 ARG C CA 1
ATOM 5029 C C . ARG C 1 219 ? 34.175 56.165 -7.865 1.00 24.38 217 ARG C C 1
ATOM 5030 O O . ARG C 1 219 ? 33.570 55.107 -8.005 1.00 23.97 217 ARG C O 1
ATOM 5038 N N . CYS C 1 220 ? 35.268 56.268 -7.123 1.00 23.17 218 CYS C N 1
ATOM 5039 C CA . CYS C 1 220 ? 35.791 55.121 -6.396 1.00 22.91 218 CYS C CA 1
ATOM 5040 C C . CYS C 1 220 ? 34.774 54.655 -5.341 1.00 22.90 218 CYS C C 1
ATOM 5041 O O . CYS C 1 220 ? 34.552 53.456 -5.154 1.00 23.09 218 CYS C O 1
ATOM 5044 N N . LEU C 1 221 ? 34.163 55.602 -4.644 1.00 21.81 219 LEU C N 1
ATOM 5045 C CA . LEU C 1 221 ? 33.175 55.255 -3.627 1.00 23.27 219 LEU C CA 1
ATOM 5046 C C . LEU C 1 221 ? 31.984 54.536 -4.251 1.00 23.19 219 LEU C C 1
ATOM 5047 O O . LEU C 1 221 ? 31.521 53.530 -3.729 1.00 26.34 219 LEU C O 1
ATOM 5052 N N . LEU C 1 222 ? 31.503 55.036 -5.384 1.00 22.47 220 LEU C N 1
ATOM 5053 C CA . LEU C 1 222 ? 30.374 54.411 -6.063 1.00 25.21 220 LEU C CA 1
ATOM 5054 C C . LEU C 1 222 ? 30.677 52.970 -6.492 1.00 27.73 220 LEU C C 1
ATOM 5055 O O . LEU C 1 222 ? 29.767 52.150 -6.590 1.00 28.33 220 LEU C O 1
ATOM 5060 N N . ASN C 1 223 ? 31.948 52.663 -6.743 1.00 29.18 221 ASN C N 1
ATOM 5061 C CA . ASN C 1 223 ? 32.333 51.318 -7.177 1.00 29.58 221 ASN C CA 1
ATOM 5062 C C . ASN C 1 223 ? 32.639 50.312 -6.080 1.00 29.64 221 ASN C C 1
ATOM 5063 O O . ASN C 1 223 ? 32.811 49.132 -6.363 1.00 29.92 221 ASN C O 1
ATOM 5068 N N . LEU C 1 224 ? 32.727 50.775 -4.839 1.00 30.93 222 LEU C N 1
ATOM 5069 C CA . LEU C 1 224 ? 33.007 49.886 -3.715 1.00 29.50 222 LEU C CA 1
ATOM 5070 C C . LEU C 1 224 ? 31.849 48.904 -3.571 1.00 30.25 222 LEU C C 1
ATOM 5071 O O . LEU C 1 224 ? 30.738 49.202 -4.000 1.00 28.71 222 LEU C O 1
ATOM 5076 N N . SER C 1 225 ? 32.094 47.738 -2.979 1.00 28.41 223 SER C N 1
ATOM 5077 C CA . SER C 1 225 ? 31.013 46.768 -2.820 1.00 30.97 223 SER C CA 1
ATOM 5078 C C . SER C 1 225 ? 29.900 47.417 -1.982 1.00 31.62 223 SER C C 1
ATOM 5079 O O . SER C 1 225 ? 30.154 48.339 -1.206 1.00 30.64 223 SER C O 1
ATOM 5082 N N . GLU C 1 226 ? 28.672 46.936 -2.162 1.00 34.13 224 GLU C N 1
ATOM 5083 C CA . GLU C 1 226 ? 27.483 47.495 -1.502 1.00 35.52 224 GLU C CA 1
ATOM 5084 C C . GLU C 1 226 ? 27.477 47.661 0.007 1.00 32.73 224 GLU C C 1
ATOM 5085 O O . GLU C 1 226 ? 26.829 48.565 0.529 1.00 34.18 224 GLU C O 1
ATOM 5091 N N . ASN C 1 227 ? 28.183 46.791 0.709 1.00 31.16 225 ASN C N 1
ATOM 5092 C CA . ASN C 1 227 ? 28.205 46.837 2.160 1.00 30.32 225 ASN C CA 1
ATOM 5093 C C . ASN C 1 227 ? 29.313 47.656 2.806 1.00 30.19 225 ASN C C 1
ATOM 5094 O O . ASN C 1 227 ? 29.390 47.728 4.034 1.00 30.02 225 ASN C O 1
ATOM 5099 N N . VAL C 1 228 ? 30.155 48.293 1.994 1.00 28.16 226 VAL C N 1
ATOM 5100 C CA . VAL C 1 228 ? 31.254 49.080 2.544 1.00 26.81 226 VAL C CA 1
ATOM 5101 C C . VAL C 1 228 ? 30.816 50.495 2.840 1.00 24.73 226 VAL C C 1
ATOM 5102 O O . VAL C 1 228 ? 30.324 51.181 1.966 1.00 24.82 226 VAL C O 1
ATOM 5106 N N . CYS C 1 229 ? 31.021 50.933 4.072 1.00 24.82 227 CYS C N 1
ATOM 5107 C CA . CYS C 1 229 ? 30.655 52.280 4.459 1.00 23.20 227 CYS C CA 1
ATOM 5108 C C . CYS C 1 229 ? 31.894 53.037 4.916 1.00 22.92 227 CYS C C 1
ATOM 5109 O O . CYS C 1 229 ? 32.702 52.531 5.696 1.00 24.49 227 CYS C O 1
ATOM 5112 N N . ILE C 1 230 ? 32.027 54.254 4.409 1.00 21.13 228 ILE C N 1
ATOM 5113 C CA . ILE C 1 230 ? 33.125 55.152 4.733 1.00 20.66 228 ILE C CA 1
ATOM 5114 C C . ILE C 1 230 ? 32.442 56.461 5.143 1.00 21.07 228 ILE C C 1
ATOM 5115 O O . ILE C 1 230 ? 31.849 57.145 4.315 1.00 23.46 228 ILE C O 1
ATOM 5120 N N . LYS C 1 231 ? 32.514 56.795 6.419 1.00 21.72 229 LYS C N 1
ATOM 5121 C CA . LYS C 1 231 ? 31.862 57.993 6.896 1.00 22.88 229 LYS C CA 1
ATOM 5122 C C . LYS C 1 231 ? 32.432 59.273 6.292 1.00 24.27 229 LYS C C 1
ATOM 5123 O O . LYS C 1 231 ? 31.680 60.150 5.886 1.00 23.47 229 LYS C O 1
ATOM 5129 N N . ASP C 1 232 ? 33.753 59.382 6.212 1.00 24.34 230 ASP C N 1
ATOM 5130 C CA . ASP C 1 232 ? 34.335 60.586 5.638 1.00 26.68 230 ASP C CA 1
ATOM 5131 C C . ASP C 1 232 ? 35.772 60.422 5.169 1.00 25.19 230 ASP C C 1
ATOM 5132 O O . ASP C 1 232 ? 36.467 59.500 5.574 1.00 24.67 230 ASP C O 1
ATOM 5137 N N . ILE C 1 233 ? 36.186 61.307 4.270 1.00 23.77 231 ILE C N 1
ATOM 5138 C CA . ILE C 1 233 ? 37.552 61.303 3.755 1.00 24.06 231 ILE C CA 1
ATOM 5139 C C . ILE C 1 233 ? 38.074 62.727 3.810 1.00 25.68 231 ILE C C 1
ATOM 5140 O O . ILE C 1 233 ? 37.527 63.627 3.151 1.00 25.86 231 ILE C O 1
ATOM 5145 N N . VAL C 1 234 ? 39.125 62.929 4.597 1.00 26.16 232 VAL C N 1
ATOM 5146 C CA . VAL C 1 234 ? 39.720 64.254 4.729 1.00 27.17 232 VAL C CA 1
ATOM 5147 C C . VAL C 1 234 ? 40.881 64.420 3.754 1.00 28.90 232 VAL C C 1
ATOM 5148 O O . VAL C 1 234 ? 41.836 63.637 3.761 1.00 28.34 232 VAL C O 1
ATOM 5152 N N . PHE C 1 235 ? 40.766 65.435 2.903 1.00 28.64 233 PHE C N 1
ATOM 5153 C CA . PHE C 1 235 ? 41.768 65.754 1.889 1.00 31.17 233 PHE C CA 1
ATOM 5154 C C . PHE C 1 235 ? 42.635 66.912 2.388 1.00 34.30 233 PHE C C 1
ATOM 5155 O O . PHE C 1 235 ? 42.125 67.973 2.762 1.00 34.23 233 PHE C O 1
ATOM 5163 N N . GLU C 1 236 ? 43.944 66.721 2.362 1.00 35.77 234 GLU C N 1
ATOM 5164 C CA . GLU C 1 236 ? 44.856 67.739 2.835 1.00 38.81 234 GLU C CA 1
ATOM 5165 C C . GLU C 1 236 ? 45.923 68.093 1.796 1.00 40.55 234 GLU C C 1
ATOM 5166 O O . GLU C 1 236 ? 46.386 67.232 1.042 1.00 39.75 234 GLU C O 1
ATOM 5180 N N . LYS C 1 238 ? 49.606 69.126 0.467 1.00 38.80 236 LYS C N 1
ATOM 5181 C CA . LYS C 1 238 ? 50.986 68.877 0.842 1.00 40.47 236 LYS C CA 1
ATOM 5182 C C . LYS C 1 238 ? 51.511 70.182 1.430 1.00 41.49 236 LYS C C 1
ATOM 5183 O O . LYS C 1 238 ? 52.109 70.205 2.502 1.00 41.87 236 LYS C O 1
ATOM 5189 N N . LYS C 1 239 ? 51.259 71.267 0.710 1.00 42.47 237 LYS C N 1
ATOM 5190 C CA . LYS C 1 239 ? 51.667 72.607 1.112 1.00 44.05 237 LYS C CA 1
ATOM 5191 C C . LYS C 1 239 ? 51.244 72.905 2.548 1.00 43.75 237 LYS C C 1
ATOM 5192 O O . LYS C 1 239 ? 52.035 73.391 3.353 1.00 42.73 237 LYS C O 1
ATOM 5198 N N . SER C 1 240 ? 49.990 72.613 2.867 1.00 43.87 238 SER C N 1
ATOM 5199 C CA . SER C 1 240 ? 49.478 72.865 4.207 1.00 44.68 238 SER C CA 1
ATOM 5200 C C . SER C 1 240 ? 50.258 72.099 5.268 1.00 44.94 238 SER C C 1
ATOM 5201 O O . SER C 1 240 ? 50.584 72.640 6.325 1.00 47.38 238 SER C O 1
ATOM 5204 N N . ILE C 1 241 ? 50.550 70.835 4.983 1.00 44.35 239 ILE C N 1
ATOM 5205 C CA . ILE C 1 241 ? 51.294 69.988 5.907 1.00 42.78 239 ILE C CA 1
ATOM 5206 C C . ILE C 1 241 ? 52.709 70.529 6.079 1.00 43.45 239 ILE C C 1
ATOM 5207 O O . ILE C 1 241 ? 53.227 70.589 7.197 1.00 41.68 239 ILE C O 1
ATOM 5212 N N . ILE C 1 242 ? 53.329 70.922 4.965 1.00 44.97 240 ILE C N 1
ATOM 5213 C CA . ILE C 1 242 ? 54.676 71.482 5.003 1.00 46.80 240 ILE C CA 1
ATOM 5214 C C . ILE C 1 242 ? 54.701 72.689 5.932 1.00 48.90 240 ILE C C 1
ATOM 5215 O O . ILE C 1 242 ? 55.279 72.646 7.028 1.00 49.51 240 ILE C O 1
ATOM 5220 N N . GLU C 1 243 ? 54.065 73.760 5.470 1.00 50.32 241 GLU C N 1
ATOM 5221 C CA . GLU C 1 243 ? 53.975 75.016 6.200 1.00 51.97 241 GLU C CA 1
ATOM 5222 C C . GLU C 1 243 ? 53.840 74.842 7.720 1.00 53.37 241 GLU C C 1
ATOM 5223 O O . GLU C 1 243 ? 53.357 73.773 8.168 1.00 52.46 241 GLU C O 1
ATOM 5229 N N . GLN D 1 6 ? 36.811 84.496 43.853 1.00 63.72 4 GLN D N 1
ATOM 5230 C CA . GLN D 1 6 ? 35.349 84.219 43.760 1.00 62.71 4 GLN D CA 1
ATOM 5231 C C . GLN D 1 6 ? 34.602 85.444 44.286 1.00 61.23 4 GLN D C 1
ATOM 5232 O O . GLN D 1 6 ? 33.974 85.374 45.336 1.00 62.96 4 GLN D O 1
ATOM 5238 N N . LYS D 1 7 ? 34.658 86.559 43.558 1.00 59.87 5 LYS D N 1
ATOM 5239 C CA . LYS D 1 7 ? 34.007 87.789 44.020 1.00 57.49 5 LYS D CA 1
ATOM 5240 C C . LYS D 1 7 ? 32.943 88.441 43.132 1.00 56.40 5 LYS D C 1
ATOM 5241 O O . LYS D 1 7 ? 31.994 89.035 43.647 1.00 56.21 5 LYS D O 1
ATOM 5247 N N . GLY D 1 8 ? 33.096 88.351 41.813 1.00 54.78 6 GLY D N 1
ATOM 5248 C CA . GLY D 1 8 ? 32.127 88.965 40.914 1.00 52.61 6 GLY D CA 1
ATOM 5249 C C . GLY D 1 8 ? 30.848 88.180 40.659 1.00 51.29 6 GLY D C 1
ATOM 5250 O O . GLY D 1 8 ? 30.536 87.225 41.374 1.00 50.57 6 GLY D O 1
ATOM 5251 N N . LEU D 1 9 ? 30.114 88.592 39.625 1.00 49.95 7 LEU D N 1
ATOM 5252 C CA . LEU D 1 9 ? 28.846 87.969 39.238 1.00 48.94 7 LEU D CA 1
ATOM 5253 C C . LEU D 1 9 ? 28.991 86.626 38.531 1.00 47.76 7 LEU D C 1
ATOM 5254 O O . LEU D 1 9 ? 30.003 86.350 37.879 1.00 46.24 7 LEU D O 1
ATOM 5259 N N . ALA D 1 10 ? 27.951 85.806 38.644 1.00 45.86 8 ALA D N 1
ATOM 5260 C CA . ALA D 1 10 ? 27.924 84.494 38.011 1.00 45.71 8 ALA D CA 1
ATOM 5261 C C . ALA D 1 10 ? 26.579 84.283 37.320 1.00 45.17 8 ALA D C 1
ATOM 5262 O O . ALA D 1 10 ? 25.584 83.951 37.962 1.00 43.55 8 ALA D O 1
ATOM 5264 N N . ILE D 1 11 ? 26.544 84.489 36.009 1.00 44.42 9 ILE D N 1
ATOM 5265 C CA . ILE D 1 11 ? 25.304 84.315 35.263 1.00 44.38 9 ILE D CA 1
ATOM 5266 C C . ILE D 1 11 ? 25.110 82.831 34.993 1.00 43.64 9 ILE D C 1
ATOM 5267 O O . ILE D 1 11 ? 26.012 82.164 34.493 1.00 43.77 9 ILE D O 1
ATOM 5272 N N . ILE D 1 12 ? 23.934 82.318 35.335 1.00 43.89 10 ILE D N 1
ATOM 5273 C CA . ILE D 1 12 ? 23.639 80.902 35.161 1.00 46.11 10 ILE D CA 1
ATOM 5274 C C . ILE D 1 12 ? 22.252 80.644 34.568 1.00 46.48 10 ILE D C 1
ATOM 5275 O O . ILE D 1 12 ? 21.237 80.895 35.222 1.00 47.76 10 ILE D O 1
ATOM 5280 N N . THR D 1 13 ? 22.211 80.137 33.338 1.00 45.82 11 THR D N 1
ATOM 5281 C CA . THR D 1 13 ? 20.941 79.837 32.684 1.00 44.52 11 THR D CA 1
ATOM 5282 C C . THR D 1 13 ? 20.450 78.490 33.201 1.00 44.97 11 THR D C 1
ATOM 5283 O O . THR D 1 13 ? 21.250 77.680 33.684 1.00 44.72 11 THR D O 1
ATOM 5287 N N . GLY D 1 14 ? 19.142 78.251 33.112 1.00 44.33 12 GLY D N 1
ATOM 5288 C CA . GLY D 1 14 ? 18.584 77.004 33.608 1.00 44.94 12 GLY D CA 1
ATOM 5289 C C . GLY D 1 14 ? 18.839 76.889 35.104 1.00 46.54 12 GLY D C 1
ATOM 5290 O O . GLY D 1 14 ? 18.916 75.793 35.661 1.00 45.87 12 GLY D O 1
ATOM 5291 N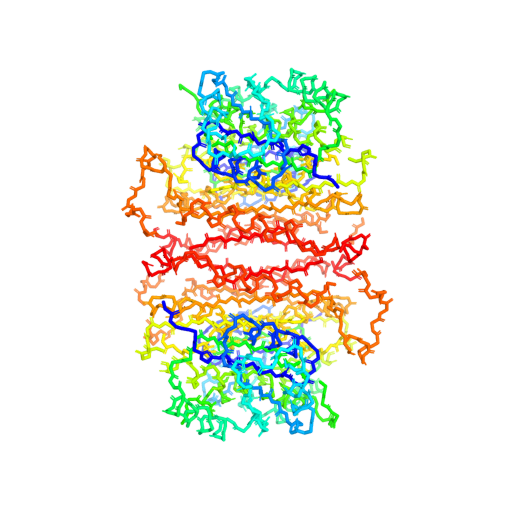 N . ALA D 1 15 ? 18.954 78.043 35.752 1.00 47.28 13 ALA D N 1
ATOM 5292 C CA . ALA D 1 15 ? 19.232 78.141 37.182 1.00 50.59 13 ALA D CA 1
ATOM 5293 C C . ALA D 1 15 ? 18.132 77.669 38.137 1.00 52.22 13 ALA D C 1
ATOM 5294 O O . ALA D 1 15 ? 18.415 77.334 39.286 1.00 52.26 13 ALA D O 1
ATOM 5296 N N . SER D 1 16 ? 16.886 77.642 37.676 1.00 54.70 14 SER D N 1
ATOM 5297 C CA . SER D 1 16 ? 15.781 77.236 38.544 1.00 56.57 14 SER D CA 1
ATOM 5298 C C . SER D 1 16 ? 15.628 75.730 38.711 1.00 58.12 14 SER D C 1
ATOM 5299 O O . SER D 1 16 ? 14.879 75.278 39.577 1.00 58.88 14 SER D O 1
ATOM 5302 N N . GLN D 1 17 ? 16.333 74.951 37.895 1.00 59.09 15 GLN D N 1
ATOM 5303 C CA . GLN D 1 17 ? 16.216 73.501 37.981 1.00 60.13 15 GLN D CA 1
ATOM 5304 C C . GLN D 1 17 ? 17.519 72.718 37.970 1.00 59.92 15 GLN D C 1
ATOM 5305 O O . GLN D 1 17 ? 18.580 73.234 37.614 1.00 59.41 15 GLN D O 1
ATOM 5311 N N . GLY D 1 18 ? 17.393 71.452 38.360 1.00 60.62 16 GLY D N 1
ATOM 5312 C CA . GLY D 1 18 ? 18.499 70.512 38.408 1.00 59.78 16 GLY D CA 1
ATOM 5313 C C . GLY D 1 18 ? 19.919 71.033 38.434 1.00 58.71 16 GLY D C 1
ATOM 5314 O O . GLY D 1 18 ? 20.315 71.768 39.336 1.00 58.93 16 GLY D O 1
ATOM 5315 N N . ILE D 1 19 ? 20.689 70.635 37.428 1.00 57.83 17 ILE D N 1
ATOM 5316 C CA . ILE D 1 19 ? 22.093 71.017 37.321 1.00 56.75 17 ILE D CA 1
ATOM 5317 C C . ILE D 1 19 ? 22.390 72.513 37.411 1.00 55.14 17 ILE D C 1
ATOM 5318 O O . ILE D 1 19 ? 23.346 72.913 38.070 1.00 54.62 17 ILE D O 1
ATOM 5323 N N . GLY D 1 20 ? 21.584 73.332 36.743 1.00 53.97 18 GLY D N 1
ATOM 5324 C CA . GLY D 1 20 ? 21.790 74.769 36.783 1.00 52.86 18 GLY D CA 1
ATOM 5325 C C . GLY D 1 20 ? 21.611 75.296 38.193 1.00 52.80 18 GLY D C 1
ATOM 5326 O O . GLY D 1 20 ? 22.363 76.162 38.656 1.00 51.85 18 GLY D O 1
ATOM 5327 N N . ALA D 1 21 ? 20.607 74.760 38.880 1.00 52.39 19 ALA D N 1
ATOM 5328 C CA . ALA D 1 21 ? 20.316 75.155 40.248 1.00 52.00 19 ALA D CA 1
ATOM 5329 C C . ALA D 1 21 ? 21.440 74.721 41.184 1.00 51.51 19 ALA D C 1
ATOM 5330 O O . ALA D 1 21 ? 21.894 75.507 42.008 1.00 52.43 19 ALA D O 1
ATOM 5332 N N . VAL D 1 22 ? 21.892 73.476 41.053 1.00 50.59 20 VAL D N 1
ATOM 5333 C CA . VAL D 1 22 ? 22.960 72.959 41.906 1.00 49.92 20 VAL D CA 1
ATOM 5334 C C . VAL D 1 22 ? 24.248 73.761 41.775 1.00 49.16 20 VAL D C 1
ATOM 5335 O O . VAL D 1 22 ? 24.923 74.024 42.769 1.00 49.63 20 VAL D O 1
ATOM 5339 N N . ILE D 1 23 ? 24.594 74.136 40.549 1.00 48.04 21 ILE D N 1
ATOM 5340 C CA . ILE D 1 23 ? 25.801 74.912 40.310 1.00 47.36 21 ILE D CA 1
ATOM 5341 C C . ILE D 1 23 ? 25.611 76.353 40.781 1.00 47.33 21 ILE D C 1
ATOM 5342 O O . ILE D 1 23 ? 26.566 77.006 41.209 1.00 47.18 21 ILE D O 1
ATOM 5347 N N . ALA D 1 24 ? 24.378 76.847 40.708 1.00 46.94 22 ALA D N 1
ATOM 5348 C CA . ALA D 1 24 ? 24.087 78.209 41.144 1.00 46.58 22 ALA D CA 1
ATOM 5349 C C . ALA D 1 24 ? 24.324 78.303 42.642 1.00 46.87 22 ALA D C 1
ATOM 5350 O O . ALA D 1 24 ? 24.968 79.233 43.126 1.00 46.67 22 ALA D O 1
ATOM 5352 N N . ALA D 1 25 ? 23.793 77.327 43.369 1.00 47.81 23 ALA D N 1
ATOM 5353 C CA . ALA D 1 25 ? 23.932 77.283 44.817 1.00 48.40 23 ALA D CA 1
ATOM 5354 C C . ALA D 1 25 ? 25.378 76.972 45.206 1.00 48.50 23 ALA D C 1
ATOM 5355 O O . ALA D 1 25 ? 25.826 77.316 46.300 1.00 50.48 23 ALA D O 1
ATOM 5357 N N . GLY D 1 26 ? 26.103 76.329 44.297 1.00 48.20 24 GLY D N 1
ATOM 5358 C CA . GLY D 1 26 ? 27.488 75.978 44.556 1.00 47.62 24 GLY D CA 1
ATOM 5359 C C . GLY D 1 26 ? 28.448 77.146 44.456 1.00 46.52 24 GLY D C 1
ATOM 5360 O O . GLY D 1 26 ? 29.369 77.276 45.266 1.00 47.65 24 GLY D O 1
ATOM 5361 N N . LEU D 1 27 ? 28.238 78.000 43.462 1.00 46.23 25 LEU D N 1
ATOM 5362 C CA . LEU D 1 27 ? 29.092 79.164 43.260 1.00 46.61 25 LEU D CA 1
ATOM 5363 C C . LEU D 1 27 ? 28.695 80.313 44.187 1.00 46.25 25 LEU D C 1
ATOM 5364 O O . LEU D 1 27 ? 29.509 81.192 44.483 1.00 43.85 25 LEU D O 1
ATOM 5369 N N . ALA D 1 28 ? 27.442 80.303 44.638 1.00 46.34 26 ALA D N 1
ATOM 5370 C CA . ALA D 1 28 ? 26.962 81.333 45.549 1.00 47.13 26 ALA D CA 1
ATOM 5371 C C . ALA D 1 28 ? 27.689 81.118 46.868 1.00 47.64 26 ALA D C 1
ATOM 5372 O O . ALA D 1 28 ? 28.163 82.067 47.489 1.00 48.58 26 ALA D O 1
ATOM 5374 N N . THR D 1 29 ? 27.781 79.854 47.277 1.00 48.14 27 THR D N 1
ATOM 5375 C CA . THR D 1 29 ? 28.460 79.478 48.513 1.00 48.21 27 THR D CA 1
ATOM 5376 C C . THR D 1 29 ? 29.938 79.825 48.383 1.00 49.22 27 THR D C 1
ATOM 5377 O O . THR D 1 29 ? 30.586 80.213 49.366 1.00 49.62 27 THR D O 1
ATOM 5381 N N . ASP D 1 30 ? 30.459 79.696 47.161 1.00 48.98 28 ASP D N 1
ATOM 5382 C CA . ASP D 1 30 ? 31.859 79.999 46.874 1.00 49.10 28 ASP D CA 1
ATOM 5383 C C . ASP D 1 30 ? 32.154 81.496 46.912 1.00 48.15 28 ASP D C 1
ATOM 5384 O O . ASP D 1 30 ? 33.314 81.901 46.905 1.00 48.84 28 ASP D O 1
ATOM 5389 N N . GLY D 1 31 ? 31.112 82.321 46.924 1.00 46.91 29 GLY D N 1
ATOM 5390 C CA . GLY D 1 31 ? 31.336 83.753 46.995 1.00 45.61 29 GLY D CA 1
ATOM 5391 C C . GLY D 1 31 ? 30.849 84.612 45.848 1.00 44.83 29 GLY D C 1
ATOM 5392 O O . GLY D 1 31 ? 30.674 85.813 46.015 1.00 43.95 29 GLY D O 1
ATOM 5393 N N . TYR D 1 32 ? 30.634 84.015 44.682 1.00 45.68 30 TYR D N 1
ATOM 5394 C CA . TYR D 1 32 ? 30.172 84.775 43.523 1.00 45.00 30 TYR D CA 1
ATOM 5395 C C . TYR D 1 32 ? 28.745 85.254 43.736 1.00 46.79 30 TYR D C 1
ATOM 5396 O O . TYR D 1 32 ? 28.000 84.675 44.526 1.00 47.14 30 TYR D O 1
ATOM 5405 N N . ARG D 1 33 ? 28.377 86.328 43.046 1.00 48.52 31 ARG D N 1
ATOM 5406 C CA . ARG D 1 33 ? 27.018 86.844 43.127 1.00 51.56 31 ARG D CA 1
ATOM 5407 C C . ARG D 1 33 ? 26.355 86.257 41.888 1.00 51.60 31 ARG D C 1
ATOM 5408 O O . ARG D 1 33 ? 26.614 86.694 40.765 1.00 51.36 31 ARG D O 1
ATOM 5416 N N . VAL D 1 34 ? 25.513 85.254 42.109 1.00 51.99 32 VAL D N 1
ATOM 5417 C CA . VAL D 1 34 ? 24.835 84.555 41.031 1.00 52.54 32 VAL D CA 1
ATOM 5418 C C . VAL D 1 34 ? 23.589 85.239 40.485 1.00 53.24 32 VAL D C 1
ATOM 5419 O O . VAL D 1 34 ? 22.795 85.815 41.230 1.00 53.48 32 VAL D O 1
ATOM 5423 N N . VAL D 1 35 ? 23.434 85.161 39.166 1.00 53.23 33 VAL D N 1
ATOM 5424 C CA . VAL D 1 35 ? 22.293 85.729 38.462 1.00 53.09 33 VAL D CA 1
ATOM 5425 C C . VAL D 1 35 ? 21.487 84.533 37.961 1.00 54.21 33 VAL D C 1
ATOM 5426 O O . VAL D 1 35 ? 21.875 83.868 36.999 1.00 53.98 33 VAL D O 1
ATOM 5430 N N . LEU D 1 36 ? 20.374 84.252 38.631 1.00 54.47 34 LEU D N 1
ATOM 5431 C CA . LEU D 1 36 ? 19.532 83.115 38.284 1.00 55.84 34 LEU D CA 1
ATOM 5432 C C . LEU D 1 36 ? 18.598 83.383 37.105 1.00 56.73 34 LEU D C 1
ATOM 5433 O O . LEU D 1 36 ? 17.571 84.052 37.252 1.00 56.84 34 LEU D O 1
ATOM 5438 N N . ILE D 1 37 ? 18.947 82.842 35.943 1.00 56.84 35 ILE D N 1
ATOM 5439 C CA . ILE D 1 37 ? 18.129 83.023 34.753 1.00 58.36 35 ILE D CA 1
ATOM 5440 C C . ILE D 1 37 ? 17.276 81.799 34.418 1.00 59.76 35 ILE D C 1
ATOM 5441 O O . ILE D 1 37 ? 17.744 80.661 34.448 1.00 59.17 35 ILE D O 1
ATOM 5446 N N . ALA D 1 38 ? 16.011 82.067 34.110 1.00 61.75 36 ALA D N 1
ATOM 5447 C CA . ALA D 1 38 ? 15.020 81.056 33.751 1.00 63.44 36 ALA D CA 1
ATOM 5448 C C . ALA D 1 38 ? 13.708 81.817 33.544 1.00 64.30 36 ALA D C 1
ATOM 5449 O O . ALA D 1 38 ? 13.730 82.974 33.133 1.00 65.22 36 ALA D O 1
ATOM 5451 N N . ARG D 1 39 ? 12.574 81.195 33.844 1.00 64.41 37 ARG D N 1
ATOM 5452 C CA . ARG D 1 39 ? 11.285 81.862 33.659 1.00 64.63 37 ARG D CA 1
ATOM 5453 C C . ARG D 1 39 ? 10.501 82.058 34.945 1.00 63.26 37 ARG D C 1
ATOM 5454 O O . ARG D 1 39 ? 10.068 83.164 35.271 1.00 62.59 37 ARG D O 1
ATOM 5462 N N . SER D 1 40 ? 10.316 80.960 35.662 1.00 61.34 38 SER D N 1
ATOM 5463 C CA . SER D 1 40 ? 9.544 80.957 36.887 1.00 60.33 38 SER D CA 1
ATOM 5464 C C . SER D 1 40 ? 10.009 81.808 38.055 1.00 59.17 38 SER D C 1
ATOM 5465 O O . SER D 1 40 ? 10.909 81.417 38.799 1.00 61.69 38 SER D O 1
ATOM 5468 N N . LYS D 1 41 ? 9.385 82.974 38.212 1.00 60.60 39 LYS D N 1
ATOM 5469 C CA . LYS D 1 41 ? 9.667 83.848 39.350 1.00 59.30 39 LYS D CA 1
ATOM 5470 C C . LYS D 1 41 ? 8.785 83.142 40.385 1.00 59.97 39 LYS D C 1
ATOM 5471 O O . LYS D 1 41 ? 7.905 83.735 41.024 1.00 60.24 39 LYS D O 1
ATOM 5477 N N . GLN D 1 42 ? 9.029 81.842 40.489 1.00 57.51 40 GLN D N 1
ATOM 5478 C CA . GLN D 1 42 ? 8.304 80.924 41.348 1.00 57.27 40 GLN D CA 1
ATOM 5479 C C . GLN D 1 42 ? 9.373 79.874 41.636 1.00 57.83 40 GLN D C 1
ATOM 5480 O O . GLN D 1 42 ? 9.661 79.559 42.793 1.00 57.60 40 GLN D O 1
ATOM 5486 N N . ASN D 1 43 ? 9.993 79.376 40.570 1.00 58.19 41 ASN D N 1
ATOM 5487 C CA . ASN D 1 43 ? 11.040 78.379 40.703 1.00 59.41 41 ASN D CA 1
ATOM 5488 C C . ASN D 1 43 ? 12.411 78.991 41.002 1.00 58.25 41 ASN D C 1
ATOM 5489 O O . ASN D 1 43 ? 13.214 78.387 41.713 1.00 57.65 41 ASN D O 1
ATOM 5494 N N . LEU D 1 44 ? 12.677 80.184 40.467 1.00 58.88 42 LEU D N 1
ATOM 5495 C CA . LEU D 1 44 ? 13.950 80.862 40.724 1.00 59.09 42 LEU D CA 1
ATOM 5496 C C . LEU D 1 44 ? 14.044 81.236 42.207 1.00 60.49 42 LEU D C 1
ATOM 5497 O O . LEU D 1 44 ? 14.946 80.777 42.910 1.00 60.49 42 LEU D O 1
ATOM 5502 N N . GLU D 1 45 ? 13.106 82.064 42.673 1.00 60.98 43 GLU D N 1
ATOM 5503 C CA . GLU D 1 45 ? 13.064 82.503 44.072 1.00 61.56 43 GLU D CA 1
ATOM 5504 C C . GLU D 1 45 ? 13.288 81.302 44.985 1.00 60.27 43 GLU D C 1
ATOM 5505 O O . GLU D 1 45 ? 13.962 81.398 46.010 1.00 60.25 43 GLU D O 1
ATOM 5511 N N . LYS D 1 46 ? 12.707 80.173 44.602 1.00 59.40 44 LYS D N 1
ATOM 5512 C CA . LYS D 1 46 ? 12.849 78.944 45.363 1.00 59.82 44 LYS D CA 1
ATOM 5513 C C . LYS D 1 46 ? 14.345 78.666 45.548 1.00 59.37 44 LYS D C 1
ATOM 5514 O O . LYS D 1 46 ? 14.789 78.280 46.633 1.00 59.19 44 LYS D O 1
ATOM 5520 N N . VAL D 1 47 ? 15.115 78.867 44.479 1.00 58.76 45 VAL D N 1
ATOM 5521 C CA . VAL D 1 47 ? 16.561 78.660 44.510 1.00 56.99 45 VAL D CA 1
ATOM 5522 C C . VAL D 1 47 ? 17.167 79.795 45.317 1.00 57.17 45 VAL D C 1
ATOM 5523 O O . VAL D 1 47 ? 18.127 79.605 46.060 1.00 58.20 45 VAL D O 1
ATOM 5527 N N . HIS D 1 48 ? 16.598 80.984 45.160 1.00 57.24 46 HIS D N 1
ATOM 5528 C CA . HIS D 1 48 ? 17.060 82.166 45.881 1.00 57.57 46 HIS D CA 1
ATOM 5529 C C . HIS D 1 48 ? 17.004 81.907 47.385 1.00 57.24 46 HIS D C 1
ATOM 5530 O O . HIS D 1 48 ? 18.028 81.938 48.083 1.00 57.16 46 HIS D O 1
ATOM 5537 N N . ASP D 1 49 ? 15.793 81.648 47.870 1.00 57.41 47 ASP D N 1
ATOM 5538 C CA . ASP D 1 49 ? 15.555 81.389 49.286 1.00 57.43 47 ASP D CA 1
ATOM 5539 C C . ASP D 1 49 ? 16.461 80.296 49.836 1.00 56.67 47 ASP D C 1
ATOM 5540 O O . ASP D 1 49 ? 17.116 80.494 50.858 1.00 55.73 47 ASP D O 1
ATOM 5545 N N . GLU D 1 50 ? 16.506 79.146 49.171 1.00 56.35 48 GLU D N 1
ATOM 5546 C CA . GLU D 1 50 ? 17.358 78.070 49.657 1.00 56.86 48 GLU D CA 1
ATOM 5547 C C . GLU D 1 50 ? 18.798 78.537 49.807 1.00 55.79 48 GLU D C 1
ATOM 5548 O O . GLU D 1 50 ? 19.342 78.537 50.912 1.00 57.35 48 GLU D O 1
ATOM 5554 N N . ILE D 1 51 ? 19.415 78.935 48.698 1.00 55.49 49 ILE D N 1
ATOM 5555 C CA . ILE D 1 51 ? 20.799 79.407 48.726 1.00 53.59 49 ILE D CA 1
ATOM 5556 C C . ILE D 1 51 ? 21.016 80.167 50.026 1.00 54.34 49 ILE D C 1
ATOM 5557 O O . ILE D 1 51 ? 21.807 79.764 50.890 1.00 54.29 49 ILE D O 1
ATOM 5570 N N . ARG D 1 53 ? 19.755 80.504 53.039 1.00 55.42 51 ARG D N 1
ATOM 5571 C CA . ARG D 1 53 ? 18.925 79.899 54.060 1.00 55.32 51 ARG D CA 1
ATOM 5572 C C . ARG D 1 53 ? 19.731 78.660 54.346 1.00 54.65 51 ARG D C 1
ATOM 5573 O O . ARG D 1 53 ? 19.323 77.789 55.113 1.00 55.52 51 ARG D O 1
ATOM 5581 N N . SER D 1 54 ? 20.882 78.604 53.682 1.00 55.24 52 SER D N 1
ATOM 5582 C CA . SER D 1 54 ? 21.812 77.497 53.792 1.00 55.99 52 SER D CA 1
ATOM 5583 C C . SER D 1 54 ? 23.224 78.054 53.900 1.00 56.32 52 SER D C 1
ATOM 5584 O O . SER D 1 54 ? 24.193 77.298 53.960 1.00 57.00 52 SER D O 1
ATOM 5587 N N . ASN D 1 55 ? 23.344 79.377 53.919 1.00 57.52 53 ASN D N 1
ATOM 5588 C CA . ASN D 1 55 ? 24.662 79.987 54.029 1.00 59.17 53 ASN D CA 1
ATOM 5589 C C . ASN D 1 55 ? 24.749 81.011 55.149 1.00 60.76 53 ASN D C 1
ATOM 5590 O O . ASN D 1 55 ? 23.819 81.786 55.379 1.00 62.04 53 ASN D O 1
ATOM 5595 N N . LYS D 1 56 ? 25.872 81.002 55.853 1.00 61.98 54 LYS D N 1
ATOM 5596 C CA . LYS D 1 56 ? 26.081 81.951 56.931 1.00 63.55 54 LYS D CA 1
ATOM 5597 C C . LYS D 1 56 ? 26.122 83.341 56.294 1.00 64.57 54 LYS D C 1
ATOM 5598 O O . LYS D 1 56 ? 25.477 84.279 56.771 1.00 64.63 54 LYS D O 1
ATOM 5604 N N . HIS D 1 57 ? 26.867 83.462 55.196 1.00 66.26 55 HIS D N 1
ATOM 5605 C CA . HIS D 1 57 ? 26.989 84.740 54.495 1.00 67.41 55 HIS D CA 1
ATOM 5606 C C . HIS D 1 57 ? 27.111 84.544 52.988 1.00 68.75 55 HIS D C 1
ATOM 5607 O O . HIS D 1 57 ? 28.071 83.938 52.511 1.00 68.99 55 HIS D O 1
ATOM 5614 N N . VAL D 1 58 ? 26.145 85.074 52.245 1.00 67.70 56 VAL D N 1
ATOM 5615 C CA . VAL D 1 58 ? 26.139 84.965 50.791 1.00 68.31 56 VAL D CA 1
ATOM 5616 C C . VAL D 1 58 ? 25.725 86.284 50.142 1.00 68.22 56 VAL D C 1
ATOM 5617 O O . VAL D 1 58 ? 24.816 86.958 50.627 1.00 67.93 56 VAL D O 1
ATOM 5621 N N . GLN D 1 59 ? 26.390 86.644 49.045 1.00 67.33 57 GLN D N 1
ATOM 5622 C CA . GLN D 1 59 ? 26.100 87.894 48.337 1.00 67.44 57 GLN D CA 1
ATOM 5623 C C . GLN D 1 59 ? 24.646 88.052 47.908 1.00 67.66 57 GLN D C 1
ATOM 5624 O O . GLN D 1 59 ? 24.233 89.135 47.497 1.00 68.68 57 GLN D O 1
ATOM 5630 N N . GLU D 1 60 ? 23.879 86.971 48.013 1.00 68.37 58 GLU D N 1
ATOM 5631 C CA . GLU D 1 60 ? 22.469 86.954 47.632 1.00 68.97 58 GLU D CA 1
ATOM 5632 C C . GLU D 1 60 ? 22.290 86.869 46.128 1.00 68.60 58 GLU D C 1
ATOM 5633 O O . GLU D 1 60 ? 22.817 87.697 45.381 1.00 69.44 58 GLU D O 1
ATOM 5639 N N . PRO D 1 61 ? 21.531 85.865 45.665 1.00 68.19 59 PRO D N 1
ATOM 5640 C CA . PRO D 1 61 ? 21.261 85.646 44.241 1.00 67.61 59 PRO D CA 1
ATOM 5641 C C . PRO D 1 61 ? 20.427 86.759 43.600 1.00 67.27 59 PRO D C 1
ATOM 5642 O O . PRO D 1 61 ? 19.647 87.436 44.275 1.00 65.97 59 PRO D O 1
ATOM 5646 N N . ILE D 1 62 ? 20.605 86.936 42.293 1.00 66.80 60 ILE D N 1
ATOM 5647 C CA . ILE D 1 62 ? 19.865 87.933 41.527 1.00 65.81 60 ILE D CA 1
ATOM 5648 C C . ILE D 1 62 ? 18.857 87.214 40.637 1.00 65.53 60 ILE D C 1
ATOM 5649 O O . ILE D 1 62 ? 19.230 86.627 39.624 1.00 66.08 60 ILE D O 1
ATOM 5654 N N . VAL D 1 63 ? 17.584 87.258 41.024 1.00 64.96 61 VAL D N 1
ATOM 5655 C CA . VAL D 1 63 ? 16.518 86.604 40.263 1.00 64.22 61 VAL D CA 1
ATOM 5656 C C . VAL D 1 63 ? 16.159 87.400 39.016 1.00 64.08 61 VAL D C 1
ATOM 5657 O O . VAL D 1 63 ? 15.556 88.468 39.107 1.00 63.79 61 VAL D O 1
ATOM 5661 N N . LEU D 1 64 ? 16.518 86.865 37.853 1.00 63.77 62 LEU D N 1
ATOM 5662 C CA . LEU D 1 64 ? 16.247 87.529 36.584 1.00 63.36 62 LEU D CA 1
ATOM 5663 C C . LEU D 1 64 ? 15.335 86.677 35.701 1.00 63.38 62 LEU D C 1
ATOM 5664 O O . LEU D 1 64 ? 15.804 85.973 34.804 1.00 63.95 62 LEU D O 1
ATOM 5669 N N . PRO D 1 65 ? 14.017 86.715 35.954 1.00 62.80 63 PRO D N 1
ATOM 5670 C CA . PRO D 1 65 ? 13.099 85.923 35.133 1.00 61.80 63 PRO D CA 1
ATOM 5671 C C . PRO D 1 65 ? 13.310 86.341 33.683 1.00 61.26 63 PRO D C 1
ATOM 5672 O O . PRO D 1 65 ? 13.321 87.534 33.372 1.00 60.88 63 PRO D O 1
ATOM 5676 N N . LEU D 1 66 ? 13.482 85.372 32.794 1.00 59.61 64 LEU D N 1
ATOM 5677 C CA . LEU D 1 66 ? 13.721 85.696 31.401 1.00 58.07 64 LEU D CA 1
ATOM 5678 C C . LEU D 1 66 ? 13.639 84.491 30.484 1.00 57.31 64 LEU D C 1
ATOM 5679 O O . LEU D 1 66 ? 13.904 83.364 30.888 1.00 57.64 64 LEU D O 1
ATOM 5684 N N . ASP D 1 67 ? 13.250 84.744 29.241 1.00 56.10 65 ASP D N 1
ATOM 5685 C CA . ASP D 1 67 ? 13.187 83.697 28.237 1.00 54.61 65 ASP D CA 1
ATOM 5686 C C . ASP D 1 67 ? 14.374 84.019 27.331 1.00 53.27 65 ASP D C 1
ATOM 5687 O O . ASP D 1 67 ? 14.275 84.882 26.458 1.00 53.36 65 ASP D O 1
ATOM 5692 N N . ILE D 1 68 ? 15.500 83.347 27.541 1.00 51.16 66 ILE D N 1
ATOM 5693 C CA . ILE D 1 68 ? 16.678 83.636 26.734 1.00 50.06 66 ILE D CA 1
ATOM 5694 C C . ILE D 1 68 ? 16.435 83.558 25.231 1.00 49.99 66 ILE D C 1
ATOM 5695 O O . ILE D 1 68 ? 17.221 84.095 24.450 1.00 48.85 66 ILE D O 1
ATOM 5700 N N . THR D 1 69 ? 15.347 82.902 24.826 1.00 50.95 67 THR D N 1
ATOM 5701 C CA . THR D 1 69 ? 15.016 82.792 23.405 1.00 51.99 67 THR D CA 1
ATOM 5702 C C . THR D 1 69 ? 14.574 84.156 22.869 1.00 52.66 67 THR D C 1
ATOM 5703 O O . THR D 1 69 ? 14.517 84.376 21.657 1.00 53.27 67 THR D O 1
ATOM 5707 N N . ASP D 1 70 ? 14.264 85.070 23.784 1.00 52.36 68 ASP D N 1
ATOM 5708 C CA . ASP D 1 70 ? 13.871 86.429 23.420 1.00 52.81 68 ASP D CA 1
ATOM 5709 C C . ASP D 1 70 ? 15.187 87.220 23.389 1.00 52.61 68 ASP D C 1
ATOM 5710 O O . ASP D 1 70 ? 15.446 88.077 24.237 1.00 53.45 68 ASP D O 1
ATOM 5715 N N . CYS D 1 71 ? 16.013 86.904 22.400 1.00 51.56 69 CYS D N 1
ATOM 5716 C CA . CYS D 1 71 ? 17.332 87.498 22.230 1.00 51.73 69 CYS D CA 1
ATOM 5717 C C . CYS D 1 71 ? 17.523 88.973 22.575 1.00 51.52 69 CYS D C 1
ATOM 5718 O O . CYS D 1 71 ? 18.339 89.303 23.437 1.00 51.04 69 CYS D O 1
ATOM 5721 N N . THR D 1 72 ? 16.789 89.859 21.908 1.00 52.27 70 THR D N 1
ATOM 5722 C CA . THR D 1 72 ? 16.919 91.291 22.168 1.00 53.54 70 THR D CA 1
ATOM 5723 C C . THR D 1 72 ? 16.703 91.620 23.646 1.00 53.12 70 THR D C 1
ATOM 5724 O O . THR D 1 72 ? 17.540 92.274 24.270 1.00 52.27 70 THR D O 1
ATOM 5728 N N . LYS D 1 73 ? 15.587 91.160 24.203 1.00 52.90 71 LYS D N 1
ATOM 5729 C CA . LYS D 1 73 ? 15.278 91.405 25.607 1.00 54.75 71 LYS D CA 1
ATOM 5730 C C . LYS D 1 73 ? 16.322 90.777 26.524 1.00 55.16 71 LYS D C 1
ATOM 5731 O O . LYS D 1 73 ? 16.788 91.408 27.471 1.00 55.11 71 LYS D O 1
ATOM 5737 N N . ALA D 1 74 ? 16.678 89.528 26.243 1.00 55.09 72 ALA D N 1
ATOM 5738 C CA . ALA D 1 74 ? 17.661 88.819 27.048 1.00 54.43 72 ALA D CA 1
ATOM 5739 C C . ALA D 1 74 ? 18.958 89.614 27.105 1.00 54.39 72 ALA D C 1
ATOM 5740 O O . ALA D 1 74 ? 19.608 89.679 28.147 1.00 53.59 72 ALA D O 1
ATOM 5742 N N . ASP D 1 75 ? 19.329 90.223 25.984 1.00 54.31 73 ASP D N 1
ATOM 5743 C CA . ASP D 1 75 ? 20.554 91.012 25.926 1.00 56.07 73 ASP D CA 1
ATOM 5744 C C . ASP D 1 75 ? 20.434 92.306 26.725 1.00 57.41 73 ASP D C 1
ATOM 5745 O O . ASP D 1 75 ? 21.411 92.782 27.305 1.00 57.05 73 ASP D O 1
ATOM 5750 N N . THR D 1 76 ? 19.241 92.885 26.736 1.00 58.07 74 THR D N 1
ATOM 5751 C CA . THR D 1 76 ? 19.011 94.110 27.486 1.00 59.36 74 THR D CA 1
ATOM 5752 C C . THR D 1 76 ? 19.126 93.798 28.968 1.00 59.74 74 THR D C 1
ATOM 5753 O O . THR D 1 76 ? 19.876 94.447 29.696 1.00 59.60 74 THR D O 1
ATOM 5757 N N . GLU D 1 77 ? 18.380 92.785 29.398 1.00 60.14 75 GLU D N 1
ATOM 5758 C CA . GLU D 1 77 ? 18.363 92.361 30.790 1.00 60.27 75 GLU D CA 1
ATOM 5759 C C . GLU D 1 77 ? 19.770 92.116 31.328 1.00 59.96 75 GLU D C 1
ATOM 5760 O O . GLU D 1 77 ? 20.119 92.582 32.413 1.00 60.14 75 GLU D O 1
ATOM 5766 N N . ILE D 1 78 ? 20.583 91.388 30.574 1.00 58.56 76 ILE D N 1
ATOM 5767 C CA . ILE D 1 78 ? 21.934 91.104 31.031 1.00 57.69 76 ILE D CA 1
ATOM 5768 C C . ILE D 1 78 ? 22.769 92.373 31.156 1.00 57.24 76 ILE D C 1
ATOM 5769 O O . ILE D 1 78 ? 23.412 92.590 32.176 1.00 55.76 76 ILE D O 1
ATOM 5774 N N . LYS D 1 79 ? 22.752 93.212 30.127 1.00 59.31 77 LYS D N 1
ATOM 5775 C CA . LYS D 1 79 ? 23.516 94.458 30.158 1.00 60.63 77 LYS D CA 1
ATOM 5776 C C . LYS D 1 79 ? 23.117 95.300 31.370 1.00 60.69 77 LYS D C 1
ATOM 5777 O O . LYS D 1 79 ? 23.974 95.834 32.079 1.00 61.06 77 LYS D O 1
ATOM 5783 N N . ASP D 1 80 ? 21.814 95.411 31.604 1.00 61.16 78 ASP D N 1
ATOM 5784 C CA . ASP D 1 80 ? 21.303 96.163 32.744 1.00 62.15 78 ASP D CA 1
ATOM 5785 C C . ASP D 1 80 ? 21.937 95.590 34.008 1.00 61.75 78 ASP D C 1
ATOM 5786 O O . ASP D 1 80 ? 22.433 96.331 34.858 1.00 62.81 78 ASP D O 1
ATOM 5791 N N . ILE D 1 81 ? 21.923 94.264 34.123 1.00 60.72 79 ILE D N 1
ATOM 5792 C CA . ILE D 1 81 ? 22.502 93.595 35.280 1.00 59.81 79 ILE D CA 1
ATOM 5793 C C . ILE D 1 81 ? 23.990 93.917 35.377 1.00 60.24 79 ILE D C 1
ATOM 5794 O O . ILE D 1 81 ? 24.551 93.959 36.473 1.00 61.38 79 ILE D O 1
ATOM 5799 N N . HIS D 1 82 ? 24.629 94.142 34.231 1.00 59.14 80 HIS D N 1
ATOM 5800 C CA . HIS D 1 82 ? 26.052 94.463 34.213 1.00 58.91 80 HIS D CA 1
ATOM 5801 C C . HIS D 1 82 ? 26.297 95.896 34.663 1.00 59.48 80 HIS D C 1
ATOM 5802 O O . HIS D 1 82 ? 27.347 96.217 35.230 1.00 59.23 80 HIS D O 1
ATOM 5809 N N . GLN D 1 83 ? 25.326 96.760 34.394 1.00 59.83 81 GLN D N 1
ATOM 5810 C CA . GLN D 1 83 ? 25.443 98.157 34.772 1.00 60.78 81 GLN D CA 1
ATOM 5811 C C . GLN D 1 83 ? 25.288 98.323 36.275 1.00 59.98 81 GLN D C 1
ATOM 5812 O O . GLN D 1 83 ? 26.037 99.059 36.913 1.00 59.62 81 GLN D O 1
ATOM 5818 N N . LYS D 1 84 ? 24.324 97.612 36.840 1.00 58.91 82 LYS D N 1
ATOM 5819 C CA . LYS D 1 84 ? 24.059 97.702 38.261 1.00 58.10 82 LYS D CA 1
ATOM 5820 C C . LYS D 1 84 ? 25.057 96.989 39.164 1.00 56.24 82 LYS D C 1
ATOM 5821 O O . LYS D 1 84 ? 25.582 97.594 40.096 1.00 58.63 82 LYS D O 1
ATOM 5827 N N . TYR D 1 85 ? 25.350 95.722 38.878 1.00 55.53 83 TYR D N 1
ATOM 5828 C CA . TYR D 1 85 ? 26.225 94.947 39.757 1.00 51.31 83 TYR D CA 1
ATOM 5829 C C . TYR D 1 85 ? 27.685 94.707 39.430 1.00 50.85 83 TYR D C 1
ATOM 5830 O O . TYR D 1 85 ? 28.313 93.873 40.080 1.00 51.08 83 TYR D O 1
ATOM 5839 N N . GLY D 1 86 ? 28.230 95.399 38.436 1.00 50.06 84 GLY D N 1
ATOM 5840 C CA . GLY D 1 86 ? 29.644 95.222 38.133 1.00 50.87 84 GLY D CA 1
ATOM 5841 C C . GLY D 1 86 ? 30.109 94.217 37.080 1.00 52.33 84 GLY D C 1
ATOM 5842 O O . GLY D 1 86 ? 29.423 93.931 36.080 1.00 50.99 84 GLY D O 1
ATOM 5843 N N . ALA D 1 87 ? 31.308 93.687 37.309 1.00 49.24 85 ALA D N 1
ATOM 5844 C CA . ALA D 1 87 ? 31.923 92.735 36.395 1.00 48.98 85 ALA D CA 1
ATOM 5845 C C . ALA D 1 87 ? 31.309 91.343 36.446 1.00 48.12 85 ALA D C 1
ATOM 5846 O O . ALA D 1 87 ? 30.744 90.926 37.461 1.00 45.75 85 ALA D O 1
ATOM 5848 N N . VAL D 1 88 ? 31.426 90.639 35.323 1.00 48.12 86 VAL D N 1
ATOM 5849 C CA . VAL D 1 88 ? 30.920 89.279 35.185 1.00 46.92 86 VAL D CA 1
ATOM 5850 C C . VAL D 1 88 ? 32.137 88.369 35.086 1.00 46.13 86 VAL D C 1
ATOM 5851 O O . VAL D 1 88 ? 32.899 88.458 34.127 1.00 47.15 86 VAL D O 1
ATOM 5855 N N . ASP D 1 89 ? 32.327 87.510 36.085 1.00 45.31 87 ASP D N 1
ATOM 5856 C CA . ASP D 1 89 ? 33.470 86.601 36.097 1.00 44.24 87 ASP D CA 1
ATOM 5857 C C . ASP D 1 89 ? 33.137 85.237 35.522 1.00 42.70 87 ASP D C 1
ATOM 5858 O O . ASP D 1 89 ? 34.012 84.543 35.010 1.00 42.42 87 ASP D O 1
ATOM 5863 N N . ILE D 1 90 ? 31.870 84.852 35.609 1.00 40.67 88 ILE D N 1
ATOM 5864 C CA . ILE D 1 90 ? 31.465 83.536 35.152 1.00 40.53 88 ILE D CA 1
ATOM 5865 C C . ILE D 1 90 ? 30.132 83.479 34.428 1.00 40.64 88 ILE D C 1
ATOM 5866 O O . ILE D 1 90 ? 29.182 84.176 34.788 1.00 40.78 88 ILE D O 1
ATOM 5871 N N . LEU D 1 91 ? 30.084 82.626 33.406 1.00 40.23 89 LEU D N 1
ATOM 5872 C CA . LEU D 1 91 ? 28.872 82.378 32.633 1.00 39.27 89 LEU D CA 1
ATOM 5873 C C . LEU D 1 91 ? 28.732 80.868 32.527 1.00 38.64 89 LEU D C 1
ATOM 5874 O O . LEU D 1 91 ? 29.580 80.203 31.933 1.00 36.75 89 LEU D O 1
ATOM 5879 N N . VAL D 1 92 ? 27.676 80.327 33.118 1.00 39.01 90 VAL D N 1
ATOM 5880 C CA . VAL D 1 92 ? 27.438 78.893 33.055 1.00 39.81 90 VAL D CA 1
ATOM 5881 C C . VAL D 1 92 ? 26.157 78.607 32.279 1.00 40.91 90 VAL D C 1
ATOM 5882 O O . VAL D 1 92 ? 25.055 78.888 32.759 1.00 40.70 90 VAL D O 1
ATOM 5886 N N . ASN D 1 93 ? 26.315 78.069 31.069 1.00 40.94 91 ASN D N 1
ATOM 5887 C CA . ASN D 1 93 ? 25.178 77.721 30.214 1.00 40.89 91 ASN D CA 1
ATOM 5888 C C . ASN D 1 93 ? 24.710 76.332 30.602 1.00 41.21 91 ASN D C 1
ATOM 5889 O O . ASN D 1 93 ? 25.209 75.339 30.081 1.00 41.02 91 ASN D O 1
ATOM 5894 N N . ALA D 1 94 ? 23.753 76.266 31.521 1.00 43.05 92 ALA D N 1
ATOM 5895 C CA . ALA D 1 94 ? 23.249 74.987 32.004 1.00 45.35 92 ALA D CA 1
ATOM 5896 C C . ALA D 1 94 ? 21.790 74.738 31.667 1.00 46.02 92 ALA D C 1
ATOM 5897 O O . ALA D 1 94 ? 21.167 73.843 32.235 1.00 46.44 92 ALA D O 1
ATOM 5899 N N . ALA D 1 95 ? 21.248 75.530 30.749 1.00 47.22 93 ALA D N 1
ATOM 5900 C CA . ALA D 1 95 ? 19.862 75.367 30.333 1.00 48.97 93 ALA D CA 1
ATOM 5901 C C . ALA D 1 95 ? 19.709 73.999 29.680 1.00 50.38 93 ALA D C 1
ATOM 5902 O O . ALA D 1 95 ? 20.617 73.520 28.999 1.00 50.65 93 ALA D O 1
ATOM 5904 N N . ALA D 1 96 ? 18.566 73.363 29.907 1.00 51.83 94 ALA D N 1
ATOM 5905 C CA . ALA D 1 96 ? 18.299 72.058 29.329 1.00 53.55 94 ALA D CA 1
ATOM 5906 C C . ALA D 1 96 ? 18.089 72.242 27.837 1.00 55.36 94 ALA D C 1
ATOM 5907 O O . ALA D 1 96 ? 17.599 73.280 27.396 1.00 54.63 94 ALA D O 1
ATOM 5917 N N . PHE D 1 98 ? 16.390 71.657 24.174 1.00 59.78 96 PHE D N 1
ATOM 5918 C CA . PHE D 1 98 ? 15.063 71.418 23.635 1.00 60.36 96 PHE D CA 1
ATOM 5919 C C . PHE D 1 98 ? 15.222 70.440 22.468 1.00 59.32 96 PHE D C 1
ATOM 5920 O O . PHE D 1 98 ? 14.967 70.787 21.320 1.00 59.44 96 PHE D O 1
ATOM 5936 N N . GLU D 1 105 ? 5.488 70.270 11.010 1.00 45.82 103 GLU D N 1
ATOM 5937 C CA . GLU D 1 105 ? 6.236 69.895 9.811 1.00 47.02 103 GLU D CA 1
ATOM 5938 C C . GLU D 1 105 ? 7.742 69.786 10.134 1.00 45.22 103 GLU D C 1
ATOM 5939 O O . GLU D 1 105 ? 8.290 70.617 10.857 1.00 46.24 103 GLU D O 1
ATOM 5945 N N . PRO D 1 106 ? 8.425 68.746 9.617 1.00 43.02 104 PRO D N 1
ATOM 5946 C CA . PRO D 1 106 ? 9.854 68.546 9.871 1.00 42.23 104 PRO D CA 1
ATOM 5947 C C . PRO D 1 106 ? 10.788 69.761 9.807 1.00 41.18 104 PRO D C 1
ATOM 5948 O O . PRO D 1 106 ? 11.345 70.167 10.825 1.00 41.56 104 PRO D O 1
ATOM 5952 N N . VAL D 1 107 ? 10.976 70.331 8.619 1.00 41.01 105 VAL D N 1
ATOM 5953 C CA . VAL D 1 107 ? 11.872 71.476 8.476 1.00 41.80 105 VAL D CA 1
ATOM 5954 C C . VAL D 1 107 ? 11.582 72.559 9.511 1.00 43.07 105 VAL D C 1
ATOM 5955 O O . VAL D 1 107 ? 12.484 72.986 10.235 1.00 40.48 105 VAL D O 1
ATOM 5959 N N . ASP D 1 108 ? 10.326 72.991 9.590 1.00 42.75 106 ASP D N 1
ATOM 5960 C CA . ASP D 1 108 ? 9.946 74.013 10.560 1.00 45.16 106 ASP D CA 1
ATOM 5961 C C . ASP D 1 108 ? 10.392 73.674 11.985 1.00 43.55 106 ASP D C 1
ATOM 5962 O O . ASP D 1 108 ? 10.851 74.547 12.709 1.00 43.33 106 ASP D O 1
ATOM 5967 N N . ASN D 1 109 ? 10.250 72.412 12.382 1.00 43.18 107 ASN D N 1
ATOM 5968 C CA . ASN D 1 109 ? 10.657 71.977 13.720 1.00 44.54 107 ASN D CA 1
ATOM 5969 C C . ASN D 1 109 ? 12.165 72.076 13.909 1.00 43.62 107 ASN D C 1
ATOM 5970 O O . ASN D 1 109 ? 12.639 72.516 14.957 1.00 44.99 107 ASN D O 1
ATOM 5975 N N . PHE D 1 110 ? 12.914 71.651 12.895 1.00 41.17 108 PHE D N 1
ATOM 5976 C CA . PHE D 1 110 ? 14.366 71.704 12.955 1.00 38.91 108 PHE D CA 1
ATOM 5977 C C . PHE D 1 110 ? 14.831 73.148 13.114 1.00 38.74 108 PHE D C 1
ATOM 5978 O O . PHE D 1 110 ? 15.730 73.431 13.896 1.00 36.99 108 PHE D O 1
ATOM 5986 N N . ARG D 1 111 ? 14.198 74.059 12.380 1.00 37.63 109 ARG D N 1
ATOM 5987 C CA . ARG D 1 111 ? 14.539 75.480 12.443 1.00 39.03 109 ARG D CA 1
ATOM 5988 C C . ARG D 1 111 ? 14.272 76.006 13.858 1.00 39.06 109 ARG D C 1
ATOM 5989 O O . ARG D 1 111 ? 15.049 76.791 14.398 1.00 36.54 109 ARG D O 1
ATOM 5997 N N . LYS D 1 112 ? 13.158 75.557 14.434 1.00 39.67 110 LYS D N 1
ATOM 5998 C CA . LYS D 1 112 ? 12.730 75.935 15.776 1.00 40.46 110 LYS D CA 1
ATOM 5999 C C . LYS D 1 112 ? 13.663 75.373 16.846 1.00 39.00 110 LYS D C 1
ATOM 6000 O O . LYS D 1 112 ? 13.933 76.017 17.861 1.00 38.93 110 LYS D O 1
ATOM 6006 N N . ILE D 1 113 ? 14.146 74.161 16.622 1.00 36.63 111 ILE D N 1
ATOM 6007 C CA . ILE D 1 113 ? 15.051 73.539 17.570 1.00 35.58 111 ILE D CA 1
ATOM 6008 C C . ILE D 1 113 ? 16.418 74.229 17.497 1.00 35.54 111 ILE D C 1
ATOM 6009 O O . ILE D 1 113 ? 17.097 74.391 18.512 1.00 34.66 111 ILE D O 1
ATOM 6022 N N . GLU D 1 115 ? 16.895 77.391 16.626 1.00 36.97 113 GLU D N 1
ATOM 6023 C CA . GLU D 1 115 ? 16.689 78.729 17.175 1.00 37.51 113 GLU D CA 1
ATOM 6024 C C . GLU D 1 115 ? 16.779 78.728 18.705 1.00 37.64 113 GLU D C 1
ATOM 6025 O O . GLU D 1 115 ? 17.541 79.494 19.289 1.00 37.26 113 GLU D O 1
ATOM 6031 N N . ILE D 1 116 ? 16.015 77.852 19.347 1.00 38.77 114 ILE D N 1
ATOM 6032 C CA . ILE D 1 116 ? 15.996 77.782 20.806 1.00 40.47 114 ILE D CA 1
ATOM 6033 C C . ILE D 1 116 ? 17.277 77.244 21.436 1.00 40.16 114 ILE D C 1
ATOM 6034 O O . ILE D 1 116 ? 17.720 77.738 22.470 1.00 42.45 114 ILE D O 1
ATOM 6039 N N . ASN D 1 117 ? 17.872 76.236 20.810 1.00 39.70 115 ASN D N 1
ATOM 6040 C CA . ASN D 1 117 ? 19.087 75.628 21.336 1.00 38.65 115 ASN D CA 1
ATOM 6041 C C . ASN D 1 117 ? 20.409 76.259 20.920 1.00 38.39 115 ASN D C 1
ATOM 6042 O O . ASN D 1 117 ? 21.374 76.229 21.683 1.00 39.65 115 ASN D O 1
ATOM 6047 N N . VAL D 1 118 ? 20.463 76.826 19.718 1.00 35.15 116 VAL D N 1
ATOM 6048 C CA . VAL D 1 118 ? 21.712 77.386 19.219 1.00 33.39 116 VAL D CA 1
ATOM 6049 C C . VAL D 1 118 ? 21.754 78.904 19.053 1.00 33.60 116 VAL D C 1
ATOM 6050 O O . VAL D 1 118 ? 22.695 79.561 19.502 1.00 32.69 116 VAL D O 1
ATOM 6054 N N . ILE D 1 119 ? 20.743 79.455 18.397 1.00 32.98 117 ILE D N 1
ATOM 6055 C CA . ILE D 1 119 ? 20.671 80.890 18.187 1.00 32.37 117 ILE D CA 1
ATOM 6056 C C . ILE D 1 119 ? 20.601 81.642 19.518 1.00 32.86 117 ILE D C 1
ATOM 6057 O O . ILE D 1 119 ? 21.367 82.577 19.741 1.00 31.58 117 ILE D O 1
ATOM 6062 N N . ALA D 1 120 ? 19.680 81.228 20.391 1.00 33.93 118 ALA D N 1
ATOM 6063 C CA . ALA D 1 120 ? 19.508 81.859 21.705 1.00 35.48 118 ALA D CA 1
ATOM 6064 C C . ALA D 1 120 ? 20.818 81.809 22.492 1.00 37.08 118 ALA D C 1
ATOM 6065 O O . ALA D 1 120 ? 21.247 82.807 23.066 1.00 38.74 118 ALA D O 1
ATOM 6067 N N . GLN D 1 121 ? 21.440 80.634 22.513 1.00 39.17 119 GLN D N 1
ATOM 6068 C CA . GLN D 1 121 ? 22.712 80.434 23.196 1.00 39.49 119 GLN D CA 1
ATOM 6069 C C . GLN D 1 121 ? 23.748 81.403 22.630 1.00 39.48 119 GLN D C 1
ATOM 6070 O O . GLN D 1 121 ? 24.500 82.028 23.375 1.00 38.91 119 GLN D O 1
ATOM 6076 N N . TYR D 1 122 ? 23.778 81.524 21.305 1.00 38.23 120 TYR D N 1
ATOM 6077 C CA . TYR D 1 122 ? 24.712 82.417 20.628 1.00 38.97 120 TYR D CA 1
ATOM 6078 C C . TYR D 1 122 ? 24.456 83.869 21.030 1.00 39.09 120 TYR D C 1
ATOM 6079 O O . TYR D 1 122 ? 25.384 84.667 21.121 1.00 38.11 120 TYR D O 1
ATOM 608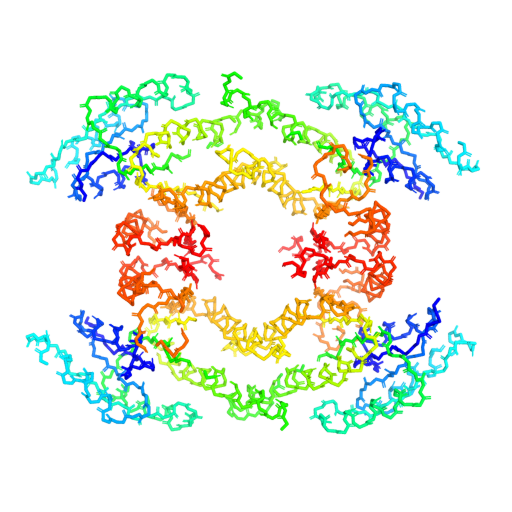8 N N . GLY D 1 123 ? 23.191 84.206 21.251 1.00 39.16 121 GLY D N 1
ATOM 6089 C CA . GLY D 1 123 ? 22.858 85.559 21.648 1.00 40.25 121 GLY D CA 1
ATOM 6090 C C . GLY D 1 123 ? 23.430 85.859 23.019 1.00 40.84 121 GLY D C 1
ATOM 6091 O O . GLY D 1 123 ? 24.046 86.903 23.225 1.00 41.48 121 GLY D O 1
ATOM 6092 N N . ILE D 1 124 ? 23.229 84.934 23.954 1.00 41.74 122 ILE D N 1
ATOM 6093 C CA . ILE D 1 124 ? 23.732 85.089 25.312 1.00 42.16 122 ILE D CA 1
ATOM 6094 C C . ILE D 1 124 ? 25.256 85.178 25.334 1.00 41.80 122 ILE D C 1
ATOM 6095 O O . ILE D 1 124 ? 25.821 86.039 26.004 1.00 41.99 122 ILE D O 1
ATOM 6100 N N . LEU D 1 125 ? 25.922 84.292 24.604 1.00 41.37 123 LEU D N 1
ATOM 6101 C CA . LEU D 1 125 ? 27.379 84.304 24.555 1.00 41.55 123 LEU D CA 1
ATOM 6102 C C . LEU D 1 125 ? 27.842 85.628 23.959 1.00 42.00 123 LEU D C 1
ATOM 6103 O O . LEU D 1 125 ? 28.805 86.236 24.424 1.00 42.08 123 LEU D O 1
ATOM 6108 N N . LYS D 1 126 ? 27.139 86.063 22.923 1.00 42.60 124 LYS D N 1
ATOM 6109 C CA . LYS D 1 126 ? 27.445 87.308 22.239 1.00 45.45 124 LYS D CA 1
ATOM 6110 C C . LYS D 1 126 ? 27.483 88.478 23.223 1.00 45.92 124 LYS D C 1
ATOM 6111 O O . LYS D 1 126 ? 28.431 89.267 23.242 1.00 44.45 124 LYS D O 1
ATOM 6117 N N . THR D 1 127 ? 26.436 88.569 24.037 1.00 46.15 125 THR D N 1
ATOM 6118 C CA . THR D 1 127 ? 26.289 89.627 25.029 1.00 45.91 125 THR D CA 1
ATOM 6119 C C . THR D 1 127 ? 27.334 89.544 26.128 1.00 46.88 125 THR D C 1
ATOM 6120 O O . THR D 1 127 ? 28.000 90.531 26.449 1.00 46.15 125 THR D O 1
ATOM 6124 N N . VAL D 1 128 ? 27.454 88.357 26.716 1.00 46.44 126 VAL D N 1
ATOM 6125 C CA . VAL D 1 128 ? 28.381 88.132 27.814 1.00 46.35 126 VAL D CA 1
ATOM 6126 C C . VAL D 1 128 ? 29.833 88.217 27.381 1.00 45.95 126 VAL D C 1
ATOM 6127 O O . VAL D 1 128 ? 30.690 88.605 28.166 1.00 45.84 126 VAL D O 1
ATOM 6131 N N . THR D 1 129 ? 30.107 87.871 26.129 1.00 46.55 127 THR D N 1
ATOM 6132 C CA . THR D 1 129 ? 31.470 87.916 25.613 1.00 47.13 127 THR D CA 1
ATOM 6133 C C . THR D 1 129 ? 31.972 89.342 25.403 1.00 48.78 127 THR D C 1
ATOM 6134 O O . THR D 1 129 ? 33.167 89.620 25.563 1.00 48.83 127 THR D O 1
ATOM 6138 N N . GLU D 1 130 ? 31.067 90.245 25.038 1.00 48.89 128 GLU D N 1
ATOM 6139 C CA . GLU D 1 130 ? 31.453 91.634 24.830 1.00 49.97 128 GLU D CA 1
ATOM 6140 C C . GLU D 1 130 ? 31.920 92.195 26.160 1.00 49.24 128 GLU D C 1
ATOM 6141 O O . GLU D 1 130 ? 32.947 92.864 26.240 1.00 50.99 128 GLU D O 1
ATOM 6147 N N . ILE D 1 131 ? 31.157 91.896 27.207 1.00 48.96 129 ILE D N 1
ATOM 6148 C CA . ILE D 1 131 ? 31.467 92.352 28.558 1.00 47.71 129 ILE D CA 1
ATOM 6149 C C . ILE D 1 131 ? 32.799 91.810 29.051 1.00 47.83 129 ILE D C 1
ATOM 6150 O O . ILE D 1 131 ? 33.615 92.557 29.575 1.00 48.87 129 ILE D O 1
ATOM 6163 N N . LYS D 1 133 ? 35.366 90.629 27.305 1.00 48.73 131 LYS D N 1
ATOM 6164 C CA . LYS D 1 133 ? 36.511 91.113 26.549 1.00 50.45 131 LYS D CA 1
ATOM 6165 C C . LYS D 1 133 ? 36.961 92.488 27.039 1.00 50.61 131 LYS D C 1
ATOM 6166 O O . LYS D 1 133 ? 38.148 92.804 27.016 1.00 49.73 131 LYS D O 1
ATOM 6172 N N . VAL D 1 134 ? 36.013 93.311 27.470 1.00 51.56 132 VAL D N 1
ATOM 6173 C CA . VAL D 1 134 ? 36.361 94.628 27.981 1.00 53.31 132 VAL D CA 1
ATOM 6174 C C . VAL D 1 134 ? 37.097 94.408 29.297 1.00 53.60 132 VAL D C 1
ATOM 6175 O O . VAL D 1 134 ? 37.891 95.242 29.730 1.00 53.52 132 VAL D O 1
ATOM 6179 N N . GLN D 1 135 ? 36.822 93.265 29.922 1.00 53.14 133 GLN D N 1
ATOM 6180 C CA . GLN D 1 135 ? 37.437 92.889 31.191 1.00 52.27 133 GLN D CA 1
ATOM 6181 C C . GLN D 1 135 ? 38.775 92.166 30.989 1.00 52.08 133 GLN D C 1
ATOM 6182 O O . GLN D 1 135 ? 39.586 92.080 31.913 1.00 52.20 133 GLN D O 1
ATOM 6188 N N . LYS D 1 136 ? 39.003 91.652 29.780 1.00 51.26 134 LYS D N 1
ATOM 6189 C CA . LYS D 1 136 ? 40.227 90.910 29.476 1.00 51.24 134 LYS D CA 1
ATOM 6190 C C . LYS D 1 136 ? 40.301 89.703 30.405 1.00 50.67 134 LYS D C 1
ATOM 6191 O O . LYS D 1 136 ? 41.375 89.147 30.648 1.00 50.57 134 LYS D O 1
ATOM 6197 N N . ASN D 1 137 ? 39.147 89.305 30.927 1.00 49.46 135 ASN D N 1
ATOM 6198 C CA . ASN D 1 137 ? 39.079 88.174 31.833 1.00 47.78 135 ASN D CA 1
ATOM 6199 C C . ASN D 1 137 ? 37.660 87.619 31.941 1.00 44.66 135 ASN D C 1
ATOM 6200 O O . ASN D 1 137 ? 36.684 88.320 31.670 1.00 43.78 135 ASN D O 1
ATOM 6205 N N . GLY D 1 138 ? 37.562 86.353 32.337 1.00 42.09 136 GLY D N 1
ATOM 6206 C CA . GLY D 1 138 ? 36.272 85.711 32.491 1.00 38.76 136 GLY D CA 1
ATOM 6207 C C . GLY D 1 138 ? 36.361 84.226 32.208 1.00 37.98 136 GLY D C 1
ATOM 6208 O O . GLY D 1 138 ? 37.362 83.744 31.665 1.00 35.69 136 GLY D O 1
ATOM 6209 N N . TYR D 1 139 ? 35.317 83.491 32.578 1.00 36.52 137 TYR D N 1
ATOM 6210 C CA . TYR D 1 139 ? 35.295 82.055 32.343 1.00 36.76 137 TYR D CA 1
ATOM 6211 C C . TYR D 1 139 ? 33.906 81.599 31.911 1.00 35.61 137 TYR D C 1
ATOM 6212 O O . TYR D 1 139 ? 32.909 81.862 32.582 1.00 34.99 137 TYR D O 1
ATOM 6221 N N . ILE D 1 140 ? 33.852 80.925 30.771 1.00 34.00 138 ILE D N 1
ATOM 6222 C CA . ILE D 1 140 ? 32.598 80.421 30.240 1.00 34.15 138 ILE D CA 1
ATOM 6223 C C . ILE D 1 140 ? 32.559 78.912 30.379 1.00 34.16 138 ILE D C 1
ATOM 6224 O O . ILE D 1 140 ? 33.498 78.226 29.979 1.00 34.29 138 ILE D O 1
ATOM 6229 N N . PHE D 1 141 ? 31.470 78.414 30.956 1.00 33.77 139 PHE D N 1
ATOM 6230 C CA . PHE D 1 141 ? 31.255 76.985 31.171 1.00 35.62 139 PHE D CA 1
ATOM 6231 C C . PHE D 1 141 ? 30.001 76.537 30.420 1.00 38.00 139 PHE D C 1
ATOM 6232 O O . PHE D 1 141 ? 28.934 77.126 30.583 1.00 37.84 139 PHE D O 1
ATOM 6240 N N . ASN D 1 142 ? 30.131 75.498 29.600 1.00 39.44 140 ASN D N 1
ATOM 6241 C CA . ASN D 1 142 ? 28.996 74.966 28.847 1.00 41.15 140 ASN D CA 1
ATOM 6242 C C . ASN D 1 142 ? 28.666 73.563 29.334 1.00 41.83 140 ASN D C 1
ATOM 6243 O O . ASN D 1 142 ? 29.545 72.716 29.412 1.00 40.99 140 ASN D O 1
ATOM 6248 N N . VAL D 1 143 ? 27.407 73.321 29.675 1.00 45.36 141 VAL D N 1
ATOM 6249 C CA . VAL D 1 143 ? 27.001 71.988 30.109 1.00 50.15 141 VAL D CA 1
ATOM 6250 C C . VAL D 1 143 ? 26.172 71.339 29.007 1.00 52.87 141 VAL D C 1
ATOM 6251 O O . VAL D 1 143 ? 25.031 71.732 28.765 1.00 53.60 141 VAL D O 1
ATOM 6255 N N . ALA D 1 144 ? 26.754 70.345 28.345 1.00 56.12 142 ALA D N 1
ATOM 6256 C CA . ALA D 1 144 ? 26.083 69.648 27.255 1.00 59.18 142 ALA D CA 1
ATOM 6257 C C . ALA D 1 144 ? 25.295 68.442 27.744 1.00 61.66 142 ALA D C 1
ATOM 6258 O O . ALA D 1 144 ? 24.634 68.489 28.783 1.00 62.20 142 ALA D O 1
ATOM 6260 N N . SER D 1 145 ? 25.364 67.366 26.970 1.00 65.56 143 SER D N 1
ATOM 6261 C CA . SER D 1 145 ? 24.687 66.120 27.301 1.00 68.28 143 SER D CA 1
ATOM 6262 C C . SER D 1 145 ? 25.483 64.987 26.654 1.00 70.05 143 SER D C 1
ATOM 6263 O O . SER D 1 145 ? 26.602 64.704 27.079 1.00 70.78 143 SER D O 1
ATOM 6266 N N . ARG D 1 146 ? 24.892 64.375 25.626 1.00 71.51 144 ARG D N 1
ATOM 6267 C CA . ARG D 1 146 ? 25.454 63.265 24.835 1.00 72.12 144 ARG D CA 1
ATOM 6268 C C . ARG D 1 146 ? 24.775 61.936 25.144 1.00 72.13 144 ARG D C 1
ATOM 6269 O O . ARG D 1 146 ? 24.109 61.358 24.287 1.00 71.74 144 ARG D O 1
ATOM 6277 N N . ASP D 1 154 ? 15.604 61.022 14.157 1.00 59.81 152 ASP D N 1
ATOM 6278 C CA . ASP D 1 154 ? 14.958 62.281 13.816 1.00 59.91 152 ASP D CA 1
ATOM 6279 C C . ASP D 1 154 ? 15.547 62.867 12.541 1.00 58.85 152 ASP D C 1
ATOM 6280 O O . ASP D 1 154 ? 15.402 64.062 12.268 1.00 57.74 152 ASP D O 1
ATOM 6285 N N . GLY D 1 155 ? 16.206 62.021 11.757 1.00 57.26 153 GLY D N 1
ATOM 6286 C CA . GLY D 1 155 ? 16.813 62.495 10.529 1.00 55.29 153 GLY D CA 1
ATOM 6287 C C . GLY D 1 155 ? 17.963 63.450 10.803 1.00 54.19 153 GLY D C 1
ATOM 6288 O O . GLY D 1 155 ? 18.281 64.302 9.972 1.00 54.23 153 GLY D O 1
ATOM 6289 N N . GLY D 1 156 ? 18.572 63.323 11.980 1.00 52.29 154 GLY D N 1
ATOM 6290 C CA . GLY D 1 156 ? 19.700 64.172 12.325 1.00 50.52 154 GLY D CA 1
ATOM 6291 C C . GLY D 1 156 ? 19.455 65.447 13.117 1.00 48.55 154 GLY D C 1
ATOM 6292 O O . GLY D 1 156 ? 20.403 66.197 13.359 1.00 48.46 154 GLY D O 1
ATOM 6293 N N . ILE D 1 157 ? 18.217 65.703 13.532 1.00 46.32 155 ILE D N 1
ATOM 6294 C CA . ILE D 1 157 ? 17.921 66.920 14.293 1.00 45.66 155 ILE D CA 1
ATOM 6295 C C . ILE D 1 157 ? 18.781 67.066 15.559 1.00 44.54 155 ILE D C 1
ATOM 6296 O O . ILE D 1 157 ? 19.490 68.062 15.732 1.00 43.52 155 ILE D O 1
ATOM 6301 N N . TYR D 1 158 ? 18.723 66.072 16.436 1.00 43.43 156 TYR D N 1
ATOM 6302 C CA . TYR D 1 158 ? 19.493 66.111 17.672 1.00 42.97 156 TYR D CA 1
ATOM 6303 C C . TYR D 1 158 ? 21.007 66.223 17.445 1.00 40.32 156 TYR D C 1
ATOM 6304 O O . TYR D 1 158 ? 21.687 67.005 18.106 1.00 39.91 156 TYR D O 1
ATOM 6313 N N . GLY D 1 159 ? 21.531 65.432 16.518 1.00 38.60 157 GLY D N 1
ATOM 6314 C CA . GLY D 1 159 ? 22.958 65.464 16.250 1.00 35.29 157 GLY D CA 1
ATOM 6315 C C . GLY D 1 159 ? 23.456 66.804 15.739 1.00 33.30 157 GLY D C 1
ATOM 6316 O O . GLY D 1 159 ? 24.443 67.342 16.238 1.00 33.22 157 GLY D O 1
ATOM 6317 N N . SER D 1 160 ? 22.770 67.345 14.739 1.00 31.28 158 SER D N 1
ATOM 6318 C CA . SER D 1 160 ? 23.148 68.616 14.158 1.00 31.18 158 SER D CA 1
ATOM 6319 C C . SER D 1 160 ? 23.156 69.699 15.233 1.00 32.45 158 SER D C 1
ATOM 6320 O O . SER D 1 160 ? 24.050 70.543 15.273 1.00 31.84 158 SER D O 1
ATOM 6323 N N . THR D 1 161 ? 22.156 69.665 16.105 1.00 32.59 159 THR D N 1
ATOM 6324 C CA . THR D 1 161 ? 22.042 70.643 17.172 1.00 34.90 159 THR D CA 1
ATOM 6325 C C . THR D 1 161 ? 23.180 70.504 18.178 1.00 35.06 159 THR D C 1
ATOM 6326 O O . THR D 1 161 ? 23.783 71.492 18.582 1.00 31.90 159 THR D O 1
ATOM 6330 N N . LYS D 1 162 ? 23.467 69.267 18.568 1.00 37.21 160 LYS D N 1
ATOM 6331 C CA . LYS D 1 162 ? 24.521 68.979 19.525 1.00 38.43 160 LYS D CA 1
ATOM 6332 C C . LYS D 1 162 ? 25.876 69.470 19.022 1.00 38.40 160 LYS D C 1
ATOM 6333 O O . LYS D 1 162 ? 26.622 70.120 19.755 1.00 38.55 160 LYS D O 1
ATOM 6339 N N . PHE D 1 163 ? 26.198 69.151 17.771 1.00 36.76 161 PHE D N 1
ATOM 6340 C CA . PHE D 1 163 ? 27.467 69.571 17.191 1.00 34.80 161 PHE D CA 1
ATOM 6341 C C . PHE D 1 163 ? 27.512 71.076 16.954 1.00 33.25 161 PHE D C 1
ATOM 6342 O O . PHE D 1 163 ? 28.573 71.681 17.047 1.00 33.25 161 PHE D O 1
ATOM 6350 N N . ALA D 1 164 ? 26.373 71.677 16.621 1.00 31.50 162 ALA D N 1
ATOM 6351 C CA . ALA D 1 164 ? 26.339 73.119 16.389 1.00 32.33 162 ALA D CA 1
ATOM 6352 C C . ALA D 1 164 ? 26.853 73.838 17.645 1.00 33.83 162 ALA D C 1
ATOM 6353 O O . ALA D 1 164 ? 27.660 74.762 17.554 1.00 33.51 162 ALA D O 1
ATOM 6355 N N . LEU D 1 165 ? 26.399 73.391 18.814 1.00 34.97 163 LEU D N 1
ATOM 6356 C CA . LEU D 1 165 ? 26.833 73.980 20.074 1.00 37.06 163 LEU D CA 1
ATOM 6357 C C . LEU D 1 165 ? 28.327 73.718 20.286 1.00 37.66 163 LEU D C 1
ATOM 6358 O O . LEU D 1 165 ? 29.073 74.619 20.679 1.00 39.27 163 LEU D O 1
ATOM 6363 N N . LEU D 1 166 ? 28.773 72.494 20.008 1.00 36.99 164 LEU D N 1
ATOM 6364 C CA . LEU D 1 166 ? 30.182 72.166 20.172 1.00 36.99 164 LEU D CA 1
ATOM 6365 C C . LEU D 1 166 ? 31.062 73.045 19.290 1.00 36.58 164 LEU D C 1
ATOM 6366 O O . LEU D 1 166 ? 32.023 73.644 19.773 1.00 35.88 164 LEU D O 1
ATOM 6371 N N . GLY D 1 167 ? 30.734 73.120 18.001 1.00 35.21 165 GLY D N 1
ATOM 6372 C CA . GLY D 1 167 ? 31.510 73.938 17.080 1.00 32.87 165 GLY D CA 1
ATOM 6373 C C . GLY D 1 167 ? 31.560 75.398 17.495 1.00 32.14 165 GLY D C 1
ATOM 6374 O O . GLY D 1 167 ? 32.537 76.112 17.223 1.00 32.59 165 GLY D O 1
ATOM 6375 N N . LEU D 1 168 ? 30.492 75.845 18.149 1.00 31.31 166 LEU D N 1
ATOM 6376 C CA . LEU D 1 168 ? 30.394 77.214 18.641 1.00 31.70 166 LEU D CA 1
ATOM 6377 C C . LEU D 1 168 ? 31.396 77.348 19.802 1.00 32.46 166 LEU D C 1
ATOM 6378 O O . LEU D 1 168 ? 32.222 78.262 19.833 1.00 32.61 166 LEU D O 1
ATOM 6383 N N . ALA D 1 169 ? 31.326 76.413 20.742 1.00 33.56 167 ALA D N 1
ATOM 6384 C CA . ALA D 1 169 ? 32.231 76.396 21.890 1.00 35.76 167 ALA D CA 1
ATOM 6385 C C . ALA D 1 169 ? 33.681 76.352 21.403 1.00 37.67 167 ALA D C 1
ATOM 6386 O O . ALA D 1 169 ? 34.512 77.150 21.832 1.00 37.84 167 ALA D O 1
ATOM 6388 N N . GLU D 1 170 ? 33.963 75.421 20.496 1.00 40.45 168 GLU D N 1
ATOM 6389 C CA . GLU D 1 170 ? 35.298 75.242 19.918 1.00 43.70 168 GLU D CA 1
ATOM 6390 C C . GLU D 1 170 ? 35.901 76.532 19.380 1.00 43.69 168 GLU D C 1
ATOM 6391 O O . GLU D 1 170 ? 37.066 76.840 19.618 1.00 43.38 168 GLU D O 1
ATOM 6397 N N . SER D 1 171 ? 35.093 77.268 18.625 1.00 43.93 169 SER D N 1
ATOM 6398 C CA . SER D 1 171 ? 35.518 78.517 18.003 1.00 43.76 169 SER D CA 1
ATOM 6399 C C . SER D 1 171 ? 35.831 79.611 19.024 1.00 42.79 169 SER D C 1
ATOM 6400 O O . SER D 1 171 ? 36.831 80.328 18.908 1.00 41.40 169 SER D O 1
ATOM 6403 N N . LEU D 1 172 ? 34.957 79.732 20.016 1.00 42.34 170 LEU D N 1
ATOM 6404 C CA . LEU D 1 172 ? 35.103 80.716 21.075 1.00 42.02 170 LEU D CA 1
ATOM 6405 C C . LEU D 1 172 ? 36.338 80.409 21.908 1.00 42.53 170 LEU D C 1
ATOM 6406 O O . LEU D 1 172 ? 37.069 81.311 22.304 1.00 42.98 170 LEU D O 1
ATOM 6411 N N . TYR D 1 173 ? 36.559 79.124 22.168 1.00 42.16 171 TYR D N 1
ATOM 6412 C CA . TYR D 1 173 ? 37.707 78.663 22.937 1.00 43.01 171 TYR D CA 1
ATOM 6413 C C . TYR D 1 173 ? 38.997 79.256 22.373 1.00 45.02 171 TYR D C 1
ATOM 6414 O O . TYR D 1 173 ? 39.752 79.925 23.081 1.00 44.05 171 TYR D O 1
ATOM 6423 N N . ARG D 1 174 ? 39.226 79.010 21.085 1.00 47.40 172 ARG D N 1
ATOM 6424 C CA . ARG D 1 174 ? 40.418 79.479 20.377 1.00 50.11 172 ARG D CA 1
ATOM 6425 C C . ARG D 1 174 ? 40.582 80.994 20.254 1.00 50.62 172 ARG D C 1
ATOM 6426 O O . ARG D 1 174 ? 41.695 81.509 20.372 1.00 50.89 172 ARG D O 1
ATOM 6434 N N . GLU D 1 175 ? 39.487 81.708 20.014 1.00 50.80 173 GLU D N 1
ATOM 6435 C CA . GLU D 1 175 ? 39.565 83.153 19.841 1.00 51.37 173 GLU D CA 1
ATOM 6436 C C . GLU D 1 175 ? 39.451 83.971 21.126 1.00 51.61 173 GLU D C 1
ATOM 6437 O O . GLU D 1 175 ? 39.811 85.146 21.147 1.00 50.64 173 GLU D O 1
ATOM 6443 N N . LEU D 1 176 ? 38.955 83.362 22.195 1.00 52.58 174 LEU D N 1
ATOM 6444 C CA . LEU D 1 176 ? 38.820 84.079 23.456 1.00 53.00 174 LEU D CA 1
ATOM 6445 C C . LEU D 1 176 ? 40.012 83.843 24.376 1.00 53.97 174 LEU D C 1
ATOM 6446 O O . LEU D 1 176 ? 40.248 84.609 25.310 1.00 53.93 174 LEU D O 1
ATOM 6451 N N . ALA D 1 177 ? 40.766 82.788 24.105 1.00 55.24 175 ALA D N 1
ATOM 6452 C CA . ALA D 1 177 ? 41.925 82.462 24.923 1.00 57.47 175 ALA D CA 1
ATOM 6453 C C . ALA D 1 177 ? 42.965 8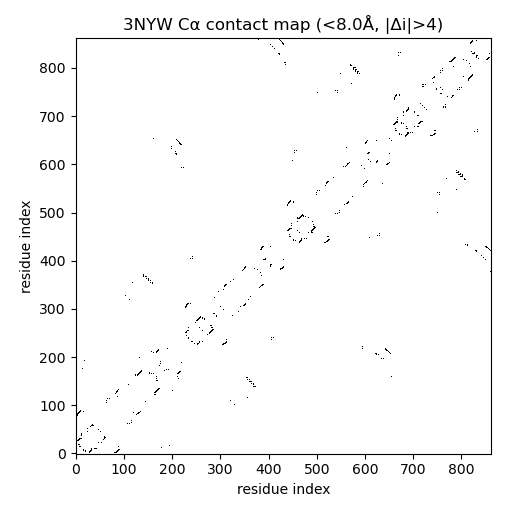3.582 24.912 1.00 58.24 175 ALA D C 1
ATOM 6454 O O . ALA D 1 177 ? 43.429 84.014 25.961 1.00 58.31 175 ALA D O 1
ATOM 6456 N N . PRO D 1 178 ? 43.342 84.067 23.723 1.00 59.60 176 PRO D N 1
ATOM 6457 C CA . PRO D 1 178 ? 44.336 85.141 23.648 1.00 60.83 176 PRO D CA 1
ATOM 6458 C C . PRO D 1 178 ? 43.896 86.416 24.359 1.00 61.54 176 PRO D C 1
ATOM 6459 O O . PRO D 1 178 ? 44.699 87.318 24.592 1.00 62.54 176 PRO D O 1
ATOM 6463 N N . LEU D 1 179 ? 42.616 86.486 24.703 1.00 61.76 177 LEU D N 1
ATOM 6464 C CA . LEU D 1 179 ? 42.077 87.666 25.367 1.00 60.30 177 LEU D CA 1
ATOM 6465 C C . LEU D 1 179 ? 41.832 87.463 26.859 1.00 58.76 177 LEU D C 1
ATOM 6466 O O . LEU D 1 179 ? 41.158 88.265 27.502 1.00 58.82 177 LEU D O 1
ATOM 6471 N N . GLY D 1 180 ? 42.389 86.386 27.402 1.00 56.51 178 GLY D N 1
ATOM 6472 C CA . GLY D 1 180 ? 42.244 86.104 28.818 1.00 54.24 178 GLY D CA 1
ATOM 6473 C C . GLY D 1 180 ? 40.946 85.437 29.230 1.00 52.69 178 GLY D C 1
ATOM 6474 O O . GLY D 1 180 ? 40.726 85.186 30.413 1.00 53.15 178 GLY D O 1
ATOM 6475 N N . ILE D 1 181 ? 40.082 85.148 28.266 1.00 50.05 179 ILE D N 1
ATOM 6476 C CA . ILE D 1 181 ? 38.810 84.513 28.567 1.00 48.14 179 ILE D CA 1
ATOM 6477 C C . ILE D 1 181 ? 38.893 83.026 28.269 1.00 46.66 179 ILE D C 1
ATOM 6478 O O . ILE D 1 181 ? 39.361 82.620 27.203 1.00 46.93 179 ILE D O 1
ATOM 6483 N N . ARG D 1 182 ? 38.437 82.214 29.214 1.00 44.01 180 ARG D N 1
ATOM 6484 C CA . ARG D 1 182 ? 38.480 80.773 29.045 1.00 42.15 180 ARG D CA 1
ATOM 6485 C C . ARG D 1 182 ? 37.111 80.146 28.822 1.00 40.28 180 ARG D C 1
ATOM 6486 O O . ARG D 1 182 ? 36.102 80.614 29.348 1.00 39.32 180 ARG D O 1
ATOM 6494 N N . VAL D 1 183 ? 37.097 79.083 28.023 1.00 36.89 181 VAL D N 1
ATOM 6495 C CA . VAL D 1 183 ? 35.879 78.358 27.702 1.00 34.09 181 VAL D CA 1
ATOM 6496 C C . VAL D 1 183 ? 36.128 76.875 27.880 1.00 33.21 181 VAL D C 1
ATOM 6497 O O . VAL D 1 183 ? 37.123 76.345 27.394 1.00 32.76 181 VAL D O 1
ATOM 6501 N N . THR D 1 184 ? 35.215 76.214 28.580 1.00 32.33 182 THR D N 1
ATOM 6502 C CA . THR D 1 184 ? 35.303 74.783 28.813 1.00 34.01 182 THR D CA 1
ATOM 6503 C C . THR D 1 184 ? 33.911 74.174 28.731 1.00 34.02 182 THR D C 1
ATOM 6504 O O . THR D 1 184 ? 32.993 74.615 29.416 1.00 35.60 182 THR D O 1
ATOM 6508 N N . THR D 1 185 ? 33.752 73.154 27.902 1.00 33.16 183 THR D N 1
ATOM 6509 C CA . THR D 1 185 ? 32.460 72.501 27.786 1.00 32.76 183 THR D CA 1
ATOM 6510 C C . THR D 1 185 ? 32.510 71.190 28.544 1.00 32.57 183 THR D C 1
ATOM 6511 O O . THR D 1 185 ? 33.425 70.395 28.354 1.00 30.58 183 THR D O 1
ATOM 6515 N N . LEU D 1 186 ? 31.533 70.976 29.416 1.00 33.89 184 LEU D N 1
ATOM 6516 C CA . LEU D 1 186 ? 31.464 69.739 30.181 1.00 36.16 184 LEU D CA 1
ATOM 6517 C C . LEU D 1 186 ? 30.407 68.858 29.507 1.00 37.37 184 LEU D C 1
ATOM 6518 O O . LEU D 1 186 ? 29.259 69.275 29.337 1.00 37.85 184 LEU D O 1
ATOM 6523 N N . CYS D 1 187 ? 30.809 67.651 29.115 1.00 39.34 185 CYS D N 1
ATOM 6524 C CA . CYS D 1 187 ? 29.923 66.708 28.422 1.00 43.32 185 CYS D CA 1
ATOM 6525 C C . CYS D 1 187 ? 29.656 65.424 29.199 1.00 44.68 185 CYS D C 1
ATOM 6526 O O . CYS D 1 187 ? 30.356 64.429 29.031 1.00 44.91 185 CYS D O 1
ATOM 6529 N N . PRO D 1 188 ? 28.626 65.420 30.048 1.00 47.09 186 PRO D N 1
ATOM 6530 C CA . PRO D 1 188 ? 28.338 64.208 30.812 1.00 50.40 186 PRO D CA 1
ATOM 6531 C C . PRO D 1 188 ? 27.240 63.360 30.180 1.00 52.90 186 PRO D C 1
ATOM 6532 O O . PRO D 1 188 ? 26.422 63.854 29.409 1.00 53.05 186 PRO D O 1
ATOM 6536 N N . GLY D 1 189 ? 27.230 62.076 30.507 1.00 56.21 187 GLY D N 1
ATOM 6537 C CA . GLY D 1 189 ? 26.186 61.218 29.992 1.00 59.18 187 GLY D CA 1
ATOM 6538 C C . GLY D 1 189 ? 24.955 61.603 30.784 1.00 60.71 187 GLY D C 1
ATOM 6539 O O . GLY D 1 189 ? 24.553 62.767 30.780 1.00 61.95 187 GLY D O 1
ATOM 6540 N N . TRP D 1 190 ? 24.366 60.642 31.487 1.00 61.99 188 TRP D N 1
ATOM 6541 C CA . TRP D 1 190 ? 23.189 60.923 32.295 1.00 62.88 188 TRP D CA 1
ATOM 6542 C C . TRP D 1 190 ? 23.533 61.521 33.660 1.00 61.98 188 TRP D C 1
ATOM 6543 O O . TRP D 1 190 ? 24.583 61.238 34.241 1.00 61.62 188 TRP D O 1
ATOM 6554 N N . VAL D 1 191 ? 22.622 62.351 34.154 1.00 60.86 189 VAL D N 1
ATOM 6555 C CA . VAL D 1 191 ? 22.747 63.022 35.443 1.00 59.69 189 VAL D CA 1
ATOM 6556 C C . VAL D 1 191 ? 21.327 63.389 35.879 1.00 58.78 189 VAL D C 1
ATOM 6557 O O . VAL D 1 191 ? 20.460 63.611 35.035 1.00 60.78 189 VAL D O 1
ATOM 6561 N N . ASN D 1 192 ? 21.077 63.445 37.184 1.00 60.03 190 ASN D N 1
ATOM 6562 C CA . ASN D 1 192 ? 19.738 63.796 37.671 1.00 58.46 190 ASN D CA 1
ATOM 6563 C C . ASN D 1 192 ? 19.687 65.214 38.252 1.00 58.30 190 ASN D C 1
ATOM 6564 O O . ASN D 1 192 ? 18.980 66.098 37.741 1.00 57.96 190 ASN D O 1
ATOM 6569 N N . ASP D 1 205 ? 18.743 57.827 42.025 1.00 53.35 203 ASP D N 1
ATOM 6570 C CA . ASP D 1 205 ? 19.495 56.766 41.356 1.00 54.62 203 ASP D CA 1
ATOM 6571 C C . ASP D 1 205 ? 20.916 57.255 41.042 1.00 55.15 203 ASP D C 1
ATOM 6572 O O . ASP D 1 205 ? 21.147 57.958 40.041 1.00 54.86 203 ASP D O 1
ATOM 6577 N N . GLU D 1 206 ? 21.865 56.872 41.894 1.00 55.28 204 GLU D N 1
ATOM 6578 C CA . GLU D 1 206 ? 23.255 57.283 41.732 1.00 55.68 204 GLU D CA 1
ATOM 6579 C C . GLU D 1 206 ? 24.089 56.350 40.848 1.00 55.53 204 GLU D C 1
ATOM 6580 O O . GLU D 1 206 ? 25.252 56.052 41.141 1.00 55.85 204 GLU D O 1
ATOM 6586 N N . GLU D 1 207 ? 23.481 55.903 39.758 1.00 56.00 205 GLU D N 1
ATOM 6587 C CA . GLU D 1 207 ? 24.152 55.035 38.797 1.00 56.83 205 GLU D CA 1
ATOM 6588 C C . GLU D 1 207 ? 24.556 55.989 37.685 1.00 57.38 205 GLU D C 1
ATOM 6589 O O . GLU D 1 207 ? 25.112 55.585 36.656 1.00 55.98 205 GLU D O 1
ATOM 6603 N N . ILE D 1 209 ? 25.897 60.317 36.738 1.00 57.02 207 ILE D N 1
ATOM 6604 C CA . ILE D 1 209 ? 26.827 61.352 37.156 1.00 57.14 207 ILE D CA 1
ATOM 6605 C C . ILE D 1 209 ? 26.068 62.352 38.022 1.00 56.59 207 ILE D C 1
ATOM 6606 O O . ILE D 1 209 ? 25.063 62.921 37.603 1.00 56.71 207 ILE D O 1
ATOM 6611 N N . GLN D 1 210 ? 26.550 62.547 39.242 1.00 57.07 208 GLN D N 1
ATOM 6612 C CA . GLN D 1 210 ? 25.912 63.462 40.171 1.00 56.84 208 GLN D CA 1
ATOM 6613 C C . GLN D 1 210 ? 26.168 64.917 39.817 1.00 56.11 208 GLN D C 1
ATOM 6614 O O . GLN D 1 210 ? 27.240 65.265 39.320 1.00 55.67 208 GLN D O 1
ATOM 6620 N N . PRO D 1 211 ? 25.173 65.789 40.059 1.00 55.54 209 PRO D N 1
ATOM 6621 C CA . PRO D 1 211 ? 25.293 67.219 39.767 1.00 54.34 209 PRO D CA 1
ATOM 6622 C C . PRO D 1 211 ? 26.478 67.856 40.489 1.00 53.90 209 PRO D C 1
ATOM 6623 O O . PRO D 1 211 ? 27.068 68.821 40.002 1.00 53.23 209 PRO D O 1
ATOM 6627 N N . ASP D 1 212 ? 26.827 67.312 41.649 1.00 53.45 210 ASP D N 1
ATOM 6628 C CA . ASP D 1 212 ? 27.943 67.851 42.413 1.00 53.68 210 ASP D CA 1
ATOM 6629 C C . ASP D 1 212 ? 29.262 67.586 41.718 1.00 52.11 210 ASP D C 1
ATOM 6630 O O . ASP D 1 212 ? 30.243 68.281 41.963 1.00 51.93 210 ASP D O 1
ATOM 6635 N N . ASP D 1 213 ? 29.279 66.582 40.851 1.00 49.44 211 ASP D N 1
ATOM 6636 C CA . ASP D 1 213 ? 30.482 66.241 40.114 1.00 48.48 211 ASP D CA 1
ATOM 6637 C C . ASP D 1 213 ? 30.790 67.321 39.080 1.00 47.13 211 ASP D C 1
ATOM 6638 O O . ASP D 1 213 ? 31.951 67.638 38.826 1.00 46.43 211 ASP D O 1
ATOM 6643 N N . LEU D 1 214 ? 29.745 67.887 38.488 1.00 44.70 212 LEU D N 1
ATOM 6644 C CA . LEU D 1 214 ? 29.923 68.937 37.502 1.00 44.04 212 LEU D CA 1
ATOM 6645 C C . LEU D 1 214 ? 30.320 70.236 38.191 1.00 43.78 212 LEU D C 1
ATOM 6646 O O . LEU D 1 214 ? 31.130 70.998 37.670 1.00 43.10 212 LEU D O 1
ATOM 6651 N N . LEU D 1 215 ? 29.754 70.472 39.373 1.00 43.25 213 LEU D N 1
ATOM 6652 C CA . LEU D 1 215 ? 30.051 71.669 40.155 1.00 42.44 213 LEU D CA 1
ATOM 6653 C C . LEU D 1 215 ? 31.494 71.666 40.637 1.00 41.51 213 LEU D C 1
ATOM 6654 O O . LEU D 1 215 ? 32.197 72.666 40.497 1.00 41.24 213 LEU D O 1
ATOM 6659 N N . ASN D 1 216 ? 31.934 70.542 41.202 1.00 41.81 214 ASN D N 1
ATOM 6660 C CA . ASN D 1 216 ? 33.299 70.427 41.716 1.00 41.31 214 ASN D CA 1
ATOM 6661 C C . ASN D 1 216 ? 34.350 70.486 40.617 1.00 40.55 214 ASN D C 1
ATOM 6662 O O . ASN D 1 216 ? 35.462 70.952 40.834 1.00 41.63 214 ASN D O 1
ATOM 6667 N N . THR D 1 217 ? 34.003 70.007 39.433 1.00 39.49 215 THR D N 1
ATOM 6668 C CA . THR D 1 217 ? 34.941 70.048 38.325 1.00 37.65 215 THR D CA 1
ATOM 6669 C C . THR D 1 217 ? 35.121 71.502 37.902 1.00 37.36 215 THR D C 1
ATOM 6670 O O . THR D 1 217 ? 36.198 71.897 37.457 1.00 36.34 215 THR D O 1
ATOM 6674 N N . ILE D 1 218 ? 34.060 72.292 38.052 1.00 35.64 216 ILE D N 1
ATOM 6675 C CA . ILE D 1 218 ? 34.112 73.709 37.715 1.00 36.45 216 ILE D CA 1
ATOM 6676 C C . ILE D 1 218 ? 34.983 74.436 38.748 1.00 36.61 216 ILE D C 1
ATOM 6677 O O . ILE D 1 218 ? 35.847 75.226 38.394 1.00 36.40 216 ILE D O 1
ATOM 6682 N N . ARG D 1 219 ? 34.764 74.158 40.027 1.00 39.05 217 ARG D N 1
ATOM 6683 C CA . ARG D 1 219 ? 35.570 74.791 41.066 1.00 39.09 217 ARG D CA 1
ATOM 6684 C C . ARG D 1 219 ? 37.040 74.504 40.782 1.00 38.67 217 ARG D C 1
ATOM 6685 O O . ARG D 1 219 ? 37.892 75.387 40.897 1.00 41.14 217 ARG D O 1
ATOM 6693 N N . CYS D 1 220 ? 37.335 73.269 40.396 1.00 36.30 218 CYS D N 1
ATOM 6694 C CA . CYS D 1 220 ? 38.704 72.893 40.066 1.00 36.79 218 CYS D CA 1
ATOM 6695 C C . CYS D 1 220 ? 39.208 73.734 38.890 1.00 35.54 218 CYS D C 1
ATOM 6696 O O . CYS D 1 220 ? 40.332 74.239 38.903 1.00 35.64 218 CYS D O 1
ATOM 6699 N N . LEU D 1 221 ? 38.359 73.885 37.875 1.00 36.35 219 LEU D N 1
ATOM 6700 C CA . LEU D 1 221 ? 38.715 74.655 36.693 1.00 36.04 219 LEU D CA 1
ATOM 6701 C C . LEU D 1 221 ? 39.023 76.098 37.054 1.00 35.58 219 LEU D C 1
ATOM 6702 O O . LEU D 1 221 ? 40.032 76.654 36.611 1.00 33.72 219 LEU D O 1
ATOM 6707 N N . LEU D 1 222 ? 38.152 76.696 37.862 1.00 34.88 220 LEU D N 1
ATOM 6708 C CA . LEU D 1 222 ? 38.328 78.072 38.293 1.00 38.52 220 LEU D CA 1
ATOM 6709 C C . LEU D 1 222 ? 39.635 78.259 39.065 1.00 41.71 220 LEU D C 1
ATOM 6710 O O . LEU D 1 222 ? 40.179 79.360 39.104 1.00 41.63 220 LEU D O 1
ATOM 6715 N N . ASN D 1 223 ? 40.147 77.181 39.655 1.00 43.95 221 ASN D N 1
ATOM 6716 C CA . ASN D 1 223 ? 41.373 77.264 40.447 1.00 46.95 221 ASN D CA 1
ATOM 6717 C C . ASN D 1 223 ? 42.696 76.906 39.789 1.00 46.59 221 ASN D C 1
ATOM 6718 O O . ASN D 1 223 ? 43.744 77.027 40.421 1.00 46.11 221 ASN D O 1
ATOM 6723 N N . LEU D 1 224 ? 42.665 76.467 38.537 1.00 45.90 222 LEU D N 1
ATOM 6724 C CA . LEU D 1 224 ? 43.896 76.116 37.851 1.00 46.23 222 LEU D CA 1
ATOM 6725 C C . LEU D 1 224 ? 44.705 77.377 37.604 1.00 46.84 222 LEU D C 1
ATOM 6726 O O . LEU D 1 224 ? 44.210 78.485 37.810 1.00 46.10 222 LEU D O 1
ATOM 6731 N N . SER D 1 225 ? 45.950 77.204 37.169 1.00 47.48 223 SER D N 1
ATOM 6732 C CA . SER D 1 225 ? 46.804 78.343 36.863 1.00 49.39 223 SER D CA 1
ATOM 6733 C C . SER D 1 225 ? 46.015 79.228 35.924 1.00 50.79 223 SER D C 1
ATOM 6734 O O . SER D 1 225 ? 45.144 78.757 35.199 1.00 50.59 223 SER D O 1
ATOM 6737 N N . GLU D 1 226 ? 46.321 80.512 35.939 1.00 52.59 224 GLU D N 1
ATOM 6738 C CA . GLU D 1 226 ? 45.619 81.464 35.096 1.00 55.27 224 GLU D CA 1
ATOM 6739 C C . GLU D 1 226 ? 45.868 81.238 33.597 1.00 54.62 224 GLU D C 1
ATOM 6740 O O . GLU D 1 226 ? 45.069 81.661 32.760 1.00 54.75 224 GLU D O 1
ATOM 6746 N N . ASN D 1 227 ? 46.954 80.546 33.263 1.00 53.62 225 ASN D N 1
ATOM 6747 C CA . ASN D 1 227 ? 47.288 80.290 31.867 1.00 52.23 225 ASN D CA 1
ATOM 6748 C C . ASN D 1 227 ? 46.924 78.900 31.364 1.00 50.65 225 ASN D C 1
ATOM 6749 O O . ASN D 1 227 ? 47.309 78.529 30.259 1.00 50.53 225 ASN D O 1
ATOM 6754 N N . VAL D 1 228 ? 46.189 78.133 32.162 1.00 48.37 226 VAL D N 1
ATOM 6755 C CA . VAL D 1 228 ? 45.802 76.778 31.763 1.00 47.17 226 VAL D CA 1
ATOM 6756 C C . VAL D 1 228 ? 44.431 76.763 31.105 1.00 45.54 226 VAL D C 1
ATOM 6757 O O . VAL D 1 228 ? 43.470 77.316 31.647 1.00 45.82 226 VAL D O 1
ATOM 6761 N N . CYS D 1 229 ? 44.344 76.107 29.951 1.00 43.82 227 CYS D N 1
ATOM 6762 C CA . CYS D 1 229 ? 43.093 76.026 29.204 1.00 41.75 227 CYS D CA 1
ATOM 6763 C C . CYS D 1 229 ? 42.691 74.599 28.859 1.00 39.83 227 CYS D C 1
ATOM 6764 O O . CYS D 1 229 ? 43.433 73.875 28.194 1.00 38.29 227 CYS D O 1
ATOM 6767 N N . ILE D 1 230 ? 41.504 74.212 29.314 1.00 37.00 228 ILE D N 1
ATOM 6768 C CA . ILE D 1 230 ? 40.956 72.887 29.058 1.00 36.25 228 ILE D CA 1
ATOM 6769 C C . ILE D 1 230 ? 39.723 73.078 28.184 1.00 35.98 228 ILE D C 1
ATOM 6770 O O . ILE D 1 230 ? 38.741 73.691 28.610 1.00 34.32 228 ILE D O 1
ATOM 6775 N N . LYS D 1 231 ? 39.779 72.555 26.963 1.00 34.47 229 LYS D N 1
ATOM 6776 C CA . LYS D 1 231 ? 38.670 72.696 26.030 1.00 36.45 229 LYS D CA 1
ATOM 6777 C C . LYS D 1 231 ? 37.386 72.064 26.557 1.00 35.77 229 LYS D C 1
ATOM 6778 O O . LYS D 1 231 ? 36.329 72.696 26.574 1.00 34.30 229 LYS D O 1
ATOM 6784 N N . ASP D 1 232 ? 37.481 70.816 26.997 1.00 36.70 230 ASP D N 1
ATOM 6785 C CA . ASP D 1 232 ? 36.312 70.126 27.516 1.00 36.88 230 ASP D CA 1
ATOM 6786 C C . ASP D 1 232 ? 36.651 68.882 28.302 1.00 35.31 230 ASP D C 1
ATOM 6787 O O . ASP D 1 232 ? 37.775 68.386 28.265 1.00 35.02 230 ASP D O 1
ATOM 6792 N N . ILE D 1 233 ? 35.658 68.387 29.024 1.00 35.15 231 ILE D N 1
ATOM 6793 C CA . ILE D 1 233 ? 35.821 67.190 29.820 1.00 36.21 231 ILE D CA 1
ATOM 6794 C C . ILE D 1 233 ? 34.623 66.296 29.586 1.00 36.06 231 ILE D C 1
ATOM 6795 O O . ILE D 1 233 ? 33.481 66.730 29.722 1.00 34.28 231 ILE D O 1
ATOM 6800 N N . VAL D 1 234 ? 34.883 65.044 29.232 1.00 36.68 232 VAL D N 1
ATOM 6801 C CA . VAL D 1 234 ? 33.807 64.104 28.969 1.00 39.22 232 VAL D CA 1
ATOM 6802 C C . VAL D 1 234 ? 33.576 63.128 30.126 1.00 40.26 232 VAL D C 1
ATOM 6803 O O . VAL D 1 234 ? 34.446 62.337 30.468 1.00 41.14 232 VAL D O 1
ATOM 6807 N N . PHE D 1 235 ? 32.385 63.196 30.711 1.00 41.18 233 PHE D N 1
ATOM 6808 C CA . PHE D 1 235 ? 31.997 62.348 31.834 1.00 43.98 233 PHE D CA 1
ATOM 6809 C C . PHE D 1 235 ? 31.190 61.135 31.375 1.00 45.25 233 PHE D C 1
ATOM 6810 O O . PHE D 1 235 ? 30.113 61.283 30.801 1.00 46.94 233 PHE D O 1
ATOM 6818 N N . GLU D 1 236 ? 31.697 59.938 31.643 1.00 47.91 234 GLU D N 1
ATOM 6819 C CA . GLU D 1 236 ? 30.998 58.714 31.266 1.00 49.82 234 GLU D CA 1
ATOM 6820 C C . GLU D 1 236 ? 30.593 57.936 32.502 1.00 51.34 234 GLU D C 1
ATOM 6821 O O . GLU D 1 236 ? 31.351 57.870 33.471 1.00 51.23 234 GLU D O 1
ATOM 6835 N N . LYS D 1 238 ? 29.956 54.661 34.686 1.00 56.27 236 LYS D N 1
ATOM 6836 C CA . LYS D 1 238 ? 30.629 53.374 34.737 1.00 58.69 236 LYS D CA 1
ATOM 6837 C C . LYS D 1 238 ? 29.807 52.334 33.967 1.00 59.85 236 LYS D C 1
ATOM 6838 O O . LYS D 1 238 ? 30.305 51.687 33.049 1.00 59.37 236 LYS D O 1
ATOM 6844 N N . LYS D 1 239 ? 28.540 52.194 34.338 1.00 62.24 237 LYS D N 1
ATOM 6845 C CA . LYS D 1 239 ? 27.636 51.238 33.697 1.00 65.55 237 LYS D CA 1
ATOM 6846 C C . LYS D 1 239 ? 27.621 51.291 32.167 1.00 66.35 237 LYS D C 1
ATOM 6847 O O . LYS D 1 239 ? 27.523 50.254 31.502 1.00 66.68 237 LYS D O 1
ATOM 6853 N N . SER D 1 240 ? 27.718 52.499 31.618 1.00 66.88 238 SER D N 1
ATOM 6854 C CA . SER D 1 240 ? 27.691 52.709 30.174 1.00 67.21 238 SER D CA 1
ATOM 6855 C C . SER D 1 240 ? 28.915 52.174 29.422 1.00 67.91 238 SER D C 1
ATOM 6856 O O . SER D 1 240 ? 28.804 51.750 28.269 1.00 67.57 238 SER D O 1
ATOM 6859 N N . ILE D 1 241 ? 30.073 52.190 30.075 1.00 68.78 239 ILE D N 1
ATOM 6860 C CA . ILE D 1 241 ? 31.314 51.718 29.462 1.00 69.89 239 ILE D CA 1
ATOM 6861 C C . ILE D 1 241 ? 31.201 50.318 28.859 1.00 70.90 239 ILE D C 1
ATOM 6862 O O . ILE D 1 241 ? 31.593 50.091 27.712 1.00 71.41 239 ILE D O 1
ATOM 6867 N N . ILE D 1 242 ? 30.680 49.380 29.638 1.00 71.62 240 ILE D N 1
ATOM 6868 C CA . ILE D 1 242 ? 30.511 48.013 29.161 1.00 72.97 240 ILE D CA 1
ATOM 6869 C C . ILE D 1 242 ? 29.100 47.525 29.486 1.00 73.20 240 ILE D C 1
ATOM 6870 O O . ILE D 1 242 ? 28.928 46.854 30.526 1.00 73.30 240 ILE D O 1
#

Foldseek 3Di:
DAAEEAEFAQCLWDLSVVLQLVVQVVAYAYEYEDQDLPSLVVSQVVVCVDPPGRRHHYDNDQLLPLVVLLVVVVVVCVVTNDHAEYEYDRDADDPDDDLVVVLVVLSRQQVSVVSNCVSNVVSLVVLHHEYEYEAEVSCCSVVVSRVSVLVVLVVCQVVSLVSLYAYEYEYEYDEQTVCVVVVPPDDNVVHYSVVVSVVVVVVVPPPSNDYDHYDYHYVVVVVD/DAEEAEFAQCLFDLSVVLQLLVQLVAYQYEYEDADQVSLVVSQVCVVVDPDGRRHHYDNDQLLPLVVLLVVVVVCCVVGNDYAHYEYPRDAVLVVVLVVLNRQQVSVVSNCVSNVVSLVVLAHEYEYEAVSCCSVVVSRVSVLVVLVVCQVVSLVSLYAYEYEYEDDEPTPDPDDDDNPNHSVVVSVVVVVVVPDDSNDYHHYDYHDVVVVD/DAEEAEFALCLFDLNLLLQLLVQQVAYQYEYEDQDLVSQVVSQVVVCVHDDGRRHHRDNDQLLPLVVLLVVVVVCCVVGHDHAYYEYPRDAVDLVVVLVVLSRQAVSVVSNVVSVVVSLVVLHYEYEYEAEDPSVCSVVVSRVNVLVVLVVCQVVSLRSLYAYEYEYEYQEQTPSVVPPNPDDNVVHYSVVVSVVVVVVVPPPSNDYDHYDYHYVVVVVD/DAEEAEFAQCLDDLSVVLQLLVQLVHYAYEYEEADPPSNVVSQVVVCPHPDGPGHHYDHDQLLVLVVVLVSVVVVCVPGHQYAYYEYPRDAVQVVVLVVLSRQQVSVCSVCVSNVVSLVVLAHEYEYEAEARVCSVVVSRVSVLVVLVVCQVVSLVSLYAYEYEYEYDERVPPDDSVNVSVVVVVVVPDDSNDYDHYDYHYPVVVD

Nearest PDB structures (foldseek):
  3nyw-assembly1_B  TM=1.001E+00  e=3.291E-38  Bacteroides thetaiotaomicron
  1i01-assembly1_D  TM=8.120E-01  e=3.706E-12  Escherichia coli
  1i01-assembly1_A  TM=7.987E-01  e=2.758E-12  Escherichia coli
  3grp-assembly1_D  TM=8.098E-01  e=3.111E-11  Bartonella henselae str. Houston-1
  8cwl-assembly1_B  TM=6.999E-01  e=6.707E-11  Homo sapiens